Protein AF-0000000084388272 (afdb_homodimer)

InterPro domains:
  IPR003137 PA domain [PF02225] (158-235)
  IPR007365 Transferrin receptor-like, dimerisation domain [PF04253] (601-715)
  IPR007484 Peptidase M28 [PF04389] (346-535)
  IPR036757 Transferrin receptor-like, dimerisation domain superfamily [G3DSA:1.20.930.40] (572-717)
  IPR036757 Transferrin receptor-like, dimerisation domain superfamily [SSF47672] (570-716)
  IPR039373 Transferrin receptor protein 1/Glutamate carboxypeptidase 2-like [PTHR10404] (47-716)
  IPR046450 PA domain superfamily [SSF52025] (104-348)

pLDDT: mean 93.88, std 13.54, range [19.78, 98.94]

Foldseek 3Di:
DPDDPPPPPPPFQWLFAVAPQPSPPPDDFLDDFDDDDPPLDPDFDDDPLLCLLLVLFDLVLLLVLLAVLLQAAFAFQRGVVVLVVLQVLLVVLPWNKDKDKFWFKKKAFDDKWKKKAAQVGDIDTQDQAFDDDPLFHQSPDPPKGGFWAILFAFDWAKAFEWEQEQQFPLSVVLCVVQPNDQAQHEYEYEHGFFDQLLSLVSSVVSHYAEYEYEYFCQSQFQQAVVNPFDDPPVGQHHDQWWKAYFYSWLQQFDFAGLQDGLAARHPPDGGDDNPVTGHPHGYTITGNNSCLVVQQSFAPAAAFCVSSPDPNRDGDHPHRSHTDDDPRIMMTIGTDMDMDTHMGIKMKIKAAAPDAQAEEEEEEESGANTSACSQFASLLVSLVSSLSNSVSSSVVVPDGWNHMYMYMYAGPVRNGLHRLLNVCNVCVPSCLRHYAEYEYCGRAFQAQAKAKEWQQQCLVVLLSLQSNFFRCPVPDRGHGSNVRNCVSPVRDHAYFADSGSCQLVVLQQHTYMYIHGHDTSPFRGGSHRTSCNGSSCCCPGGPPSSVSSSRSSSSVSVSCRCCGHPLAHSTQQLSNLVVLVSLVVVLVVVLVVLPLLNPPQDLVLVVVLSVLLNVLSVVLVVLCVVCVVVVPSVSSVLSRSLSRNLSSLQQPLAAAVSRRSRRRQAWYHASRRSTHIDGSRQQSVCSVVVRSPRVSNNVSSNSNSRSSNSSSVSSHD/DPDDPDDPPPPFQWLQACHPQPSPPPDDFLDDFDDDDPVLDPDFDDDPLLCLLLVLFDLVLLLVLLAVLLQAAFAFQRGVVVLVVLQVLLVVLPWNKDKDKFWFKWKAFDDWWKKKAAQVGDIDTQDQAFDDDPLFHQSPDPPKGGFWAILFAFDWAKAFEWEQEQQFPLSVVLCVVQPNDQAAHEYEYEHGFFDQLLSLVSSVVSHYAEYEYEYFCQSQFQQAVVNPFDDPPVGQHHDQWWKAYFYSWLQQFDFAGLQDGLAARHPPDGGDDNPVTGHPHGYTITGNNSCQVVQQSFAPAAAFCVVSVDPNRDGDHPHRNHTDDDPRIMMTIGTDMDMDTHMGIKMKIKAAAPDAQAEEEEEEESGANTSACSQFASLLVSLVSSLSNSVSSSVVVPDGWNHMYMYMHAGPVRNGLHRLLNVCNVCVPSCLRHYAEYEYCGRAFQAQAKAKEWQQQCLVVLLSLQSNFFRCPVPDRGHGSNVRNCVSPVSDHAYFADSGSCQLVVLQQHTYMYIHGHDTSPFRGGSHRTSCNGSSCCCPGGPPSSVSSSRSSSSVSVSCRCCGHPLAHSTQQLSNLVVLVSLVVVLVVVLVVLPLLNPPQDLVLVVVLSVLLNVLSVVLVVLCVVCVVVVPSVSSVLSRSLSRNLSSLQQPLAAAVSRRSRRRQAWYHASRRSTHIDGSRQQSVCSVVVRSPRVSNNVSSNSNSRSSNSSSVSSHD

Sequence (1434 aa):
MRGQIPLALTFAALASACQRDFILEKRHTHRKPITKRADDQWPPVLSEEETILVNAFDNVTIDEWSDYYGHQVKLAGLGKEAAQWTADRWTENGFDAHLSEYHVYLSYPVHASLEIMYANGTTSEVRLDEDVLEEDDVTGREDNQPTFHGYSASGNVTAEYVYVGRGSQLDFDRLVELGVELEGKIALARYGGLFRGLKVKNAQDHGMIGAVIFTDPADDGNQTVANGYEAYPNGPARHPSAVQKGSVLFLSTHPGDPTTPGYPSHEGVDRADISPVTPKIPSIPISYASAEPLLQALDGFGVAAEEVNRTVWAGALNANYSTGPEPGVTLHLDNLMEGKITPIWNVIGHLNGTNADETIVIGNHRDTWMIGGNGDPNSGSAILVEFTKAVNALVSKGWKPRRNIVIASWDAEEYGLVGSTEWVEDHVDWLTETAVAYLNIDVAVSGPRPNLATTPELHAIGTDIFKKVIYPNFGAFNISLYDAWEEASGGVVEALGSGSDYTGFLHRGINSLDVGSSGGATDPIWHYHSNYDSYHWMATFGDPGFLQHAAIGQYLALLAFHLADDEVLPIDVPNYAAELRAYLEDLAEYAEAEGAAAAGLDLSELSDAVDVFAARADEVKALERLAVTTNDTALIAVVNHKYRDFQRGFISQGGLPDREFYKHVVTAPGLDTGYAPVLFPGITEGIQYGDGNLTVAQEWVSKTARGILRAADIIKTMRGQIPLALTFAALASACQRDFILEKRHTHRKPITKRADDQWPPVLSEEETILVNAFDNVTIDEWSDYYGHQVKLAGLGKEAAQWTADRWTENGFDAHLSEYHVYLSYPVHASLEIMYANGTTSEVRLDEDVLEEDDVTGREDNQPTFHGYSASGNVTAEYVYVGRGSQLDFDRLVELGVELEGKIALARYGGLFRGLKVKNAQDHGMIGAVIFTDPADDGNQTVANGYEAYPNGPARHPSAVQKGSVLFLSTHPGDPTTPGYPSHEGVDRADISPVTPKIPSIPISYASAEPLLQALDGFGVAAEEVNRTVWAGALNANYSTGPEPGVTLHLDNLMEGKITPIWNVIGHLNGTNADETIVIGNHRDTWMIGGNGDPNSGSAILVEFTKAVNALVSKGWKPRRNIVIASWDAEEYGLVGSTEWVEDHVDWLTETAVAYLNIDVAVSGPRPNLATTPELHAIGTDIFKKVIYPNFGAFNISLYDAWEEASGGVVEALGSGSDYTGFLHRGINSLDVGSSGGATDPIWHYHSNYDSYHWMATFGDPGFLQHAAIGQYLALLAFHLADDEVLPIDVPNYAAELRAYLEDLAEYAEAEGAAAAGLDLSELSDAVDVFAARADEVKALERLAVTTNDTALIAVVNHKYRDFQRGFISQGGLPDREFYKHVVTAPGLDTGYAPVLFPGITEGIQYGDGNLTVAQEWVSKTARGILRAADIIKT

Nearest PDB structures (foldseek):
  3fee-assembly1_A  TM=9.280E-01  e=7.587E-67  Homo sapiens
  3fed-assembly1_A-2  TM=9.201E-01  e=4.104E-67  Homo sapiens
  2or4-assembly1_A  TM=9.226E-01  e=8.386E-66  Homo sapiens
  6s1x-assembly1_A  TM=9.312E-01  e=4.009E-65  Homo sapiens
  2oot-assembly1_A-2  TM=9.201E-01  e=1.159E-64  Homo sapiens

Structure (mmCIF, N/CA/C/O backbone):
data_AF-0000000084388272-model_v1
#
loop_
_entity.id
_entity.type
_entity.pdbx_description
1 polymer 'PA domain-containing protein'
#
loop_
_atom_site.group_PDB
_atom_site.id
_atom_site.type_symbol
_atom_site.label_atom_id
_atom_site.label_alt_id
_atom_site.label_comp_id
_atom_site.label_asym_id
_atom_site.label_entity_id
_atom_site.label_seq_id
_atom_site.pdbx_PDB_ins_code
_atom_site.Cartn_x
_atom_site.Cartn_y
_atom_site.Cartn_z
_atom_site.occupancy
_atom_site.B_iso_or_equiv
_atom_site.auth_seq_id
_atom_site.auth_comp_id
_atom_site.auth_asym_id
_atom_site.auth_atom_id
_atom_site.pdbx_PDB_model_num
ATOM 1 N N . MET A 1 1 ? 28.062 -7.629 43.188 1 20.17 1 MET A N 1
ATOM 2 C CA . MET A 1 1 ? 28.531 -6.25 43.062 1 20.17 1 MET A CA 1
ATOM 3 C C . MET A 1 1 ? 27.969 -5.594 41.812 1 20.17 1 MET A C 1
ATOM 5 O O . MET A 1 1 ? 28.531 -5.734 40.719 1 20.17 1 MET A O 1
ATOM 9 N N . ARG A 1 2 ? 26.719 -5.703 41.656 1 23.06 2 ARG A N 1
ATOM 10 C CA . ARG A 1 2 ? 25.578 -5.68 40.75 1 23.06 2 ARG A CA 1
ATOM 11 C C . ARG A 1 2 ? 25.266 -4.258 40.312 1 23.06 2 ARG A C 1
ATOM 13 O O . ARG A 1 2 ? 24.734 -3.457 41.062 1 23.06 2 ARG A O 1
ATOM 20 N N . GLY A 1 3 ? 26.328 -3.73 39.469 1 22.42 3 GLY A N 1
ATOM 21 C CA . GLY A 1 3 ? 26.531 -2.324 39.156 1 22.42 3 GLY A CA 1
ATOM 22 C C . GLY A 1 3 ? 25.297 -1.666 38.594 1 22.42 3 GLY A C 1
ATOM 23 O O . GLY A 1 3 ? 24.484 -2.32 37.906 1 22.42 3 GLY A O 1
ATOM 24 N N . GLN A 1 4 ? 24.828 -0.579 39.188 1 22.91 4 GLN A N 1
ATOM 25 C CA . GLN A 1 4 ? 23.672 0.304 39.156 1 22.91 4 GLN A CA 1
ATOM 26 C C . GLN A 1 4 ? 23.547 0.997 37.812 1 22.91 4 GLN A C 1
ATOM 28 O O . GLN A 1 4 ? 24.422 1.777 37.438 1 22.91 4 GLN A O 1
ATOM 33 N N . ILE A 1 5 ? 23.188 0.215 36.719 1 26.12 5 ILE A N 1
ATOM 34 C CA . ILE A 1 5 ? 23.125 0.834 35.406 1 26.12 5 ILE A CA 1
ATOM 35 C C . ILE A 1 5 ? 22.203 2.051 35.438 1 26.12 5 ILE A C 1
ATOM 37 O O . ILE A 1 5 ? 21.047 1.947 35.844 1 26.12 5 ILE A O 1
ATOM 41 N N . PRO A 1 6 ? 22.844 3.26 35.438 1 25.62 6 PRO A N 1
ATOM 42 C CA . PRO A 1 6 ? 22.094 4.512 35.5 1 25.62 6 PRO A CA 1
ATOM 43 C C . PRO A 1 6 ? 21.016 4.621 34.438 1 25.62 6 PRO A C 1
ATOM 45 O O . PRO A 1 6 ? 21.172 4.055 33.344 1 25.62 6 PRO A O 1
ATOM 48 N N . LEU A 1 7 ? 19.75 4.848 34.812 1 23.06 7 LEU A N 1
ATOM 49 C CA . LEU A 1 7 ? 18.484 5.039 34.094 1 23.06 7 LEU A CA 1
ATOM 50 C C . LEU A 1 7 ? 18.562 6.203 33.125 1 23.06 7 LEU A C 1
ATOM 52 O O . LEU A 1 7 ? 18.719 7.355 33.531 1 23.06 7 LEU A O 1
ATOM 56 N N . ALA A 1 8 ? 19.266 5.918 31.891 1 26.22 8 ALA A N 1
ATOM 57 C CA . ALA A 1 8 ? 19.312 6.918 30.828 1 26.22 8 ALA A CA 1
ATOM 58 C C . ALA A 1 8 ? 17.906 7.426 30.5 1 26.22 8 ALA A C 1
ATOM 60 O O . ALA A 1 8 ? 17.062 6.66 30.031 1 26.22 8 ALA A O 1
ATOM 61 N N . LEU A 1 9 ? 17.438 8.492 31.234 1 22.23 9 LEU A N 1
ATOM 62 C CA . LEU A 1 9 ? 16.188 9.203 30.922 1 22.23 9 LEU A CA 1
ATOM 63 C C . LEU A 1 9 ? 16.219 9.773 29.516 1 22.23 9 LEU A C 1
ATOM 65 O O . LEU A 1 9 ? 17.031 10.648 29.203 1 22.23 9 LEU A O 1
ATOM 69 N N . THR A 1 10 ? 16.047 8.953 28.484 1 23.73 10 THR A N 1
ATOM 70 C CA . THR A 1 10 ? 15.898 9.391 27.094 1 23.73 10 THR A CA 1
ATOM 71 C C . THR A 1 10 ? 14.781 10.414 26.969 1 23.73 10 THR A C 1
ATOM 73 O O . THR A 1 10 ? 13.617 10.117 27.266 1 23.73 10 THR A O 1
ATOM 76 N N . PHE A 1 11 ? 15.094 11.625 27.203 1 23.41 11 PHE A N 1
ATOM 77 C CA . PHE A 1 11 ? 14.195 12.734 26.891 1 23.41 11 PHE A CA 1
ATOM 78 C C . PHE A 1 11 ? 13.836 12.727 25.406 1 23.41 11 PHE A C 1
ATOM 80 O O . PHE A 1 11 ? 14.711 12.852 24.547 1 23.41 11 PHE A O 1
ATOM 87 N N . ALA A 1 12 ? 12.906 11.961 25.031 1 25.69 12 ALA A N 1
ATOM 88 C CA . ALA A 1 12 ? 12.344 11.984 23.672 1 25.69 12 ALA A CA 1
ATOM 89 C C . ALA A 1 12 ? 11.914 13.398 23.281 1 25.69 12 ALA A C 1
ATOM 91 O O . ALA A 1 12 ? 10.984 13.961 23.875 1 25.69 12 ALA A O 1
ATOM 92 N N . ALA A 1 13 ? 12.82 14.164 22.766 1 25.02 13 ALA A N 1
ATOM 93 C CA . ALA A 1 13 ? 12.562 15.477 22.172 1 25.02 13 ALA A CA 1
ATOM 94 C C . ALA A 1 13 ? 11.641 15.359 20.969 1 25.02 13 ALA A C 1
ATOM 96 O O . ALA A 1 13 ? 11.953 14.648 20.016 1 25.02 13 ALA A O 1
ATOM 97 N N . LEU A 1 14 ? 10.344 15.32 21.125 1 26.66 14 LEU A N 1
ATOM 98 C CA . LEU A 1 14 ? 9.336 15.375 20.062 1 26.66 14 LEU A CA 1
ATOM 99 C C . LEU A 1 14 ? 9.57 16.562 19.156 1 26.66 14 LEU A C 1
ATOM 101 O O . LEU A 1 14 ? 9.656 17.703 19.609 1 26.66 14 LEU A O 1
ATOM 105 N N . ALA A 1 15 ? 10.266 16.406 18.062 1 26.19 15 ALA A N 1
ATOM 106 C CA . ALA A 1 15 ? 10.57 17.375 17 1 26.19 15 ALA A CA 1
ATOM 107 C C . ALA A 1 15 ? 9.297 17.797 16.266 1 26.19 15 ALA A C 1
ATOM 109 O O . ALA A 1 15 ? 8.711 17 15.523 1 26.19 15 ALA A O 1
ATOM 110 N N . SER A 1 16 ? 8.32 18.484 16.703 1 28.75 16 SER A N 1
ATOM 111 C CA . SER A 1 16 ? 7.137 18.938 15.992 1 28.75 16 SER A CA 1
ATOM 112 C C . SER A 1 16 ? 7.492 19.984 14.945 1 28.75 16 SER A C 1
ATOM 114 O O . SER A 1 16 ? 7.867 21.109 15.289 1 28.75 16 SER A O 1
ATOM 116 N N . ALA A 1 17 ? 7.863 19.938 13.883 1 26.91 17 ALA A N 1
ATOM 117 C CA . ALA A 1 17 ? 8.383 20.938 12.945 1 26.91 17 ALA A CA 1
ATOM 118 C C . ALA A 1 17 ? 7.301 21.953 12.578 1 26.91 17 ALA A C 1
ATOM 120 O O . ALA A 1 17 ? 7.555 23.156 12.555 1 26.91 17 ALA A O 1
ATOM 121 N N . CYS A 1 18 ? 6.609 21.766 11.516 1 33.38 18 CYS A N 1
ATOM 122 C CA . CYS A 1 18 ? 5.668 22.844 11.25 1 33.38 18 CYS A CA 1
ATOM 123 C C . CYS A 1 18 ? 4.93 23.25 12.523 1 33.38 18 CYS A C 1
ATOM 125 O O . CYS A 1 18 ? 4.156 22.469 13.07 1 33.38 18 CYS A O 1
ATOM 127 N N . GLN A 1 19 ? 5.484 24.312 13.234 1 33.16 19 GLN A N 1
ATOM 128 C CA . GLN A 1 19 ? 6.074 24.688 14.508 1 33.16 19 GLN A CA 1
ATOM 129 C C . GLN A 1 19 ? 5 25.047 15.531 1 33.16 19 GLN A C 1
ATOM 131 O O . GLN A 1 19 ? 4.543 26.188 15.578 1 33.16 19 GLN A O 1
ATOM 136 N N . ARG A 1 20 ? 4.113 24.297 15.594 1 36.09 20 ARG A N 1
ATOM 137 C CA . ARG A 1 20 ? 3.555 24.453 16.938 1 36.09 20 ARG A CA 1
ATOM 138 C C . ARG A 1 20 ? 4.656 24.453 17.984 1 36.09 20 ARG A C 1
ATOM 140 O O . ARG A 1 20 ? 5.375 23.469 18.141 1 36.09 20 ARG A O 1
ATOM 147 N N . ASP A 1 21 ? 5.34 25.453 18.047 1 35.22 21 ASP A N 1
ATOM 148 C CA . ASP A 1 21 ? 6.414 26.062 18.828 1 35.22 21 ASP A CA 1
ATOM 149 C C . ASP A 1 21 ? 6.531 25.422 20.203 1 35.22 21 ASP A C 1
ATOM 151 O O . ASP A 1 21 ? 7.305 25.875 21.047 1 35.22 21 ASP A O 1
ATOM 155 N N . PHE A 1 22 ? 5.539 24.688 20.703 1 32.91 22 PHE A N 1
ATOM 156 C CA . PHE A 1 22 ? 5.641 24.594 22.156 1 32.91 22 PHE A CA 1
ATOM 157 C C . PHE A 1 22 ? 6.535 23.438 22.562 1 32.91 22 PHE A C 1
ATOM 159 O O . PHE A 1 22 ? 6.176 22.266 22.359 1 32.91 22 PHE A O 1
ATOM 166 N N . ILE A 1 23 ? 7.75 23.375 22.234 1 37.97 23 ILE A N 1
ATOM 167 C CA . ILE A 1 23 ? 8.492 22.406 23.031 1 37.97 23 ILE A CA 1
ATOM 168 C C . ILE A 1 23 ? 8.078 22.5 24.5 1 37.97 23 ILE A C 1
ATOM 170 O O . ILE A 1 23 ? 8.734 23.156 25.297 1 37.97 23 ILE A O 1
ATOM 174 N N . LEU A 1 24 ? 6.941 23 24.797 1 39.59 24 LEU A N 1
ATOM 175 C CA . LEU A 1 24 ? 6.691 23.094 26.234 1 39.59 24 LEU A CA 1
ATOM 176 C C . LEU A 1 24 ? 6.574 21.703 26.859 1 39.59 24 LEU A C 1
ATOM 178 O O . LEU A 1 24 ? 6.039 20.781 26.234 1 39.59 24 LEU A O 1
ATOM 182 N N . GLU A 1 25 ? 7.551 21.281 27.672 1 44.34 25 GLU A N 1
ATOM 183 C CA . GLU A 1 25 ? 7.301 20.156 28.562 1 44.34 25 GLU A CA 1
ATOM 184 C C . GLU A 1 25 ? 5.805 19.891 28.703 1 44.34 25 GLU A C 1
ATOM 186 O O . GLU A 1 25 ? 5.012 20.812 28.891 1 44.34 25 GLU A O 1
ATOM 191 N N . LYS A 1 26 ? 5.578 18.844 28.391 1 56.88 26 LYS A N 1
ATOM 192 C CA . LYS A 1 26 ? 4.191 18.406 28.531 1 56.88 26 LYS A CA 1
ATOM 193 C C . LYS A 1 26 ? 3.619 18.828 29.875 1 56.88 26 LYS A C 1
ATOM 195 O O . LYS A 1 26 ? 4.078 18.375 30.922 1 56.88 26 LYS A O 1
ATOM 200 N N . ARG A 1 27 ? 2.912 20.016 29.859 1 59 27 ARG A N 1
ATOM 201 C CA . ARG A 1 27 ? 2.258 20.484 31.078 1 59 27 ARG A CA 1
ATOM 202 C C . ARG A 1 27 ? 1.164 19.516 31.516 1 59 27 ARG A C 1
ATOM 204 O O . ARG A 1 27 ? 0.493 18.906 30.672 1 59 27 ARG A O 1
ATOM 211 N N . HIS A 1 28 ? 1.198 19.297 32.625 1 68.69 28 HIS A N 1
ATOM 212 C CA . HIS A 1 28 ? 0.118 18.516 33.25 1 68.69 28 HIS A CA 1
ATOM 213 C C . HIS A 1 28 ? -1.245 19.047 32.812 1 68.69 28 HIS A C 1
ATOM 215 O O . HIS A 1 28 ? -1.429 20.266 32.688 1 68.69 28 HIS A O 1
ATOM 221 N N . THR A 1 29 ? -2.025 18.188 32.25 1 80.5 29 THR A N 1
ATOM 222 C CA . THR A 1 29 ? -3.404 18.547 31.953 1 80.5 29 THR A CA 1
ATOM 223 C C . THR A 1 29 ? -4.379 17.562 32.594 1 80.5 29 THR A C 1
ATOM 225 O O . THR A 1 29 ? -4.004 16.422 32.875 1 80.5 29 THR A O 1
ATOM 228 N N . HIS A 1 30 ? -5.543 17.984 32.844 1 83.69 30 HIS A N 1
ATOM 229 C CA . HIS A 1 30 ? -6.59 17.125 33.375 1 83.69 30 HIS A CA 1
ATOM 230 C C . HIS A 1 30 ? -7.41 16.484 32.281 1 83.69 30 HIS A C 1
ATOM 232 O O . HIS A 1 30 ? -8.32 15.703 32.531 1 83.69 30 HIS A O 1
ATOM 238 N N . ARG A 1 31 ? -7.027 16.844 31.125 1 84.31 31 ARG A N 1
ATOM 239 C CA . ARG A 1 31 ? -7.664 16.156 30 1 84.31 31 ARG A CA 1
ATOM 240 C C . ARG A 1 31 ? -7.289 14.68 29.969 1 84.31 31 ARG A C 1
ATOM 242 O O . ARG A 1 31 ? -6.164 14.312 30.328 1 84.31 31 ARG A O 1
ATOM 249 N N . LYS A 1 32 ? -8.211 13.867 29.547 1 79.06 32 LYS A N 1
ATOM 250 C CA . LYS A 1 32 ? -7.961 12.43 29.5 1 79.06 32 LYS A CA 1
ATOM 251 C C . LYS A 1 32 ? -7.625 11.984 28.078 1 79.06 32 LYS A C 1
ATOM 253 O O . LYS A 1 32 ? -8.336 12.32 27.125 1 79.06 32 LYS A O 1
ATOM 258 N N . PRO A 1 33 ? -6.555 11.281 27.984 1 79.5 33 PRO A N 1
ATOM 259 C CA . PRO A 1 33 ? -6.254 10.719 26.656 1 79.5 33 PRO A CA 1
ATOM 260 C C . PRO A 1 33 ? -7.336 9.766 26.156 1 79.5 33 PRO A C 1
ATOM 262 O O . PRO A 1 33 ? -7.965 9.07 26.969 1 79.5 33 PRO A O 1
ATOM 265 N N . ILE A 1 34 ? -7.508 9.789 24.844 1 79.88 34 ILE A N 1
ATOM 266 C CA . ILE A 1 34 ? -8.414 8.828 24.234 1 79.88 34 ILE A CA 1
ATOM 267 C C . ILE A 1 34 ? -7.738 7.461 24.156 1 79.88 34 ILE A C 1
ATOM 269 O O . ILE A 1 34 ? -6.629 7.34 23.625 1 79.88 34 ILE A O 1
ATOM 273 N N . THR A 1 35 ? -8.281 6.484 24.797 1 72.12 35 THR A N 1
ATOM 274 C CA . THR A 1 35 ? -7.688 5.152 24.812 1 72.12 35 THR A CA 1
ATOM 275 C C . THR A 1 35 ? -8.438 4.219 23.859 1 72.12 35 THR A C 1
ATOM 277 O O . THR A 1 35 ? -9.641 4.371 23.656 1 72.12 35 THR A O 1
ATOM 280 N N . LYS A 1 36 ? -7.691 3.424 23.391 1 70.25 36 LYS A N 1
ATOM 281 C CA . LYS A 1 36 ? -8.258 2.434 22.469 1 70.25 36 LYS A CA 1
ATOM 282 C C . LYS A 1 36 ? -9.203 1.483 23.219 1 70.25 36 LYS A C 1
ATOM 284 O O . LYS A 1 36 ? -8.867 0.987 24.297 1 70.25 36 LYS A O 1
ATOM 289 N N . ARG A 1 37 ? -10.359 1.411 22.75 1 62.22 37 ARG A N 1
ATOM 290 C CA . ARG A 1 37 ? -11.289 0.435 23.312 1 62.22 37 ARG A CA 1
ATOM 291 C C . ARG A 1 37 ? -10.945 -0.977 22.844 1 62.22 37 ARG A C 1
ATOM 293 O O . ARG A 1 37 ? -10.336 -1.159 21.797 1 62.22 37 ARG A O 1
ATOM 300 N N . ALA A 1 38 ? -11.273 -1.771 23.609 1 52.81 38 ALA A N 1
ATOM 301 C CA . ALA A 1 38 ? -11.039 -3.189 23.344 1 52.81 38 ALA A CA 1
ATOM 302 C C . ALA A 1 38 ? -11.609 -3.598 22 1 52.81 38 ALA A C 1
ATOM 304 O O . ALA A 1 38 ? -11.031 -4.441 21.297 1 52.81 38 ALA A O 1
ATOM 305 N N . ASP A 1 39 ? -12.625 -2.904 21.625 1 54.38 39 ASP A N 1
ATOM 306 C CA . ASP A 1 39 ? -13.32 -3.309 20.406 1 54.38 39 ASP A CA 1
ATOM 307 C C . ASP A 1 39 ? -12.742 -2.586 19.188 1 54.38 39 ASP A C 1
ATOM 309 O O . ASP A 1 39 ? -13.156 -2.85 18.062 1 54.38 39 ASP A O 1
ATOM 313 N N . ASP A 1 40 ? -11.922 -1.557 19.516 1 61.62 40 ASP A N 1
ATOM 314 C CA . ASP A 1 40 ? -11.297 -0.834 18.406 1 61.62 40 ASP A CA 1
ATOM 315 C C . ASP A 1 40 ? -10.312 -1.728 17.656 1 61.62 40 ASP A C 1
ATOM 317 O O . ASP A 1 40 ? -9.203 -1.969 18.125 1 61.62 40 ASP A O 1
ATOM 321 N N . GLN A 1 41 ? -10.984 -2.775 16.812 1 68.5 41 GLN A N 1
ATOM 322 C CA . GLN A 1 41 ? -10.469 -4.074 16.391 1 68.5 41 GLN A CA 1
ATOM 323 C C . GLN A 1 41 ? -9.875 -4.004 14.992 1 68.5 41 GLN A C 1
ATOM 325 O O . GLN A 1 41 ? -10.477 -3.426 14.086 1 68.5 41 GLN A O 1
ATOM 330 N N . TRP A 1 42 ? -8.547 -3.869 15 1 86.5 42 TRP A N 1
ATOM 331 C CA . TRP A 1 42 ? -7.887 -4.293 13.766 1 86.5 42 TRP A CA 1
ATOM 332 C C . TRP A 1 42 ? -8.422 -5.641 13.297 1 86.5 42 TRP A C 1
ATOM 334 O O . TRP A 1 42 ? -8.656 -6.543 14.109 1 86.5 42 TRP A O 1
ATOM 344 N N . PRO A 1 43 ? -8.664 -5.668 11.906 1 93.19 43 PRO A N 1
ATOM 345 C CA . PRO A 1 43 ? -8.43 -4.707 10.828 1 93.19 43 PRO A CA 1
ATOM 346 C C . PRO A 1 43 ? -9.625 -3.787 10.578 1 93.19 43 PRO A C 1
ATOM 348 O O . PRO A 1 43 ? -10.742 -4.086 11.016 1 93.19 43 PRO A O 1
ATOM 351 N N . PRO A 1 44 ? -9.359 -2.652 9.906 1 93.62 44 PRO A N 1
ATOM 352 C CA . PRO A 1 44 ? -10.445 -1.719 9.594 1 93.62 44 PRO A CA 1
ATOM 353 C C . PRO A 1 44 ? -11.586 -2.375 8.812 1 93.62 44 PRO A C 1
ATOM 355 O O . PRO A 1 44 ? -11.336 -3.186 7.918 1 93.62 44 PRO A O 1
ATOM 358 N N . VAL A 1 45 ? -12.789 -2.098 9.156 1 95.38 45 VAL A N 1
ATOM 359 C CA . VAL A 1 45 ? -13.992 -2.545 8.469 1 95.38 45 VAL A CA 1
ATOM 360 C C . VAL A 1 45 ? -14.672 -1.355 7.793 1 95.38 45 VAL A C 1
ATOM 362 O O . VAL A 1 45 ? -14.945 -0.338 8.438 1 95.38 45 VAL A O 1
ATOM 365 N N . LEU A 1 46 ? -14.953 -1.389 6.531 1 97.5 46 LEU A N 1
ATOM 366 C CA . LEU A 1 46 ? -15.523 -0.299 5.75 1 97.5 46 LEU A CA 1
ATOM 367 C C . LEU A 1 46 ? -16.844 -0.72 5.121 1 97.5 46 LEU A C 1
ATOM 369 O O . LEU A 1 46 ? -17.031 -1.889 4.77 1 97.5 46 LEU A O 1
ATOM 373 N N . SER A 1 47 ? -17.766 0.221 5.008 1 97.44 47 SER A N 1
ATOM 374 C CA . SER A 1 47 ? -18.953 0.023 4.172 1 97.44 47 SER A CA 1
ATOM 375 C C . SER A 1 47 ? -18.594 0.08 2.689 1 97.44 47 SER A C 1
ATOM 377 O O . SER A 1 47 ? -17.469 0.432 2.332 1 97.44 47 SER A O 1
ATOM 379 N N . GLU A 1 48 ? -19.484 -0.27 1.816 1 96.5 48 GLU A N 1
ATOM 380 C CA . GLU A 1 48 ? -19.25 -0.227 0.377 1 96.5 48 GLU A CA 1
ATOM 381 C C . GLU A 1 48 ? -18.891 1.186 -0.083 1 96.5 48 GLU A C 1
ATOM 383 O O . GLU A 1 48 ? -17.969 1.373 -0.875 1 96.5 48 GLU A O 1
ATOM 388 N N . GLU A 1 49 ? -19.641 2.225 0.426 1 97.75 49 GLU A N 1
ATOM 389 C CA . GLU A 1 49 ? -19.375 3.617 0.072 1 97.75 49 GLU A CA 1
ATOM 390 C C . GLU A 1 49 ? -18 4.055 0.541 1 97.75 49 GLU A C 1
ATOM 392 O O . GLU A 1 49 ? -17.281 4.738 -0.19 1 97.75 49 GLU A O 1
ATOM 397 N N . GLU A 1 50 ? -17.703 3.641 1.797 1 98.25 50 GLU A N 1
ATOM 398 C CA . GLU A 1 50 ? -16.375 3.973 2.326 1 98.25 50 GLU A CA 1
ATOM 399 C C . GLU A 1 50 ? -15.273 3.326 1.496 1 98.25 50 GLU A C 1
ATOM 401 O O . GLU A 1 50 ? -14.227 3.934 1.271 1 98.25 50 GLU A O 1
ATOM 406 N N . THR A 1 51 ? -15.492 2.07 1.041 1 97.69 51 THR A N 1
ATOM 407 C CA . THR A 1 51 ? -14.508 1.37 0.218 1 97.69 51 THR A CA 1
ATOM 408 C C . THR A 1 51 ? -14.273 2.117 -1.092 1 97.69 51 THR A C 1
ATOM 410 O O . THR A 1 51 ? -13.133 2.217 -1.558 1 97.69 51 THR A O 1
ATOM 413 N N . ILE A 1 52 ? -15.367 2.598 -1.706 1 97.06 52 ILE A N 1
ATOM 414 C CA . ILE A 1 52 ? -15.25 3.354 -2.949 1 97.06 52 ILE A CA 1
ATOM 415 C C . ILE A 1 52 ? -14.359 4.574 -2.734 1 97.06 52 ILE A C 1
ATOM 417 O O . ILE A 1 52 ? -13.453 4.836 -3.531 1 97.06 52 ILE A O 1
ATOM 421 N N . LEU A 1 53 ? -14.586 5.305 -1.654 1 98.38 53 LEU A N 1
ATOM 422 C CA . LEU A 1 53 ? -13.836 6.52 -1.358 1 98.38 53 LEU A CA 1
ATOM 423 C C . LEU A 1 53 ? -12.367 6.203 -1.11 1 98.38 53 LEU A C 1
ATOM 425 O O . LEU A 1 53 ? -11.484 6.84 -1.692 1 98.38 53 LEU A O 1
ATOM 429 N N . VAL A 1 54 ? -12.086 5.234 -0.263 1 98.19 54 VAL A N 1
ATOM 430 C CA . VAL A 1 54 ? -10.719 4.906 0.131 1 98.19 54 VAL A CA 1
ATOM 431 C C . VAL A 1 54 ? -9.953 4.375 -1.074 1 98.19 54 VAL A C 1
ATOM 433 O O . VAL A 1 54 ? -8.82 4.801 -1.335 1 98.19 54 VAL A O 1
ATOM 436 N N . ASN A 1 55 ? -10.555 3.506 -1.875 1 96.94 55 ASN A N 1
ATOM 437 C CA . ASN A 1 55 ? -9.867 2.838 -2.975 1 96.94 55 ASN A CA 1
ATOM 438 C C . ASN A 1 55 ? -9.703 3.762 -4.18 1 96.94 55 ASN A C 1
ATOM 440 O O . ASN A 1 55 ? -8.922 3.479 -5.082 1 96.94 55 ASN A O 1
ATOM 444 N N . ALA A 1 56 ? -10.406 4.875 -4.188 1 97.12 56 ALA A N 1
ATOM 445 C CA . ALA A 1 56 ? -10.352 5.805 -5.312 1 97.12 56 ALA A CA 1
ATOM 446 C C . ALA A 1 56 ? -9.078 6.645 -5.266 1 97.12 56 ALA A C 1
ATOM 448 O O . ALA A 1 56 ? -8.68 7.238 -6.273 1 97.12 56 ALA A O 1
ATOM 449 N N . PHE A 1 57 ? -8.453 6.797 -4.133 1 97.81 57 PHE A N 1
ATOM 450 C CA . PHE A 1 57 ? -7.246 7.605 -4.027 1 97.81 57 PHE A CA 1
ATOM 451 C C . PHE A 1 57 ? -6.09 6.949 -4.773 1 97.81 57 PHE A C 1
ATOM 453 O O . PHE A 1 57 ? -5.828 5.758 -4.594 1 97.81 57 PHE A O 1
ATOM 460 N N . ASP A 1 58 ? -5.438 7.715 -5.629 1 97.88 58 ASP A N 1
ATOM 461 C CA . ASP A 1 58 ? -4.336 7.297 -6.492 1 97.88 58 ASP A CA 1
ATOM 462 C C . ASP A 1 58 ? -3.049 8.039 -6.133 1 97.88 58 ASP A C 1
ATOM 464 O O . ASP A 1 58 ? -2.924 9.234 -6.395 1 97.88 58 ASP A O 1
ATOM 468 N N . ASN A 1 59 ? -2.066 7.328 -5.504 1 98.06 59 ASN A N 1
ATOM 469 C CA . ASN A 1 59 ? -0.827 7.969 -5.078 1 98.06 59 ASN A CA 1
ATOM 470 C C . ASN A 1 59 ? -0.033 8.5 -6.27 1 98.06 59 ASN A C 1
ATOM 472 O O . ASN A 1 59 ? 0.746 9.445 -6.129 1 98.06 59 ASN A O 1
ATOM 476 N N . VAL A 1 60 ? -0.274 7.973 -7.477 1 97.81 60 VAL A N 1
ATOM 477 C CA . VAL A 1 60 ? 0.448 8.398 -8.672 1 97.81 60 VAL A CA 1
ATOM 478 C C . VAL A 1 60 ? -0.056 9.773 -9.117 1 97.81 60 VAL A C 1
ATOM 480 O O . VAL A 1 60 ? 0.74 10.664 -9.414 1 97.81 60 VAL A O 1
ATOM 483 N N . THR A 1 61 ? -1.359 9.938 -9.148 1 98.38 61 THR A N 1
ATOM 484 C CA . THR A 1 61 ? -1.879 11.234 -9.555 1 98.38 61 THR A CA 1
ATOM 485 C C . THR A 1 61 ? -1.629 12.281 -8.469 1 98.38 61 THR A C 1
ATOM 487 O O . THR A 1 61 ? -1.415 13.453 -8.766 1 98.38 61 THR A O 1
ATOM 490 N N . ILE A 1 62 ? -1.677 11.93 -7.191 1 98.75 62 ILE A N 1
ATOM 491 C CA . ILE A 1 62 ? -1.329 12.859 -6.125 1 98.75 62 ILE A CA 1
ATOM 492 C C . ILE A 1 62 ? 0.088 13.391 -6.344 1 98.75 62 ILE A C 1
ATOM 494 O O . ILE A 1 62 ? 0.349 14.578 -6.164 1 98.75 62 ILE A O 1
ATOM 498 N N . ASP A 1 63 ? 1.007 12.414 -6.676 1 98.56 63 ASP A N 1
ATOM 499 C CA . ASP A 1 63 ? 2.379 12.773 -7.02 1 98.56 63 ASP A CA 1
ATOM 500 C C . ASP A 1 63 ? 2.408 13.797 -8.156 1 98.56 63 ASP A C 1
ATOM 502 O O . ASP A 1 63 ? 3.131 14.789 -8.086 1 98.56 63 ASP A O 1
ATOM 506 N N . GLU A 1 64 ? 1.548 13.57 -9.133 1 98.56 64 GLU A N 1
ATOM 507 C CA . GLU A 1 64 ? 1.49 14.453 -10.297 1 98.56 64 GLU A CA 1
ATOM 508 C C . GLU A 1 64 ? 0.961 15.828 -9.914 1 98.56 64 GLU A C 1
ATOM 510 O O . GLU A 1 64 ? 1.473 16.844 -10.383 1 98.56 64 GLU A O 1
ATOM 515 N N . TRP A 1 65 ? -0.113 15.867 -9.086 1 98.75 65 TRP A N 1
ATOM 516 C CA . TRP A 1 65 ? -0.653 17.141 -8.641 1 98.75 65 TRP A CA 1
ATOM 517 C C . TRP A 1 65 ? 0.379 17.922 -7.828 1 98.75 65 TRP A C 1
ATOM 519 O O . TRP A 1 65 ? 0.519 19.141 -7.98 1 98.75 65 TRP A O 1
ATOM 529 N N . SER A 1 66 ? 1.039 17.188 -6.906 1 98.75 66 SER A N 1
ATOM 530 C CA . SER A 1 66 ? 2.082 17.812 -6.09 1 98.75 66 SER A CA 1
ATOM 531 C C . SER A 1 66 ? 3.184 18.406 -6.957 1 98.75 66 SER A C 1
ATOM 533 O O . SER A 1 66 ? 3.684 19.5 -6.672 1 98.75 66 SER A O 1
ATOM 535 N N . ASP A 1 67 ? 3.584 17.656 -8.008 1 98.75 67 ASP A N 1
ATOM 536 C CA . ASP A 1 67 ? 4.59 18.141 -8.945 1 98.75 67 ASP A CA 1
ATOM 537 C C . ASP A 1 67 ? 4.129 19.422 -9.641 1 98.75 67 ASP A C 1
ATOM 539 O O . ASP A 1 67 ? 4.891 20.375 -9.75 1 98.75 67 ASP A O 1
ATOM 543 N N . TYR A 1 68 ? 2.879 19.422 -10.094 1 98.69 68 TYR A N 1
ATOM 544 C CA . TYR A 1 68 ? 2.346 20.609 -10.758 1 98.69 68 TYR A CA 1
ATOM 545 C C . TYR A 1 68 ? 2.404 21.828 -9.844 1 98.69 68 TYR A C 1
ATOM 547 O O . TYR A 1 68 ? 2.988 22.844 -10.195 1 98.69 68 TYR A O 1
ATOM 555 N N . TYR A 1 69 ? 1.79 21.719 -8.641 1 98.62 69 TYR A N 1
ATOM 556 C CA . TYR A 1 69 ? 1.727 22.859 -7.723 1 98.62 69 TYR A CA 1
ATOM 557 C C . TYR A 1 69 ? 3.123 23.312 -7.316 1 98.62 69 TYR A C 1
ATOM 559 O O . TYR A 1 69 ? 3.377 24.5 -7.168 1 98.62 69 TYR A O 1
ATOM 567 N N . GLY A 1 70 ? 4.055 22.312 -7.145 1 98.38 70 GLY A N 1
ATOM 568 C CA . GLY A 1 70 ? 5.406 22.594 -6.688 1 98.38 70 GLY A CA 1
ATOM 569 C C . GLY A 1 70 ? 6.238 23.344 -7.703 1 98.38 70 GLY A C 1
ATOM 570 O O . GLY A 1 70 ? 7.324 23.828 -7.387 1 98.38 70 GLY A O 1
ATOM 571 N N . HIS A 1 71 ? 5.664 23.562 -8.898 1 98.31 71 HIS A N 1
ATOM 572 C CA . HIS A 1 71 ? 6.426 24.234 -9.945 1 98.31 71 HIS A CA 1
ATOM 573 C C . HIS A 1 71 ? 5.742 25.531 -10.383 1 98.31 71 HIS A C 1
ATOM 575 O O . HIS A 1 71 ? 6.105 26.109 -11.406 1 98.31 71 HIS A O 1
ATOM 581 N N . GLN A 1 72 ? 4.762 26 -9.555 1 97.94 72 GLN A N 1
ATOM 582 C CA . GLN A 1 72 ? 4.023 27.203 -9.898 1 97.94 72 GLN A CA 1
ATOM 583 C C . GLN A 1 72 ? 4.492 28.391 -9.062 1 97.94 72 GLN A C 1
ATOM 585 O O . GLN A 1 72 ? 4.891 28.234 -7.906 1 97.94 72 GLN A O 1
ATOM 590 N N . VAL A 1 73 ? 4.445 29.562 -9.656 1 97.12 73 VAL A N 1
ATOM 591 C CA . VAL A 1 73 ? 4.613 30.797 -8.914 1 97.12 73 VAL A CA 1
ATOM 592 C C . VAL A 1 73 ? 3.287 31.203 -8.266 1 97.12 73 VAL A C 1
ATOM 594 O O . VAL A 1 73 ? 2.338 31.578 -8.961 1 97.12 73 VAL A O 1
ATOM 597 N N . LYS A 1 74 ? 3.293 31.172 -6.93 1 97.25 74 LYS A N 1
ATOM 598 C CA . LYS A 1 74 ? 2.006 31.406 -6.281 1 97.25 74 LYS A CA 1
ATOM 599 C C . LYS A 1 74 ? 2.162 32.25 -5.031 1 97.25 74 LYS A C 1
ATOM 601 O O . LYS A 1 74 ? 1.462 32.062 -4.039 1 97.25 74 LYS A O 1
ATOM 606 N N . LEU A 1 75 ? 3.176 33.062 -5.051 1 97.94 75 LEU A N 1
ATOM 607 C CA . LEU A 1 75 ? 3.113 34.094 -4.027 1 97.94 75 LEU A CA 1
ATOM 608 C C . LEU A 1 75 ? 1.775 34.844 -4.074 1 97.94 75 LEU A C 1
ATOM 610 O O . LEU A 1 75 ? 1.241 35.094 -5.156 1 97.94 75 LEU A O 1
ATOM 614 N N . ALA A 1 76 ? 1.282 35.219 -2.908 1 98.06 76 ALA A N 1
ATOM 615 C CA . ALA A 1 76 ? -0.04 35.812 -2.838 1 98.06 76 ALA A CA 1
ATOM 616 C C . ALA A 1 76 ? -0.178 36.938 -3.861 1 98.06 76 ALA A C 1
ATOM 618 O O . ALA A 1 76 ? 0.688 37.812 -3.953 1 98.06 76 ALA A O 1
ATOM 619 N N . GLY A 1 77 ? -1.214 36.875 -4.613 1 97.12 77 GLY A N 1
ATOM 620 C CA . GLY A 1 77 ? -1.502 37.875 -5.621 1 97.12 77 GLY A CA 1
ATOM 621 C C . GLY A 1 77 ? -0.871 37.594 -6.965 1 97.12 77 GLY A C 1
ATOM 622 O O . GLY A 1 77 ? -1.165 38.25 -7.961 1 97.12 77 GLY A O 1
ATOM 623 N N . LEU A 1 78 ? -0.117 36.562 -7.078 1 97.31 78 LEU A N 1
ATOM 624 C CA . LEU A 1 78 ? 0.555 36.219 -8.328 1 97.31 78 LEU A CA 1
ATOM 625 C C . LEU A 1 78 ? 0.118 34.844 -8.836 1 97.31 78 LEU A C 1
ATOM 627 O O . LEU A 1 78 ? 0.536 34.406 -9.914 1 97.31 78 LEU A O 1
ATOM 631 N N . GLY A 1 79 ? -0.726 34.188 -8.148 1 97.12 79 GLY A N 1
ATOM 632 C CA . GLY A 1 79 ? -0.995 32.781 -8.43 1 97.12 79 GLY A CA 1
ATOM 633 C C . GLY A 1 79 ? -2.301 32.562 -9.172 1 97.12 79 GLY A C 1
ATOM 634 O O . GLY A 1 79 ? -2.967 31.531 -8.977 1 97.12 79 GLY A O 1
ATOM 635 N N . LYS A 1 80 ? -2.717 33.469 -10.008 1 98.31 80 LYS A N 1
ATOM 636 C CA . LYS A 1 80 ? -4.004 33.344 -10.688 1 98.31 80 LYS A CA 1
ATOM 637 C C . LYS A 1 80 ? -4.039 32.094 -11.578 1 98.31 80 LYS A C 1
ATOM 639 O O . LYS A 1 80 ? -5.074 31.438 -11.695 1 98.31 80 LYS A O 1
ATOM 644 N N . GLU A 1 81 ? -2.963 31.828 -12.219 1 98 81 GLU A N 1
ATOM 645 C CA . GLU A 1 81 ? -2.908 30.672 -13.109 1 98 81 GLU A CA 1
ATOM 646 C C . GLU A 1 81 ? -3.143 29.375 -12.344 1 98 81 GLU A C 1
ATOM 648 O O . GLU A 1 81 ? -3.914 28.516 -12.781 1 98 81 GLU A O 1
ATOM 653 N N . ALA A 1 82 ? -2.471 29.203 -11.242 1 98.5 82 ALA A N 1
ATOM 654 C CA . ALA A 1 82 ? -2.662 28.016 -10.414 1 98.5 82 ALA A CA 1
ATOM 655 C C . ALA A 1 82 ? -4.078 27.969 -9.852 1 98.5 82 ALA A C 1
ATOM 657 O O . ALA A 1 82 ? -4.648 26.875 -9.695 1 98.5 82 ALA A O 1
ATOM 658 N N . ALA A 1 83 ? -4.648 29.109 -9.539 1 98.81 83 ALA A N 1
ATOM 659 C CA . ALA A 1 83 ? -6.027 29.172 -9.07 1 98.81 83 ALA A CA 1
ATOM 660 C C . ALA A 1 83 ? -6.992 28.656 -10.141 1 98.81 83 ALA A C 1
ATOM 662 O O . ALA A 1 83 ? -7.879 27.859 -9.852 1 98.81 83 ALA A O 1
ATOM 663 N N . GLN A 1 84 ? -6.801 29.156 -11.32 1 98.75 84 GLN A N 1
ATOM 664 C CA . GLN A 1 84 ? -7.664 28.734 -12.414 1 98.75 84 GLN A CA 1
ATOM 665 C C . GLN A 1 84 ? -7.504 27.25 -12.695 1 98.75 84 GLN A C 1
ATOM 667 O O . GLN A 1 84 ? -8.484 26.547 -12.953 1 98.75 84 GLN A O 1
ATOM 672 N N . TRP A 1 85 ? -6.27 26.797 -12.703 1 98.81 85 TRP A N 1
ATOM 673 C CA . TRP A 1 85 ? -6.008 25.375 -12.891 1 98.81 85 TRP A CA 1
ATOM 674 C C . TRP A 1 85 ? -6.746 24.547 -11.852 1 98.81 85 TRP A C 1
ATOM 676 O O . TRP A 1 85 ? -7.34 23.516 -12.18 1 98.81 85 TRP A O 1
ATOM 686 N N . THR A 1 86 ? -6.715 24.969 -10.625 1 98.88 86 THR A N 1
ATOM 687 C CA . THR A 1 86 ? -7.402 24.281 -9.531 1 98.88 86 THR A CA 1
ATOM 688 C C . THR A 1 86 ? -8.906 24.234 -9.789 1 98.88 86 THR A C 1
ATOM 690 O O . THR A 1 86 ? -9.531 23.172 -9.664 1 98.88 86 THR A O 1
ATOM 693 N N . ALA A 1 87 ? -9.469 25.359 -10.141 1 98.88 87 ALA A N 1
ATOM 694 C CA . ALA A 1 87 ? -10.891 25.422 -10.438 1 98.88 87 ALA A CA 1
ATOM 695 C C . ALA A 1 87 ? -11.258 24.469 -11.57 1 98.88 87 ALA A C 1
ATOM 697 O O . ALA A 1 87 ? -12.297 23.797 -11.516 1 98.88 87 ALA A O 1
ATOM 698 N N . ASP A 1 88 ? -10.445 24.391 -12.586 1 98.81 88 ASP A N 1
ATOM 699 C CA . ASP A 1 88 ? -10.703 23.516 -13.727 1 98.81 88 ASP A CA 1
ATOM 700 C C . ASP A 1 88 ? -10.68 22.047 -13.32 1 98.81 88 ASP A C 1
ATOM 702 O O . ASP A 1 88 ? -11.523 21.266 -13.758 1 98.81 88 ASP A O 1
ATOM 706 N N . ARG A 1 89 ? -9.68 21.656 -12.484 1 98.62 89 ARG A N 1
ATOM 707 C CA . ARG A 1 89 ? -9.602 20.266 -12.023 1 98.62 89 ARG A CA 1
ATOM 708 C C . ARG A 1 89 ? -10.828 19.906 -11.195 1 98.62 89 ARG A C 1
ATOM 710 O O . ARG A 1 89 ? -11.391 18.812 -11.367 1 98.62 89 ARG A O 1
ATOM 717 N N . TRP A 1 90 ? -11.234 20.812 -10.25 1 98.75 90 TRP A N 1
ATOM 718 C CA . TRP A 1 90 ? -12.398 20.547 -9.414 1 98.75 90 TRP A CA 1
ATOM 719 C C . TRP A 1 90 ? -13.664 20.422 -10.258 1 98.75 90 TRP A C 1
ATOM 721 O O . TRP A 1 90 ? -14.5 19.547 -10.016 1 98.75 90 TRP A O 1
ATOM 731 N N . THR A 1 91 ? -13.773 21.25 -11.289 1 98.75 91 THR A N 1
ATOM 732 C CA . THR A 1 91 ? -14.922 21.219 -12.195 1 98.75 91 THR A CA 1
ATOM 733 C C . THR A 1 91 ? -14.953 19.922 -12.984 1 98.75 91 THR A C 1
ATOM 735 O O . THR A 1 91 ? -16.016 19.312 -13.141 1 98.75 91 THR A O 1
ATOM 738 N N . GLU A 1 92 ? -13.812 19.531 -13.445 1 98.38 92 GLU A N 1
ATOM 739 C CA . GLU A 1 92 ? -13.703 18.266 -14.172 1 98.38 92 GLU A CA 1
ATOM 740 C C . GLU A 1 92 ? -14.164 17.094 -13.312 1 98.38 92 GLU A C 1
ATOM 742 O O . GLU A 1 92 ? -14.68 16.094 -13.828 1 98.38 92 GLU A O 1
ATOM 747 N N . ASN A 1 93 ? -14.023 17.25 -12.055 1 98.19 93 ASN A N 1
ATOM 748 C CA . ASN A 1 93 ? -14.359 16.172 -11.133 1 98.19 93 ASN A CA 1
ATOM 749 C C . ASN A 1 93 ? -15.742 16.359 -10.523 1 98.19 93 ASN A C 1
ATOM 751 O O . ASN A 1 93 ? -16.094 15.688 -9.555 1 98.19 93 ASN A O 1
ATOM 755 N N . GLY A 1 94 ? -16.531 17.281 -10.977 1 97.88 94 GLY A N 1
ATOM 756 C CA . GLY A 1 94 ? -17.938 17.297 -10.648 1 97.88 94 GLY A CA 1
ATOM 757 C C . GLY A 1 94 ? -18.328 18.422 -9.703 1 97.88 94 GLY A C 1
ATOM 758 O O . GLY A 1 94 ? -19.5 18.594 -9.383 1 97.88 94 GLY A O 1
ATOM 759 N N . PHE A 1 95 ? -17.406 19.25 -9.242 1 98.56 95 PHE A N 1
ATOM 760 C CA . PHE A 1 95 ? -17.734 20.406 -8.414 1 98.56 95 PHE A CA 1
ATOM 761 C C . PHE A 1 95 ? -17.984 21.641 -9.281 1 98.56 95 PHE A C 1
ATOM 763 O O . PHE A 1 95 ? -17.344 21.828 -10.312 1 98.56 95 PHE A O 1
ATOM 770 N N . ASP A 1 96 ? -18.906 22.438 -8.852 1 98.5 96 ASP A N 1
ATOM 771 C CA . ASP A 1 96 ? -19.078 23.75 -9.453 1 98.5 96 ASP A CA 1
ATOM 772 C C . ASP A 1 96 ? -18.094 24.766 -8.875 1 98.5 96 ASP A C 1
ATOM 774 O O . ASP A 1 96 ? -18.359 25.375 -7.844 1 98.5 96 ASP A O 1
ATOM 778 N N . ALA A 1 97 ? -16.969 24.953 -9.594 1 98.75 97 ALA A N 1
ATOM 779 C CA . ALA A 1 97 ? -15.875 25.719 -9.016 1 98.75 97 ALA A CA 1
ATOM 780 C C . ALA A 1 97 ? -15.664 27.031 -9.766 1 98.75 97 ALA A C 1
ATOM 782 O O . ALA A 1 97 ? -15.875 27.094 -10.977 1 98.75 97 ALA A O 1
ATOM 783 N N . HIS A 1 98 ? -15.258 28.062 -9.062 1 98.62 98 HIS A N 1
ATOM 784 C CA . HIS A 1 98 ? -14.984 29.375 -9.625 1 98.62 98 HIS A CA 1
ATOM 785 C C . HIS A 1 98 ? -13.977 30.141 -8.766 1 98.62 98 HIS A C 1
ATOM 787 O O . HIS A 1 98 ? -13.688 29.75 -7.637 1 98.62 98 HIS A O 1
ATOM 793 N N . LEU A 1 99 ? -13.477 31.188 -9.312 1 98.69 99 LEU A N 1
ATOM 794 C CA . LEU A 1 99 ? -12.594 32.062 -8.57 1 98.69 99 LEU A CA 1
ATOM 795 C C . LEU A 1 99 ? -13.398 33.156 -7.84 1 98.69 99 LEU A C 1
ATOM 797 O O . LEU A 1 99 ? -14.359 33.688 -8.383 1 98.69 99 LEU A O 1
ATOM 801 N N . SER A 1 100 ? -13.102 33.375 -6.621 1 98.25 100 SER A N 1
ATOM 802 C CA . SER A 1 100 ? -13.586 34.469 -5.816 1 98.25 100 SER A CA 1
ATOM 803 C C . SER A 1 100 ? -12.477 35.5 -5.543 1 98.25 100 SER A C 1
ATOM 805 O O . SER A 1 100 ? -11.477 35.156 -4.906 1 98.25 100 SER A O 1
ATOM 807 N N . GLU A 1 101 ? -12.703 36.719 -5.953 1 98.06 101 GLU A N 1
ATOM 808 C CA . GLU A 1 101 ? -11.641 37.719 -5.977 1 98.06 101 GLU A CA 1
ATOM 809 C C . GLU A 1 101 ? -11.828 38.75 -4.852 1 98.06 101 GLU A C 1
ATOM 811 O O . GLU A 1 101 ? -12.945 39.156 -4.566 1 98.06 101 GLU A O 1
ATOM 816 N N . TYR A 1 102 ? -10.773 39.156 -4.188 1 98.75 102 TYR A N 1
ATOM 817 C CA . TYR A 1 102 ? -10.703 40.219 -3.205 1 98.75 102 TYR A CA 1
ATOM 818 C C . TYR A 1 102 ? -9.5 41.125 -3.471 1 98.75 102 TYR A C 1
ATOM 820 O O . TYR A 1 102 ? -8.477 40.656 -3.967 1 98.75 102 TYR A O 1
ATOM 828 N N . HIS A 1 103 ? -9.633 42.406 -3.193 1 98.62 103 HIS A N 1
ATOM 829 C CA . HIS A 1 103 ? -8.555 43.375 -3.383 1 98.62 103 HIS A CA 1
ATOM 830 C C . HIS A 1 103 ? -7.922 43.75 -2.049 1 98.62 103 HIS A C 1
ATOM 832 O O . HIS A 1 103 ? -8.43 44.625 -1.35 1 98.62 103 HIS A O 1
ATOM 838 N N . VAL A 1 104 ? -6.766 43.188 -1.729 1 98.69 104 VAL A N 1
ATOM 839 C CA . VAL A 1 104 ? -6.215 43.25 -0.38 1 98.69 104 VAL A CA 1
ATOM 840 C C . VAL A 1 104 ? -4.867 43.969 -0.403 1 98.69 104 VAL A C 1
ATOM 842 O O . VAL A 1 104 ? -4.258 44.125 -1.462 1 98.69 104 VAL A O 1
ATOM 845 N N . TYR A 1 105 ? -4.445 44.406 0.774 1 98.44 105 TYR A N 1
ATOM 846 C CA . TYR A 1 105 ? -3.119 45 0.934 1 98.44 105 TYR A CA 1
ATOM 847 C C . TYR A 1 105 ? -2.066 43.938 1.16 1 98.44 105 TYR A C 1
ATOM 849 O O . TYR A 1 105 ? -2.172 43.125 2.1 1 98.44 105 TYR A O 1
ATOM 857 N N . LEU A 1 106 ? -1.061 43.875 0.309 1 98.44 106 LEU A N 1
ATOM 858 C CA . LEU A 1 106 ? 0.101 43 0.452 1 98.44 106 LEU A CA 1
ATOM 859 C C . LEU A 1 106 ? 1.396 43.812 0.298 1 98.44 106 LEU A C 1
ATOM 861 O O . LEU A 1 106 ? 1.396 44.906 -0.279 1 98.44 106 LEU A O 1
ATOM 865 N N . SER A 1 107 ? 2.428 43.344 0.896 1 97.75 107 SER A N 1
ATOM 866 C CA . SER A 1 107 ? 3.74 43.938 0.71 1 97.75 107 SER A CA 1
ATOM 867 C C . SER A 1 107 ? 4.699 43 0.01 1 97.75 107 SER A C 1
ATOM 869 O O . SER A 1 107 ? 4.664 41.781 0.249 1 97.75 107 SER A O 1
ATOM 871 N N . TYR A 1 108 ? 5.531 43.531 -0.913 1 97.81 108 TYR A N 1
ATOM 872 C CA . TYR A 1 108 ? 6.488 42.75 -1.697 1 97.81 108 TYR A CA 1
ATOM 873 C C . TYR A 1 108 ? 7.906 43.281 -1.501 1 97.81 108 TYR A C 1
ATOM 875 O O . TYR A 1 108 ? 8.102 44.469 -1.253 1 97.81 108 TYR A O 1
ATOM 883 N N . PRO A 1 109 ? 8.852 42.375 -1.577 1 97.31 109 PRO A N 1
ATOM 884 C CA . PRO A 1 109 ? 10.242 42.844 -1.448 1 97.31 109 PRO A CA 1
ATOM 885 C C . PRO A 1 109 ? 10.734 43.594 -2.682 1 97.31 109 PRO A C 1
ATOM 887 O O . PRO A 1 109 ? 10.461 43.188 -3.811 1 97.31 109 PRO A O 1
ATOM 890 N N . VAL A 1 110 ? 11.414 44.688 -2.434 1 97.25 110 VAL A N 1
ATOM 891 C CA . VAL A 1 110 ? 12.062 45.438 -3.504 1 97.25 110 VAL A CA 1
ATOM 892 C C . VAL A 1 110 ? 13.57 45.219 -3.449 1 97.25 110 VAL A C 1
ATOM 894 O O . VAL A 1 110 ? 14.195 44.875 -4.465 1 97.25 110 VAL A O 1
ATOM 897 N N . HIS A 1 111 ? 14.109 45.438 -2.262 1 96.12 111 HIS A N 1
ATOM 898 C CA . HIS A 1 111 ? 15.531 45.219 -2.031 1 96.12 111 HIS A CA 1
ATOM 899 C C . HIS A 1 111 ? 15.82 44.906 -0.565 1 96.12 111 HIS A C 1
ATOM 901 O O . HIS A 1 111 ? 15.125 45.406 0.326 1 96.12 111 HIS A O 1
ATOM 907 N N . ALA A 1 112 ? 16.812 44.062 -0.392 1 97.81 112 ALA A N 1
ATOM 908 C CA . ALA A 1 112 ? 17.266 43.812 0.975 1 97.81 112 ALA A CA 1
ATOM 909 C C . ALA A 1 112 ? 18.766 43.531 1.011 1 97.81 112 ALA A C 1
ATOM 911 O O . ALA A 1 112 ? 19.312 42.906 0.098 1 97.81 112 ALA A O 1
ATOM 912 N N . SER A 1 113 ? 19.438 44 2.014 1 98.38 113 SER A N 1
ATOM 913 C CA . SER A 1 113 ? 20.828 43.688 2.264 1 98.38 113 SER A CA 1
ATOM 914 C C . SER A 1 113 ? 21.156 43.75 3.752 1 98.38 113 SER A C 1
ATOM 916 O O . SER A 1 113 ? 20.469 44.406 4.516 1 98.38 113 SER A O 1
ATOM 918 N N . LEU A 1 114 ? 22.109 43 4.168 1 98.75 114 LEU A N 1
ATOM 919 C CA . LEU A 1 114 ? 22.641 42.969 5.531 1 98.75 114 LEU A CA 1
ATOM 920 C C . LEU A 1 114 ? 24.156 42.906 5.531 1 98.75 114 LEU A C 1
ATOM 922 O O . LEU A 1 114 ? 24.75 42.094 4.789 1 98.75 114 LEU A O 1
ATOM 926 N N . GLU A 1 115 ? 24.75 43.781 6.324 1 98.62 115 GLU A N 1
ATOM 927 C CA . GLU A 1 115 ? 26.203 43.812 6.453 1 98.62 115 GLU A CA 1
ATOM 928 C C . GLU A 1 115 ? 26.625 43.938 7.914 1 98.62 115 GLU A C 1
ATOM 930 O O . GLU A 1 115 ? 25.969 44.625 8.703 1 98.62 115 GLU A O 1
ATOM 935 N N . ILE A 1 116 ? 27.688 43.281 8.258 1 98.69 116 ILE A N 1
ATOM 936 C CA . ILE A 1 116 ? 28.266 43.406 9.594 1 98.69 116 ILE A CA 1
ATOM 937 C C . ILE A 1 116 ? 29.562 44.219 9.523 1 98.69 116 ILE A C 1
ATOM 939 O O . ILE A 1 116 ? 30.344 44.062 8.586 1 98.69 116 ILE A O 1
ATOM 943 N N . MET A 1 117 ? 29.719 45.125 10.43 1 98.12 117 MET A N 1
ATOM 944 C CA . MET A 1 117 ? 30.984 45.781 10.68 1 98.12 117 MET A CA 1
ATOM 945 C C . MET A 1 117 ? 31.578 45.375 12.008 1 98.12 117 MET A C 1
ATOM 947 O O . MET A 1 117 ? 30.953 45.5 13.055 1 98.12 117 MET A O 1
ATOM 951 N N . TYR A 1 118 ? 32.812 44.938 11.914 1 96.38 118 TYR A N 1
ATOM 952 C CA . TYR A 1 118 ? 33.5 44.438 13.109 1 96.38 118 TYR A CA 1
ATOM 953 C C . TYR A 1 118 ? 34.188 45.594 13.828 1 96.38 118 TYR A C 1
ATOM 955 O O . TYR A 1 118 ? 34.312 46.688 13.289 1 96.38 118 TYR A O 1
ATOM 963 N N . ALA A 1 119 ? 34.688 45.25 15.008 1 92.88 119 ALA A N 1
ATOM 964 C CA . ALA A 1 119 ? 35.312 46.25 15.859 1 92.88 119 ALA A CA 1
ATOM 965 C C . ALA A 1 119 ? 36.562 46.844 15.188 1 92.88 119 ALA A C 1
ATOM 967 O O . ALA A 1 119 ? 36.875 48 15.383 1 92.88 119 ALA A O 1
ATOM 968 N N . ASN A 1 120 ? 37.188 46.094 14.422 1 93.56 120 ASN A N 1
ATOM 969 C CA . ASN A 1 120 ? 38.438 46.531 13.766 1 93.56 120 ASN A CA 1
ATOM 970 C C . ASN A 1 120 ? 38.125 47.344 12.5 1 93.56 120 ASN A C 1
ATOM 972 O O . ASN A 1 120 ? 39.031 47.719 11.773 1 93.56 120 ASN A O 1
ATOM 976 N N . GLY A 1 121 ? 36.875 47.438 12.164 1 92.81 121 GLY A N 1
ATOM 977 C CA . GLY A 1 121 ? 36.5 48.281 11.031 1 92.81 121 GLY A CA 1
ATOM 978 C C . GLY A 1 121 ? 36.219 47.469 9.773 1 92.81 121 GLY A C 1
ATOM 979 O O . GLY A 1 121 ? 35.656 48 8.805 1 92.81 121 GLY A O 1
ATOM 980 N N . THR A 1 122 ? 36.531 46.281 9.812 1 96.56 122 THR A N 1
ATOM 981 C CA . THR A 1 122 ? 36.25 45.406 8.656 1 96.56 122 THR A CA 1
ATOM 982 C C . THR A 1 122 ? 34.781 45.125 8.523 1 96.56 122 THR A C 1
ATOM 984 O O . THR A 1 122 ? 34.062 44.969 9.523 1 96.56 122 THR A O 1
ATOM 987 N N . THR A 1 123 ? 34.312 45.094 7.215 1 96.88 123 THR A N 1
ATOM 988 C CA . THR A 1 123 ? 32.906 44.844 6.93 1 96.88 123 THR A CA 1
ATOM 989 C C . THR A 1 123 ? 32.781 43.562 6.121 1 96.88 123 THR A C 1
ATOM 991 O O . THR A 1 123 ? 33.688 43.188 5.371 1 96.88 123 THR A O 1
ATOM 994 N N . SER A 1 124 ? 31.703 42.844 6.375 1 97.69 124 SER A N 1
ATOM 995 C CA . SER A 1 124 ? 31.375 41.656 5.617 1 97.69 124 SER A CA 1
ATOM 996 C C . SER A 1 124 ? 29.891 41.594 5.285 1 97.69 124 SER A C 1
ATOM 998 O O . SER A 1 124 ? 29.047 41.906 6.133 1 97.69 124 SER A O 1
ATOM 1000 N N . GLU A 1 125 ? 29.641 41.25 4.039 1 97.75 125 GLU A N 1
ATOM 1001 C CA . GLU A 1 125 ? 28.25 41.062 3.641 1 97.75 125 GLU A CA 1
ATOM 1002 C C . GLU A 1 125 ? 27.672 39.781 4.242 1 97.75 125 GLU A C 1
ATOM 1004 O O . GLU A 1 125 ? 28.359 38.75 4.277 1 97.75 125 GLU A O 1
ATOM 1009 N N . VAL A 1 126 ? 26.469 39.844 4.762 1 98.44 126 VAL A N 1
ATOM 1010 C CA . VAL A 1 126 ? 25.734 38.688 5.242 1 98.44 126 VAL A CA 1
ATOM 1011 C C . VAL A 1 126 ? 24.828 38.156 4.145 1 98.44 126 VAL A C 1
ATOM 1013 O O . VAL A 1 126 ? 23.953 38.844 3.65 1 98.44 126 VAL A O 1
ATOM 1016 N N . ARG A 1 127 ? 25.031 36.938 3.812 1 97.5 127 ARG A N 1
ATOM 1017 C CA . ARG A 1 127 ? 24.281 36.344 2.707 1 97.5 127 ARG A CA 1
ATOM 1018 C C . ARG A 1 127 ? 22.812 36.156 3.076 1 97.5 127 ARG A C 1
ATOM 1020 O O . ARG A 1 127 ? 22.5 35.656 4.16 1 97.5 127 ARG A O 1
ATOM 1027 N N . LEU A 1 128 ? 21.953 36.531 2.139 1 97.88 128 LEU A N 1
ATOM 1028 C CA . LEU A 1 128 ? 20.516 36.406 2.396 1 97.88 128 LEU A CA 1
ATOM 1029 C C . LEU A 1 128 ? 19.906 35.281 1.596 1 97.88 128 LEU A C 1
ATOM 1031 O O . LEU A 1 128 ? 18.859 34.719 1.979 1 97.88 128 LEU A O 1
ATOM 1035 N N . ASP A 1 129 ? 20.453 34.875 0.479 1 96.12 129 ASP A N 1
ATOM 1036 C CA . ASP A 1 129 ? 19.844 33.938 -0.449 1 96.12 129 ASP A CA 1
ATOM 1037 C C . ASP A 1 129 ? 20.156 32.469 -0.056 1 96.12 129 ASP A C 1
ATOM 1039 O O . ASP A 1 129 ? 21.094 32.219 0.699 1 96.12 129 ASP A O 1
ATOM 1043 N N . GLU A 1 130 ? 19.344 31.562 -0.551 1 97.94 130 GLU A N 1
ATOM 1044 C CA . GLU A 1 130 ? 19.547 30.125 -0.395 1 97.94 130 GLU A CA 1
ATOM 1045 C C . GLU A 1 130 ? 20.312 29.547 -1.585 1 97.94 130 GLU A C 1
ATOM 1047 O O . GLU A 1 130 ? 20.219 30.062 -2.701 1 97.94 130 GLU A O 1
ATOM 1052 N N . ASP A 1 131 ? 21.031 28.406 -1.392 1 98.06 131 ASP A N 1
ATOM 1053 C CA . ASP A 1 131 ? 21.797 27.766 -2.457 1 98.06 131 ASP A CA 1
ATOM 1054 C C . ASP A 1 131 ? 20.891 27.234 -3.553 1 98.06 131 ASP A C 1
ATOM 1056 O O . ASP A 1 131 ? 19.797 26.734 -3.266 1 98.06 131 ASP A O 1
ATOM 1060 N N . VAL A 1 132 ? 21.375 27.391 -4.781 1 97.88 132 VAL A N 1
ATOM 1061 C CA . VAL A 1 132 ? 20.766 26.688 -5.906 1 97.88 132 VAL A CA 1
ATOM 1062 C C . VAL A 1 132 ? 21.266 25.234 -5.926 1 97.88 132 VAL A C 1
ATOM 1064 O O . VAL A 1 132 ? 22.469 24.984 -5.895 1 97.88 132 VAL A O 1
ATOM 1067 N N . LEU A 1 133 ? 20.391 24.359 -5.902 1 98.19 133 LEU A N 1
ATOM 1068 C CA . LEU A 1 133 ? 20.734 22.953 -5.906 1 98.19 133 LEU A CA 1
ATOM 1069 C C . LEU A 1 133 ? 20.484 22.328 -7.277 1 98.19 133 LEU A C 1
ATOM 1071 O O . LEU A 1 133 ? 19.391 22.438 -7.816 1 98.19 133 LEU A O 1
ATOM 1075 N N . GLU A 1 134 ? 21.438 21.609 -7.797 1 97.38 134 GLU A N 1
ATOM 1076 C CA . GLU A 1 134 ? 21.328 20.969 -9.102 1 97.38 134 GLU A CA 1
ATOM 1077 C C . GLU A 1 134 ? 20.234 19.891 -9.086 1 97.38 134 GLU A C 1
ATOM 1079 O O . GLU A 1 134 ? 19.531 19.703 -10.078 1 97.38 134 GLU A O 1
ATOM 1084 N N . GLU A 1 135 ? 20.062 19.172 -8 1 96.94 135 GLU A N 1
ATOM 1085 C CA . GLU A 1 135 ? 19.125 18.062 -7.855 1 96.94 135 GLU A CA 1
ATOM 1086 C C . GLU A 1 135 ? 17.688 18.578 -7.75 1 96.94 135 GLU A C 1
ATOM 1088 O O . GLU A 1 135 ? 16.75 17.812 -7.988 1 96.94 135 GLU A O 1
ATOM 1093 N N . ASP A 1 136 ? 17.531 19.812 -7.391 1 97.69 136 ASP A N 1
ATOM 1094 C CA . ASP A 1 136 ? 16.234 20.422 -7.129 1 97.69 136 ASP A CA 1
ATOM 1095 C C . ASP A 1 136 ? 16.016 21.641 -8.016 1 97.69 136 ASP A C 1
ATOM 1097 O O . ASP A 1 136 ? 16.406 22.75 -7.656 1 97.69 136 ASP A O 1
ATOM 1101 N N . ASP A 1 137 ? 15.344 21.484 -9.023 1 96.19 137 ASP A N 1
ATOM 1102 C CA . ASP A 1 137 ? 15.32 22.391 -10.164 1 96.19 137 ASP A CA 1
ATOM 1103 C C . ASP A 1 137 ? 14.68 23.734 -9.789 1 96.19 137 ASP A C 1
ATOM 1105 O O . ASP A 1 137 ? 15.062 24.781 -10.32 1 96.19 137 ASP A O 1
ATOM 1109 N N . VAL A 1 138 ? 13.766 23.75 -8.836 1 97.06 138 VAL A N 1
ATOM 1110 C CA . VAL A 1 138 ? 13.016 24.984 -8.578 1 97.06 138 VAL A CA 1
ATOM 1111 C C . VAL A 1 138 ? 13.891 25.969 -7.805 1 97.06 138 VAL A C 1
ATOM 1113 O O . VAL A 1 138 ? 13.633 27.172 -7.809 1 97.06 138 VAL A O 1
ATOM 1116 N N . THR A 1 139 ? 14.93 25.5 -7.176 1 97.19 139 THR A N 1
ATOM 1117 C CA . THR A 1 139 ? 15.758 26.344 -6.328 1 97.19 139 THR A CA 1
ATOM 1118 C C . THR A 1 139 ? 16.531 27.359 -7.168 1 97.19 139 THR A C 1
ATOM 1120 O O . THR A 1 139 ? 16.953 28.406 -6.66 1 97.19 139 THR A O 1
ATOM 1123 N N . GLY A 1 140 ? 16.719 27.094 -8.453 1 95.69 140 GLY A N 1
ATOM 1124 C CA . GLY A 1 140 ? 17.5 27.969 -9.312 1 95.69 140 GLY A CA 1
ATOM 1125 C C . GLY A 1 140 ? 16.641 28.734 -10.305 1 95.69 140 GLY A C 1
ATOM 1126 O O . GLY A 1 140 ? 17.172 29.406 -11.195 1 95.69 140 GLY A O 1
ATOM 1127 N N . ARG A 1 141 ? 15.406 28.672 -10.125 1 96.75 141 ARG A N 1
ATOM 1128 C CA . ARG A 1 141 ? 14.531 29.344 -11.086 1 96.75 141 ARG A CA 1
ATOM 1129 C C . ARG A 1 141 ? 14.625 30.859 -10.938 1 96.75 141 ARG A C 1
ATOM 1131 O O . ARG A 1 141 ? 14.641 31.391 -9.82 1 96.75 141 ARG A O 1
ATOM 1138 N N . GLU A 1 142 ? 14.539 31.578 -12.078 1 94.44 142 GLU A N 1
ATOM 1139 C CA . GLU A 1 142 ? 14.711 33.031 -12.102 1 94.44 142 GLU A CA 1
ATOM 1140 C C . GLU A 1 142 ? 13.484 33.75 -11.531 1 94.44 142 GLU A C 1
ATOM 1142 O O . GLU A 1 142 ? 13.602 34.844 -10.977 1 94.44 142 GLU A O 1
ATOM 1147 N N . ASP A 1 143 ? 12.359 33.125 -11.656 1 94 143 ASP A N 1
ATOM 1148 C CA . ASP A 1 143 ? 11.117 33.75 -11.219 1 94 143 ASP A CA 1
ATOM 1149 C C . ASP A 1 143 ? 10.797 33.375 -9.766 1 94 143 ASP A C 1
ATOM 1151 O O . ASP A 1 143 ? 9.672 33.594 -9.305 1 94 143 ASP A O 1
ATOM 1155 N N . ASN A 1 144 ? 11.789 32.812 -9.07 1 91.19 144 ASN A N 1
ATOM 1156 C CA . ASN A 1 144 ? 11.617 32.594 -7.641 1 91.19 144 ASN A CA 1
ATOM 1157 C C . ASN A 1 144 ? 11.664 33.906 -6.855 1 91.19 144 ASN A C 1
ATOM 1159 O O . ASN A 1 144 ? 12.086 34.906 -7.383 1 91.19 144 ASN A O 1
ATOM 1163 N N . GLN A 1 145 ? 11.141 33.875 -5.617 1 91.75 145 GLN A N 1
ATOM 1164 C CA . GLN A 1 145 ? 11.07 35.062 -4.77 1 91.75 145 GLN A CA 1
ATOM 1165 C C . GLN A 1 145 ? 12.32 35.188 -3.902 1 91.75 145 GLN A C 1
ATOM 1167 O O . GLN A 1 145 ? 12.914 34.188 -3.5 1 91.75 145 GLN A O 1
ATOM 1172 N N . PRO A 1 146 ? 12.766 36.375 -3.664 1 94.62 146 PRO A N 1
ATOM 1173 C CA . PRO A 1 146 ? 13.859 36.562 -2.701 1 94.62 146 PRO A CA 1
ATOM 1174 C C . PRO A 1 146 ? 13.422 36.25 -1.265 1 94.62 146 PRO A C 1
ATOM 1176 O O . PRO A 1 146 ? 12.234 36.062 -1 1 94.62 146 PRO A O 1
ATOM 1179 N N . THR A 1 147 ? 14.43 36.219 -0.387 1 95.69 147 THR A N 1
ATOM 1180 C CA . THR A 1 147 ? 14.141 36.031 1.032 1 95.69 147 THR A CA 1
ATOM 1181 C C . THR A 1 147 ? 13.602 37.312 1.639 1 95.69 147 THR A C 1
ATOM 1183 O O . THR A 1 147 ? 14.188 38.406 1.443 1 95.69 147 THR A O 1
ATOM 1186 N N . PHE A 1 148 ? 12.477 37.219 2.311 1 97.81 148 PHE A N 1
ATOM 1187 C CA . PHE A 1 148 ? 11.914 38.406 2.928 1 97.81 148 PHE A CA 1
ATOM 1188 C C . PHE A 1 148 ? 10.852 38.031 3.955 1 97.81 148 PHE A C 1
ATOM 1190 O O . PHE A 1 148 ? 10.453 36.875 4.047 1 97.81 148 PHE A O 1
ATOM 1197 N N . HIS A 1 149 ? 10.5 39.031 4.805 1 98.5 149 HIS A N 1
ATOM 1198 C CA . HIS A 1 149 ? 9.32 38.969 5.664 1 98.5 149 HIS A CA 1
ATOM 1199 C C . HIS A 1 149 ? 8.164 39.75 5.078 1 98.5 149 HIS A C 1
ATOM 1201 O O . HIS A 1 149 ? 8.297 40.969 4.852 1 98.5 149 HIS A O 1
ATOM 1207 N N . GLY A 1 150 ? 7.008 39.062 4.871 1 98.19 150 GLY A N 1
ATOM 1208 C CA . GLY A 1 150 ? 5.816 39.781 4.492 1 98.19 150 GLY A CA 1
ATOM 1209 C C . GLY A 1 150 ? 5.359 40.781 5.551 1 98.19 150 GLY A C 1
ATOM 1210 O O . GLY A 1 150 ? 5.359 40.469 6.742 1 98.19 150 GLY A O 1
ATOM 1211 N N . TYR A 1 151 ? 5.082 42.031 5.168 1 98.38 151 TYR A N 1
ATOM 1212 C CA . TYR A 1 151 ? 4.586 43.125 5.98 1 98.38 151 TYR A CA 1
ATOM 1213 C C . TYR A 1 151 ? 5.711 43.75 6.805 1 98.38 151 TYR A C 1
ATOM 1215 O O . TYR A 1 151 ? 5.469 44.625 7.648 1 98.38 151 TYR A O 1
ATOM 1223 N N . SER A 1 152 ? 6.945 43.281 6.609 1 98.5 152 SER A N 1
ATOM 1224 C CA . SER A 1 152 ? 8.062 44 7.234 1 98.5 152 SER A CA 1
ATOM 1225 C C . SER A 1 152 ? 8.086 45.469 6.82 1 98.5 152 SER A C 1
ATOM 1227 O O . SER A 1 152 ? 7.719 45.812 5.695 1 98.5 152 SER A O 1
ATOM 1229 N N . ALA A 1 153 ? 8.562 46.312 7.707 1 98.44 153 ALA A N 1
ATOM 1230 C CA . ALA A 1 153 ? 8.703 47.719 7.367 1 98.44 153 ALA A CA 1
ATOM 1231 C C . ALA A 1 153 ? 9.945 47.969 6.516 1 98.44 153 ALA A C 1
ATOM 1233 O O . ALA A 1 153 ? 10.922 47.219 6.613 1 98.44 153 ALA A O 1
ATOM 1234 N N . SER A 1 154 ? 9.805 48.969 5.648 1 98.31 154 SER A N 1
ATOM 1235 C CA . SER A 1 154 ? 11.023 49.5 5.023 1 98.31 154 SER A CA 1
ATOM 1236 C C . SER A 1 154 ? 11.883 50.25 6.031 1 98.31 154 SER A C 1
ATOM 1238 O O . SER A 1 154 ? 11.367 50.844 6.973 1 98.31 154 SER A O 1
ATOM 1240 N N . GLY A 1 155 ? 13.148 50.094 5.852 1 98.44 155 GLY A N 1
ATOM 1241 C CA . GLY A 1 155 ? 14.062 50.812 6.727 1 98.44 155 GLY A CA 1
ATOM 1242 C C . GLY A 1 155 ? 15.523 50.625 6.355 1 98.44 155 GLY A C 1
ATOM 1243 O O . GLY A 1 155 ? 15.875 49.625 5.742 1 98.44 155 GLY A O 1
ATOM 1244 N N . ASN A 1 156 ? 16.297 51.594 6.555 1 98.5 156 ASN A N 1
ATOM 1245 C CA . ASN A 1 156 ? 17.75 51.594 6.441 1 98.5 156 ASN A CA 1
ATOM 1246 C C . ASN A 1 156 ? 18.406 52 7.758 1 98.5 156 ASN A C 1
ATOM 1248 O O . ASN A 1 156 ? 18.469 53.188 8.094 1 98.5 156 ASN A O 1
ATOM 1252 N N . VAL A 1 157 ? 18.906 51.031 8.508 1 98.75 157 VAL A N 1
ATOM 1253 C CA . VAL A 1 157 ? 19.359 51.281 9.867 1 98.75 157 VAL A CA 1
ATOM 1254 C C . VAL A 1 157 ? 20.734 50.688 10.078 1 98.75 157 VAL A C 1
ATOM 1256 O O . VAL A 1 157 ? 21.062 49.656 9.484 1 98.75 157 VAL A O 1
ATOM 1259 N N . THR A 1 158 ? 21.594 51.312 10.812 1 98.62 158 THR A N 1
ATOM 1260 C CA . THR A 1 158 ? 22.891 50.844 11.273 1 98.62 158 THR A CA 1
ATOM 1261 C C . THR A 1 158 ? 23.016 51 12.789 1 98.62 158 THR A C 1
ATOM 1263 O O . THR A 1 158 ? 22.797 52.062 13.336 1 98.62 158 THR A O 1
ATOM 1266 N N . ALA A 1 159 ? 23.25 49.875 13.453 1 98.81 159 ALA A N 1
ATOM 1267 C CA . ALA A 1 159 ? 23.391 49.906 14.906 1 98.81 159 ALA A CA 1
ATOM 1268 C C . ALA A 1 159 ? 24.094 48.656 15.43 1 98.81 159 ALA A C 1
ATOM 1270 O O . ALA A 1 159 ? 24.203 47.656 14.711 1 98.81 159 ALA A O 1
ATOM 1271 N N . GLU A 1 160 ? 24.609 48.812 16.719 1 98.62 160 GLU A N 1
ATOM 1272 C CA . GLU A 1 160 ? 24.969 47.594 17.438 1 98.62 160 GLU A CA 1
ATOM 1273 C C . GLU A 1 160 ? 23.766 46.688 17.578 1 98.62 160 GLU A C 1
ATOM 1275 O O . GLU A 1 160 ? 22.625 47.094 17.422 1 98.62 160 GLU A O 1
ATOM 1280 N N . TYR A 1 161 ? 24.094 45.375 17.719 1 98.81 161 TYR A N 1
ATOM 1281 C CA . TYR A 1 161 ? 22.984 44.438 17.797 1 98.81 161 TYR A CA 1
ATOM 1282 C C . TYR A 1 161 ? 23.094 43.562 19.047 1 98.81 161 TYR A C 1
ATOM 1284 O O . TYR A 1 161 ? 24.172 43.469 19.641 1 98.81 161 TYR A O 1
ATOM 1292 N N . VAL A 1 162 ? 21.938 42.969 19.438 1 98.81 162 VAL A N 1
ATOM 1293 C CA . VAL A 1 162 ? 21.781 42.156 20.625 1 98.81 162 VAL A CA 1
ATOM 1294 C C . VAL A 1 162 ? 21.094 40.844 20.25 1 98.81 162 VAL A C 1
ATOM 1296 O O . VAL A 1 162 ? 20.094 40.844 19.531 1 98.81 162 VAL A O 1
ATOM 1299 N N . TYR A 1 163 ? 21.703 39.688 20.688 1 98.5 163 TYR A N 1
ATOM 1300 C CA . TYR A 1 163 ? 20.969 38.438 20.609 1 98.5 163 TYR A CA 1
ATOM 1301 C C . TYR A 1 163 ? 19.859 38.406 21.641 1 98.5 163 TYR A C 1
ATOM 1303 O O . TYR A 1 163 ? 20.094 38.594 22.844 1 98.5 163 TYR A O 1
ATOM 1311 N N . VAL A 1 164 ? 18.656 38.125 21.156 1 98.19 164 VAL A N 1
ATOM 1312 C CA . VAL A 1 164 ? 17.516 38.312 22.047 1 98.19 164 VAL A CA 1
ATOM 1313 C C . VAL A 1 164 ? 16.797 36.969 22.234 1 98.19 164 VAL A C 1
ATOM 1315 O O . VAL A 1 164 ? 15.609 36.938 22.516 1 98.19 164 VAL A O 1
ATOM 1318 N N . GLY A 1 165 ? 17.5 35.844 22.062 1 96.75 165 GLY A N 1
ATOM 1319 C CA . GLY A 1 165 ? 16.859 34.531 22.188 1 96.75 165 GLY A CA 1
ATOM 1320 C C . GLY A 1 165 ? 15.766 34.281 21.172 1 96.75 165 GLY A C 1
ATOM 1321 O O . GLY A 1 165 ? 15.984 34.469 19.969 1 96.75 165 GLY A O 1
ATOM 1322 N N . ARG A 1 166 ? 14.633 33.875 21.641 1 95.62 166 ARG A N 1
ATOM 1323 C CA . ARG A 1 166 ? 13.523 33.656 20.734 1 95.62 166 ARG A CA 1
ATOM 1324 C C . ARG A 1 166 ? 12.688 34.906 20.547 1 95.62 166 ARG A C 1
ATOM 1326 O O . ARG A 1 166 ? 11.727 34.938 19.781 1 95.62 166 ARG A O 1
ATOM 1333 N N . GLY A 1 167 ? 13.047 35.938 21.188 1 96.38 167 GLY A N 1
ATOM 1334 C CA . GLY A 1 167 ? 12.359 37.219 21.062 1 96.38 167 GLY A CA 1
ATOM 1335 C C . GLY A 1 167 ? 11.008 37.25 21.766 1 96.38 167 GLY A C 1
ATOM 1336 O O . GLY A 1 167 ? 10.086 37.938 21.328 1 96.38 167 GLY A O 1
ATOM 1337 N N . SER A 1 168 ? 10.82 36.438 22.828 1 94.31 168 SER A N 1
ATOM 1338 C CA . SER A 1 168 ? 9.586 36.438 23.609 1 94.31 168 SER A CA 1
ATOM 1339 C C . SER A 1 168 ? 9.562 37.594 24.609 1 94.31 168 SER A C 1
ATOM 1341 O O . SER A 1 168 ? 10.594 38.219 24.875 1 94.31 168 SER A O 1
ATOM 1343 N N . GLN A 1 169 ? 8.398 37.844 25.078 1 92.5 169 GLN A N 1
ATOM 1344 C CA . GLN A 1 169 ? 8.312 38.875 26.125 1 92.5 169 GLN A CA 1
ATOM 1345 C C . GLN A 1 169 ? 9.188 38.5 27.312 1 92.5 169 GLN A C 1
ATOM 1347 O O . GLN A 1 169 ? 9.805 39.375 27.938 1 92.5 169 GLN A O 1
ATOM 1352 N N . LEU A 1 170 ? 9.227 37.25 27.609 1 91.38 170 LEU A N 1
ATOM 1353 C CA . LEU A 1 170 ? 10.047 36.781 28.719 1 91.38 170 LEU A CA 1
ATOM 1354 C C . LEU A 1 170 ? 11.531 37 28.438 1 91.38 170 LEU A C 1
ATOM 1356 O O . LEU A 1 170 ? 12.297 37.312 29.344 1 91.38 170 LEU A O 1
ATOM 1360 N N . ASP A 1 171 ? 11.945 36.812 27.219 1 95.12 171 ASP A N 1
ATOM 1361 C CA . ASP A 1 171 ? 13.328 37.094 26.844 1 95.12 171 ASP A CA 1
ATOM 1362 C C . ASP A 1 171 ? 13.672 38.562 27.031 1 95.12 171 ASP A C 1
ATOM 1364 O O . ASP A 1 171 ? 14.703 38.875 27.625 1 95.12 171 ASP A O 1
ATOM 1368 N N . PHE A 1 172 ? 12.859 39.406 26.562 1 96.56 172 PHE A N 1
ATOM 1369 C CA . PHE A 1 172 ? 13.125 40.844 26.641 1 96.56 172 PHE A CA 1
ATOM 1370 C C . PHE A 1 172 ? 13.07 41.312 28.094 1 96.56 172 PHE A C 1
ATOM 1372 O O . PHE A 1 172 ? 13.883 42.156 28.5 1 96.56 172 PHE A O 1
ATOM 1379 N N . ASP A 1 173 ? 12.062 40.781 28.859 1 93.88 173 ASP A N 1
ATOM 1380 C CA . ASP A 1 173 ? 12 41.094 30.281 1 93.88 173 ASP A CA 1
ATOM 1381 C C . ASP A 1 173 ? 13.305 40.75 30.984 1 93.88 173 ASP A C 1
ATOM 1383 O O . ASP A 1 173 ? 13.812 41.5 31.797 1 93.88 173 ASP A O 1
ATOM 1387 N N . ARG A 1 174 ? 13.773 39.562 30.688 1 95.62 174 ARG A N 1
ATOM 1388 C CA . ARG A 1 174 ? 15.008 39.094 31.297 1 95.62 174 ARG A CA 1
ATOM 1389 C C . ARG A 1 174 ? 16.188 40 30.906 1 95.62 174 ARG A C 1
ATOM 1391 O O . ARG A 1 174 ? 17.047 40.312 31.734 1 95.62 174 ARG A O 1
ATOM 1398 N N . LEU A 1 175 ? 16.312 40.375 29.672 1 97.69 175 LEU A N 1
ATOM 1399 C CA . LEU A 1 175 ? 17.375 41.25 29.188 1 97.69 175 LEU A CA 1
ATOM 1400 C C . LEU A 1 175 ? 17.344 42.594 29.906 1 97.69 175 LEU A C 1
ATOM 1402 O O . LEU A 1 175 ? 18.375 43.125 30.281 1 97.69 175 LEU A O 1
ATOM 1406 N N . VAL A 1 176 ? 16.172 43.156 30.094 1 97.31 176 VAL A N 1
ATOM 1407 C CA . VAL A 1 176 ? 16.016 44.406 30.797 1 97.31 176 VAL A CA 1
ATOM 1408 C C . VAL A 1 176 ? 16.453 44.25 32.25 1 97.31 176 VAL A C 1
ATOM 1410 O O . VAL A 1 176 ? 17.156 45.094 32.781 1 97.31 176 VAL A O 1
ATOM 1413 N N . GLU A 1 177 ? 16.031 43.156 32.875 1 96.38 177 GLU A N 1
ATOM 1414 C CA . GLU A 1 177 ? 16.422 42.875 34.25 1 96.38 177 GLU A CA 1
ATOM 1415 C C . GLU A 1 177 ? 17.938 42.812 34.406 1 96.38 177 GLU A C 1
ATOM 1417 O O . GLU A 1 177 ? 18.469 43.219 35.438 1 96.38 177 GLU A O 1
ATOM 1422 N N . LEU A 1 178 ? 18.562 42.344 33.375 1 97.12 178 LEU A N 1
ATOM 1423 C CA . LEU A 1 178 ? 20.016 42.125 33.438 1 97.12 178 LEU A CA 1
ATOM 1424 C C . LEU A 1 178 ? 20.75 43.406 32.969 1 97.12 178 LEU A C 1
ATOM 1426 O O . LEU A 1 178 ? 21.984 43.406 32.969 1 97.12 178 LEU A O 1
ATOM 1430 N N . GLY A 1 179 ? 20.031 44.375 32.562 1 96.94 179 GLY A N 1
ATOM 1431 C CA . GLY A 1 179 ? 20.609 45.656 32.219 1 96.94 179 GLY A CA 1
ATOM 1432 C C . GLY A 1 179 ? 21.172 45.719 30.828 1 96.94 179 GLY A C 1
ATOM 1433 O O . GLY A 1 179 ? 22.016 46.594 30.531 1 96.94 179 GLY A O 1
ATOM 1434 N N . V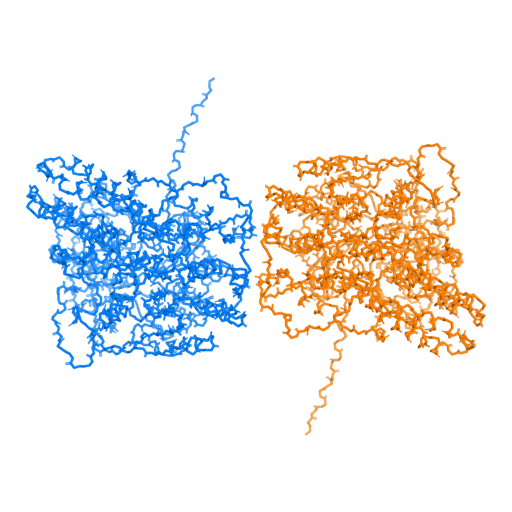AL A 1 180 ? 20.75 44.875 29.969 1 98 180 VAL A N 1
ATOM 1435 C CA . VAL A 1 180 ? 21.219 44.906 28.578 1 98 180 VAL A CA 1
ATOM 1436 C C . VAL A 1 180 ? 20.578 46.094 27.844 1 98 180 VAL A C 1
ATOM 1438 O O . VAL A 1 180 ? 19.359 46.281 27.906 1 98 180 VAL A O 1
ATOM 1441 N N . GLU A 1 181 ? 21.328 46.906 27.156 1 96.94 181 GLU A N 1
ATOM 1442 C CA . GLU A 1 181 ? 20.828 48.031 26.406 1 96.94 181 GLU A CA 1
ATOM 1443 C C . GLU A 1 181 ? 20.156 47.594 25.109 1 96.94 181 GLU A C 1
ATOM 1445 O O . GLU A 1 181 ? 20.797 47 24.234 1 96.94 181 GLU A O 1
ATOM 1450 N N . LEU A 1 182 ? 18.922 47.938 24.953 1 98.62 182 LEU A N 1
ATOM 1451 C CA . LEU A 1 182 ? 18.156 47.469 23.797 1 98.62 182 LEU A CA 1
ATOM 1452 C C . LEU A 1 182 ? 17.812 48.656 22.875 1 98.62 182 LEU A C 1
ATOM 1454 O O . LEU A 1 182 ? 17.844 48.5 21.641 1 98.62 182 LEU A O 1
ATOM 1458 N N . GLU A 1 183 ? 17.5 49.781 23.406 1 98.5 183 GLU A N 1
ATOM 1459 C CA . GLU A 1 183 ? 17.031 50.906 22.625 1 98.5 183 GLU A CA 1
ATOM 1460 C C . GLU A 1 183 ? 18.062 51.312 21.562 1 98.5 183 GLU A C 1
ATOM 1462 O O . GLU A 1 183 ? 19.25 51.469 21.859 1 98.5 183 GLU A O 1
ATOM 1467 N N . GLY A 1 184 ? 17.547 51.438 20.375 1 98.5 184 GLY A N 1
ATOM 1468 C CA . GLY A 1 184 ? 18.406 51.906 19.281 1 98.5 184 GLY A CA 1
ATOM 1469 C C . GLY A 1 184 ? 19.25 50.781 18.688 1 98.5 184 GLY A C 1
ATOM 1470 O O . GLY A 1 184 ? 20.062 51.031 17.797 1 98.5 184 GLY A O 1
ATOM 1471 N N . LYS A 1 185 ? 19.109 49.594 19.172 1 98.81 185 LYS A N 1
ATOM 1472 C CA . LYS A 1 185 ? 19.891 48.469 18.688 1 98.81 185 LYS A CA 1
ATOM 1473 C C . LYS A 1 185 ? 19.078 47.625 17.703 1 98.81 185 LYS A C 1
ATOM 1475 O O . LYS A 1 185 ? 17.891 47.812 17.531 1 98.81 185 LYS A O 1
ATOM 1480 N N . ILE A 1 186 ? 19.734 46.656 17.016 1 98.88 186 ILE A N 1
ATOM 1481 C CA . ILE A 1 186 ? 19.094 45.688 16.141 1 98.88 186 ILE A CA 1
ATOM 1482 C C . ILE A 1 186 ? 18.984 44.344 16.859 1 98.88 186 ILE A C 1
ATOM 1484 O O . ILE A 1 186 ? 19.938 43.906 17.516 1 98.88 186 ILE A O 1
ATOM 1488 N N . ALA A 1 187 ? 17.828 43.719 16.797 1 98.94 187 ALA A N 1
ATOM 1489 C CA . ALA A 1 187 ? 17.594 42.438 17.453 1 98.94 187 ALA A CA 1
ATOM 1490 C C . ALA A 1 187 ? 18.031 41.281 16.547 1 98.94 187 ALA A C 1
ATOM 1492 O O . ALA A 1 187 ? 17.719 41.25 15.352 1 98.94 187 ALA A O 1
ATOM 1493 N N . LEU A 1 188 ? 18.812 40.344 17.016 1 98.88 188 LEU A N 1
ATOM 1494 C CA . LEU A 1 188 ? 19.078 39.062 16.422 1 98.88 188 LEU A CA 1
ATOM 1495 C C . LEU A 1 188 ? 18.328 37.938 17.172 1 98.88 188 LEU A C 1
ATOM 1497 O O . LEU A 1 188 ? 18.641 37.688 18.344 1 98.88 188 LEU A O 1
ATOM 1501 N N . ALA A 1 189 ? 17.344 37.344 16.531 1 98.25 189 ALA A N 1
ATOM 1502 C CA . ALA A 1 189 ? 16.469 36.406 17.234 1 98.25 189 ALA A CA 1
ATOM 1503 C C . ALA A 1 189 ? 16.438 35.062 16.5 1 98.25 189 ALA A C 1
ATOM 1505 O O . ALA A 1 189 ? 16.516 35.031 15.281 1 98.25 189 ALA A O 1
ATOM 1506 N N . ARG A 1 190 ? 16.328 34.031 17.25 1 96 190 ARG A N 1
ATOM 1507 C CA . ARG A 1 190 ? 16.156 32.719 16.609 1 96 190 ARG A CA 1
ATOM 1508 C C . ARG A 1 190 ? 14.672 32.375 16.453 1 96 190 ARG A C 1
ATOM 1510 O O . ARG A 1 190 ? 13.844 32.812 17.266 1 96 190 ARG A O 1
ATOM 1517 N N . TYR A 1 191 ? 14.32 31.625 15.438 1 95.75 191 TYR A N 1
ATOM 1518 C CA . TYR A 1 191 ? 12.969 31.109 15.242 1 95.75 191 TYR A CA 1
ATOM 1519 C C . TYR A 1 191 ? 12.594 30.125 16.344 1 95.75 191 TYR A C 1
ATOM 1521 O O . TYR A 1 191 ? 13.453 29.656 17.094 1 95.75 191 TYR A O 1
ATOM 1529 N N . GLY A 1 192 ? 11.234 29.891 16.46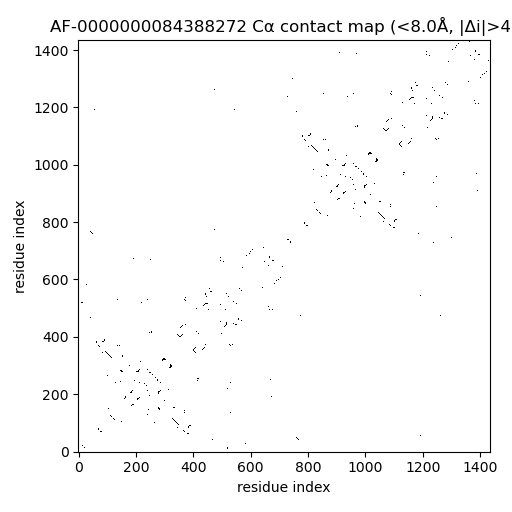9 1 91.19 192 GLY A N 1
ATOM 1530 C CA . GLY A 1 192 ? 10.711 28.922 17.422 1 91.19 192 GLY A CA 1
ATOM 1531 C C . GLY A 1 192 ? 9.953 29.578 18.562 1 91.19 192 GLY A C 1
ATOM 1532 O O . GLY A 1 192 ? 10.203 30.734 18.891 1 91.19 192 GLY A O 1
ATOM 1533 N N . GLY A 1 193 ? 9.047 28.797 19.141 1 89.19 193 GLY A N 1
ATOM 1534 C CA . GLY A 1 193 ? 8.289 29.25 20.297 1 89.19 193 GLY A CA 1
ATOM 1535 C C . GLY A 1 193 ? 7.078 30.078 19.922 1 89.19 193 GLY A C 1
ATOM 1536 O O . GLY A 1 193 ? 5.965 29.562 19.844 1 89.19 193 GLY A O 1
ATOM 1537 N N . LEU A 1 194 ? 7.336 31.344 19.734 1 92.25 194 LEU A N 1
ATOM 1538 C CA . LEU A 1 194 ? 6.238 32.25 19.375 1 92.25 194 LEU A CA 1
ATOM 1539 C C . LEU A 1 194 ? 6.262 32.562 17.891 1 92.25 194 LEU A C 1
ATOM 1541 O O . LEU A 1 194 ? 7.25 32.312 17.203 1 92.25 194 LEU A O 1
ATOM 1545 N N . PHE A 1 195 ? 5.137 33.156 17.453 1 94.81 195 PHE A N 1
ATOM 1546 C CA . PHE A 1 195 ? 4.988 33.594 16.062 1 94.81 195 PHE A CA 1
ATOM 1547 C C . PHE A 1 195 ? 6.008 34.688 15.742 1 94.81 195 PHE A C 1
ATOM 1549 O O . PHE A 1 195 ? 6.281 35.562 16.562 1 94.81 195 PHE A O 1
ATOM 1556 N N . ARG A 1 196 ? 6.582 34.688 14.625 1 96.44 196 ARG A N 1
ATOM 1557 C CA . ARG A 1 196 ? 7.707 35.531 14.234 1 96.44 196 ARG A CA 1
ATOM 1558 C C . ARG A 1 196 ? 7.328 37.031 14.273 1 96.44 196 ARG A C 1
ATOM 1560 O O . ARG A 1 196 ? 8.148 37.875 14.625 1 96.44 196 ARG A O 1
ATOM 1567 N N . GLY A 1 197 ? 6.051 37.312 13.922 1 97.38 197 GLY A N 1
ATOM 1568 C CA . GLY A 1 197 ? 5.648 38.719 13.969 1 97.38 197 GLY A CA 1
ATOM 1569 C C . GLY A 1 197 ? 5.742 39.312 15.359 1 97.38 197 GLY A C 1
ATOM 1570 O O . GLY A 1 197 ? 6.023 40.5 15.508 1 97.38 197 GLY A O 1
ATOM 1571 N N . LEU A 1 198 ? 5.59 38.531 16.297 1 96.81 198 LEU A N 1
ATOM 1572 C CA . LEU A 1 198 ? 5.613 39 17.688 1 96.81 198 LEU A CA 1
ATOM 1573 C C . LEU A 1 198 ? 7.047 39.219 18.156 1 96.81 198 LEU A C 1
ATOM 1575 O O . LEU A 1 198 ? 7.285 40 19.078 1 96.81 198 LEU A O 1
ATOM 1579 N N . LYS A 1 199 ? 7.984 38.531 17.578 1 97.62 199 LYS A N 1
ATOM 1580 C CA . LYS A 1 199 ? 9.391 38.844 17.859 1 97.62 199 LYS A CA 1
ATOM 1581 C C . LYS A 1 199 ? 9.742 40.25 17.438 1 97.62 199 LYS A C 1
ATOM 1583 O O . LYS A 1 199 ? 10.422 40.969 18.172 1 97.62 199 LYS A O 1
ATOM 1588 N N . VAL A 1 200 ? 9.281 40.625 16.281 1 98.75 200 VAL A N 1
ATOM 1589 C CA . VAL A 1 200 ? 9.531 41.938 15.742 1 98.75 200 VAL A CA 1
ATOM 1590 C C . VAL A 1 200 ? 8.781 43 16.578 1 98.75 200 VAL A C 1
ATOM 1592 O O . VAL A 1 200 ? 9.32 44.062 16.875 1 98.75 200 VAL A O 1
ATOM 1595 N N . LYS A 1 201 ? 7.57 42.656 16.891 1 98.06 201 LYS A N 1
ATOM 1596 C CA . LYS A 1 201 ? 6.77 43.562 17.734 1 98.06 201 LYS A CA 1
ATOM 1597 C C . LYS A 1 201 ? 7.457 43.812 19.062 1 98.06 201 LYS A C 1
ATOM 1599 O O . LYS A 1 201 ? 7.531 44.969 19.516 1 98.06 201 LYS A O 1
ATOM 1604 N N . ASN A 1 202 ? 7.891 42.75 19.719 1 97.88 202 ASN A N 1
ATOM 1605 C CA . ASN A 1 202 ? 8.547 42.875 21 1 97.88 202 ASN A CA 1
ATOM 1606 C C . ASN A 1 202 ? 9.828 43.719 20.906 1 97.88 202 ASN A C 1
ATOM 1608 O O . ASN A 1 202 ? 10.133 44.5 21.797 1 97.88 202 ASN A O 1
ATOM 1612 N N . ALA A 1 203 ? 10.586 43.5 19.844 1 98.75 203 ALA A N 1
ATOM 1613 C CA . ALA A 1 203 ? 11.781 44.312 19.609 1 98.75 203 ALA A CA 1
ATOM 1614 C C . ALA A 1 203 ? 11.43 45.812 19.484 1 98.75 203 ALA A C 1
ATOM 1616 O O . ALA A 1 203 ? 12.039 46.656 20.141 1 98.75 203 ALA A O 1
ATOM 1617 N N . GLN A 1 204 ? 10.461 46.094 18.625 1 98.31 204 GLN A N 1
ATOM 1618 C CA . GLN A 1 204 ? 10.047 47.469 18.406 1 98.31 204 GLN A CA 1
ATOM 1619 C C . GLN A 1 204 ? 9.539 48.094 19.703 1 98.31 204 GLN A C 1
ATOM 1621 O O . GLN A 1 204 ? 9.766 49.281 19.953 1 98.31 204 GLN A O 1
ATOM 1626 N N . ASP A 1 205 ? 8.828 47.344 20.516 1 97.5 205 ASP A N 1
ATOM 1627 C CA . ASP A 1 205 ? 8.25 47.844 21.766 1 97.5 205 ASP A CA 1
ATOM 1628 C C . ASP A 1 205 ? 9.344 48.156 22.781 1 97.5 205 ASP A C 1
ATOM 1630 O O . ASP A 1 205 ? 9.109 48.875 23.766 1 97.5 205 ASP A O 1
ATOM 1634 N N . HIS A 1 206 ? 10.484 47.625 22.594 1 98.44 206 HIS A N 1
ATOM 1635 C CA . HIS A 1 206 ? 11.609 47.906 23.484 1 98.44 206 HIS A CA 1
ATOM 1636 C C . HIS A 1 206 ? 12.578 48.906 22.859 1 98.44 206 HIS A C 1
ATOM 1638 O O . HIS A 1 206 ? 13.734 48.969 23.266 1 98.44 206 HIS A O 1
ATOM 1644 N N . GLY A 1 207 ? 12.156 49.5 21.812 1 98.44 207 GLY A N 1
ATOM 1645 C CA . GLY A 1 207 ? 12.883 50.594 21.219 1 98.44 207 GLY A CA 1
ATOM 1646 C C . GLY A 1 207 ? 13.953 50.156 20.234 1 98.44 207 GLY A C 1
ATOM 1647 O O . GLY A 1 207 ? 14.781 50.969 19.812 1 98.44 207 GLY A O 1
ATOM 1648 N N . MET A 1 208 ? 13.984 48.969 19.922 1 98.81 208 MET A N 1
ATOM 1649 C CA . MET A 1 208 ? 14.953 48.531 18.922 1 98.81 208 MET A CA 1
ATOM 1650 C C . MET A 1 208 ? 14.539 48.969 17.531 1 98.81 208 MET A C 1
ATOM 1652 O O . MET A 1 208 ? 13.383 49.312 17.297 1 98.81 208 MET A O 1
ATOM 1656 N N . ILE A 1 209 ? 15.5 48.969 16.547 1 98.88 209 ILE A N 1
ATOM 1657 C CA . ILE A 1 209 ? 15.219 49.719 15.32 1 98.88 209 ILE A CA 1
ATOM 1658 C C . ILE A 1 209 ? 15.258 48.781 14.133 1 98.88 209 ILE A C 1
ATOM 1660 O O . ILE A 1 209 ? 15.07 49.188 12.984 1 98.88 209 ILE A O 1
ATOM 1664 N N . GLY A 1 210 ? 15.461 47.5 14.359 1 98.81 210 GLY A N 1
ATOM 1665 C CA . GLY A 1 210 ? 15.453 46.438 13.367 1 98.81 210 GLY A CA 1
ATOM 1666 C C . GLY A 1 210 ? 15.5 45.031 13.969 1 98.81 210 GLY A C 1
ATOM 1667 O O . GLY A 1 210 ? 15.812 44.875 15.148 1 98.81 210 GLY A O 1
ATOM 1668 N N . ALA A 1 211 ? 15.172 44.062 13.172 1 98.94 211 ALA A N 1
ATOM 1669 C CA . ALA A 1 211 ? 15.195 42.688 13.641 1 98.94 211 ALA A CA 1
ATOM 1670 C C . ALA A 1 211 ? 15.688 41.75 12.555 1 98.94 211 ALA A C 1
ATOM 1672 O O . ALA A 1 211 ? 15.305 41.875 11.391 1 98.94 211 ALA A O 1
ATOM 1673 N N . VAL A 1 212 ? 16.594 40.844 12.875 1 98.88 212 VAL A N 1
ATOM 1674 C CA . VAL A 1 212 ? 17.062 39.75 12.047 1 98.88 212 VAL A CA 1
ATOM 1675 C C . VAL A 1 212 ? 16.719 38.406 12.711 1 98.88 212 VAL A C 1
ATOM 1677 O O . VAL A 1 212 ? 17.047 38.188 13.883 1 98.88 212 VAL A O 1
ATOM 1680 N N . ILE A 1 213 ? 16.016 37.594 11.992 1 98.81 213 ILE A N 1
ATOM 1681 C CA . ILE A 1 213 ? 15.547 36.312 12.57 1 98.81 213 ILE A CA 1
ATOM 1682 C C . ILE A 1 213 ? 16.156 35.156 11.812 1 98.81 213 ILE A C 1
ATOM 1684 O O . ILE A 1 213 ? 16.234 35.156 10.586 1 98.81 213 ILE A O 1
ATOM 1688 N N . PHE A 1 214 ? 16.609 34.094 12.547 1 98.31 214 PHE A N 1
ATOM 1689 C CA . PHE A 1 214 ? 17.266 32.969 11.891 1 98.31 214 PHE A CA 1
ATOM 1690 C C . PHE A 1 214 ? 16.766 31.641 12.453 1 98.31 214 PHE A C 1
ATOM 1692 O O . PHE A 1 214 ? 16.25 31.594 13.57 1 98.31 214 PHE A O 1
ATOM 1699 N N . THR A 1 215 ? 16.875 30.625 11.648 1 95.75 215 THR A N 1
ATOM 1700 C CA . THR A 1 215 ? 16.547 29.281 12.07 1 95.75 215 THR A CA 1
ATOM 1701 C C . THR A 1 215 ? 17.75 28.609 12.727 1 95.75 215 THR A C 1
ATOM 1703 O O . THR A 1 215 ? 18.859 28.672 12.203 1 95.75 215 THR A O 1
ATOM 1706 N N . ASP A 1 216 ? 17.516 28 13.883 1 96.19 216 ASP A N 1
ATOM 1707 C CA . ASP A 1 216 ? 18.578 27.312 14.609 1 96.19 216 ASP A CA 1
ATOM 1708 C C . ASP A 1 216 ? 18.359 25.797 14.609 1 96.19 216 ASP A C 1
ATOM 1710 O O . ASP A 1 216 ? 17.25 25.328 14.883 1 96.19 216 ASP A O 1
ATOM 1714 N N . PRO A 1 217 ? 19.359 24.984 14.352 1 95.5 217 PRO A N 1
ATOM 1715 C CA . PRO A 1 217 ? 19.203 23.531 14.266 1 95.5 217 PRO A CA 1
ATOM 1716 C C . PRO A 1 217 ? 18.875 22.891 15.617 1 95.5 217 PRO A C 1
ATOM 1718 O O . PRO A 1 217 ? 18.547 21.703 15.672 1 95.5 217 PRO A O 1
ATOM 1721 N N . ALA A 1 218 ? 18.938 23.672 16.656 1 94.19 218 ALA A N 1
ATOM 1722 C CA . ALA A 1 218 ? 18.578 23.141 17.984 1 94.19 218 ALA A CA 1
ATOM 1723 C C . ALA A 1 218 ? 17.156 22.594 17.984 1 94.19 218 ALA A C 1
ATOM 1725 O O . ALA A 1 218 ? 16.828 21.719 18.797 1 94.19 218 ALA A O 1
ATOM 1726 N N . ASP A 1 219 ? 16.375 23 17.062 1 91.94 219 ASP A N 1
ATOM 1727 C CA . ASP A 1 219 ? 14.977 22.578 17.016 1 91.94 219 ASP A CA 1
ATOM 1728 C C . ASP A 1 219 ? 14.758 21.484 15.984 1 91.94 219 ASP A C 1
ATOM 1730 O O . ASP A 1 219 ? 13.617 21.125 15.688 1 91.94 219 ASP A O 1
ATOM 1734 N N . ASP A 1 220 ? 15.82 20.891 15.352 1 94.25 220 ASP A N 1
ATOM 1735 C CA . ASP A 1 220 ? 15.711 19.984 14.227 1 94.25 220 ASP A CA 1
ATOM 1736 C C . ASP A 1 220 ? 15.695 18.531 14.695 1 94.25 220 ASP A C 1
ATOM 1738 O O . ASP A 1 220 ? 15.789 17.609 13.891 1 94.25 220 ASP A O 1
ATOM 1742 N N . GLY A 1 221 ? 15.508 18.219 15.883 1 92.44 221 GLY A N 1
ATOM 1743 C CA . GLY A 1 221 ? 15.516 16.844 16.344 1 92.44 221 GLY A CA 1
ATOM 1744 C C . GLY A 1 221 ? 16.875 16.172 16.203 1 92.44 221 GLY A C 1
ATOM 1745 O O . GLY A 1 221 ? 17.906 16.797 16.469 1 92.44 221 GLY A O 1
ATOM 1746 N N . ASN A 1 222 ? 16.828 14.828 15.727 1 95 222 ASN A N 1
ATOM 1747 C CA . ASN A 1 222 ? 18.047 14.031 15.75 1 95 222 ASN A CA 1
ATOM 1748 C C . ASN A 1 222 ? 18.75 14.031 14.391 1 95 222 ASN A C 1
ATOM 1750 O O . ASN A 1 222 ? 19.922 13.688 14.297 1 95 222 ASN A O 1
ATOM 1754 N N . GLN A 1 223 ? 18.094 14.469 13.391 1 95.44 223 GLN A N 1
ATOM 1755 C CA . GLN A 1 223 ? 18.672 14.391 12.047 1 95.44 223 GLN A CA 1
ATOM 1756 C C . GLN A 1 223 ? 19.359 15.695 11.672 1 95.44 223 GLN A C 1
ATOM 1758 O O . GLN A 1 223 ? 18.906 16.391 10.758 1 95.44 223 GLN A O 1
ATOM 1763 N N . THR A 1 224 ? 20.469 15.906 12.32 1 96.81 224 THR A N 1
ATOM 1764 C CA . THR A 1 224 ? 21.25 17.125 12.094 1 96.81 224 THR A CA 1
ATOM 1765 C C . THR A 1 224 ? 22.641 16.781 11.57 1 96.81 224 THR A C 1
ATOM 1767 O O . THR A 1 224 ? 23.094 15.648 11.719 1 96.81 224 THR A O 1
ATOM 1770 N N . VAL A 1 225 ? 23.281 17.75 10.969 1 96.5 225 VAL A N 1
ATOM 1771 C CA . VAL A 1 225 ? 24.656 17.578 10.508 1 96.5 225 VAL A CA 1
ATOM 1772 C C . VAL A 1 225 ? 25.562 17.25 11.695 1 96.5 225 VAL A C 1
ATOM 1774 O O . VAL A 1 225 ? 26.453 16.406 11.594 1 96.5 225 VAL A O 1
ATOM 1777 N N . ALA A 1 226 ? 25.328 17.953 12.82 1 95.12 226 ALA A N 1
ATOM 1778 C CA . ALA A 1 226 ? 26.109 17.719 14.031 1 95.12 226 ALA A CA 1
ATOM 1779 C C . ALA A 1 226 ? 26.016 16.266 14.484 1 95.12 226 ALA A C 1
ATOM 1781 O O . ALA A 1 226 ? 26.984 15.719 15.031 1 95.12 226 ALA A O 1
ATOM 1782 N N . ASN A 1 227 ? 24.906 15.609 14.227 1 96.5 227 ASN A N 1
ATOM 1783 C CA . ASN A 1 227 ? 24.703 14.227 14.625 1 96.5 227 ASN A CA 1
ATOM 1784 C C . ASN A 1 227 ? 25.141 13.258 13.531 1 96.5 227 ASN A C 1
ATOM 1786 O O . ASN A 1 227 ? 24.859 12.055 13.602 1 96.5 227 ASN A O 1
ATOM 1790 N N . GLY A 1 228 ? 25.734 13.758 12.477 1 97 228 GLY A N 1
ATOM 1791 C CA . GLY A 1 228 ? 26.391 12.898 11.508 1 97 228 GLY A CA 1
ATOM 1792 C C . GLY A 1 228 ? 25.578 12.719 10.234 1 97 228 GLY A C 1
ATOM 1793 O O . GLY A 1 228 ? 26.016 12.023 9.312 1 97 228 GLY A O 1
ATOM 1794 N N . TYR A 1 229 ? 24.484 13.281 10.062 1 97.75 229 TYR A N 1
ATOM 1795 C CA . TYR A 1 229 ? 23.672 13.164 8.859 1 97.75 229 TYR A CA 1
ATOM 1796 C C . TYR A 1 229 ? 24.094 14.203 7.82 1 97.75 229 TYR A C 1
ATOM 1798 O O . TYR A 1 229 ? 24.438 15.336 8.164 1 97.75 229 TYR A O 1
ATOM 1806 N N . GLU A 1 230 ? 24.031 13.812 6.562 1 98.25 230 GLU A N 1
ATOM 1807 C CA . GLU A 1 230 ? 24.266 14.781 5.492 1 98.25 230 GLU A CA 1
ATOM 1808 C C . GLU A 1 230 ? 23.078 15.734 5.352 1 98.25 230 GLU A C 1
ATOM 1810 O O . GLU A 1 230 ? 21.922 15.344 5.586 1 98.25 230 GLU A O 1
ATOM 1815 N N . ALA A 1 231 ? 23.359 16.953 4.984 1 98.38 231 ALA A N 1
ATOM 1816 C CA . ALA A 1 231 ? 22.312 17.953 4.758 1 98.38 231 ALA A CA 1
ATOM 1817 C C . ALA A 1 231 ? 21.594 17.703 3.432 1 98.38 231 ALA A C 1
ATOM 1819 O O . ALA A 1 231 ? 22.141 17.031 2.545 1 98.38 231 ALA A O 1
ATOM 1820 N N . TYR A 1 232 ? 20.422 18.141 3.281 1 98.31 232 TYR A N 1
ATOM 1821 C CA . TYR A 1 232 ? 19.734 18.188 1.999 1 98.31 232 TYR A CA 1
ATOM 1822 C C . TYR A 1 232 ? 20.562 18.938 0.958 1 98.31 232 TYR A C 1
ATOM 1824 O O . TYR A 1 232 ? 21.172 19.953 1.258 1 98.31 232 TYR A O 1
ATOM 1832 N N . PRO A 1 233 ? 20.672 18.406 -0.266 1 98.12 233 PRO A N 1
ATOM 1833 C CA . PRO A 1 233 ? 19.844 17.344 -0.846 1 98.12 233 PRO A CA 1
ATOM 1834 C C . PRO A 1 233 ? 20.453 15.953 -0.689 1 98.12 233 PRO A C 1
ATOM 1836 O O . PRO A 1 233 ? 19.844 14.961 -1.085 1 98.12 233 PRO A O 1
ATOM 1839 N N . ASN A 1 234 ? 21.625 15.805 -0.081 1 98.06 234 ASN A N 1
ATOM 1840 C CA . ASN A 1 234 ? 22.344 14.531 -0.045 1 98.06 234 ASN A CA 1
ATOM 1841 C C . ASN A 1 234 ? 21.922 13.688 1.153 1 98.06 234 ASN A C 1
ATOM 1843 O O . ASN A 1 234 ? 22.25 12.5 1.233 1 98.06 234 ASN A O 1
ATOM 1847 N N . GLY A 1 235 ? 21.219 14.289 2.07 1 98.12 235 GLY A N 1
ATOM 1848 C CA . GLY A 1 235 ? 20.734 13.594 3.256 1 98.12 235 GLY A CA 1
ATOM 1849 C C . GLY A 1 235 ? 19.562 14.289 3.93 1 98.12 235 GLY A C 1
ATOM 1850 O O . GLY A 1 235 ? 19.062 15.297 3.428 1 98.12 235 GLY A O 1
ATOM 1851 N N . PRO A 1 236 ? 19.125 13.828 5.125 1 98.19 236 PRO A N 1
ATOM 1852 C CA . PRO A 1 236 ? 17.875 14.242 5.742 1 98.19 236 PRO A CA 1
ATOM 1853 C C . PRO A 1 236 ? 18.031 15.484 6.621 1 98.19 236 PRO A C 1
ATOM 1855 O O . PRO A 1 236 ? 17.031 16.062 7.055 1 98.19 236 PRO A O 1
ATOM 1858 N N . ALA A 1 237 ? 19.234 15.961 6.91 1 98.5 237 ALA A N 1
ATOM 1859 C CA . ALA A 1 237 ? 19.438 17.109 7.777 1 98.5 237 ALA A CA 1
ATOM 1860 C C . ALA A 1 237 ? 19.141 18.422 7.043 1 98.5 237 ALA A C 1
ATOM 1862 O O . ALA A 1 237 ? 19.125 18.453 5.809 1 98.5 237 ALA A O 1
ATOM 1863 N N . ARG A 1 238 ? 18.891 19.5 7.754 1 98.38 238 ARG A N 1
ATOM 1864 C CA . ARG A 1 238 ? 18.594 20.797 7.18 1 98.38 238 ARG A CA 1
ATOM 1865 C C . ARG A 1 238 ? 19.766 21.328 6.367 1 98.38 238 ARG A C 1
ATOM 1867 O O . ARG A 1 238 ? 20.922 21.219 6.785 1 98.38 238 ARG A O 1
ATOM 1874 N N . HIS A 1 239 ? 19.453 21.859 5.207 1 98.56 239 HIS A N 1
ATOM 1875 C CA . HIS A 1 239 ? 20.469 22.547 4.426 1 98.56 239 HIS A CA 1
ATOM 1876 C C . HIS A 1 239 ? 20.969 23.797 5.148 1 98.56 239 HIS A C 1
ATOM 1878 O O . HIS A 1 239 ? 20.156 24.578 5.684 1 98.56 239 HIS A O 1
ATOM 1884 N N . PRO A 1 240 ? 22.203 24.094 5.16 1 98.06 240 PRO A N 1
ATOM 1885 C CA . PRO A 1 240 ? 22.766 25.203 5.938 1 98.06 240 PRO A CA 1
ATOM 1886 C C . PRO A 1 240 ? 22.266 26.562 5.457 1 98.06 240 PRO A C 1
ATOM 1888 O O . PRO A 1 240 ? 22.219 27.516 6.238 1 98.06 240 PRO A O 1
ATOM 1891 N N . SER A 1 241 ? 21.891 26.703 4.254 1 98.31 241 SER A N 1
ATOM 1892 C CA . SER A 1 241 ? 21.484 28 3.723 1 98.31 241 SER A CA 1
ATOM 1893 C C . SER A 1 241 ? 19.969 28.156 3.746 1 98.31 241 SER A C 1
ATOM 1895 O O . SER A 1 241 ? 19.438 29.125 3.197 1 98.31 241 SER A O 1
ATOM 1897 N N . ALA A 1 242 ? 19.266 27.234 4.383 1 98.31 242 ALA A N 1
ATOM 1898 C CA . ALA A 1 242 ? 17.797 27.312 4.43 1 98.31 242 ALA A CA 1
ATOM 1899 C C . ALA A 1 242 ? 17.344 28.531 5.211 1 98.31 242 ALA A C 1
ATOM 1901 O O . ALA A 1 242 ? 17.828 28.797 6.309 1 98.31 242 ALA A O 1
ATOM 1902 N N . VAL A 1 243 ? 16.453 29.266 4.645 1 98.31 243 VAL A N 1
ATOM 1903 C CA . VAL A 1 243 ? 15.883 30.453 5.273 1 98.31 243 VAL A CA 1
ATOM 1904 C C . VAL A 1 243 ? 14.375 30.281 5.457 1 98.31 243 VAL A C 1
ATOM 1906 O O . VAL A 1 243 ? 13.688 29.812 4.547 1 98.31 243 VAL A O 1
ATOM 1909 N N . GLN A 1 244 ? 13.891 30.562 6.629 1 98 244 GLN A N 1
ATOM 1910 C CA . GLN A 1 244 ? 12.453 30.516 6.902 1 98 244 GLN A CA 1
ATOM 1911 C C . GLN A 1 244 ? 11.805 31.875 6.676 1 98 244 GLN A C 1
ATOM 1913 O O . GLN A 1 244 ? 11.883 32.75 7.527 1 98 244 GLN A O 1
ATOM 1918 N N . LYS A 1 245 ? 11.117 31.984 5.551 1 98.19 245 LYS A N 1
ATOM 1919 C CA . LYS A 1 245 ? 10.359 33.188 5.23 1 98.19 245 LYS A CA 1
ATOM 1920 C C . LYS A 1 245 ? 9.016 33.219 5.961 1 98.19 245 LYS A C 1
ATOM 1922 O O . LYS A 1 245 ? 8.68 32.25 6.668 1 98.19 245 LYS A O 1
ATOM 1927 N N . GLY A 1 246 ? 8.305 34.375 5.855 1 97.56 246 GLY A N 1
ATOM 1928 C CA . GLY A 1 246 ? 6.992 34.406 6.48 1 97.56 246 GLY A CA 1
ATOM 1929 C C . GLY A 1 246 ? 6.492 35.812 6.762 1 97.56 246 GLY A C 1
ATOM 1930 O O . GLY A 1 246 ? 7.215 36.781 6.543 1 97.56 246 GLY A O 1
ATOM 1931 N N . SER A 1 247 ? 5.336 35.844 7.25 1 98 247 SER A N 1
ATOM 1932 C CA . SER A 1 247 ? 4.688 37.125 7.602 1 98 247 SER A CA 1
ATOM 1933 C C . SER A 1 247 ? 5.102 37.594 8.992 1 98 247 SER A C 1
ATOM 1935 O O . SER A 1 247 ? 5.301 36.75 9.891 1 98 247 SER A O 1
ATOM 1937 N N . VAL A 1 248 ? 5.219 38.906 9.148 1 98.25 248 VAL A N 1
ATOM 1938 C CA . VAL A 1 248 ? 5.484 39.406 10.484 1 98.25 248 VAL A CA 1
ATOM 1939 C C . VAL A 1 248 ? 4.281 40.219 10.969 1 98.25 248 VAL A C 1
ATOM 1941 O O . VAL A 1 248 ? 4.422 41.125 11.797 1 98.25 248 VAL A O 1
ATOM 1944 N N . LEU A 1 249 ? 3.129 39.906 10.375 1 97.5 249 LEU A N 1
ATOM 1945 C CA . LEU A 1 249 ? 1.87 40.438 10.875 1 97.5 249 LEU A CA 1
ATOM 1946 C C . LEU A 1 249 ? 1.673 40.094 12.344 1 97.5 249 LEU A C 1
ATOM 1948 O O . LEU A 1 249 ? 2.045 39 12.781 1 97.5 249 LEU A O 1
ATOM 1952 N N . PHE A 1 250 ? 1.1 41.062 13.102 1 96.19 250 PHE A N 1
ATOM 1953 C CA . PHE A 1 250 ? 0.745 40.75 14.477 1 96.19 250 PHE A CA 1
ATOM 1954 C C . PHE A 1 250 ? -0.534 39.906 14.523 1 96.19 250 PHE A C 1
ATOM 1956 O O . PHE A 1 250 ? -1.568 40.375 15 1 96.19 250 PHE A O 1
ATOM 1963 N N . LEU A 1 251 ? -0.451 38.656 14.188 1 93.75 251 LEU A N 1
ATOM 1964 C CA . LEU A 1 251 ? -1.554 37.75 13.898 1 93.75 251 LEU A CA 1
ATOM 1965 C C . LEU A 1 251 ? -2.465 37.594 15.109 1 93.75 251 LEU A C 1
ATOM 1967 O O . LEU A 1 251 ? -3.676 37.406 14.961 1 93.75 251 LEU A O 1
ATOM 1971 N N . SER A 1 252 ? -1.942 37.625 16.344 1 91.88 252 SER A N 1
ATOM 1972 C CA . SER A 1 252 ? -2.736 37.406 17.547 1 91.88 252 SER A CA 1
ATOM 1973 C C . SER A 1 252 ? -3.639 38.594 17.844 1 91.88 252 SER A C 1
ATOM 1975 O O . SER A 1 252 ? -4.551 38.5 18.672 1 91.88 252 SER A O 1
ATOM 1977 N N . THR A 1 253 ? -3.416 39.688 17.094 1 92.12 253 THR A N 1
ATOM 1978 C CA . THR A 1 253 ? -4.285 40.844 17.219 1 92.12 253 THR A CA 1
ATOM 1979 C C . THR A 1 253 ? -5.426 40.781 16.219 1 92.12 253 THR A C 1
ATOM 1981 O O . THR A 1 253 ? -6.594 40.938 16.578 1 92.12 253 THR A O 1
ATOM 1984 N N . HIS A 1 254 ? -5.023 40.625 15.047 1 93.25 254 HIS A N 1
ATOM 1985 C CA . HIS A 1 254 ? -6.031 40.531 14 1 93.25 254 HIS A CA 1
ATOM 1986 C C . HIS A 1 254 ? -5.465 39.875 12.758 1 93.25 254 HIS A C 1
ATOM 1988 O O . HIS A 1 254 ? -4.457 40.312 12.203 1 93.25 254 HIS A O 1
ATOM 1994 N N . PRO A 1 255 ? -6.145 38.812 12.297 1 95.81 255 PRO A N 1
ATOM 1995 C CA . PRO A 1 255 ? -5.781 38.219 10.992 1 95.81 255 PRO A CA 1
ATOM 1996 C C . PRO A 1 255 ? -6.48 38.938 9.828 1 95.81 255 PRO A C 1
ATOM 1998 O O . PRO A 1 255 ? -7.289 39.844 10.047 1 95.81 255 PRO A O 1
ATOM 2001 N N . GLY A 1 256 ? -6.152 38.531 8.539 1 97.06 256 GLY A N 1
ATOM 2002 C CA . GLY A 1 256 ? -6.816 39.094 7.379 1 97.06 256 GLY A CA 1
ATOM 2003 C C . GLY A 1 256 ? -6.152 40.375 6.871 1 97.06 256 GLY A C 1
ATOM 2004 O O . GLY A 1 256 ? -5.043 40.688 7.293 1 97.06 256 GLY A O 1
ATOM 2005 N N . ASP A 1 257 ? -6.793 41 5.965 1 98.31 257 ASP A N 1
ATOM 2006 C CA . ASP A 1 257 ? -6.301 42.25 5.398 1 98.31 257 ASP A CA 1
ATOM 2007 C C . ASP A 1 257 ? -6.199 43.344 6.469 1 98.31 257 ASP A C 1
ATOM 2009 O O . ASP A 1 257 ? -7.207 43.75 7.055 1 98.31 257 ASP A O 1
ATOM 2013 N N . PRO A 1 258 ? -4.984 43.844 6.699 1 97.56 258 PRO A N 1
ATOM 2014 C CA . PRO A 1 258 ? -4.816 44.844 7.766 1 97.56 258 PRO A CA 1
ATOM 2015 C C . PRO A 1 258 ? -5.57 46.156 7.488 1 97.56 258 PRO A C 1
ATOM 2017 O O . PRO A 1 258 ? -5.789 46.938 8.406 1 97.56 258 PRO A O 1
ATOM 2020 N N . THR A 1 259 ? -6.02 46.344 6.301 1 98.12 259 THR A N 1
ATOM 2021 C CA . THR A 1 259 ? -6.648 47.625 5.953 1 98.12 259 THR A CA 1
ATOM 2022 C C . THR A 1 259 ? -8.164 47.5 6.055 1 98.12 259 THR A C 1
ATOM 2024 O O . THR A 1 259 ? -8.867 48.531 6.004 1 98.12 259 THR A O 1
ATOM 2027 N N . THR A 1 260 ? -8.672 46.344 6.152 1 97.38 260 THR A N 1
ATOM 2028 C CA . THR A 1 260 ? -10.117 46.188 6.25 1 97.38 260 THR A CA 1
ATOM 2029 C C . THR A 1 260 ? -10.484 45.25 7.406 1 97.38 260 THR A C 1
ATOM 2031 O O . THR A 1 260 ? -11.156 44.25 7.207 1 97.38 260 THR A O 1
ATOM 2034 N N . PRO A 1 261 ? -10.148 45.594 8.594 1 94.75 261 PRO A N 1
ATOM 2035 C CA . PRO A 1 261 ? -10.484 44.75 9.734 1 94.75 261 PRO A CA 1
ATOM 2036 C C . PRO A 1 261 ? -11.984 44.594 9.945 1 94.75 261 PRO A C 1
ATOM 2038 O O . PRO A 1 261 ? -12.68 45.594 10.195 1 94.75 261 PRO A O 1
ATOM 2041 N N . GLY A 1 262 ? -12.492 43.375 9.773 1 93.5 262 GLY A N 1
ATOM 2042 C CA . GLY A 1 262 ? -13.859 43.094 10.156 1 93.5 262 GLY A CA 1
ATOM 2043 C C . GLY A 1 262 ? -14.828 43.094 8.984 1 93.5 262 GLY A C 1
ATOM 2044 O O . GLY A 1 262 ? -16.016 42.781 9.148 1 93.5 262 GLY A O 1
ATOM 2045 N N . TYR A 1 263 ? -14.375 43.469 7.801 1 95.69 263 TYR A N 1
ATOM 2046 C CA . TYR A 1 263 ? -15.219 43.438 6.617 1 95.69 263 TYR A CA 1
ATOM 2047 C C . TYR A 1 263 ? -14.406 43.094 5.375 1 95.69 263 TYR A C 1
ATOM 2049 O O . TYR A 1 263 ? -13.18 43.25 5.363 1 95.69 263 TYR A O 1
ATOM 2057 N N . PRO A 1 264 ? -15 42.594 4.316 1 97.62 264 PRO A N 1
ATOM 2058 C CA . PRO A 1 264 ? -14.258 42.062 3.158 1 97.62 264 PRO A CA 1
ATOM 2059 C C . PRO A 1 264 ? -13.648 43.188 2.314 1 97.62 264 PRO A C 1
ATOM 2061 O O . PRO A 1 264 ? -14.266 44.25 2.143 1 97.62 264 PRO A O 1
ATOM 2064 N N . SER A 1 265 ? -12.555 42.875 1.703 1 98.19 265 SER A N 1
ATOM 2065 C CA . SER A 1 265 ? -11.789 43.812 0.901 1 98.19 265 SER A CA 1
ATOM 2066 C C . SER A 1 265 ? -12.297 43.844 -0.539 1 98.19 265 SER A C 1
ATOM 2068 O O . SER A 1 265 ? -11.586 43.438 -1.46 1 98.19 265 SER A O 1
ATOM 2070 N N . HIS A 1 266 ? -13.383 44.531 -0.774 1 97.31 266 HIS A N 1
ATOM 2071 C CA . HIS A 1 266 ? -13.875 44.781 -2.119 1 97.31 266 HIS A CA 1
ATOM 2072 C C . HIS A 1 266 ? -13.312 46.094 -2.668 1 97.31 266 HIS A C 1
ATOM 2074 O O . HIS A 1 266 ? -12.75 46.906 -1.919 1 97.31 266 HIS A O 1
ATOM 2080 N N . GLU A 1 267 ? -13.414 46.281 -3.957 1 94.44 267 GLU A N 1
ATOM 2081 C CA . GLU A 1 267 ? -12.961 47.531 -4.559 1 94.44 267 GLU A CA 1
ATOM 2082 C C . GLU A 1 267 ? -13.734 48.719 -4.012 1 94.44 267 GLU A C 1
ATOM 2084 O O . GLU A 1 267 ? -14.961 48.656 -3.873 1 94.44 267 GLU A O 1
ATOM 2089 N N . GLY A 1 268 ? -13.062 49.75 -3.654 1 93.5 268 GLY A N 1
ATOM 2090 C CA . GLY A 1 268 ? -13.695 51.031 -3.301 1 93.5 268 GLY A CA 1
ATOM 2091 C C . GLY A 1 268 ? -14.031 51.125 -1.824 1 93.5 268 GLY A C 1
ATOM 2092 O O . GLY A 1 268 ? -14.523 52.156 -1.366 1 93.5 268 GLY A O 1
ATOM 2093 N N . VAL A 1 269 ? -13.672 50.188 -1.028 1 96.31 269 VAL A N 1
ATOM 2094 C CA . VAL A 1 269 ? -14.023 50.219 0.387 1 96.31 269 VAL A CA 1
ATOM 2095 C C . VAL A 1 269 ? -13.062 51.156 1.131 1 96.31 269 VAL A C 1
ATOM 2097 O O . VAL A 1 269 ? -11.961 51.438 0.648 1 96.31 269 VAL A O 1
ATOM 2100 N N . ASP A 1 270 ? -13.484 51.625 2.328 1 96.62 270 ASP A N 1
ATOM 2101 C CA . ASP A 1 270 ? -12.609 52.406 3.197 1 96.62 270 ASP A CA 1
ATOM 2102 C C . ASP A 1 270 ? -11.477 51.562 3.762 1 96.62 270 ASP A C 1
ATOM 2104 O O . ASP A 1 270 ? -11.688 50.375 4.082 1 96.62 270 ASP A O 1
ATOM 2108 N N . ARG A 1 271 ? -10.344 52.156 3.93 1 96.94 271 ARG A N 1
ATOM 2109 C CA . ARG A 1 271 ? -9.18 51.406 4.402 1 96.94 271 ARG A CA 1
ATOM 2110 C C . ARG A 1 271 ? -8.602 52.031 5.668 1 96.94 271 ARG A C 1
ATOM 2112 O O . ARG A 1 271 ? -8.57 53.281 5.797 1 96.94 271 ARG A O 1
ATOM 2119 N N . ALA A 1 272 ? -8.242 51.219 6.547 1 96.12 272 ALA A N 1
ATOM 2120 C CA . ALA A 1 272 ? -7.723 51.625 7.852 1 96.12 272 ALA A CA 1
ATOM 2121 C C . ALA A 1 272 ? -6.195 51.719 7.836 1 96.12 272 ALA A C 1
ATOM 2123 O O . ALA A 1 272 ? -5.555 51.188 6.914 1 96.12 272 ALA A O 1
ATOM 2124 N N . ASP A 1 273 ? -5.719 52.406 8.914 1 95.81 273 ASP A N 1
ATOM 2125 C CA . ASP A 1 273 ? -4.285 52.375 9.188 1 95.81 273 ASP A CA 1
ATOM 2126 C C . ASP A 1 273 ? -3.812 51 9.586 1 95.81 273 ASP A C 1
ATOM 2128 O O . ASP A 1 273 ? -4.496 50.281 10.336 1 95.81 273 ASP A O 1
ATOM 2132 N N . ILE A 1 274 ? -2.68 50.594 9.055 1 96.44 274 ILE A N 1
ATOM 2133 C CA . ILE A 1 274 ? -2.232 49.219 9.242 1 96.44 274 ILE A CA 1
ATOM 2134 C C . ILE A 1 274 ? -1.31 49.125 10.453 1 96.44 274 ILE A C 1
ATOM 2136 O O . ILE A 1 274 ? -0.99 48.031 10.93 1 96.44 274 ILE A O 1
ATOM 2140 N N . SER A 1 275 ? -0.864 50.188 11.086 1 94.44 275 SER A N 1
ATOM 2141 C CA . SER A 1 275 ? 0.206 50.25 12.07 1 94.44 275 SER A CA 1
ATOM 2142 C C . SER A 1 275 ? -0.139 49.469 13.328 1 94.44 275 SER A C 1
ATOM 2144 O O . SER A 1 275 ? 0.754 49.031 14.055 1 94.44 275 SER A O 1
ATOM 2146 N N . PRO A 1 276 ? -1.432 49.25 13.586 1 93.44 276 PRO A N 1
ATOM 2147 C CA . PRO A 1 276 ? -1.727 48.5 14.789 1 93.44 276 PRO A CA 1
ATOM 2148 C C . PRO A 1 276 ? -1.378 47 14.648 1 93.44 276 PRO A C 1
ATOM 2150 O O . PRO A 1 276 ? -1.247 46.312 15.648 1 93.44 276 PRO A O 1
ATOM 2153 N N . VAL A 1 277 ? -1.213 46.625 13.406 1 96.25 277 VAL A N 1
ATOM 2154 C CA . VAL A 1 277 ? -1.085 45.156 13.258 1 96.25 277 VAL A CA 1
ATOM 2155 C C . VAL A 1 277 ? 0.148 44.844 12.422 1 96.25 277 VAL A C 1
ATOM 2157 O O . VAL A 1 277 ? 0.377 43.688 12.07 1 96.25 277 VAL A O 1
ATOM 2160 N N . THR A 1 278 ? 0.961 45.781 12.07 1 97.56 278 THR A N 1
ATOM 2161 C CA . THR A 1 278 ? 2.195 45.562 11.32 1 97.56 278 THR A CA 1
ATOM 2162 C C . THR A 1 278 ? 3.369 46.25 12 1 97.56 278 THR A C 1
ATOM 2164 O O . THR A 1 278 ? 3.18 47.25 12.711 1 97.56 278 THR A O 1
ATOM 2167 N N . PRO A 1 279 ? 4.559 45.75 11.789 1 97.81 279 PRO A N 1
ATOM 2168 C CA . PRO A 1 279 ? 5.738 46.375 12.406 1 97.81 279 PRO A CA 1
ATOM 2169 C C . PRO A 1 279 ? 6.082 47.719 11.812 1 97.81 279 PRO A C 1
ATOM 2171 O O . PRO A 1 279 ? 5.809 47.969 10.633 1 97.81 279 PRO A O 1
ATOM 2174 N N . LYS A 1 280 ? 6.785 48.469 12.633 1 97.75 280 LYS A N 1
ATOM 2175 C CA . LYS A 1 280 ? 7.273 49.781 12.211 1 97.75 280 LYS A CA 1
ATOM 2176 C C . LYS A 1 280 ? 8.781 49.75 11.992 1 97.75 280 LYS A C 1
ATOM 2178 O O . LYS A 1 280 ? 9.367 50.75 11.539 1 97.75 280 LYS A O 1
ATOM 2183 N N . ILE A 1 281 ? 9.43 48.656 12.266 1 98.75 281 ILE A N 1
ATOM 2184 C CA . ILE A 1 281 ? 10.859 48.5 12.055 1 98.75 281 ILE A CA 1
ATOM 2185 C C . ILE A 1 281 ? 11.117 47.438 11 1 98.75 281 ILE A C 1
ATOM 2187 O O . ILE A 1 281 ? 10.305 46.531 10.82 1 98.75 281 ILE A O 1
ATOM 2191 N N . PRO A 1 282 ? 12.242 47.562 10.227 1 98.69 282 PRO A N 1
ATOM 2192 C CA . PRO A 1 282 ? 12.555 46.531 9.234 1 98.69 282 PRO A CA 1
ATOM 2193 C C . PRO A 1 282 ? 12.969 45.219 9.859 1 98.69 282 PRO A C 1
ATOM 2195 O O . PRO A 1 282 ? 13.555 45.188 10.945 1 98.69 282 PRO A O 1
ATOM 2198 N N . SER A 1 283 ? 12.656 44.188 9.242 1 98.81 283 SER A N 1
ATOM 2199 C CA . SER A 1 283 ? 13.062 42.844 9.641 1 98.81 283 SER A CA 1
ATOM 2200 C C . SER A 1 283 ? 13.367 41.969 8.43 1 98.81 283 SER A C 1
ATOM 2202 O O . SER A 1 283 ? 12.766 42.125 7.367 1 98.81 283 SER A O 1
ATOM 2204 N N . ILE A 1 284 ? 14.273 41 8.547 1 98.62 284 ILE A N 1
ATOM 2205 C CA . ILE A 1 284 ? 14.602 40.031 7.492 1 98.62 284 ILE A CA 1
ATOM 2206 C C . ILE A 1 284 ? 14.93 38.688 8.109 1 98.62 284 ILE A C 1
ATOM 2208 O O . ILE A 1 284 ? 15.336 38.594 9.266 1 98.62 284 ILE A O 1
ATOM 2212 N N . PRO A 1 285 ? 14.672 37.625 7.379 1 98.62 285 PRO A N 1
ATOM 2213 C CA . PRO A 1 285 ? 15.117 36.281 7.785 1 98.62 285 PRO A CA 1
ATOM 2214 C C . PRO A 1 285 ? 16.469 35.906 7.176 1 98.62 285 PRO A C 1
ATOM 2216 O O . PRO A 1 285 ? 16.766 36.281 6.043 1 98.62 285 PRO A O 1
ATOM 2219 N N . ILE A 1 286 ? 17.266 35.125 7.871 1 98.75 286 ILE A N 1
ATOM 2220 C CA . ILE A 1 286 ? 18.531 34.625 7.336 1 98.75 286 ILE A CA 1
ATOM 2221 C C . ILE A 1 286 ? 18.703 33.156 7.715 1 98.75 286 ILE A C 1
ATOM 2223 O O . ILE A 1 286 ? 17.953 32.625 8.523 1 98.75 286 ILE A O 1
ATOM 2227 N N . SER A 1 287 ? 19.703 32.5 7.121 1 98.38 287 SER A N 1
ATOM 2228 C CA . SER A 1 287 ? 19.984 31.094 7.383 1 98.38 287 SER A CA 1
ATOM 2229 C C . SER A 1 287 ? 20.844 30.938 8.633 1 98.38 287 SER A C 1
ATOM 2231 O O . SER A 1 287 ? 21.375 31.922 9.164 1 98.38 287 SER A O 1
ATOM 2233 N N . TYR A 1 288 ? 20.891 29.672 9.109 1 97.62 288 TYR A N 1
ATOM 2234 C CA . TYR A 1 288 ? 21.75 29.469 10.273 1 97.62 288 TYR A CA 1
ATOM 2235 C C . TYR A 1 288 ? 23.219 29.578 9.898 1 97.62 288 TYR A C 1
ATOM 2237 O O . TYR A 1 288 ? 24.047 29.969 10.719 1 97.62 288 TYR A O 1
ATOM 2245 N N . ALA A 1 289 ? 23.531 29.312 8.609 1 98.19 289 ALA A N 1
ATOM 2246 C CA . ALA A 1 289 ? 24.906 29.516 8.141 1 98.19 289 ALA A CA 1
ATOM 2247 C C . ALA A 1 289 ? 25.297 30.984 8.195 1 98.19 289 ALA A C 1
ATOM 2249 O O . ALA A 1 289 ? 26.453 31.312 8.492 1 98.19 289 ALA A O 1
ATOM 2250 N N . SER A 1 290 ? 24.391 31.859 7.918 1 98.56 290 SER A N 1
ATOM 2251 C CA . SER A 1 290 ? 24.641 33.312 7.934 1 98.56 290 SER A CA 1
ATOM 2252 C C . SER A 1 290 ? 24.594 33.844 9.352 1 98.56 290 SER A C 1
ATOM 2254 O O . SER A 1 290 ? 25.234 34.875 9.648 1 98.56 290 SER A O 1
ATOM 2256 N N . ALA A 1 291 ? 23.891 33.25 10.25 1 98.69 291 ALA A N 1
ATOM 2257 C CA . ALA A 1 291 ? 23.688 33.719 11.609 1 98.69 291 ALA A CA 1
ATOM 2258 C C . ALA A 1 291 ? 24.875 33.375 12.5 1 98.69 291 ALA A C 1
ATOM 2260 O O . ALA A 1 291 ? 25.203 34.094 13.438 1 98.69 291 ALA A O 1
ATOM 2261 N N . GLU A 1 292 ? 25.531 32.25 12.18 1 98.19 292 GLU A N 1
ATOM 2262 C CA . GLU A 1 292 ? 26.578 31.719 13.047 1 98.19 292 GLU A CA 1
ATOM 2263 C C . GLU A 1 292 ? 27.703 32.75 13.242 1 98.19 292 GLU A C 1
ATOM 2265 O O . GLU A 1 292 ? 28.094 33.031 14.375 1 98.19 292 GLU A O 1
ATOM 2270 N N . PRO A 1 293 ? 28.234 33.406 12.172 1 98.12 293 PRO A N 1
ATOM 2271 C CA . PRO A 1 293 ? 29.281 34.406 12.367 1 98.12 293 PRO A CA 1
ATOM 2272 C C . PRO A 1 293 ? 28.781 35.625 13.164 1 98.12 293 PRO A C 1
ATOM 2274 O O . PRO A 1 293 ? 29.562 36.25 13.891 1 98.12 293 PRO A O 1
ATOM 2277 N N . LEU A 1 294 ? 27.5 35.969 13.023 1 98.69 294 LEU A N 1
ATOM 2278 C CA . LEU A 1 294 ? 26.953 37.094 13.789 1 98.69 294 LEU A CA 1
ATOM 2279 C C . LEU A 1 294 ? 26.938 36.781 15.281 1 98.69 294 LEU A C 1
ATOM 2281 O O . LEU A 1 294 ? 27.234 37.625 16.109 1 98.69 294 LEU A O 1
ATOM 2285 N N . LEU A 1 295 ? 26.594 35.531 15.578 1 98.56 295 LEU A N 1
ATOM 2286 C CA . LEU A 1 295 ? 26.594 35.094 16.969 1 98.56 295 LEU A CA 1
ATOM 2287 C C . LEU A 1 295 ? 28.016 35.062 17.531 1 98.56 295 LEU A C 1
ATOM 2289 O O . LEU A 1 295 ? 28.25 35.469 18.672 1 98.56 295 LEU A O 1
ATOM 2293 N N . GLN A 1 296 ? 28.922 34.562 16.766 1 98.06 296 GLN A N 1
ATOM 2294 C CA . GLN A 1 296 ? 30.328 34.469 17.188 1 98.06 296 GLN A CA 1
ATOM 2295 C C . GLN A 1 296 ? 30.906 35.844 17.5 1 98.06 296 GLN A C 1
ATOM 2297 O O . GLN A 1 296 ? 31.734 35.969 18.406 1 98.06 296 GLN A O 1
ATOM 2302 N N . ALA A 1 297 ? 30.484 36.781 16.734 1 98.19 297 ALA A N 1
ATOM 2303 C CA . ALA A 1 297 ? 30.984 38.156 16.922 1 98.19 297 ALA A CA 1
ATOM 2304 C C . ALA A 1 297 ? 30.562 38.719 18.281 1 98.19 297 ALA A C 1
ATOM 2306 O O . ALA A 1 297 ? 31.188 39.656 18.781 1 98.19 297 ALA A O 1
ATOM 2307 N N . LEU A 1 298 ? 29.562 38.156 18.938 1 98.06 298 LEU A N 1
ATOM 2308 C CA . LEU A 1 298 ? 29.078 38.625 20.219 1 98.06 298 LEU A CA 1
ATOM 2309 C C . LEU A 1 298 ? 29.688 37.812 21.359 1 98.06 298 LEU A C 1
ATOM 2311 O O . LEU A 1 298 ? 29.453 38.125 22.531 1 98.06 298 LEU A O 1
ATOM 2315 N N . ASP A 1 299 ? 30.469 36.781 21.031 1 97.44 299 ASP A N 1
ATOM 2316 C CA . ASP A 1 299 ? 31.016 35.906 22.062 1 97.44 299 ASP A CA 1
ATOM 2317 C C . ASP A 1 299 ? 31.812 36.719 23.094 1 97.44 299 ASP A C 1
ATOM 2319 O O . ASP A 1 299 ? 32.75 37.438 22.734 1 97.44 299 ASP A O 1
ATOM 2323 N N . GLY A 1 300 ? 31.422 36.5 24.328 1 96.19 300 GLY A N 1
ATOM 2324 C CA . GLY A 1 300 ? 32.156 37.125 25.422 1 96.19 300 GLY A CA 1
ATOM 2325 C C . GLY A 1 300 ? 31.703 38.531 25.734 1 96.19 300 GLY A C 1
ATOM 2326 O O . GLY A 1 300 ? 32.219 39.156 26.656 1 96.19 300 GLY A O 1
ATOM 2327 N N . PHE A 1 301 ? 30.766 39.062 25.047 1 97.5 301 PHE A N 1
ATOM 2328 C CA . PHE A 1 301 ? 30.281 40.406 25.281 1 97.5 301 PHE A CA 1
ATOM 2329 C C . PHE A 1 301 ? 28.828 40.375 25.75 1 97.5 301 PHE A C 1
ATOM 2331 O O . PHE A 1 301 ? 28.031 39.562 25.266 1 97.5 301 PHE A O 1
ATOM 2338 N N . GLY A 1 302 ? 28.5 41.25 26.672 1 97.19 302 GLY A N 1
ATOM 2339 C CA . GLY A 1 302 ? 27.188 41.25 27.281 1 97.19 302 GLY A CA 1
ATOM 2340 C C . GLY A 1 302 ? 27.016 40.156 28.344 1 97.19 302 GLY A C 1
ATOM 2341 O O . GLY A 1 302 ? 27.953 39.875 29.109 1 97.19 302 GLY A O 1
ATOM 2342 N N . VAL A 1 303 ? 25.797 39.625 28.359 1 97.69 303 VAL A N 1
ATOM 2343 C CA . VAL A 1 303 ? 25.484 38.625 29.375 1 97.69 303 VAL A CA 1
ATOM 2344 C C . VAL A 1 303 ? 25.609 37.219 28.766 1 97.69 303 VAL A C 1
ATOM 2346 O O . VAL A 1 303 ? 25.188 36.969 27.641 1 97.69 303 VAL A O 1
ATOM 2349 N N . ALA A 1 304 ? 26.203 36.344 29.547 1 96.44 304 ALA A N 1
ATOM 2350 C CA . ALA A 1 304 ? 26.406 34.969 29.094 1 96.44 304 ALA A CA 1
ATOM 2351 C C . ALA A 1 304 ? 25.078 34.219 29.031 1 96.44 304 ALA A C 1
ATOM 2353 O O . ALA A 1 304 ? 24.172 34.469 29.812 1 96.44 304 ALA A O 1
ATOM 2354 N N . ALA A 1 305 ? 25.062 33.219 28.078 1 96.06 305 ALA A N 1
ATOM 2355 C CA . ALA A 1 305 ? 23.859 32.438 27.859 1 96.06 305 ALA A CA 1
ATOM 2356 C C . ALA A 1 305 ? 23.375 31.781 29.141 1 96.06 305 ALA A C 1
ATOM 2358 O O . ALA A 1 305 ? 22.172 31.734 29.406 1 96.06 305 ALA A O 1
ATOM 2359 N N . GLU A 1 306 ? 24.25 31.266 29.938 1 93.5 306 GLU A N 1
ATOM 2360 C CA . GLU A 1 306 ? 23.922 30.562 31.172 1 93.5 306 GLU A CA 1
ATOM 2361 C C . GLU A 1 306 ? 23.234 31.5 32.156 1 93.5 306 GLU A C 1
ATOM 2363 O O . GLU A 1 306 ? 22.359 31.062 32.938 1 93.5 306 GLU A O 1
ATOM 2368 N N . GLU A 1 307 ? 23.609 32.688 32.094 1 94.12 307 GLU A N 1
ATOM 2369 C CA . GLU A 1 307 ? 23.031 33.656 33 1 94.12 307 GLU A CA 1
ATOM 2370 C C . GLU A 1 307 ? 21.641 34.094 32.562 1 94.12 307 GLU A C 1
ATOM 2372 O O . GLU A 1 307 ? 20.75 34.344 33.375 1 94.12 307 GLU A O 1
ATOM 2377 N N . VAL A 1 308 ? 21.484 34.281 31.359 1 92.69 308 VAL A N 1
ATOM 2378 C CA . VAL A 1 308 ? 20.188 34.688 30.859 1 92.69 308 VAL A CA 1
ATOM 2379 C C . VAL A 1 308 ? 19.156 33.562 31 1 92.69 308 VAL A C 1
ATOM 2381 O O . VAL A 1 308 ? 18.047 33.812 31.469 1 92.69 308 VAL A O 1
ATOM 2384 N N . ASN A 1 309 ? 19.594 32.281 30.781 1 79 309 ASN A N 1
ATOM 2385 C CA . ASN A 1 309 ? 18.875 31.031 30.484 1 79 309 ASN A CA 1
ATOM 2386 C C . ASN A 1 309 ? 17.578 30.938 31.266 1 79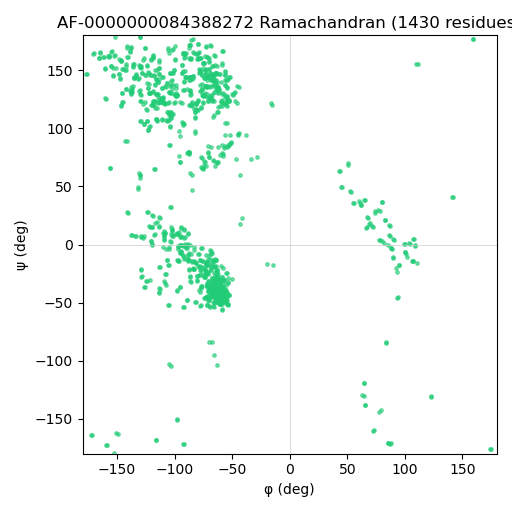 309 ASN A C 1
ATOM 2388 O O . ASN A 1 309 ? 17.531 30.312 32.344 1 79 309 ASN A O 1
ATOM 2392 N N . ARG A 1 310 ? 16.438 31.391 30.594 1 69.38 310 ARG A N 1
ATOM 2393 C CA . ARG A 1 310 ? 15.078 31.25 31.109 1 69.38 310 ARG A CA 1
ATOM 2394 C C . ARG A 1 310 ? 14.203 30.453 30.141 1 69.38 310 ARG A C 1
ATOM 2396 O O . ARG A 1 310 ? 13.289 29.75 30.562 1 69.38 310 ARG A O 1
ATOM 2403 N N . THR A 1 311 ? 14.453 30.531 28.891 1 69.88 311 THR A N 1
ATOM 2404 C CA . THR A 1 311 ? 13.602 29.906 27.875 1 69.88 311 THR A CA 1
ATOM 2405 C C . THR A 1 311 ? 14.438 29.109 26.875 1 69.88 311 THR A C 1
ATOM 2407 O O . THR A 1 311 ? 14.289 29.281 25.672 1 69.88 311 THR A O 1
ATOM 2410 N N . VAL A 1 312 ? 15.289 28.297 27.266 1 82.44 312 VAL A N 1
ATOM 2411 C CA . VAL A 1 312 ? 16.203 27.594 26.359 1 82.44 312 VAL A CA 1
ATOM 2412 C C . VAL A 1 312 ? 16.875 28.609 25.438 1 82.44 312 VAL A C 1
ATOM 2414 O O . VAL A 1 312 ? 16.641 28.609 24.234 1 82.44 312 VAL A O 1
ATOM 2417 N N . TRP A 1 313 ? 17.656 29.375 25.906 1 92.56 313 TRP A N 1
ATOM 2418 C CA . TRP A 1 313 ? 18.281 30.562 25.344 1 92.56 313 TRP A CA 1
ATOM 2419 C C . TRP A 1 313 ? 19.266 30.203 24.234 1 92.56 313 TRP A C 1
ATOM 2421 O O . TRP A 1 313 ? 19.219 30.75 23.141 1 92.56 313 TRP A O 1
ATOM 2431 N N . ALA A 1 314 ? 20.094 29.172 24.531 1 94 314 ALA A N 1
ATOM 2432 C CA . ALA A 1 314 ? 21.141 28.797 23.594 1 94 314 ALA A CA 1
ATOM 2433 C C . ALA A 1 314 ? 20.625 27.812 22.547 1 94 314 ALA A C 1
ATOM 2435 O O . ALA A 1 314 ? 19.766 26.969 22.828 1 94 314 ALA A O 1
ATOM 2436 N N . GLY A 1 315 ? 21.141 27.969 21.328 1 94.81 315 GLY A N 1
ATOM 2437 C CA . GLY A 1 315 ? 20.875 27.016 20.266 1 94.81 315 GLY A CA 1
ATOM 2438 C C . GLY A 1 315 ? 21.984 26 20.078 1 94.81 315 GLY A C 1
ATOM 2439 O O . GLY A 1 315 ? 22.625 25.594 21.047 1 94.81 315 GLY A O 1
ATOM 2440 N N . ALA A 1 316 ? 22.125 25.531 18.828 1 95.62 316 ALA A N 1
ATOM 2441 C CA . ALA A 1 316 ? 23.047 24.422 18.609 1 95.62 316 ALA A CA 1
ATOM 2442 C C . ALA A 1 316 ? 24.188 24.844 17.672 1 95.62 316 ALA A C 1
ATOM 2444 O O . ALA A 1 316 ? 24.969 24 17.234 1 95.62 316 ALA A O 1
ATOM 2445 N N . LEU A 1 317 ? 24.266 26.141 17.344 1 97.25 317 LEU A N 1
ATOM 2446 C CA . LEU A 1 317 ? 25.359 26.609 16.484 1 97.25 317 LEU A CA 1
ATOM 2447 C C . LEU A 1 317 ? 26.656 26.766 17.266 1 97.25 317 LEU A C 1
ATOM 2449 O O . LEU A 1 317 ? 26.625 26.797 18.5 1 97.25 317 LEU A O 1
ATOM 2453 N N . ASN A 1 318 ? 27.797 26.781 16.531 1 96.69 318 ASN A N 1
ATOM 2454 C CA . ASN A 1 318 ? 29.094 26.938 17.172 1 96.69 318 ASN A CA 1
ATOM 2455 C C . ASN A 1 318 ? 29.328 28.375 17.625 1 96.69 318 ASN A C 1
ATOM 2457 O O . ASN A 1 318 ? 30.156 29.094 17.078 1 96.69 318 ASN A O 1
ATOM 2461 N N . ALA A 1 319 ? 28.625 28.844 18.688 1 97.75 319 ALA A N 1
ATOM 2462 C CA . ALA A 1 319 ? 28.688 30.156 19.344 1 97.75 319 ALA A CA 1
ATOM 2463 C C . ALA A 1 319 ? 28.297 30.062 20.812 1 97.75 319 ALA A C 1
ATOM 2465 O O . ALA A 1 319 ? 27.672 29.078 21.234 1 97.75 319 ALA A O 1
ATOM 2466 N N . ASN A 1 320 ? 28.625 31.078 21.625 1 96.31 320 ASN A N 1
ATOM 2467 C CA . ASN A 1 320 ? 28.328 31.062 23.047 1 96.31 320 ASN A CA 1
ATOM 2468 C C . ASN A 1 320 ? 26.938 31.625 23.328 1 96.31 320 ASN A C 1
ATOM 2470 O O . ASN A 1 320 ? 26.422 31.469 24.438 1 96.31 320 ASN A O 1
ATOM 2474 N N . TYR A 1 321 ? 26.359 32.281 22.344 1 97.75 321 TYR A N 1
ATOM 2475 C CA . TYR A 1 321 ? 25.031 32.875 22.469 1 97.75 321 TYR A CA 1
ATOM 2476 C C . TYR A 1 321 ? 25 33.906 23.562 1 97.75 321 TYR A C 1
ATOM 2478 O O . TYR A 1 321 ? 24.047 34 24.344 1 97.75 321 TYR A O 1
ATOM 2486 N N . SER A 1 322 ? 26.125 34.656 23.656 1 97.81 322 SER A N 1
ATOM 2487 C CA . SER A 1 322 ? 26.141 35.844 24.484 1 97.81 322 SER A CA 1
ATOM 2488 C C . SER A 1 322 ? 25.188 36.906 23.938 1 97.81 322 SER A C 1
ATOM 2490 O O . SER A 1 322 ? 24.969 37 22.719 1 97.81 322 SER A O 1
ATOM 2492 N N . THR A 1 323 ? 24.719 37.75 24.781 1 98.19 323 THR A N 1
ATOM 2493 C CA . THR A 1 323 ? 23.703 38.719 24.359 1 98.19 323 THR A CA 1
ATOM 2494 C C . THR A 1 323 ? 24.312 39.781 23.469 1 98.19 323 THR A C 1
ATOM 2496 O O . THR A 1 323 ? 23.688 40.25 22.531 1 98.19 323 THR A O 1
ATOM 2499 N N . GLY A 1 324 ? 25.516 40.156 23.719 1 96.69 324 GLY A N 1
ATOM 2500 C CA . GLY A 1 324 ? 26.031 41.406 23.234 1 96.69 324 GLY A CA 1
ATOM 2501 C C . GLY A 1 324 ? 25.469 42.625 23.969 1 96.69 324 GLY A C 1
ATOM 2502 O O . GLY A 1 324 ? 24.922 42.469 25.062 1 96.69 324 GLY A O 1
ATOM 2503 N N . PRO A 1 325 ? 25.516 43.875 23.406 1 96.94 325 PRO A N 1
ATOM 2504 C CA . PRO A 1 325 ? 26.266 44.125 22.188 1 96.94 325 PRO A CA 1
ATOM 2505 C C . PRO A 1 325 ? 27.766 44.156 22.406 1 96.94 325 PRO A C 1
ATOM 2507 O O . PRO A 1 325 ? 28.234 44.312 23.547 1 96.94 325 PRO A O 1
ATOM 2510 N N . GLU A 1 326 ? 28.438 43.906 21.422 1 96.75 326 GLU A N 1
ATOM 2511 C CA . GLU A 1 326 ? 29.844 44.25 21.375 1 96.75 326 GLU A CA 1
ATOM 2512 C C . GLU A 1 326 ? 30.047 45.688 20.875 1 96.75 326 GLU A C 1
ATOM 2514 O O . GLU A 1 326 ? 29.641 46.031 19.766 1 96.75 326 GLU A O 1
ATOM 2519 N N . PRO A 1 327 ? 30.672 46.469 21.781 1 95.44 327 PRO A N 1
ATOM 2520 C CA . PRO A 1 327 ? 30.859 47.844 21.359 1 95.44 327 PRO A CA 1
ATOM 2521 C C . PRO A 1 327 ? 31.578 47.969 20.016 1 95.44 327 PRO A C 1
ATOM 2523 O O . PRO A 1 327 ? 32.625 47.344 19.812 1 95.44 327 PRO A O 1
ATOM 2526 N N . GLY A 1 328 ? 30.969 48.625 19.109 1 95.25 328 GLY A N 1
ATOM 2527 C CA . GLY A 1 328 ? 31.578 48.906 17.812 1 95.25 328 GLY A CA 1
ATOM 2528 C C . GLY A 1 328 ? 31.219 47.906 16.734 1 95.25 328 GLY A C 1
ATOM 2529 O O . GLY A 1 328 ? 31.422 48.156 15.555 1 95.25 328 GLY A O 1
ATOM 2530 N N . VAL A 1 329 ? 30.75 46.812 17.141 1 98.19 329 VAL A N 1
ATOM 2531 C CA . VAL A 1 329 ? 30.281 45.844 16.156 1 98.19 329 VAL A CA 1
ATOM 2532 C C . VAL A 1 329 ? 28.828 46.156 15.773 1 98.19 329 VAL A C 1
ATOM 2534 O O . VAL A 1 329 ? 27.938 46.156 16.625 1 98.19 329 VAL A O 1
ATOM 2537 N N . THR A 1 330 ? 28.609 46.438 14.445 1 98.56 330 THR A N 1
ATOM 2538 C CA . THR A 1 330 ? 27.297 46.938 14.023 1 98.56 330 THR A CA 1
ATOM 2539 C C . THR A 1 330 ? 26.766 46.125 12.844 1 98.56 330 THR A C 1
ATOM 2541 O O . THR A 1 330 ? 27.547 45.469 12.133 1 98.56 330 THR A O 1
ATOM 2544 N N . LEU A 1 331 ? 25.453 46.062 12.758 1 98.81 331 LEU A N 1
ATOM 2545 C CA . LEU A 1 331 ? 24.766 45.594 11.562 1 98.81 331 LEU A CA 1
ATOM 2546 C C . LEU A 1 331 ? 24.188 46.75 10.766 1 98.81 331 LEU A C 1
ATOM 2548 O O . LEU A 1 331 ? 23.688 47.719 11.344 1 98.81 331 LEU A O 1
ATOM 2552 N N . HIS A 1 332 ? 24.344 46.688 9.523 1 98.75 332 HIS A N 1
ATOM 2553 C CA . HIS A 1 332 ? 23.625 47.562 8.594 1 98.75 332 HIS A CA 1
ATOM 2554 C C . HIS A 1 332 ? 22.531 46.812 7.871 1 98.75 332 HIS A C 1
ATOM 2556 O O . HIS A 1 332 ? 22.797 45.969 7.02 1 98.75 332 HIS A O 1
ATOM 2562 N N . LEU A 1 333 ? 21.281 47.094 8.258 1 98.81 333 LEU A N 1
ATOM 2563 C CA . LEU A 1 333 ? 20.094 46.438 7.684 1 98.81 333 LEU A CA 1
ATOM 2564 C C . LEU A 1 333 ? 19.359 47.406 6.758 1 98.81 333 LEU A C 1
ATOM 2566 O O . LEU A 1 333 ? 18.859 48.438 7.199 1 98.81 333 LEU A O 1
ATOM 2570 N N . ASP A 1 334 ? 19.359 47.062 5.469 1 98.56 334 ASP A N 1
ATOM 2571 C CA . ASP A 1 334 ? 18.609 47.812 4.461 1 98.56 334 ASP A CA 1
ATOM 2572 C C . ASP A 1 334 ? 17.5 46.969 3.861 1 98.56 334 ASP A C 1
ATOM 2574 O O . ASP A 1 334 ? 17.766 45.969 3.176 1 98.56 334 ASP A O 1
ATOM 2578 N N . ASN A 1 335 ? 16.312 47.281 4.227 1 98.56 335 ASN A N 1
ATOM 2579 C CA . ASN A 1 335 ? 15.117 46.562 3.775 1 98.56 335 ASN A CA 1
ATOM 2580 C C . ASN A 1 335 ? 14.109 47.5 3.129 1 98.56 335 ASN A C 1
ATOM 2582 O O . ASN A 1 335 ? 13.602 48.406 3.783 1 98.56 335 ASN A O 1
ATOM 2586 N N . LEU A 1 336 ? 13.836 47.312 1.847 1 98.38 336 LEU A N 1
ATOM 2587 C CA . LEU A 1 336 ? 12.844 48.125 1.123 1 98.38 336 LEU A CA 1
ATOM 2588 C C . LEU A 1 336 ? 11.695 47.25 0.64 1 98.38 336 LEU A C 1
ATOM 2590 O O . LEU A 1 336 ? 11.906 46.312 -0.123 1 98.38 336 LEU A O 1
ATOM 2594 N N . MET A 1 337 ? 10.555 47.594 1.171 1 98.06 337 MET A N 1
ATOM 2595 C CA . MET A 1 337 ? 9.328 46.906 0.802 1 98.06 337 MET A CA 1
ATOM 2596 C C . MET A 1 337 ? 8.383 47.844 0.044 1 98.06 337 MET A C 1
ATOM 2598 O O . MET A 1 337 ? 8.43 49.062 0.228 1 98.06 337 MET A O 1
ATOM 2602 N N . GLU A 1 338 ? 7.582 47.25 -0.784 1 97.56 338 GLU A N 1
ATOM 2603 C CA . GLU A 1 338 ? 6.52 48 -1.458 1 97.56 338 GLU A CA 1
ATOM 2604 C C . GLU A 1 338 ? 5.145 47.438 -1.092 1 97.56 338 GLU A C 1
ATOM 2606 O O . GLU A 1 338 ? 4.887 46.25 -1.277 1 97.56 338 GLU A O 1
ATOM 2611 N N . GLY A 1 339 ? 4.293 48.281 -0.488 1 96.62 339 GLY A N 1
ATOM 2612 C CA . GLY A 1 339 ? 2.908 47.906 -0.219 1 96.62 339 GLY A CA 1
ATOM 2613 C C . GLY A 1 339 ? 1.959 48.312 -1.332 1 96.62 339 GLY A C 1
ATOM 2614 O O . GLY A 1 339 ? 2.113 49.375 -1.933 1 96.62 339 GLY A O 1
ATOM 2615 N N . LYS A 1 340 ? 0.99 47.469 -1.664 1 95.88 340 LYS A N 1
ATOM 2616 C CA . LYS A 1 340 ? -0.013 47.812 -2.662 1 95.88 340 LYS A CA 1
ATOM 2617 C C . LYS A 1 340 ? -1.302 47.031 -2.457 1 95.88 340 LYS A C 1
ATOM 2619 O O . LYS A 1 340 ? -1.292 45.969 -1.83 1 95.88 340 LYS A O 1
ATOM 2624 N N . ILE A 1 341 ? -2.352 47.625 -2.904 1 97.94 341 ILE A N 1
ATOM 2625 C CA . ILE A 1 341 ? -3.617 46.906 -3.012 1 97.94 341 ILE A CA 1
ATOM 2626 C C . ILE A 1 341 ? -3.629 46.062 -4.289 1 97.94 341 ILE A C 1
ATOM 2628 O O . ILE A 1 341 ? -3.434 46.594 -5.387 1 97.94 341 ILE A O 1
ATOM 2632 N N . THR A 1 342 ? -3.811 44.812 -4.184 1 97.5 342 THR A N 1
ATOM 2633 C CA . THR A 1 342 ? -3.781 43.906 -5.332 1 97.5 342 THR A CA 1
ATOM 2634 C C . THR A 1 342 ? -4.832 42.812 -5.191 1 97.5 342 THR A C 1
ATOM 2636 O O . THR A 1 342 ? -5.273 42.531 -4.078 1 97.5 342 THR A O 1
ATOM 2639 N N . PRO A 1 343 ? -5.305 42.25 -6.301 1 98.19 343 PRO A N 1
ATOM 2640 C CA . PRO A 1 343 ? -6.27 41.156 -6.211 1 98.19 343 PRO A CA 1
ATOM 2641 C C . PRO A 1 343 ? -5.633 39.844 -5.754 1 98.19 343 PRO A C 1
ATOM 2643 O O . PRO A 1 343 ? -4.469 39.562 -6.059 1 98.19 343 PRO A O 1
ATOM 2646 N N . ILE A 1 344 ? -6.336 39.125 -4.996 1 98.69 344 ILE A N 1
ATOM 2647 C CA . ILE A 1 344 ? -6.059 37.719 -4.707 1 98.69 344 ILE A CA 1
ATOM 2648 C C . ILE A 1 344 ? -7.246 36.844 -5.141 1 98.69 344 ILE A C 1
ATOM 2650 O O . ILE A 1 344 ? -8.352 37.375 -5.34 1 98.69 344 ILE A O 1
ATOM 2654 N N . TRP A 1 345 ? -7.055 35.531 -5.359 1 98.75 345 TRP A N 1
ATOM 2655 C CA . TRP A 1 345 ? -8.078 34.656 -5.934 1 98.75 345 TRP A CA 1
ATOM 2656 C C . TRP A 1 345 ? -8.273 33.406 -5.078 1 98.75 345 TRP A C 1
ATOM 2658 O O . TRP A 1 345 ? -7.434 32.5 -5.07 1 98.75 345 TRP A O 1
ATOM 2668 N N . ASN A 1 346 ? -9.391 33.375 -4.359 1 98.81 346 ASN A N 1
ATOM 2669 C CA . ASN A 1 346 ? -9.844 32.125 -3.793 1 98.81 346 ASN A CA 1
ATOM 2670 C C . ASN A 1 346 ? -10.492 31.219 -4.852 1 98.81 346 ASN A C 1
ATOM 2672 O O . ASN A 1 346 ? -11.055 31.719 -5.824 1 98.81 346 ASN A O 1
ATOM 2676 N N . VAL A 1 347 ? -10.344 29.922 -4.746 1 98.94 347 VAL A N 1
ATOM 2677 C CA . VAL A 1 347 ? -11.125 28.984 -5.535 1 98.94 347 VAL A CA 1
ATOM 2678 C C . VAL A 1 347 ? -12.188 28.328 -4.648 1 98.94 347 VAL A C 1
ATOM 2680 O O . VAL A 1 347 ? -11.875 27.766 -3.604 1 98.94 347 VAL A O 1
ATOM 2683 N N . ILE A 1 348 ? -13.445 28.484 -5.051 1 98.94 348 ILE A N 1
ATOM 2684 C CA . ILE A 1 348 ? -14.562 27.938 -4.293 1 98.94 348 ILE A CA 1
ATOM 2685 C C . ILE A 1 348 ? -15.312 26.922 -5.156 1 98.94 348 ILE A C 1
ATOM 2687 O O . ILE A 1 348 ? -15.688 27.219 -6.293 1 98.94 348 ILE A O 1
ATOM 2691 N N . GLY A 1 349 ? -15.43 25.656 -4.641 1 98.88 349 GLY A N 1
ATOM 2692 C CA . GLY A 1 349 ? -16.203 24.625 -5.293 1 98.88 349 GLY A CA 1
ATOM 2693 C C . GLY A 1 349 ? -17.406 24.156 -4.469 1 98.88 349 GLY A C 1
ATOM 2694 O O . GLY A 1 349 ? -17.312 24.062 -3.246 1 98.88 349 GLY A O 1
ATOM 2695 N N . HIS A 1 350 ? -18.531 23.875 -5.188 1 98.44 350 HIS A N 1
ATOM 2696 C CA . HIS A 1 350 ? -19.766 23.469 -4.516 1 98.44 350 HIS A CA 1
ATOM 2697 C C . HIS A 1 350 ? -20.25 22.125 -5.027 1 98.44 350 HIS A C 1
ATOM 2699 O O . HIS A 1 350 ? -20.188 21.844 -6.227 1 98.44 350 HIS A O 1
ATOM 2705 N N . LEU A 1 351 ? -20.625 21.297 -4.137 1 98.56 351 LEU A N 1
ATOM 2706 C CA . LEU A 1 351 ? -21.453 20.125 -4.379 1 98.56 351 LEU A CA 1
ATOM 2707 C C . LEU A 1 351 ? -22.703 20.141 -3.502 1 98.56 351 LEU A C 1
ATOM 2709 O O . LEU A 1 351 ? -22.625 19.891 -2.297 1 98.56 351 LEU A O 1
ATOM 2713 N N . ASN A 1 352 ? -23.859 20.422 -4.066 1 97.69 352 ASN A N 1
ATOM 2714 C CA . ASN A 1 352 ? -25.094 20.625 -3.311 1 97.69 352 ASN A CA 1
ATOM 2715 C C . ASN A 1 352 ? -25.672 19.297 -2.824 1 97.69 352 ASN A C 1
ATOM 2717 O O . ASN A 1 352 ? -25.656 18.297 -3.561 1 97.69 352 ASN A O 1
ATOM 2721 N N . GLY A 1 353 ? -26.031 19.312 -1.603 1 97.56 353 GLY A N 1
ATOM 2722 C CA . GLY A 1 353 ? -26.734 18.172 -1.037 1 97.56 353 GLY A CA 1
ATOM 2723 C C . GLY A 1 353 ? -28.25 18.297 -1.134 1 97.56 353 GLY A C 1
ATOM 2724 O O . GLY A 1 353 ? -28.766 19.172 -1.852 1 97.56 353 GLY A O 1
ATOM 2725 N N . THR A 1 354 ? -28.953 17.359 -0.477 1 96.94 354 THR A N 1
ATOM 2726 C CA . THR A 1 354 ? -30.406 17.344 -0.501 1 96.94 354 THR A CA 1
ATOM 2727 C C . THR A 1 354 ? -30.969 18.281 0.566 1 96.94 354 THR A C 1
ATOM 2729 O O . THR A 1 354 ? -32.125 18.703 0.49 1 96.94 354 THR A O 1
ATOM 2732 N N . ASN A 1 355 ? -30.188 18.594 1.536 1 95.94 355 ASN A N 1
ATOM 2733 C CA . ASN A 1 355 ? -30.531 19.547 2.592 1 95.94 355 ASN A CA 1
ATOM 2734 C C . ASN A 1 355 ? -29.703 20.828 2.49 1 95.94 355 ASN A C 1
ATOM 2736 O O . ASN A 1 355 ? -28.531 20.844 2.896 1 95.94 355 ASN A O 1
ATOM 2740 N N . ALA A 1 356 ? -30.266 21.875 2.1 1 93.12 356 ALA A N 1
ATOM 2741 C CA . ALA A 1 356 ? -29.531 23.109 1.834 1 93.12 356 ALA A CA 1
ATOM 2742 C C . ALA A 1 356 ? -29.219 23.859 3.131 1 93.12 356 ALA A C 1
ATOM 2744 O O . ALA A 1 356 ? -28.406 24.766 3.146 1 93.12 356 ALA A O 1
ATOM 2745 N N . ASP A 1 357 ? -29.75 23.438 4.254 1 94.31 357 ASP A N 1
ATOM 2746 C CA . ASP A 1 357 ? -29.625 24.156 5.523 1 94.31 357 ASP A CA 1
ATOM 2747 C C . ASP A 1 357 ? -28.328 23.766 6.242 1 94.31 357 ASP A C 1
ATOM 2749 O O . ASP A 1 357 ? -28 24.328 7.281 1 94.31 357 ASP A O 1
ATOM 2753 N N . GLU A 1 358 ? -27.672 22.828 5.75 1 97.94 358 GLU A N 1
ATOM 2754 C CA . GLU A 1 358 ? -26.453 22.344 6.383 1 97.94 358 GLU A CA 1
ATOM 2755 C C . GLU A 1 358 ? -25.312 22.234 5.375 1 97.94 358 GLU A C 1
ATOM 2757 O O . GLU A 1 358 ? -25.516 21.734 4.262 1 97.94 358 GLU A O 1
ATOM 2762 N N . THR A 1 359 ? -24.141 22.766 5.754 1 98.56 359 THR A N 1
ATOM 2763 C CA . THR A 1 359 ? -23 22.844 4.848 1 98.56 359 THR A CA 1
ATOM 2764 C C . THR A 1 359 ? -21.719 22.484 5.574 1 98.56 359 THR A C 1
ATOM 2766 O O . THR A 1 359 ? -21.469 22.938 6.695 1 98.56 359 THR A O 1
ATOM 2769 N N . ILE A 1 360 ? -20.938 21.656 5.023 1 98.62 360 ILE A N 1
ATOM 2770 C CA . ILE A 1 360 ? -19.562 21.469 5.496 1 98.62 360 ILE A CA 1
ATOM 2771 C C . ILE A 1 360 ? -18.609 22.188 4.551 1 98.62 360 ILE A C 1
ATOM 2773 O O . ILE A 1 360 ? -18.797 22.172 3.332 1 98.62 360 ILE A O 1
ATOM 2777 N N . VAL A 1 361 ? -17.578 22.812 5.07 1 98.88 361 VAL A N 1
ATOM 2778 C CA . VAL A 1 361 ? -16.547 23.484 4.297 1 98.88 361 VAL A CA 1
ATOM 2779 C C . VAL A 1 361 ? -15.203 22.797 4.516 1 98.88 361 VAL A C 1
ATOM 2781 O O . VAL A 1 361 ? -14.82 22.516 5.656 1 98.88 361 VAL A O 1
ATOM 2784 N N . ILE A 1 362 ? -14.539 22.484 3.441 1 98.88 362 ILE A N 1
ATOM 2785 C CA . ILE A 1 362 ? -13.219 21.859 3.473 1 98.88 362 ILE A CA 1
ATOM 2786 C C . ILE A 1 362 ? -12.219 22.75 2.732 1 98.88 362 ILE A C 1
ATOM 2788 O O . ILE A 1 362 ? -12.477 23.188 1.611 1 98.88 362 ILE A O 1
ATOM 2792 N N . GLY A 1 363 ? -11.07 23.016 3.389 1 98.31 363 GLY A N 1
ATOM 2793 C CA . GLY A 1 363 ? -10.219 23.938 2.645 1 98.31 363 GLY A CA 1
ATOM 2794 C C . GLY A 1 363 ? -8.758 23.844 3.029 1 98.31 363 GLY A C 1
ATOM 2795 O O . GLY A 1 363 ? -8.414 23.234 4.047 1 98.31 363 GLY A O 1
ATOM 2796 N N . ASN A 1 364 ? -7.898 24.312 2.217 1 97.12 364 ASN A N 1
ATOM 2797 C CA . ASN A 1 364 ? -6.488 24.625 2.418 1 97.12 364 ASN A CA 1
ATOM 2798 C C . ASN A 1 364 ? -6.051 25.828 1.572 1 97.12 364 ASN A C 1
ATOM 2800 O O . ASN A 1 364 ? -6.711 26.172 0.588 1 97.12 364 ASN A O 1
ATOM 2804 N N . HIS A 1 365 ? -5.016 26.438 1.951 1 98.5 365 HIS A N 1
ATOM 2805 C CA . HIS A 1 365 ? -4.551 27.547 1.122 1 98.5 365 HIS A CA 1
ATOM 2806 C C . HIS A 1 365 ? -3.643 27.047 0.001 1 98.5 365 HIS A C 1
ATOM 2808 O O . HIS A 1 365 ? -3.332 25.859 -0.071 1 98.5 365 HIS A O 1
ATOM 2814 N N . ARG A 1 366 ? -3.297 27.969 -0.921 1 98.44 366 ARG A N 1
ATOM 2815 C CA . ARG A 1 366 ? -2.541 27.609 -2.117 1 98.44 366 ARG A CA 1
ATOM 2816 C C . ARG A 1 366 ? -1.27 28.453 -2.229 1 98.44 366 ARG A C 1
ATOM 2818 O O . ARG A 1 366 ? -0.264 27.984 -2.775 1 98.44 366 ARG A O 1
ATOM 2825 N N . ASP A 1 367 ? -1.27 29.656 -1.765 1 98.5 367 ASP A N 1
ATOM 2826 C CA . ASP A 1 367 ? -0.153 30.578 -1.929 1 98.5 367 ASP A CA 1
ATOM 2827 C C . ASP A 1 367 ? 1.071 30.094 -1.146 1 98.5 367 ASP A C 1
ATOM 2829 O O . ASP A 1 367 ? 0.942 29.359 -0.169 1 98.5 367 ASP A O 1
ATOM 2833 N N . THR A 1 368 ? 2.221 30.5 -1.62 1 97.94 368 THR A N 1
ATOM 2834 C CA . THR A 1 368 ? 3.494 30.156 -0.998 1 97.94 368 THR A CA 1
ATOM 2835 C C . THR A 1 368 ? 4.457 31.328 -1.041 1 97.94 368 THR A C 1
ATOM 2837 O O . THR A 1 368 ? 4.277 32.25 -1.834 1 97.94 368 THR A O 1
ATOM 2840 N N . TRP A 1 369 ? 5.449 31.281 -0.227 1 97.69 369 TRP A N 1
ATOM 2841 C CA . TRP A 1 369 ? 6.484 32.312 -0.195 1 97.69 369 TRP A CA 1
ATOM 2842 C C . TRP A 1 369 ? 7.492 32.094 -1.321 1 97.69 369 TRP A C 1
ATOM 2844 O O . TRP A 1 369 ? 8.273 33 -1.63 1 97.69 369 TRP A O 1
ATOM 2854 N N . MET A 1 370 ? 7.578 30.906 -1.923 1 96.62 370 MET A N 1
ATOM 2855 C CA . MET A 1 370 ? 8.555 30.469 -2.914 1 96.62 370 MET A CA 1
ATOM 2856 C C . MET A 1 370 ? 7.902 29.609 -3.982 1 96.62 370 MET A C 1
ATOM 2858 O O . MET A 1 370 ? 6.691 29.375 -3.947 1 96.62 370 MET A O 1
ATOM 2862 N N . ILE A 1 371 ? 8.68 29.328 -5.027 1 97.44 371 ILE A N 1
ATOM 2863 C CA . ILE A 1 371 ? 8.258 28.203 -5.867 1 97.44 371 ILE A CA 1
ATOM 2864 C C . ILE A 1 371 ? 8.445 26.891 -5.109 1 97.44 371 ILE A C 1
ATOM 2866 O O . ILE A 1 371 ? 9.531 26.625 -4.586 1 97.44 371 ILE A O 1
ATOM 2870 N N . GLY A 1 372 ? 7.52 26.141 -5.012 1 97.5 372 GLY A N 1
ATOM 2871 C CA . GLY A 1 372 ? 7.484 24.969 -4.152 1 97.5 372 GLY A CA 1
ATOM 2872 C C . GLY A 1 372 ? 6.34 24.984 -3.158 1 97.5 372 GLY A C 1
ATOM 2873 O O . GLY A 1 372 ? 5.191 25.25 -3.529 1 97.5 372 GLY A O 1
ATOM 2874 N N . GLY A 1 373 ? 6.668 24.719 -1.871 1 98.12 373 GLY A N 1
ATOM 2875 C CA . GLY A 1 373 ? 5.66 24.625 -0.827 1 98.12 373 GLY A CA 1
ATOM 2876 C C . GLY A 1 373 ? 4.941 23.281 -0.812 1 98.12 373 GLY A C 1
ATOM 2877 O O . GLY A 1 373 ? 3.73 23.219 -0.598 1 98.12 373 GLY A O 1
ATOM 2878 N N . ASN A 1 374 ? 5.723 22.25 -1.103 1 98.69 374 ASN A N 1
ATOM 2879 C CA . ASN A 1 374 ? 5.082 20.953 -1.272 1 98.69 374 ASN A CA 1
ATOM 2880 C C . ASN A 1 374 ? 4.613 20.375 0.063 1 98.69 374 ASN A C 1
ATOM 2882 O O . ASN A 1 374 ? 3.736 19.516 0.099 1 98.69 374 ASN A O 1
ATOM 2886 N N . GLY A 1 375 ? 5.215 20.828 1.18 1 98.44 375 GLY A N 1
ATOM 2887 C CA . GLY A 1 375 ? 4.621 20.594 2.484 1 98.44 375 GLY A CA 1
ATOM 2888 C C . GLY A 1 375 ? 3.525 21.594 2.83 1 98.44 375 GLY A C 1
ATOM 2889 O O . GLY A 1 375 ? 2.391 21.188 3.105 1 98.44 375 GLY A O 1
ATOM 2890 N N . ASP A 1 376 ? 3.842 22.766 2.664 1 97.88 376 ASP A N 1
ATOM 2891 C CA . ASP A 1 376 ? 2.961 23.891 2.961 1 97.88 376 ASP A CA 1
ATOM 2892 C C . ASP A 1 376 ? 2.836 24.812 1.757 1 97.88 376 ASP A C 1
ATOM 2894 O O . ASP A 1 376 ? 3.729 25.625 1.499 1 97.88 376 ASP A O 1
ATOM 2898 N N . PRO A 1 377 ? 1.729 24.719 1.08 1 98 377 PRO A N 1
ATOM 2899 C CA . PRO A 1 377 ? 0.537 23.953 1.454 1 98 377 PRO A CA 1
ATOM 2900 C C . PRO A 1 377 ? 0.149 22.906 0.405 1 98 377 PRO A C 1
ATOM 2902 O O . PRO A 1 377 ? -0.968 22.391 0.431 1 98 377 PRO A O 1
ATOM 2905 N N . ASN A 1 378 ? 1.079 22.641 -0.479 1 98.5 378 ASN A N 1
ATOM 2906 C CA . ASN A 1 378 ? 0.667 21.891 -1.655 1 98.5 378 ASN A CA 1
ATOM 2907 C C . ASN A 1 378 ? 0.366 20.422 -1.306 1 98.5 378 ASN A C 1
ATOM 2909 O O . ASN A 1 378 ? -0.256 19.719 -2.092 1 98.5 378 ASN A O 1
ATOM 2913 N N . SER A 1 379 ? 0.828 20 -0.1 1 98.75 379 SER A N 1
ATOM 2914 C CA . SER A 1 379 ? 0.384 18.688 0.368 1 98.75 379 SER A CA 1
ATOM 2915 C C . SER A 1 379 ? -1.137 18.641 0.48 1 98.75 379 SER A C 1
ATOM 2917 O O . SER A 1 379 ? -1.761 17.688 0.012 1 98.75 379 SER A O 1
ATOM 2919 N N . GLY A 1 380 ? -1.753 19.688 1.056 1 98.69 380 GLY A N 1
ATOM 2920 C CA . GLY A 1 380 ? -3.203 19.781 1.132 1 98.69 380 GLY A CA 1
ATOM 2921 C C . GLY A 1 380 ? -3.855 20.016 -0.216 1 98.69 380 GLY A C 1
ATOM 2922 O O . GLY A 1 380 ? -4.91 19.453 -0.513 1 98.69 380 GLY A O 1
ATOM 2923 N N . SER A 1 381 ? -3.23 20.812 -1.04 1 98.75 381 SER A N 1
ATOM 2924 C CA . SER A 1 381 ? -3.779 21.125 -2.355 1 98.75 381 SER A CA 1
ATOM 2925 C C . SER A 1 381 ? -3.879 19.875 -3.223 1 98.75 381 SER A C 1
ATOM 2927 O O . SER A 1 381 ? -4.898 19.641 -3.879 1 98.75 381 SER A O 1
ATOM 2929 N N . ALA A 1 382 ? -2.791 19.156 -3.207 1 98.81 382 ALA A N 1
ATOM 2930 C CA . ALA A 1 382 ? -2.785 17.906 -3.979 1 98.81 382 ALA A CA 1
ATOM 2931 C C . ALA A 1 382 ? -3.873 16.953 -3.494 1 98.81 382 ALA A C 1
ATOM 2933 O O . ALA A 1 382 ? -4.566 16.328 -4.301 1 98.81 382 ALA A O 1
ATOM 2934 N N . ILE A 1 383 ? -4.031 16.812 -2.188 1 98.81 383 ILE A N 1
ATOM 2935 C CA . ILE A 1 383 ? -5.027 15.922 -1.593 1 98.81 383 ILE A CA 1
ATOM 2936 C C . ILE A 1 383 ? -6.43 16.406 -1.96 1 98.81 383 ILE A C 1
ATOM 2938 O O . ILE A 1 383 ? -7.316 15.586 -2.236 1 98.81 383 ILE A O 1
ATOM 2942 N N . LEU A 1 384 ? -6.676 17.688 -1.986 1 98.75 384 LEU A N 1
ATOM 2943 C CA . LEU A 1 384 ? -8.016 18.203 -2.262 1 98.75 384 LEU A CA 1
ATOM 2944 C C . LEU A 1 384 ? -8.422 17.906 -3.703 1 98.75 384 LEU A C 1
ATOM 2946 O O . LEU A 1 384 ? -9.594 17.656 -3.982 1 98.75 384 LEU A O 1
ATOM 2950 N N . VAL A 1 385 ? -7.465 18.016 -4.637 1 98.75 385 VAL A N 1
ATOM 2951 C CA . VAL A 1 385 ? -7.777 17.625 -6.008 1 98.75 385 VAL A CA 1
ATOM 2952 C C . VAL A 1 385 ? -8.148 16.141 -6.043 1 98.75 385 VAL A C 1
ATOM 2954 O O . VAL A 1 385 ? -9.156 15.766 -6.648 1 98.75 385 VAL A O 1
ATOM 2957 N N . GLU A 1 386 ? -7.324 15.352 -5.402 1 98.5 386 GLU A N 1
ATOM 2958 C CA . GLU A 1 386 ? -7.594 13.922 -5.363 1 98.5 386 GLU A CA 1
ATOM 2959 C C . GLU A 1 386 ? -8.914 13.625 -4.664 1 98.5 386 GLU A C 1
ATOM 2961 O O . GLU A 1 386 ? -9.633 12.695 -5.047 1 98.5 386 GLU A O 1
ATOM 2966 N N . PHE A 1 387 ? -9.234 14.336 -3.592 1 98.69 387 PHE A N 1
ATOM 2967 C CA . PHE A 1 387 ? -10.5 14.234 -2.873 1 98.69 387 PHE A CA 1
ATOM 2968 C C . PHE A 1 387 ? -11.68 14.391 -3.828 1 98.69 387 PHE A C 1
ATOM 2970 O O . PHE A 1 387 ? -12.641 13.625 -3.764 1 98.69 387 PHE A O 1
ATOM 2977 N N . THR A 1 388 ? -11.648 15.328 -4.734 1 98.75 388 THR A N 1
ATOM 2978 C CA . THR A 1 388 ? -12.758 15.555 -5.656 1 98.75 388 THR A CA 1
ATOM 2979 C C . THR A 1 388 ? -12.914 14.375 -6.609 1 98.75 388 THR A C 1
ATOM 2981 O O . THR A 1 388 ? -14.031 14.031 -7 1 98.75 388 THR A O 1
ATOM 2984 N N . LYS A 1 389 ? -11.789 13.742 -6.996 1 98.06 389 LYS A N 1
ATOM 2985 C CA . LYS A 1 389 ? -11.867 12.516 -7.793 1 98.06 389 LYS A CA 1
ATOM 2986 C C . LYS A 1 389 ? -12.594 11.414 -7.035 1 98.06 389 LYS A C 1
ATOM 2988 O O . LYS A 1 389 ? -13.422 10.703 -7.609 1 98.06 389 LYS A O 1
ATOM 2993 N N . ALA A 1 390 ? -12.219 11.25 -5.801 1 98.31 390 ALA A N 1
ATOM 2994 C CA . ALA A 1 390 ? -12.828 10.211 -4.969 1 98.31 390 ALA A CA 1
ATOM 2995 C C . ALA A 1 390 ? -14.328 10.461 -4.797 1 98.31 390 ALA A C 1
ATOM 2997 O O . ALA A 1 390 ? -15.125 9.523 -4.871 1 98.31 390 ALA A O 1
ATOM 2998 N N . VAL A 1 391 ? -14.711 11.711 -4.57 1 98.62 391 VAL A N 1
ATOM 2999 C CA . VAL A 1 391 ? -16.125 12.07 -4.43 1 98.62 391 VAL A CA 1
ATOM 3000 C C . VAL A 1 391 ? -16.859 11.797 -5.734 1 98.62 391 VAL A C 1
ATOM 3002 O O . VAL A 1 391 ? -17.984 11.289 -5.723 1 98.62 391 VAL A O 1
ATOM 3005 N N . ASN A 1 392 ? -16.234 12.148 -6.82 1 98.06 392 ASN A N 1
ATOM 3006 C CA . ASN A 1 392 ? -16.828 11.891 -8.125 1 98.06 392 ASN A CA 1
ATOM 3007 C C . ASN A 1 392 ? -17.078 10.398 -8.344 1 98.06 392 ASN A C 1
ATOM 3009 O O . ASN A 1 392 ? -18.094 10.016 -8.938 1 98.06 392 ASN A O 1
ATOM 3013 N N . ALA A 1 393 ? -16.109 9.578 -7.93 1 96.69 393 ALA A N 1
ATOM 3014 C CA . ALA A 1 393 ? -16.281 8.133 -8.031 1 96.69 393 ALA A CA 1
ATOM 3015 C C . ALA A 1 393 ? -17.531 7.668 -7.273 1 96.69 393 ALA A C 1
ATOM 3017 O O . ALA A 1 393 ? -18.266 6.816 -7.758 1 96.69 393 ALA A O 1
ATOM 3018 N N . LEU A 1 394 ? -17.734 8.172 -6.09 1 97.44 394 LEU A N 1
ATOM 3019 C CA . LEU A 1 394 ? -18.891 7.809 -5.277 1 97.44 394 LEU A CA 1
ATOM 3020 C C . LEU A 1 394 ? -20.172 8.344 -5.895 1 97.44 394 LEU A C 1
ATOM 3022 O O . LEU A 1 394 ? -21.188 7.637 -5.938 1 97.44 394 LEU A O 1
ATOM 3026 N N . VAL A 1 395 ? -20.188 9.586 -6.367 1 97.44 395 VAL A N 1
ATOM 3027 C CA . VAL A 1 395 ? -21.344 10.211 -6.996 1 97.44 395 VAL A CA 1
ATOM 3028 C C . VAL A 1 395 ? -21.734 9.422 -8.242 1 97.44 395 VAL A C 1
ATOM 3030 O O . VAL A 1 395 ? -22.922 9.234 -8.516 1 97.44 395 VAL A O 1
ATOM 3033 N N . SER A 1 396 ? -20.781 8.969 -8.953 1 94.5 396 SER A N 1
ATOM 3034 C CA . SER A 1 396 ? -21.031 8.219 -10.18 1 94.5 396 SER A CA 1
ATOM 3035 C C . SER A 1 396 ? -21.719 6.895 -9.883 1 94.5 396 SER A C 1
ATOM 3037 O O . SER A 1 396 ? -22.344 6.297 -10.766 1 94.5 396 SER A O 1
ATOM 3039 N N . LYS A 1 397 ? -21.625 6.5 -8.664 1 92.94 397 LYS A N 1
ATOM 3040 C CA . LYS A 1 397 ? -22.297 5.27 -8.25 1 92.94 397 LYS A CA 1
ATOM 3041 C C . LYS A 1 397 ? -23.672 5.559 -7.645 1 92.94 397 LYS A C 1
ATOM 3043 O O . LYS A 1 397 ? -24.281 4.684 -7.039 1 92.94 397 LYS A O 1
ATOM 3048 N N . GLY A 1 398 ? -24.094 6.824 -7.707 1 94.88 398 GLY A N 1
ATOM 3049 C CA . GLY A 1 398 ? -25.469 7.172 -7.363 1 94.88 398 GLY A CA 1
ATOM 3050 C C . GLY A 1 398 ? -25.578 7.906 -6.039 1 94.88 398 GLY A C 1
ATOM 3051 O O . GLY A 1 398 ? -26.688 8.242 -5.602 1 94.88 398 GLY A O 1
ATOM 3052 N N . TRP A 1 399 ? -24.5 8.219 -5.426 1 96.62 399 TRP A N 1
ATOM 3053 C CA . TRP A 1 399 ? -24.516 8.906 -4.137 1 96.62 399 TRP A CA 1
ATOM 3054 C C . TRP A 1 399 ? -24.812 10.391 -4.312 1 96.62 399 TRP A C 1
ATOM 3056 O O . TRP A 1 399 ? -24.312 11.023 -5.246 1 96.62 399 TRP A O 1
ATOM 3066 N N . LYS A 1 400 ? -25.625 10.914 -3.48 1 97.31 400 LYS A N 1
ATOM 3067 C CA . LYS A 1 400 ? -25.859 12.344 -3.279 1 97.31 400 LYS A CA 1
ATOM 3068 C C . LYS A 1 400 ? -25.75 12.719 -1.805 1 97.31 400 LYS A C 1
ATOM 3070 O O . LYS A 1 400 ? -26.453 12.164 -0.962 1 97.31 400 LYS A O 1
ATOM 3075 N N . PRO A 1 401 ? -24.891 13.641 -1.491 1 98.12 401 PRO A N 1
ATOM 3076 C CA . PRO A 1 401 ? -24.766 13.977 -0.071 1 98.12 401 PRO A CA 1
ATOM 3077 C C . PRO A 1 401 ? -26.031 14.578 0.512 1 98.12 401 PRO A C 1
ATOM 3079 O O . PRO A 1 401 ? -26.812 15.219 -0.208 1 98.12 401 PRO A O 1
ATOM 3082 N N . ARG A 1 402 ? -26.266 14.328 1.733 1 98.06 402 ARG A N 1
ATOM 3083 C CA . ARG A 1 402 ? -27.375 14.953 2.447 1 98.06 402 ARG A CA 1
ATOM 3084 C C . ARG A 1 402 ? -27.125 16.438 2.65 1 98.06 402 ARG A C 1
ATOM 3086 O O . ARG A 1 402 ? -28.062 17.234 2.631 1 98.06 402 ARG A O 1
ATOM 3093 N N . ARG A 1 403 ? -25.906 16.812 2.904 1 98.69 403 ARG A N 1
ATOM 3094 C CA . ARG A 1 403 ? -25.531 18.188 3.184 1 98.69 403 ARG A CA 1
ATOM 3095 C C . ARG A 1 403 ? -24.641 18.734 2.076 1 98.69 403 ARG A C 1
ATOM 3097 O O . ARG A 1 403 ? -23.984 17.969 1.361 1 98.69 403 ARG A O 1
ATOM 3104 N N . ASN A 1 404 ? -24.625 20.109 2.01 1 98.44 404 ASN A N 1
ATOM 3105 C CA . ASN A 1 404 ? -23.75 20.75 1.031 1 98.44 404 ASN A CA 1
ATOM 3106 C C . ASN A 1 404 ? -22.281 20.547 1.392 1 98.44 404 ASN A C 1
ATOM 3108 O O . ASN A 1 404 ? -21.922 20.578 2.568 1 98.44 404 ASN A O 1
ATOM 3112 N N . ILE A 1 405 ? -21.516 20.344 0.352 1 98.81 405 ILE A N 1
ATOM 3113 C CA . ILE A 1 405 ? -20.062 20.344 0.513 1 98.81 405 ILE A CA 1
ATOM 3114 C C . ILE A 1 405 ? -19.453 21.516 -0.25 1 98.81 405 ILE A C 1
ATOM 3116 O O . ILE A 1 405 ? -19.656 21.656 -1.459 1 98.81 405 ILE A O 1
ATOM 3120 N N . VAL A 1 406 ? -18.766 22.344 0.447 1 98.88 406 VAL A N 1
ATOM 3121 C CA . VAL A 1 406 ? -18 23.438 -0.151 1 98.88 406 VAL A CA 1
ATOM 3122 C C . VAL A 1 406 ? -16.5 23.188 0.04 1 98.88 406 VAL A C 1
ATOM 3124 O O . VAL A 1 406 ? -16.047 22.906 1.154 1 98.88 406 VAL A O 1
ATOM 3127 N N . ILE A 1 407 ? -15.773 23.219 -1.049 1 98.88 407 ILE A N 1
ATOM 3128 C CA . ILE A 1 407 ? -14.32 23.125 -0.961 1 98.88 407 ILE A CA 1
ATOM 3129 C C . ILE A 1 407 ? -13.695 24.469 -1.339 1 98.88 407 ILE A C 1
ATOM 3131 O O . ILE A 1 407 ? -14.219 25.188 -2.197 1 98.88 407 ILE A O 1
ATOM 3135 N N . ALA A 1 408 ? -12.617 24.75 -0.64 1 98.94 408 ALA A N 1
ATOM 3136 C CA . ALA A 1 408 ? -12.023 26.078 -0.816 1 98.94 408 ALA A CA 1
ATOM 3137 C C . ALA A 1 408 ? -10.508 26 -0.886 1 98.94 408 ALA A C 1
ATOM 3139 O O . ALA A 1 408 ? -9.875 25.266 -0.108 1 98.94 408 ALA A O 1
ATOM 3140 N N . SER A 1 409 ? -9.906 26.625 -1.86 1 98.88 409 SER A N 1
ATOM 3141 C CA . SER A 1 409 ? -8.484 26.906 -1.99 1 98.88 409 SER A CA 1
ATOM 3142 C C . SER A 1 409 ? -8.195 28.391 -1.759 1 98.88 409 SER A C 1
ATOM 3144 O O . SER A 1 409 ? -8.492 29.234 -2.613 1 98.88 409 SER A O 1
ATOM 3146 N N . TRP A 1 410 ? -7.621 28.656 -0.63 1 98.88 410 TRP A N 1
ATOM 3147 C CA . TRP A 1 410 ? -7.477 30.047 -0.198 1 98.88 410 TRP A CA 1
ATOM 3148 C C . TRP A 1 410 ? -6.191 30.656 -0.75 1 98.88 410 TRP A C 1
ATOM 3150 O O . TRP A 1 410 ? -5.16 29.984 -0.831 1 98.88 410 TRP A O 1
ATOM 3160 N N . ASP A 1 411 ? -6.258 31.922 -1.14 1 98.75 411 ASP A N 1
ATOM 3161 C CA . ASP A 1 411 ? -5.074 32.688 -1.475 1 98.75 411 ASP A CA 1
ATOM 3162 C C . ASP A 1 411 ? -4.668 33.594 -0.311 1 98.75 411 ASP A C 1
ATOM 3164 O O . ASP A 1 411 ? -5.48 33.906 0.57 1 98.75 411 ASP A O 1
ATOM 3168 N N . ALA A 1 412 ? -3.361 33.875 -0.177 1 98.69 412 ALA A N 1
ATOM 3169 C CA . ALA A 1 412 ? -2.756 34.844 0.741 1 98.69 412 ALA A CA 1
ATOM 3170 C C . ALA A 1 412 ? -2.914 34.375 2.189 1 98.69 412 ALA A C 1
ATOM 3172 O O . ALA A 1 412 ? -3.055 35.219 3.092 1 98.69 412 ALA A O 1
ATOM 3173 N N . GLU A 1 413 ? -3.088 33.125 2.422 1 98.56 413 GLU A N 1
ATOM 3174 C CA . GLU A 1 413 ? -3.029 32.594 3.789 1 98.56 413 GLU A CA 1
ATOM 3175 C C . GLU A 1 413 ? -1.706 32.969 4.457 1 98.56 413 GLU A C 1
ATOM 3177 O O . GLU A 1 413 ? -1.682 33.344 5.629 1 98.56 413 GLU A O 1
ATOM 3182 N N . GLU A 1 414 ? -0.647 32.938 3.738 1 97.88 414 GLU A N 1
ATOM 3183 C CA . GLU A 1 414 ? 0.714 33.094 4.238 1 97.88 414 GLU A CA 1
ATOM 3184 C C . GLU A 1 414 ? 0.921 34.469 4.828 1 97.88 414 GLU A C 1
ATOM 3186 O O . GLU A 1 414 ? 1.738 34.656 5.734 1 97.88 414 GLU A O 1
ATOM 3191 N N . TYR A 1 415 ? 0.202 35.406 4.359 1 98.12 415 TYR A N 1
ATOM 3192 C CA . TYR A 1 415 ? 0.356 36.781 4.844 1 98.12 415 TYR A CA 1
ATOM 3193 C C . TYR A 1 415 ? -0.401 36.969 6.148 1 98.12 415 TYR A C 1
ATOM 3195 O O . TYR A 1 415 ? -0.142 37.938 6.879 1 98.12 415 TYR A O 1
ATOM 3203 N N . GLY A 1 416 ? -1.277 36.125 6.496 1 97.56 416 GLY A N 1
ATOM 3204 C CA . GLY A 1 416 ? -2.055 36.25 7.719 1 97.56 416 GLY A CA 1
ATOM 3205 C C . GLY A 1 416 ? -3.502 35.844 7.555 1 97.56 416 GLY A C 1
ATOM 3206 O O . GLY A 1 416 ? -4.414 36.562 7.953 1 97.56 416 GLY A O 1
ATOM 3207 N N . LEU A 1 417 ? -3.709 34.75 6.812 1 98.25 417 LEU A N 1
ATOM 3208 C CA . LEU A 1 417 ? -5.027 34.156 6.641 1 98.25 417 LEU A CA 1
ATOM 3209 C C . LEU A 1 417 ? -5.957 35.094 5.887 1 98.25 417 LEU A C 1
ATOM 3211 O O . LEU A 1 417 ? -7.145 35.188 6.207 1 98.25 417 LEU A O 1
ATOM 3215 N N . VAL A 1 418 ? -5.508 35.781 4.938 1 98.62 418 VAL A N 1
ATOM 3216 C CA . VAL A 1 418 ? -6.234 36.875 4.305 1 98.62 418 VAL A CA 1
ATOM 3217 C C . VAL A 1 418 ? -7.418 36.312 3.512 1 98.62 418 VAL A C 1
ATOM 3219 O O . VAL A 1 418 ? -8.562 36.719 3.754 1 98.62 418 VAL A O 1
ATOM 3222 N N . GLY A 1 419 ? -7.16 35.375 2.625 1 98.69 419 GLY A N 1
ATOM 3223 C CA . GLY A 1 419 ? -8.195 34.875 1.731 1 98.69 419 GLY A CA 1
ATOM 3224 C C . GLY A 1 419 ? -9.375 34.25 2.463 1 98.69 419 GLY A C 1
ATOM 3225 O O . GLY A 1 419 ? -10.531 34.562 2.143 1 98.69 419 GLY A O 1
ATOM 3226 N N . SER A 1 420 ? -9.102 33.375 3.391 1 98.69 420 SER A N 1
ATOM 3227 C CA . SER A 1 420 ? -10.18 32.75 4.137 1 98.69 420 SER A CA 1
ATOM 3228 C C . SER A 1 420 ? -10.938 33.75 4.992 1 98.69 420 SER A C 1
ATOM 3230 O O . SER A 1 420 ? -12.172 33.688 5.094 1 98.69 420 SER A O 1
ATOM 3232 N N . THR A 1 421 ? -10.203 34.688 5.637 1 98.5 421 THR A N 1
ATOM 3233 C CA . THR A 1 421 ? -10.852 35.719 6.449 1 98.5 421 THR A CA 1
ATOM 3234 C C . THR A 1 421 ? -11.789 36.562 5.602 1 98.5 421 THR A C 1
ATOM 3236 O O . THR A 1 421 ? -12.93 36.844 6.004 1 98.5 421 THR A O 1
ATOM 3239 N N . GLU A 1 422 ? -11.305 37 4.395 1 98.62 422 GLU A N 1
ATOM 3240 C CA . GLU A 1 422 ? -12.148 37.75 3.486 1 98.62 422 GLU A CA 1
ATOM 3241 C C . GLU A 1 422 ? -13.43 37 3.146 1 98.62 422 GLU A C 1
ATOM 3243 O O . GLU A 1 422 ? -14.516 37.594 3.152 1 98.62 422 GLU A O 1
ATOM 3248 N N . TRP A 1 423 ? -13.297 35.75 2.844 1 98.81 423 TRP A N 1
ATOM 3249 C CA . TRP A 1 423 ? -14.438 34.938 2.408 1 98.81 423 TRP A CA 1
ATOM 3250 C C . TRP A 1 423 ? -15.414 34.719 3.555 1 98.81 423 TRP A C 1
ATOM 3252 O O . TRP A 1 423 ? -16.641 34.781 3.359 1 98.81 423 TRP A O 1
ATOM 3262 N N . VAL A 1 424 ? -14.922 34.438 4.75 1 98.69 424 VAL A N 1
ATOM 3263 C CA . VAL A 1 424 ? -15.773 34.25 5.918 1 98.69 424 VAL A CA 1
ATOM 3264 C C . VAL A 1 424 ? -16.531 35.562 6.207 1 98.69 424 VAL A C 1
ATOM 3266 O O . VAL A 1 424 ? -17.734 35.531 6.473 1 98.69 424 VAL A O 1
ATOM 3269 N N . GLU A 1 425 ? -15.844 36.719 6.188 1 98.19 425 GLU A N 1
ATOM 3270 C CA . GLU A 1 425 ? -16.484 38 6.41 1 98.19 425 GLU A CA 1
ATOM 3271 C C . GLU A 1 425 ? -17.562 38.281 5.352 1 98.19 425 GLU A C 1
ATOM 3273 O O . GLU A 1 425 ? -18.625 38.812 5.664 1 98.19 425 GLU A O 1
ATOM 3278 N N . ASP A 1 426 ? -17.25 37.844 4.164 1 98.31 426 ASP A N 1
ATOM 3279 C CA . ASP A 1 426 ? -18.156 38.094 3.041 1 98.31 426 ASP A CA 1
ATOM 3280 C C . ASP A 1 426 ? -19.391 37.219 3.131 1 98.31 426 ASP A C 1
ATOM 3282 O O . ASP A 1 426 ? -20.453 37.562 2.602 1 98.31 426 ASP A O 1
ATOM 3286 N N . HIS A 1 427 ? -19.281 36.062 3.799 1 98.25 427 HIS A N 1
ATOM 3287 C CA . HIS A 1 427 ? -20.375 35.094 3.805 1 98.25 427 HIS A CA 1
ATOM 3288 C C . HIS A 1 427 ? -20.812 34.781 5.227 1 98.25 427 HIS A C 1
ATOM 3290 O O . HIS A 1 427 ? -21.297 33.688 5.5 1 98.25 427 HIS A O 1
ATOM 3296 N N . VAL A 1 428 ? -20.656 35.656 6.141 1 97.19 428 VAL A N 1
ATOM 3297 C CA . VAL A 1 428 ? -20.828 35.375 7.566 1 97.19 428 VAL A CA 1
ATOM 3298 C C . VAL A 1 428 ? -22.281 35 7.859 1 97.19 428 VAL A C 1
ATOM 3300 O O . VAL A 1 428 ? -22.531 34.125 8.672 1 97.19 428 VAL A O 1
ATOM 3303 N N . ASP A 1 429 ? -23.281 35.594 7.219 1 97.06 429 ASP A N 1
ATOM 3304 C CA . ASP A 1 429 ? -24.688 35.281 7.473 1 97.06 429 ASP A CA 1
ATOM 3305 C C . ASP A 1 429 ? -25.016 33.875 7.039 1 97.06 429 ASP A C 1
ATOM 3307 O O . ASP A 1 429 ? -25.641 33.125 7.793 1 97.06 429 ASP A O 1
ATOM 3311 N N . TRP A 1 430 ? -24.625 33.562 5.855 1 97.88 430 TRP A N 1
ATOM 3312 C CA . TRP A 1 430 ? -24.875 32.219 5.32 1 97.88 430 TRP A CA 1
ATOM 3313 C C . TRP A 1 430 ? -24.172 31.172 6.156 1 97.88 430 TRP A C 1
ATOM 3315 O O . TRP A 1 430 ? -24.75 30.109 6.445 1 97.88 430 TRP A O 1
ATOM 3325 N N . LEU A 1 431 ? -22.953 31.438 6.492 1 98.19 431 LEU A N 1
ATOM 3326 C CA . LEU A 1 431 ? -22.172 30.5 7.309 1 98.19 431 LEU A CA 1
ATOM 3327 C C . LEU A 1 431 ? -22.828 30.312 8.672 1 98.19 431 LEU A C 1
ATOM 3329 O O . LEU A 1 431 ? -22.922 29.188 9.164 1 98.19 431 LEU A O 1
ATOM 3333 N N . THR A 1 432 ? -23.25 31.359 9.289 1 96.75 432 THR A N 1
ATOM 3334 C CA . THR A 1 432 ? -23.891 31.281 10.594 1 96.75 432 THR A CA 1
ATOM 3335 C C . THR A 1 432 ? -25.141 30.422 10.539 1 96.75 432 THR A C 1
ATOM 3337 O O . THR A 1 432 ? -25.438 29.672 11.484 1 96.75 432 THR A O 1
ATOM 3340 N N . GLU A 1 433 ? -25.75 30.453 9.422 1 97.12 433 GLU A N 1
ATOM 3341 C CA . GLU A 1 433 ? -27.031 29.766 9.281 1 97.12 433 GLU A CA 1
ATOM 3342 C C . GLU A 1 433 ? -26.828 28.297 8.906 1 97.12 433 GLU A C 1
ATOM 3344 O O . GLU A 1 433 ? -27.656 27.453 9.234 1 97.12 433 GLU A O 1
ATOM 3349 N N . THR A 1 434 ? -25.734 28 8.234 1 98.19 434 THR A N 1
ATOM 3350 C CA . THR A 1 434 ? -25.766 26.703 7.586 1 98.19 434 THR A CA 1
ATOM 3351 C C . THR A 1 434 ? -24.5 25.891 7.93 1 98.19 434 THR A C 1
ATOM 3353 O O . THR A 1 434 ? -24.469 24.672 7.758 1 98.19 434 THR A O 1
ATOM 3356 N N . ALA A 1 435 ? -23.438 26.5 8.336 1 98.62 435 ALA A N 1
ATOM 3357 C CA . ALA A 1 435 ? -22.156 25.812 8.445 1 98.62 435 ALA A CA 1
ATOM 3358 C C . ALA A 1 435 ? -22.156 24.828 9.609 1 98.62 435 ALA A C 1
ATOM 3360 O O . ALA A 1 435 ? -22.469 25.203 10.742 1 98.62 435 ALA A O 1
ATOM 3361 N N . VAL A 1 436 ? -21.859 23.578 9.273 1 98.62 436 VAL A N 1
ATOM 3362 C CA . VAL A 1 436 ? -21.766 22.5 10.266 1 98.62 436 VAL A CA 1
ATOM 3363 C C . VAL A 1 436 ? -20.328 22.422 10.797 1 98.62 436 VAL A C 1
ATOM 3365 O O . VAL A 1 436 ? -20.125 22.281 12 1 98.62 436 VAL A O 1
ATOM 3368 N N . ALA A 1 437 ? -19.391 22.438 9.898 1 98.75 437 ALA A N 1
ATOM 3369 C CA . ALA A 1 437 ? -17.984 22.297 10.289 1 98.75 437 ALA A CA 1
ATOM 3370 C C . ALA A 1 437 ? -17.062 22.812 9.195 1 98.75 437 ALA A C 1
ATOM 3372 O O . ALA A 1 437 ? -17.438 22.844 8.016 1 98.75 437 ALA A O 1
ATOM 3373 N N . TYR A 1 438 ? -15.914 23.266 9.609 1 98.88 438 TYR A N 1
ATOM 3374 C CA . TYR A 1 438 ? -14.789 23.531 8.711 1 98.88 438 TYR A CA 1
ATOM 3375 C C . TYR A 1 438 ? -13.672 22.531 8.922 1 98.88 438 TYR A C 1
ATOM 3377 O O . TYR A 1 438 ? -13.18 22.359 10.047 1 98.88 438 TYR A O 1
ATOM 3385 N N . LEU A 1 439 ? -13.328 21.828 7.863 1 98.88 439 LEU A N 1
ATOM 3386 C CA . LEU A 1 439 ? -12.227 20.859 7.879 1 98.88 439 LEU A CA 1
ATOM 3387 C C . LEU A 1 439 ? -10.992 21.438 7.188 1 98.88 439 LEU A C 1
ATOM 3389 O O . LEU A 1 439 ? -10.992 21.625 5.969 1 98.88 439 LEU A O 1
ATOM 3393 N N . ASN A 1 440 ? -9.961 21.641 7.996 1 98.75 440 ASN A N 1
ATOM 3394 C CA . ASN A 1 440 ? -8.727 22.25 7.52 1 98.75 440 ASN A CA 1
ATOM 3395 C C . ASN A 1 440 ? -7.66 21.203 7.215 1 98.75 440 ASN A C 1
ATOM 3397 O O . ASN A 1 440 ? -7.367 20.344 8.055 1 98.75 440 ASN A O 1
ATOM 3401 N N . ILE A 1 441 ? -7.09 21.281 5.984 1 98.12 441 ILE A N 1
ATOM 3402 C CA . ILE A 1 441 ? -6.039 20.344 5.578 1 98.12 441 ILE A CA 1
ATOM 3403 C C . ILE A 1 441 ? -4.855 21.125 5.008 1 98.12 441 ILE A C 1
ATOM 3405 O O . ILE A 1 441 ? -4.402 20.844 3.893 1 98.12 441 ILE A O 1
ATOM 3409 N N . ASP A 1 442 ? -4.332 21.953 5.699 1 96.56 442 ASP A N 1
ATOM 3410 C CA . ASP A 1 442 ? -3.268 22.891 5.367 1 96.56 442 ASP A CA 1
ATOM 3411 C C . ASP A 1 442 ? -1.952 22.156 5.109 1 96.56 442 ASP A C 1
ATOM 3413 O O . ASP A 1 442 ? -1.712 21.688 4 1 96.56 442 ASP A O 1
ATOM 3417 N N . VAL A 1 443 ? -1.181 21.828 6.148 1 97.31 443 VAL A N 1
ATOM 3418 C CA . VAL A 1 443 ? -0.012 20.953 6.055 1 97.31 443 VAL A CA 1
ATOM 3419 C C . VAL A 1 443 ? -0.437 19.5 6.227 1 97.31 443 VAL A C 1
ATOM 3421 O O . VAL A 1 443 ? -0.205 18.906 7.277 1 97.31 443 VAL A O 1
ATOM 3424 N N . ALA A 1 444 ? -0.937 19 5.125 1 98.5 444 ALA A N 1
ATOM 3425 C CA . ALA A 1 444 ? -1.463 17.641 5.168 1 98.5 444 ALA A CA 1
ATOM 3426 C C . ALA A 1 444 ? -0.346 16.625 5.402 1 98.5 444 ALA A C 1
ATOM 3428 O O . ALA A 1 444 ? -0.549 15.617 6.082 1 98.5 444 ALA A O 1
ATOM 3429 N N . VAL A 1 445 ? 0.819 16.891 4.75 1 98.75 445 VAL A N 1
ATOM 3430 C CA . VAL A 1 445 ? 1.948 15.984 4.91 1 98.75 445 VAL A CA 1
ATOM 3431 C C . VAL A 1 445 ? 3.256 16.766 4.859 1 98.75 445 VAL A C 1
ATOM 3433 O O . VAL A 1 445 ? 3.555 17.422 3.855 1 98.75 445 VAL A O 1
ATOM 3436 N N . SER A 1 446 ? 3.996 16.719 5.895 1 98.12 446 SER A N 1
ATOM 3437 C CA . SER A 1 446 ? 5.379 17.188 5.941 1 98.12 446 SER A CA 1
ATOM 3438 C C . SER A 1 446 ? 6.281 16.172 6.629 1 98.12 446 SER A C 1
ATOM 3440 O O . SER A 1 446 ? 7.438 16.469 6.938 1 98.12 446 SER A O 1
ATOM 3442 N N . GLY A 1 447 ? 5.777 15.062 6.918 1 97.56 447 GLY A N 1
ATOM 3443 C CA . GLY A 1 447 ? 6.375 13.906 7.562 1 97.56 447 GLY A CA 1
ATOM 3444 C C . GLY A 1 447 ? 5.375 12.797 7.852 1 97.56 447 GLY A C 1
ATOM 3445 O O . GLY A 1 447 ? 4.195 12.914 7.512 1 97.56 447 GLY A O 1
ATOM 3446 N N . PRO A 1 448 ? 5.762 11.766 8.484 1 97.56 448 PRO A N 1
ATOM 3447 C CA . PRO A 1 448 ? 4.922 10.562 8.539 1 97.56 448 PRO A CA 1
ATOM 3448 C C . PRO A 1 448 ? 4.023 10.531 9.773 1 97.56 448 PRO A C 1
ATOM 3450 O O . PRO A 1 448 ? 3.215 9.609 9.93 1 97.56 448 PRO A O 1
ATOM 3453 N N . ARG A 1 449 ? 4.004 11.445 10.688 1 97.25 449 ARG A N 1
ATOM 3454 C CA . ARG A 1 449 ? 3.32 11.344 11.969 1 97.25 449 ARG A CA 1
ATOM 3455 C C . ARG A 1 449 ? 2.006 12.117 11.961 1 97.25 449 ARG A C 1
ATOM 3457 O O . ARG A 1 449 ? 2.004 13.344 12.016 1 97.25 449 ARG A O 1
ATOM 3464 N N . PRO A 1 450 ? 0.877 11.383 12.031 1 97.81 450 PRO A N 1
ATOM 3465 C CA . PRO A 1 450 ? -0.417 12.062 11.961 1 97.81 450 PRO A CA 1
ATOM 3466 C C . PRO A 1 450 ? -0.681 12.961 13.172 1 97.81 450 PRO A C 1
ATOM 3468 O O . PRO A 1 450 ? -0.292 12.617 14.289 1 97.81 450 PRO A O 1
ATOM 3471 N N . ASN A 1 451 ? -1.354 14.062 12.977 1 97.38 451 ASN A N 1
ATOM 3472 C CA . ASN A 1 451 ? -1.775 14.977 14.039 1 97.38 451 ASN A CA 1
ATOM 3473 C C . ASN A 1 451 ? -3.219 15.438 13.844 1 97.38 451 ASN A C 1
ATOM 3475 O O . ASN A 1 451 ? -3.725 15.438 12.719 1 97.38 451 ASN A O 1
ATOM 3479 N N . LEU A 1 452 ? -3.848 15.773 14.938 1 97.88 452 LEU A N 1
ATOM 3480 C CA . LEU A 1 452 ? -5.242 16.203 14.922 1 97.88 452 LEU A CA 1
ATOM 3481 C C . LEU A 1 452 ? -5.496 17.281 15.969 1 97.88 452 LEU A C 1
ATOM 3483 O O . LEU A 1 452 ? -5.188 17.094 17.141 1 97.88 452 LEU A O 1
ATOM 3487 N N . ALA A 1 453 ? -5.965 18.391 15.531 1 97.88 453 ALA A N 1
ATOM 3488 C CA . ALA A 1 453 ? -6.508 19.438 16.391 1 97.88 453 ALA A CA 1
ATOM 3489 C C . ALA A 1 453 ? -7.953 19.75 16.016 1 97.88 453 ALA A C 1
ATOM 3491 O O . ALA A 1 453 ? -8.289 19.844 14.828 1 97.88 453 ALA A O 1
ATOM 3492 N N . THR A 1 454 ? -8.781 19.766 16.984 1 97.94 454 THR A N 1
ATOM 3493 C CA . THR A 1 454 ? -10.18 20.047 16.672 1 97.94 454 THR A CA 1
ATOM 3494 C C . THR A 1 454 ? -10.914 20.578 17.891 1 97.94 454 THR A C 1
ATOM 3496 O O . THR A 1 454 ? -10.422 20.484 19.016 1 97.94 454 THR A O 1
ATOM 3499 N N . THR A 1 455 ? -12.031 21.188 17.672 1 98.31 455 THR A N 1
ATOM 3500 C CA . THR A 1 455 ? -12.945 21.453 18.766 1 98.31 455 THR A CA 1
ATOM 3501 C C . THR A 1 455 ? -13.469 20.156 19.359 1 98.31 455 THR A C 1
ATOM 3503 O O . THR A 1 455 ? -13.633 19.156 18.641 1 98.31 455 THR A O 1
ATOM 3506 N N . PRO A 1 456 ? -13.758 20.078 20.625 1 98.06 456 PRO A N 1
ATOM 3507 C CA . PRO A 1 456 ? -13.922 18.828 21.359 1 98.06 456 PRO A CA 1
ATOM 3508 C C . PRO A 1 456 ? -15.07 17.969 20.844 1 98.06 456 PRO A C 1
ATOM 3510 O O . PRO A 1 456 ? -15.031 16.75 20.938 1 98.06 456 PRO A O 1
ATOM 3513 N N . GLU A 1 457 ? -16.172 18.594 20.266 1 98.12 457 GLU A N 1
ATOM 3514 C CA . GLU A 1 457 ? -17.328 17.828 19.828 1 98.12 457 GLU A CA 1
ATOM 3515 C C . GLU A 1 457 ? -16.969 16.922 18.656 1 98.12 457 GLU A C 1
ATOM 3517 O O . GLU A 1 457 ? -17.719 15.984 18.344 1 98.12 457 GLU A O 1
ATOM 3522 N N . LEU A 1 458 ? -15.805 17.125 18.016 1 98.5 458 LEU A N 1
ATOM 3523 C CA . LEU A 1 458 ? -15.391 16.328 16.875 1 98.5 458 LEU A CA 1
ATOM 3524 C C . LEU A 1 458 ? -14.32 15.312 17.266 1 98.5 458 LEU A C 1
ATOM 3526 O O . LEU A 1 458 ? -13.797 14.586 16.422 1 98.5 458 LEU A O 1
ATOM 3530 N N . HIS A 1 459 ? -13.969 15.25 18.578 1 97.69 459 HIS A N 1
ATOM 3531 C CA . HIS A 1 459 ? -12.953 14.312 19.031 1 97.69 459 HIS A CA 1
ATOM 3532 C C . HIS A 1 459 ? -13.289 12.883 18.625 1 97.69 459 HIS A C 1
ATOM 3534 O O . HIS A 1 459 ? -12.453 12.18 18.047 1 97.69 459 HIS A O 1
ATOM 3540 N N . ALA A 1 460 ? -14.508 12.5 18.875 1 96.44 460 ALA A N 1
ATOM 3541 C CA . ALA A 1 460 ? -14.914 11.109 18.688 1 96.44 460 ALA A CA 1
ATOM 3542 C C . ALA A 1 460 ? -14.867 10.727 17.219 1 96.44 460 ALA A C 1
ATOM 3544 O O . ALA A 1 460 ? -14.219 9.742 16.844 1 96.44 460 ALA A O 1
ATOM 3545 N N . ILE A 1 461 ? -15.531 11.484 16.359 1 97.88 461 ILE A N 1
ATOM 3546 C CA . ILE A 1 461 ? -15.57 11.125 14.945 1 97.88 461 ILE A CA 1
ATOM 3547 C C . ILE A 1 461 ? -14.18 11.281 14.336 1 97.88 461 ILE A C 1
ATOM 3549 O O . ILE A 1 461 ? -13.773 10.5 13.477 1 97.88 461 ILE A O 1
ATOM 3553 N N . GLY A 1 462 ? -13.445 12.352 14.75 1 98 462 GLY A N 1
ATOM 3554 C CA . GLY A 1 462 ? -12.094 12.539 14.242 1 98 462 GLY A CA 1
ATOM 3555 C C . GLY A 1 462 ? -11.188 11.359 14.516 1 98 462 GLY A C 1
ATOM 3556 O O . GLY A 1 462 ? -10.43 10.938 13.633 1 98 462 GLY A O 1
ATOM 3557 N N . THR A 1 463 ? -11.258 10.781 15.664 1 96.88 463 THR A N 1
ATOM 3558 C CA . THR A 1 463 ? -10.367 9.688 16.031 1 96.88 463 THR A CA 1
ATOM 3559 C C . THR A 1 463 ? -10.922 8.352 15.539 1 96.88 463 THR A C 1
ATOM 3561 O O . THR A 1 463 ? -10.156 7.449 15.188 1 96.88 463 THR A O 1
ATOM 3564 N N . ASP A 1 464 ? -12.266 8.211 15.492 1 96.19 464 ASP A N 1
ATOM 3565 C CA . ASP A 1 464 ? -12.883 6.984 14.977 1 96.19 464 ASP A CA 1
ATOM 3566 C C . ASP A 1 464 ? -12.508 6.75 13.516 1 96.19 464 ASP A C 1
ATOM 3568 O O . ASP A 1 464 ? -12.266 5.613 13.109 1 96.19 464 ASP A O 1
ATOM 3572 N N . ILE A 1 465 ? -12.469 7.832 12.789 1 97.75 465 ILE A N 1
ATOM 3573 C CA . ILE A 1 465 ? -12.156 7.703 11.367 1 97.75 465 ILE A CA 1
ATOM 3574 C C . ILE A 1 465 ? -10.695 7.273 11.195 1 97.75 465 ILE A C 1
ATOM 3576 O O . ILE A 1 465 ? -10.367 6.523 10.273 1 97.75 465 ILE A O 1
ATOM 3580 N N . PHE A 1 466 ? -9.742 7.699 12.102 1 97.44 466 PHE A N 1
ATOM 3581 C CA . PHE A 1 466 ? -8.359 7.242 12.055 1 97.44 466 PHE A CA 1
ATOM 3582 C C . PHE A 1 466 ? -8.289 5.719 12.055 1 97.44 466 PHE A C 1
ATOM 3584 O O . PHE A 1 466 ? -7.418 5.133 11.414 1 97.44 466 PHE A O 1
ATOM 3591 N N . LYS A 1 467 ? -9.242 5.086 12.727 1 96.38 467 LYS A N 1
ATOM 3592 C CA . LYS A 1 467 ? -9.234 3.633 12.875 1 96.38 467 LYS A CA 1
ATOM 3593 C C . LYS A 1 467 ? -9.586 2.945 11.555 1 96.38 467 LYS A C 1
ATOM 3595 O O . LYS A 1 467 ? -9.305 1.757 11.375 1 96.38 467 LYS A O 1
ATOM 3600 N N . LYS A 1 468 ? -10.156 3.66 10.664 1 97.19 468 LYS A N 1
ATOM 3601 C CA . LYS A 1 468 ? -10.688 3.072 9.438 1 97.19 468 LYS A CA 1
ATOM 3602 C C . LYS A 1 468 ? -9.672 3.152 8.305 1 97.19 468 LYS A C 1
ATOM 3604 O O . LYS A 1 468 ? -9.875 2.57 7.234 1 97.19 468 LYS A O 1
ATOM 3609 N N . VAL A 1 469 ? -8.547 3.822 8.508 1 97.94 469 VAL A N 1
ATOM 3610 C CA . VAL A 1 469 ? -7.574 4.031 7.449 1 97.94 469 VAL A CA 1
ATOM 3611 C C . VAL A 1 469 ? -6.273 3.301 7.789 1 97.94 469 VAL A C 1
ATOM 3613 O O . VAL A 1 469 ? -5.77 3.412 8.906 1 97.94 469 VAL A O 1
ATOM 3616 N N . ILE A 1 470 ? -5.742 2.514 6.863 1 97.38 470 ILE A N 1
ATOM 3617 C CA . ILE A 1 470 ? -4.48 1.807 7.047 1 97.38 470 ILE A CA 1
ATOM 3618 C C . ILE A 1 470 ? -3.316 2.791 6.941 1 97.38 470 ILE A C 1
ATOM 3620 O O . ILE A 1 470 ? -3.26 3.596 6.008 1 97.38 470 ILE A O 1
ATOM 3624 N N . TYR A 1 471 ? -2.43 2.799 7.906 1 97.56 471 TYR A N 1
ATOM 3625 C CA . TYR A 1 471 ? -1.24 3.643 7.957 1 97.56 471 TYR A CA 1
ATOM 3626 C C . TYR A 1 471 ? -0.109 3.045 7.129 1 97.56 471 TYR A C 1
ATOM 3628 O O . TYR A 1 471 ? 0.235 1.871 7.293 1 97.56 471 TYR A O 1
ATOM 3636 N N . PRO A 1 472 ? 0.392 3.842 6.09 1 97.19 472 PRO A N 1
ATOM 3637 C CA . PRO A 1 472 ? 1.567 3.334 5.379 1 97.19 472 PRO A CA 1
ATOM 3638 C C . PRO A 1 472 ? 2.838 3.393 6.227 1 97.19 472 PRO A C 1
ATOM 3640 O O . PRO A 1 472 ? 3.678 4.273 6.023 1 97.19 472 PRO A O 1
ATOM 3643 N N . ASN A 1 473 ? 3.098 2.564 7.074 1 94.69 473 ASN A N 1
ATOM 3644 C CA . ASN A 1 473 ? 4.109 2.469 8.125 1 94.69 473 ASN A CA 1
ATOM 3645 C C . ASN A 1 473 ? 5.477 2.102 7.551 1 94.69 473 ASN A C 1
ATOM 3647 O O . ASN A 1 473 ? 6.035 1.058 7.891 1 94.69 473 ASN A O 1
ATOM 3651 N N . PHE A 1 474 ? 6.055 3.109 6.695 1 93.06 474 PHE A N 1
ATOM 3652 C CA . PHE A 1 474 ? 7.379 2.924 6.117 1 93.06 474 PHE A CA 1
ATOM 3653 C C . PHE A 1 474 ? 7.449 1.617 5.336 1 93.06 474 PHE A C 1
ATOM 3655 O O . PHE A 1 474 ? 8.438 0.883 5.434 1 93.06 474 PHE A O 1
ATOM 3662 N N . GLY A 1 475 ? 6.301 1.287 4.672 1 92.62 475 GLY A N 1
ATOM 3663 C CA . GLY A 1 475 ? 6.246 0.113 3.814 1 92.62 475 GLY A CA 1
ATOM 3664 C C . GLY A 1 475 ? 5.453 -1.03 4.418 1 92.62 475 GLY A C 1
ATOM 3665 O O . GLY A 1 475 ? 5.098 -1.98 3.719 1 92.62 475 GLY A O 1
ATOM 3666 N N . ALA A 1 476 ? 5.16 -0.985 5.68 1 95.12 476 ALA A N 1
ATOM 3667 C CA . ALA A 1 476 ? 4.293 -1.953 6.348 1 95.12 476 ALA A CA 1
ATOM 3668 C C . ALA A 1 476 ? 2.844 -1.481 6.348 1 95.12 476 ALA A C 1
ATOM 3670 O O . ALA A 1 476 ? 2.57 -0.293 6.531 1 95.12 476 ALA A O 1
ATOM 3671 N N . PHE A 1 477 ? 1.925 -2.252 6.027 1 95.38 477 PHE A N 1
ATOM 3672 C CA . PHE A 1 477 ? 0.503 -1.931 5.996 1 95.38 477 PHE A CA 1
ATOM 3673 C C . PHE A 1 477 ? -0.27 -2.799 6.98 1 95.38 477 PHE A C 1
ATOM 3675 O O . PHE A 1 477 ? -1.159 -3.555 6.586 1 95.38 477 PHE A O 1
ATOM 3682 N N . ASN A 1 478 ? 0.023 -2.607 8.312 1 95.06 478 ASN A N 1
ATOM 3683 C CA . ASN A 1 478 ? -0.469 -3.557 9.305 1 95.06 478 ASN A CA 1
ATOM 3684 C C . ASN A 1 478 ? -0.99 -2.846 10.555 1 95.06 478 ASN A C 1
ATOM 3686 O O . ASN A 1 478 ? -1.28 -3.488 11.562 1 95.06 478 ASN A O 1
ATOM 3690 N N . ILE A 1 479 ? -1.081 -1.536 10.492 1 95.88 479 ILE A N 1
ATOM 3691 C CA . ILE A 1 479 ? -1.685 -0.773 11.586 1 95.88 479 ILE A CA 1
ATOM 3692 C C . ILE A 1 479 ? -2.564 0.335 11.008 1 95.88 479 ILE A C 1
ATOM 3694 O O . ILE A 1 479 ? -2.473 0.657 9.82 1 95.88 479 ILE A O 1
ATOM 3698 N N . SER A 1 480 ? -3.406 0.927 11.844 1 96.31 480 SER A N 1
ATOM 3699 C CA . SER A 1 480 ? -4.285 2.01 11.414 1 96.31 480 SER A CA 1
ATOM 3700 C C . SER A 1 480 ? -3.637 3.371 11.641 1 96.31 480 SER A C 1
ATOM 3702 O O . SER A 1 480 ? -2.637 3.479 12.352 1 96.31 480 SER A O 1
ATOM 3704 N N . LEU A 1 481 ? -4.164 4.418 11.031 1 97.38 481 LEU A N 1
ATOM 3705 C CA . LEU A 1 481 ? -3.76 5.789 11.32 1 97.38 481 LEU A CA 1
ATOM 3706 C C . LEU A 1 481 ? -3.953 6.109 12.805 1 97.38 481 LEU A C 1
ATOM 3708 O O . LEU A 1 481 ? -3.223 6.926 13.367 1 97.38 481 LEU A O 1
ATOM 3712 N N . TYR A 1 482 ? -4.957 5.469 13.438 1 96.81 482 TYR A N 1
ATOM 3713 C CA . TYR A 1 482 ? -5.184 5.684 14.859 1 96.81 482 TYR A CA 1
ATOM 3714 C C . TYR A 1 482 ? -3.965 5.258 15.672 1 96.81 482 TYR A C 1
ATOM 3716 O O . TYR A 1 482 ? -3.533 5.98 16.578 1 96.81 482 TYR A O 1
ATOM 3724 N N . ASP A 1 483 ? -3.441 4.07 15.32 1 95.88 483 ASP A N 1
ATOM 3725 C CA . ASP A 1 483 ? -2.27 3.561 16.031 1 95.88 483 ASP A CA 1
ATOM 3726 C C . ASP A 1 483 ? -1.091 4.523 15.906 1 95.88 483 ASP A C 1
ATOM 3728 O O . ASP A 1 483 ? -0.39 4.789 16.875 1 95.88 483 ASP A O 1
ATOM 3732 N N . ALA A 1 484 ? -0.866 5.016 14.727 1 96.38 484 ALA A N 1
ATOM 3733 C CA . ALA A 1 484 ? 0.226 5.953 14.469 1 96.38 484 ALA A CA 1
ATOM 3734 C C . ALA A 1 484 ? -0.002 7.273 15.203 1 96.38 484 ALA A C 1
ATOM 3736 O O . ALA A 1 484 ? 0.931 7.84 15.781 1 96.38 484 ALA A O 1
ATOM 3737 N N . TRP A 1 485 ? -1.244 7.762 15.164 1 97.06 485 TRP A N 1
ATOM 3738 C CA . TRP A 1 485 ? -1.592 9.008 15.844 1 97.06 485 TRP A CA 1
ATOM 3739 C C . TRP A 1 485 ? -1.417 8.875 17.359 1 97.06 485 TRP A C 1
ATOM 3741 O O . TRP A 1 485 ? -0.883 9.773 18 1 97.06 485 TRP A O 1
ATOM 3751 N N . GLU A 1 486 ? -1.903 7.777 17.891 1 95.25 486 GLU A N 1
ATOM 3752 C CA . GLU A 1 486 ? -1.795 7.539 19.328 1 95.25 486 GLU A CA 1
ATOM 3753 C C . GLU A 1 486 ? -0.336 7.496 19.781 1 95.25 486 GLU A C 1
ATOM 3755 O O . GLU A 1 486 ? 0.013 8.039 20.828 1 95.25 486 GLU A O 1
ATOM 3760 N N . GLU A 1 487 ? 0.477 6.887 18.969 1 93.25 487 GLU A N 1
ATOM 3761 C CA . GLU A 1 487 ? 1.904 6.84 19.266 1 93.25 487 GLU A CA 1
ATOM 3762 C C . GLU A 1 487 ? 2.521 8.234 19.219 1 93.25 487 GLU A C 1
ATOM 3764 O O . GLU A 1 487 ? 3.32 8.594 20.094 1 93.25 487 GLU A O 1
ATOM 3769 N N . ALA A 1 488 ? 2.125 9.008 18.266 1 93.5 488 ALA A N 1
ATOM 3770 C CA . ALA A 1 488 ? 2.717 10.328 18.062 1 93.5 488 ALA A CA 1
ATOM 3771 C C . ALA A 1 488 ? 2.201 11.336 19.094 1 93.5 488 ALA A C 1
ATOM 3773 O O . ALA A 1 488 ? 2.947 12.203 19.531 1 93.5 488 ALA A O 1
ATOM 3774 N N . SER A 1 489 ? 0.942 11.281 19.516 1 94 489 SER A N 1
ATOM 3775 C CA . SER A 1 489 ? 0.293 12.328 20.297 1 94 489 SER A CA 1
ATOM 3776 C C . SER A 1 489 ? 0.118 11.898 21.75 1 94 489 SER A C 1
ATOM 3778 O O . SER A 1 489 ? -0.168 12.734 22.609 1 94 489 SER A O 1
ATOM 3780 N N . GLY A 1 490 ? 0.289 10.609 22.062 1 91.56 490 GLY A N 1
ATOM 3781 C CA . GLY A 1 490 ? -0.053 10.078 23.359 1 91.56 490 GLY A CA 1
ATOM 3782 C C . GLY A 1 490 ? -1.548 9.992 23.609 1 91.56 490 GLY A C 1
ATOM 3783 O O . GLY A 1 490 ? -2 9.953 24.75 1 91.56 490 GLY A O 1
ATOM 3784 N N . GLY A 1 491 ? -2.354 10.094 22.516 1 92.81 491 GLY A N 1
ATOM 3785 C CA . GLY A 1 491 ? -3.795 9.93 22.625 1 92.81 491 GLY A CA 1
ATOM 3786 C C . GLY A 1 491 ? -4.516 11.219 22.969 1 92.81 491 GLY A C 1
ATOM 3787 O O . GLY A 1 491 ? -5.695 11.195 23.328 1 92.81 491 GLY A O 1
ATOM 3788 N N . VAL A 1 492 ? -3.891 12.352 22.828 1 93.88 492 VAL A N 1
ATOM 3789 C CA . VAL A 1 492 ? -4.504 13.633 23.172 1 93.88 492 VAL A CA 1
ATOM 3790 C C . VAL A 1 492 ? -4.773 14.438 21.906 1 93.88 492 VAL A C 1
ATOM 3792 O O . VAL A 1 492 ? -3.859 14.688 21.125 1 93.88 492 VAL A O 1
ATOM 3795 N N . VAL A 1 493 ? -5.996 14.805 21.719 1 96.12 493 VAL A N 1
ATOM 3796 C CA . VAL A 1 493 ? -6.367 15.695 20.609 1 96.12 493 VAL A CA 1
ATOM 3797 C C . VAL A 1 493 ? -5.992 17.125 20.969 1 96.12 493 VAL A C 1
ATOM 3799 O O . VAL A 1 493 ? -6.316 17.625 22.047 1 96.12 493 VAL A O 1
ATOM 3802 N N . GLU A 1 494 ? -5.367 17.797 20.094 1 95.56 494 GLU A N 1
ATOM 3803 C CA . GLU A 1 494 ? -4.914 19.156 20.344 1 95.56 494 GLU A CA 1
ATOM 3804 C C . GLU A 1 494 ? -6.066 20.156 20.219 1 95.56 494 GLU A C 1
ATOM 3806 O O . GLU A 1 494 ? -7.004 19.922 19.438 1 95.56 494 GLU A O 1
ATOM 3811 N N . ALA A 1 495 ? -5.973 21.25 21.031 1 96.25 495 ALA A N 1
ATOM 3812 C CA . ALA A 1 495 ? -6.906 22.359 20.875 1 96.25 495 ALA A CA 1
ATOM 3813 C C . ALA A 1 495 ? -6.52 23.25 19.703 1 96.25 495 ALA A C 1
ATOM 3815 O O . ALA A 1 495 ? -5.402 23.172 19.203 1 96.25 495 ALA A O 1
ATOM 3816 N N . LEU A 1 496 ? -7.438 24.078 19.328 1 97 496 LEU A N 1
ATOM 3817 C CA . LEU A 1 496 ? -7.199 24.953 18.203 1 97 496 LEU A CA 1
ATOM 3818 C C . LEU A 1 496 ? -6.793 26.344 18.672 1 97 496 LEU A C 1
ATOM 3820 O O . LEU A 1 496 ? -7.418 26.906 19.578 1 97 496 LEU A O 1
ATOM 3824 N N . GLY A 1 497 ? -5.73 26.859 18.125 1 95.25 497 GLY A N 1
ATOM 3825 C CA . GLY A 1 497 ? -5.32 28.25 18.281 1 95.25 497 GLY A CA 1
ATOM 3826 C C . GLY A 1 497 ? -5.59 29.094 17.047 1 95.25 497 GLY A C 1
ATOM 3827 O O . GLY A 1 497 ? -6.742 29.406 16.75 1 95.25 497 GLY A O 1
ATOM 3828 N N . SER A 1 498 ? -4.598 29.328 16.359 1 95 498 SER A N 1
ATOM 3829 C CA . SER A 1 498 ? -4.656 29.984 15.047 1 95 498 SER A CA 1
ATOM 3830 C C . SER A 1 498 ? -3.512 29.531 14.148 1 95 498 SER A C 1
ATOM 3832 O O . SER A 1 498 ? -2.984 28.438 14.32 1 95 498 SER A O 1
ATOM 3834 N N . GLY A 1 499 ? -3.271 30.266 13.172 1 91.31 499 GLY A N 1
ATOM 3835 C CA . GLY A 1 499 ? -2.158 29.938 12.289 1 91.31 499 GLY A CA 1
ATOM 3836 C C . GLY A 1 499 ? -2.586 29.219 11.031 1 91.31 499 GLY A C 1
ATOM 3837 O O . GLY A 1 499 ? -1.747 28.859 10.203 1 91.31 499 GLY A O 1
ATOM 3838 N N . SER A 1 500 ? -3.865 28.984 10.883 1 95.5 500 SER A N 1
ATOM 3839 C CA . SER A 1 500 ? -4.387 28.406 9.648 1 95.5 500 SER A CA 1
ATOM 3840 C C . SER A 1 500 ? -5.828 28.844 9.406 1 95.5 500 SER A C 1
ATOM 3842 O O . SER A 1 500 ? -6.441 29.484 10.258 1 95.5 500 SER A O 1
ATOM 3844 N N . ASP A 1 501 ? -6.332 28.406 8.352 1 98.12 501 ASP A N 1
ATOM 3845 C CA . ASP A 1 501 ? -7.543 29.016 7.805 1 98.12 501 ASP A CA 1
ATOM 3846 C C . ASP A 1 501 ? -8.773 28.578 8.602 1 98.12 501 ASP A C 1
ATOM 3848 O O . ASP A 1 501 ? -9.859 29.156 8.43 1 98.12 501 ASP A O 1
ATOM 3852 N N . TYR A 1 502 ? -8.672 27.734 9.578 1 98.38 502 TYR A N 1
ATOM 3853 C CA . TYR A 1 502 ? -9.812 27.406 10.422 1 98.38 502 TYR A CA 1
ATOM 3854 C C . TYR A 1 502 ? -10.172 28.562 11.344 1 98.38 502 TYR A C 1
ATOM 3856 O O . TYR A 1 502 ? -11.273 28.609 11.891 1 98.38 502 TYR A O 1
ATOM 3864 N N . THR A 1 503 ? -9.305 29.531 11.5 1 98.25 503 THR A N 1
ATOM 3865 C CA . THR A 1 503 ? -9.406 30.594 12.492 1 98.25 503 THR A CA 1
ATOM 3866 C C . THR A 1 503 ? -10.672 31.422 12.281 1 98.25 503 THR A C 1
ATOM 3868 O O . THR A 1 503 ? -11.422 31.672 13.227 1 98.25 503 THR A O 1
ATOM 3871 N N . GLY A 1 504 ? -10.891 31.859 11.039 1 97.81 504 GLY A N 1
ATOM 3872 C CA . GLY A 1 504 ? -12.078 32.656 10.766 1 97.81 504 GLY A CA 1
ATOM 3873 C C . GLY A 1 504 ? -13.375 31.906 11.055 1 97.81 504 GLY A C 1
ATOM 3874 O O . GLY A 1 504 ? -14.344 32.5 11.531 1 97.81 504 GLY A O 1
ATOM 3875 N N . PHE A 1 505 ? -13.383 30.641 10.797 1 98.69 505 PHE A N 1
ATOM 3876 C CA . PHE A 1 505 ? -14.555 29.812 11.039 1 98.69 505 PHE A CA 1
ATOM 3877 C C . PHE A 1 505 ? -14.75 29.578 12.531 1 98.69 505 PHE A C 1
ATOM 3879 O O . PHE A 1 505 ? -15.867 29.719 13.047 1 98.69 505 PHE A O 1
ATOM 3886 N N . LEU A 1 506 ? -13.664 29.266 13.211 1 98.5 506 LEU A N 1
ATOM 3887 C CA . LEU A 1 506 ? -13.695 29 14.641 1 98.5 506 LEU A CA 1
ATOM 3888 C C . LEU A 1 506 ? -14.242 30.203 15.406 1 98.5 506 LEU A C 1
ATOM 3890 O O . LEU A 1 506 ? -15.094 30.047 16.281 1 98.5 506 LEU A O 1
ATOM 3894 N N . HIS A 1 507 ? -13.859 31.375 15.078 1 98.12 507 HIS A N 1
ATOM 3895 C CA . HIS A 1 507 ? -14.227 32.594 15.805 1 98.12 507 HIS A CA 1
ATOM 3896 C C . HIS A 1 507 ? -15.539 33.156 15.273 1 98.12 507 HIS A C 1
ATOM 3898 O O . HIS A 1 507 ? -15.906 34.281 15.625 1 98.12 507 HIS A O 1
ATOM 3904 N N . ARG A 1 508 ? -16.172 32.375 14.43 1 98 508 ARG A N 1
ATOM 3905 C CA . ARG A 1 508 ? -17.578 32.625 14.094 1 98 508 ARG A CA 1
ATOM 3906 C C . ARG A 1 508 ? -18.453 31.484 14.625 1 98 508 ARG A C 1
ATOM 3908 O O . ARG A 1 508 ? -19.609 31.359 14.219 1 98 508 ARG A O 1
ATOM 3915 N N . GLY A 1 509 ? -17.938 30.734 15.484 1 98.25 509 GLY A N 1
ATOM 3916 C CA . GLY A 1 509 ? -18.688 29.719 16.203 1 98.25 509 GLY A CA 1
ATOM 3917 C C . GLY A 1 509 ? -18.969 28.469 15.359 1 98.25 509 GLY A C 1
ATOM 3918 O O . GLY A 1 509 ? -20.016 27.844 15.508 1 98.25 509 GLY A O 1
ATOM 3919 N N . ILE A 1 510 ? -18.141 28.125 14.445 1 98.56 510 ILE A N 1
ATOM 3920 C CA . ILE A 1 510 ? -18.297 26.953 13.586 1 98.56 510 ILE A CA 1
ATOM 3921 C C . ILE A 1 510 ? -17.359 25.844 14.047 1 98.56 510 ILE A C 1
ATOM 3923 O O . ILE A 1 510 ? -16.172 26.078 14.266 1 98.56 510 ILE A O 1
ATOM 3927 N N . ASN A 1 511 ? -17.906 24.547 14.234 1 97.94 511 ASN A N 1
ATOM 3928 C CA . ASN A 1 511 ? -17.031 23.406 14.508 1 97.94 511 ASN A CA 1
ATOM 3929 C C . ASN A 1 511 ? -15.859 23.359 13.539 1 97.94 511 ASN A C 1
ATOM 3931 O O . ASN A 1 511 ? -16.031 23.531 12.336 1 97.94 511 ASN A O 1
ATOM 3935 N N . SER A 1 512 ? -14.641 23.203 14.086 1 98.62 512 SER A N 1
ATOM 3936 C CA . SER A 1 512 ? -13.469 23.266 13.219 1 98.62 512 SER A CA 1
ATOM 3937 C C . SER A 1 512 ? -12.484 22.141 13.531 1 98.62 512 SER A C 1
ATOM 3939 O O . SER A 1 512 ? -12.359 21.719 14.68 1 98.62 512 SER A O 1
ATOM 3941 N N . LEU A 1 513 ? -11.891 21.672 12.523 1 98.62 513 LEU A N 1
ATOM 3942 C CA . LEU A 1 513 ? -10.93 20.578 12.609 1 98.62 513 LEU A CA 1
ATOM 3943 C C . LEU A 1 513 ? -9.719 20.844 11.727 1 98.62 513 LEU A C 1
ATOM 3945 O O . LEU A 1 513 ? -9.867 21.328 10.602 1 98.62 513 LEU A O 1
ATOM 3949 N N . ASP A 1 514 ? -8.5 20.641 12.258 1 98.56 514 ASP A N 1
ATOM 3950 C CA . ASP A 1 514 ? -7.23 20.719 11.539 1 98.56 514 ASP A CA 1
ATOM 3951 C C . ASP A 1 514 ? -6.496 19.375 11.594 1 98.56 514 ASP A C 1
ATOM 3953 O O . ASP A 1 514 ? -6.172 18.875 12.672 1 98.56 514 ASP A O 1
ATOM 3957 N N . VAL A 1 515 ? -6.258 18.812 10.414 1 98.44 515 VAL A N 1
ATOM 3958 C CA . VAL A 1 515 ? -5.625 17.5 10.383 1 98.44 515 VAL A CA 1
ATOM 3959 C C . VAL A 1 515 ? -4.41 17.531 9.461 1 98.44 515 VAL A C 1
ATOM 3961 O O . VAL A 1 515 ? -4.387 18.281 8.477 1 98.44 515 VAL A O 1
ATOM 3964 N N . GLY A 1 516 ? -3.387 16.75 9.766 1 97.94 516 GLY A N 1
ATOM 3965 C CA . GLY A 1 516 ? -2.213 16.578 8.93 1 97.94 516 GLY A CA 1
ATOM 3966 C C . GLY A 1 516 ? -1.277 15.484 9.422 1 97.94 516 GLY A C 1
ATOM 3967 O O . GLY A 1 516 ? -1.708 14.555 10.109 1 97.94 516 GLY A O 1
ATOM 3968 N N . SER A 1 517 ? -0.087 15.508 8.93 1 98.12 517 SER A N 1
ATOM 3969 C CA . SER A 1 517 ? 0.999 14.609 9.297 1 98.12 517 SER A CA 1
ATOM 3970 C C . SER A 1 517 ? 2.348 15.312 9.242 1 98.12 517 SER A C 1
ATOM 3972 O O . SER A 1 517 ? 2.664 15.992 8.258 1 98.12 517 SER A O 1
ATOM 3974 N N . SER A 1 518 ? 3.092 15.172 10.289 1 97.44 518 SER A N 1
ATOM 3975 C CA . SER A 1 518 ? 4.34 15.922 10.398 1 97.44 518 SER A CA 1
ATOM 3976 C C . SER A 1 518 ? 5.504 15.008 10.758 1 97.44 518 SER A C 1
ATOM 3978 O O . SER A 1 518 ? 5.332 13.789 10.867 1 97.44 518 SER A O 1
ATOM 3980 N N . GLY A 1 519 ? 6.711 15.602 10.852 1 96 519 GLY A N 1
ATOM 3981 C CA . GLY A 1 519 ? 7.887 14.844 11.242 1 96 519 GLY A CA 1
ATOM 3982 C C . GLY A 1 519 ? 8.062 14.75 12.742 1 96 519 GLY A C 1
ATOM 3983 O O . GLY A 1 519 ? 7.461 15.516 13.492 1 96 519 GLY A O 1
ATOM 3984 N N . GLY A 1 520 ? 8.836 13.781 13.18 1 93.69 520 GLY A N 1
ATOM 3985 C CA . GLY A 1 520 ? 9.32 13.641 14.547 1 93.69 520 GLY A CA 1
ATOM 3986 C C . GLY A 1 520 ? 10.828 13.742 14.656 1 93.69 520 GLY A C 1
ATOM 3987 O O . GLY A 1 520 ? 11.5 14.125 13.695 1 93.69 520 GLY A O 1
ATOM 3988 N N . ALA A 1 521 ? 11.336 13.406 15.773 1 93.94 521 ALA A N 1
ATOM 3989 C CA . ALA A 1 521 ? 12.742 13.602 16.109 1 93.94 521 ALA A CA 1
ATOM 3990 C C . ALA A 1 521 ? 13.648 12.797 15.172 1 93.94 521 ALA A C 1
ATOM 3992 O O . ALA A 1 521 ? 14.789 13.188 14.914 1 93.94 521 ALA A O 1
ATOM 3993 N N . THR A 1 522 ? 13.133 11.766 14.641 1 95.5 522 THR A N 1
ATOM 3994 C CA . THR A 1 522 ? 13.977 10.859 13.875 1 95.5 522 THR A CA 1
ATOM 3995 C C . THR A 1 522 ? 13.656 10.953 12.383 1 95.5 522 THR A C 1
ATOM 3997 O O . THR A 1 522 ? 14.117 10.133 11.586 1 95.5 522 THR A O 1
ATOM 4000 N N . ASP A 1 523 ? 12.844 11.859 11.961 1 97 523 ASP A N 1
ATOM 4001 C CA . ASP A 1 523 ? 12.422 12 10.57 1 97 523 ASP A CA 1
ATOM 4002 C C . ASP A 1 523 ? 13.203 13.102 9.867 1 97 523 ASP A C 1
ATOM 4004 O O . ASP A 1 523 ? 13.766 13.984 10.523 1 97 523 ASP A O 1
ATOM 4008 N N . PRO A 1 524 ? 13.258 13.078 8.5 1 97.88 524 PRO A N 1
ATOM 4009 C CA . PRO A 1 524 ? 13.938 14.141 7.754 1 97.88 524 PRO A CA 1
ATOM 4010 C C . PRO A 1 524 ? 13.398 15.531 8.078 1 97.88 524 PRO A C 1
ATOM 4012 O O . PRO A 1 524 ? 12.195 15.695 8.305 1 97.88 524 PRO A O 1
ATOM 4015 N N . ILE A 1 525 ? 14.273 16.516 8.062 1 98.06 525 ILE A N 1
ATOM 4016 C CA . ILE A 1 525 ? 13.898 17.875 8.469 1 98.06 525 ILE A CA 1
ATOM 4017 C C . ILE A 1 525 ? 13.195 18.578 7.312 1 98.06 525 ILE A C 1
ATOM 4019 O O . ILE A 1 525 ? 13.781 18.766 6.238 1 98.06 525 ILE A O 1
ATOM 4023 N N . TRP A 1 526 ? 12 18.891 7.527 1 97.75 526 TRP A N 1
ATOM 4024 C CA . TRP A 1 526 ? 11.219 19.688 6.59 1 97.75 526 TRP A CA 1
ATOM 4025 C C . TRP A 1 526 ? 11.633 21.156 6.648 1 97.75 526 TRP A C 1
ATOM 4027 O O . TRP A 1 526 ? 11.703 21.734 7.734 1 97.75 526 TRP A O 1
ATOM 4037 N N . HIS A 1 527 ? 11.922 21.734 5.5 1 97.81 527 HIS A N 1
ATOM 4038 C CA . HIS A 1 527 ? 12.336 23.125 5.438 1 97.81 527 HIS A CA 1
ATOM 4039 C C . HIS A 1 527 ? 11.125 24.047 5.285 1 97.81 527 HIS A C 1
ATOM 4041 O O . HIS A 1 527 ? 10.898 24.609 4.207 1 97.81 527 HIS A O 1
ATOM 4047 N N . TYR A 1 528 ? 10.469 24.266 6.367 1 96.88 528 TYR A N 1
ATOM 4048 C CA . TYR A 1 528 ? 9.273 25.094 6.398 1 96.88 528 TYR A CA 1
ATOM 4049 C C . TYR A 1 528 ? 9.547 26.484 5.824 1 96.88 528 TYR A C 1
ATOM 4051 O O . TYR A 1 528 ? 10.492 27.156 6.246 1 96.88 528 TYR A O 1
ATOM 4059 N N . HIS A 1 529 ? 8.805 26.938 4.742 1 97.12 529 HIS A N 1
ATOM 4060 C CA . HIS A 1 529 ? 8.781 28.266 4.152 1 97.12 529 HIS A CA 1
ATOM 4061 C C . HIS A 1 529 ? 10.094 28.578 3.447 1 97.12 529 HIS A C 1
ATOM 4063 O O . HIS A 1 529 ? 10.43 29.75 3.232 1 97.12 529 HIS A O 1
ATOM 4069 N N . SER A 1 530 ? 10.914 27.578 3.123 1 97.88 530 SER A N 1
ATOM 4070 C CA . SER A 1 530 ? 12.172 27.734 2.402 1 97.88 530 SER A CA 1
ATOM 4071 C C . SER A 1 530 ? 12.047 27.25 0.962 1 97.88 530 SER A C 1
ATOM 4073 O O . SER A 1 530 ? 11.078 26.578 0.61 1 97.88 530 SER A O 1
ATOM 4075 N N . ASN A 1 531 ? 13.047 27.562 0.187 1 97.94 531 ASN A N 1
ATOM 4076 C CA . ASN A 1 531 ? 13.07 27.094 -1.188 1 97.94 531 ASN A CA 1
ATOM 4077 C C . ASN A 1 531 ? 13.172 25.562 -1.246 1 97.94 531 ASN A C 1
ATOM 4079 O O . ASN A 1 531 ? 12.938 24.969 -2.295 1 97.94 531 ASN A O 1
ATOM 4083 N N . TYR A 1 532 ? 13.484 24.953 -0.09 1 98.44 532 TYR A N 1
ATOM 4084 C CA . TYR A 1 532 ? 13.703 23.516 -0.066 1 98.44 532 TYR A CA 1
ATOM 4085 C C . TYR A 1 532 ? 12.438 22.766 0.327 1 98.44 532 TYR A C 1
ATOM 4087 O O . TYR A 1 532 ? 12.414 21.531 0.359 1 98.44 532 TYR A O 1
ATOM 4095 N N . ASP A 1 533 ? 11.375 23.562 0.739 1 98.38 533 ASP A N 1
ATOM 4096 C CA . ASP A 1 533 ? 10.031 22.984 0.716 1 98.38 533 ASP A CA 1
ATOM 4097 C C . ASP A 1 533 ? 9.547 22.781 -0.717 1 98.38 533 ASP A C 1
ATOM 4099 O O . ASP A 1 533 ? 8.719 23.547 -1.212 1 98.38 533 ASP A O 1
ATOM 4103 N N . SER A 1 534 ? 10.102 21.734 -1.365 1 98.56 534 SER A N 1
ATOM 4104 C CA . SER A 1 534 ? 9.977 21.516 -2.805 1 98.56 534 SER A CA 1
ATOM 4105 C C . SER A 1 534 ? 9.438 20.125 -3.117 1 98.56 534 SER A C 1
ATOM 4107 O O . SER A 1 534 ? 9.352 19.281 -2.229 1 98.56 534 SER A O 1
ATOM 4109 N N . TYR A 1 535 ? 9.102 19.969 -4.387 1 98.62 535 TYR A N 1
ATOM 4110 C CA . TYR A 1 535 ? 8.68 18.641 -4.848 1 98.62 535 TYR A CA 1
ATOM 4111 C C . TYR A 1 535 ? 9.797 17.625 -4.66 1 98.62 535 TYR A C 1
ATOM 4113 O O . TYR A 1 535 ? 9.547 16.5 -4.227 1 98.62 535 TYR A O 1
ATOM 4121 N N . HIS A 1 536 ? 11.023 18.047 -5.012 1 98.62 536 HIS A N 1
ATOM 4122 C CA . HIS A 1 536 ? 12.141 17.125 -4.914 1 98.62 536 HIS A CA 1
ATOM 4123 C C . HIS A 1 536 ? 12.32 16.625 -3.482 1 98.62 536 HIS A C 1
ATOM 4125 O O . HIS A 1 536 ? 12.523 15.43 -3.254 1 98.62 536 HIS A O 1
ATOM 4131 N N . TRP A 1 537 ? 12.258 17.562 -2.498 1 98.69 537 TRP A N 1
ATOM 4132 C CA . TRP A 1 537 ? 12.391 17.156 -1.102 1 98.69 537 TRP A CA 1
ATOM 4133 C C . TRP A 1 537 ? 11.266 16.203 -0.705 1 98.69 537 TRP A C 1
ATOM 4135 O O . TRP A 1 537 ? 11.508 15.188 -0.043 1 98.69 537 TRP A O 1
ATOM 4145 N N . MET A 1 538 ? 10.039 16.531 -1.059 1 98.69 538 MET A N 1
ATOM 4146 C CA . MET A 1 538 ? 8.867 15.727 -0.7 1 98.69 538 MET A CA 1
ATOM 4147 C C . MET A 1 538 ? 8.969 14.32 -1.275 1 98.69 538 MET A C 1
ATOM 4149 O O . MET A 1 538 ? 8.758 13.336 -0.565 1 98.69 538 MET A O 1
ATOM 4153 N N . ALA A 1 539 ? 9.344 14.219 -2.555 1 98.25 539 ALA A N 1
ATOM 4154 C CA . ALA A 1 539 ? 9.383 12.945 -3.266 1 98.25 539 ALA A CA 1
ATOM 4155 C C . ALA A 1 539 ? 10.555 12.094 -2.791 1 98.25 539 ALA A C 1
ATOM 4157 O O . ALA A 1 539 ? 10.5 10.859 -2.871 1 98.25 539 ALA A O 1
ATOM 4158 N N . THR A 1 540 ? 11.594 12.734 -2.24 1 98 540 THR A N 1
ATOM 4159 C CA . THR A 1 540 ? 12.812 12.016 -1.878 1 98 540 THR A CA 1
ATOM 4160 C C . THR A 1 540 ? 12.82 11.672 -0.39 1 98 540 THR A C 1
ATOM 4162 O O . THR A 1 540 ? 13.25 10.586 0.002 1 98 540 THR A O 1
ATOM 4165 N N . PHE A 1 541 ? 12.328 12.656 0.484 1 97.75 541 PHE A N 1
ATOM 4166 C CA . PHE A 1 541 ? 12.484 12.5 1.926 1 97.75 541 PHE A CA 1
ATOM 4167 C C . PHE A 1 541 ? 11.148 12.617 2.637 1 97.75 541 PHE A C 1
ATOM 4169 O O . PHE A 1 541 ? 10.883 11.906 3.605 1 97.75 541 PHE A O 1
ATOM 4176 N N . GLY A 1 542 ? 10.281 13.461 2.191 1 98.12 542 GLY A N 1
ATOM 4177 C CA . GLY A 1 542 ? 9.055 13.789 2.898 1 98.12 542 GLY A CA 1
ATOM 4178 C C . GLY A 1 542 ? 8.031 12.672 2.863 1 98.12 542 GLY A C 1
ATOM 4179 O O . GLY A 1 542 ? 7.539 12.242 3.908 1 98.12 542 GLY A O 1
ATOM 4180 N N . ASP A 1 543 ? 7.762 12.203 1.639 1 98.38 543 ASP A N 1
ATOM 4181 C CA . ASP A 1 543 ? 6.785 11.141 1.432 1 98.38 543 ASP A CA 1
ATOM 4182 C C . ASP A 1 543 ? 7.055 10.398 0.124 1 98.38 543 ASP A C 1
ATOM 4184 O O . ASP A 1 543 ? 6.23 10.43 -0.792 1 98.38 543 ASP A O 1
ATOM 4188 N N . PRO A 1 544 ? 8.18 9.703 0.072 1 97.25 544 PRO A N 1
ATOM 4189 C CA . PRO A 1 544 ? 8.438 8.922 -1.142 1 97.25 544 PRO A CA 1
ATOM 4190 C C . PRO A 1 544 ? 7.277 8 -1.505 1 97.25 544 PRO A C 1
ATOM 4192 O O . PRO A 1 544 ? 6.801 7.238 -0.659 1 97.25 544 PRO A O 1
ATOM 4195 N N . GLY A 1 545 ? 6.781 8.156 -2.707 1 97 545 GLY A N 1
ATOM 4196 C CA . GLY A 1 545 ? 5.672 7.352 -3.193 1 97 545 GLY A CA 1
ATOM 4197 C C . GLY A 1 545 ? 4.316 7.953 -2.889 1 97 545 GLY A C 1
ATOM 4198 O O . GLY A 1 545 ? 3.291 7.461 -3.369 1 97 545 GLY A O 1
ATOM 4199 N N . PHE A 1 546 ? 4.23 9.016 -2.031 1 98.62 546 PHE A N 1
ATOM 4200 C CA . PHE A 1 546 ? 3.053 9.812 -1.719 1 98.62 546 PHE A CA 1
ATOM 4201 C C . PHE A 1 546 ? 1.969 8.953 -1.08 1 98.62 546 PHE A C 1
ATOM 4203 O O . PHE A 1 546 ? 0.781 9.141 -1.352 1 98.62 546 PHE A O 1
ATOM 4210 N N . LEU A 1 547 ? 2.408 7.953 -0.296 1 98.38 547 LEU A N 1
ATOM 4211 C CA . LEU A 1 547 ? 1.48 7.043 0.366 1 98.38 547 LEU A CA 1
ATOM 4212 C C . LEU A 1 547 ? 0.844 7.707 1.583 1 98.38 547 LEU A C 1
ATOM 4214 O O . LEU A 1 547 ? -0.313 7.434 1.909 1 98.38 547 LEU A O 1
ATOM 4218 N N . GLN A 1 548 ? 1.64 8.516 2.299 1 98.56 548 GLN A N 1
ATOM 4219 C CA . GLN A 1 548 ? 1.082 9.258 3.422 1 98.56 548 GLN A CA 1
ATOM 4220 C C . GLN A 1 548 ? 0.025 10.258 2.949 1 98.56 548 GLN A C 1
ATOM 4222 O O . GLN A 1 548 ? -0.991 10.453 3.619 1 98.56 548 GLN A O 1
ATOM 4227 N N . HIS A 1 549 ? 0.279 10.898 1.779 1 98.81 549 HIS A N 1
ATOM 4228 C CA . HIS A 1 549 ? -0.72 11.781 1.182 1 98.81 549 HIS A CA 1
ATOM 4229 C C . HIS A 1 549 ? -2.033 11.039 0.946 1 98.81 549 HIS A C 1
ATOM 4231 O O . HIS A 1 549 ? -3.105 11.555 1.274 1 98.81 549 HIS A O 1
ATOM 4237 N N . ALA A 1 550 ? -1.902 9.891 0.383 1 98.75 550 ALA A N 1
ATOM 4238 C CA . ALA A 1 550 ? -3.098 9.102 0.101 1 98.75 550 ALA A CA 1
ATOM 4239 C C . ALA A 1 550 ? -3.848 8.766 1.386 1 98.75 550 ALA A C 1
ATOM 4241 O O . ALA A 1 550 ? -5.074 8.867 1.442 1 98.75 550 ALA A O 1
ATOM 4242 N N . ALA A 1 551 ? -3.164 8.336 2.412 1 98.75 551 ALA A N 1
ATOM 4243 C CA . ALA A 1 551 ? -3.777 7.945 3.678 1 98.75 551 ALA A CA 1
ATOM 4244 C C . ALA A 1 551 ? -4.504 9.125 4.32 1 98.75 551 ALA A C 1
ATOM 4246 O O . ALA A 1 551 ? -5.633 8.977 4.797 1 98.75 551 ALA A O 1
ATOM 4247 N N . ILE A 1 552 ? -3.854 10.266 4.352 1 98.88 552 ILE A N 1
ATOM 4248 C CA . ILE A 1 552 ? -4.465 11.453 4.945 1 98.88 552 ILE A CA 1
ATOM 4249 C C . ILE A 1 552 ? -5.66 11.891 4.102 1 98.88 552 ILE A C 1
ATOM 4251 O O . ILE A 1 552 ? -6.672 12.352 4.641 1 98.88 552 ILE A O 1
ATOM 4255 N N . GLY A 1 553 ? -5.543 11.789 2.799 1 98.88 553 GLY A N 1
ATOM 4256 C CA . GLY A 1 553 ? -6.68 12.047 1.931 1 98.88 553 GLY A CA 1
ATOM 4257 C C . GLY A 1 553 ? -7.848 11.117 2.184 1 98.88 553 GLY A C 1
ATOM 4258 O O . GLY A 1 553 ? -9 11.555 2.195 1 98.88 553 GLY A O 1
ATOM 4259 N N . GLN A 1 554 ? -7.543 9.812 2.326 1 98.81 554 GLN A N 1
ATOM 4260 C CA . GLN A 1 554 ? -8.57 8.828 2.656 1 98.81 554 GLN A CA 1
ATOM 4261 C C . GLN A 1 554 ? -9.273 9.188 3.957 1 98.81 554 GLN A C 1
ATOM 4263 O O . GLN A 1 554 ? -10.5 9.102 4.047 1 98.81 554 GLN A O 1
ATOM 4268 N N . TYR A 1 555 ? -8.516 9.547 4.973 1 98.75 555 TYR A N 1
ATOM 4269 C CA . TYR A 1 555 ? -9.078 10.016 6.234 1 98.75 555 TYR A CA 1
ATOM 4270 C C . TYR A 1 555 ? -10.047 11.164 6.008 1 98.75 555 TYR A C 1
ATOM 4272 O O . TYR A 1 555 ? -11.172 11.141 6.5 1 98.75 555 TYR A O 1
ATOM 4280 N N . LEU A 1 556 ? -9.578 12.188 5.273 1 98.88 556 LEU A N 1
ATOM 4281 C CA . LEU A 1 556 ? -10.391 13.367 5.004 1 98.88 556 LEU A CA 1
ATOM 4282 C C . LEU A 1 556 ? -11.695 12.984 4.312 1 98.88 556 LEU A C 1
ATOM 4284 O O . LEU A 1 556 ? -12.758 13.5 4.66 1 98.88 556 LEU A O 1
ATOM 4288 N N . ALA A 1 557 ? -11.602 12.148 3.355 1 98.88 557 ALA A N 1
ATOM 4289 C CA . ALA A 1 557 ? -12.773 11.758 2.576 1 98.88 557 ALA A CA 1
ATOM 4290 C C . ALA A 1 557 ? -13.797 11.039 3.449 1 98.88 557 ALA A C 1
ATOM 4292 O O . ALA A 1 557 ? -15.008 11.273 3.326 1 98.88 557 ALA A O 1
ATOM 4293 N N . LEU A 1 558 ? -13.32 10.125 4.293 1 98.81 558 LEU A N 1
ATOM 4294 C CA . LEU A 1 558 ? -14.227 9.391 5.172 1 98.81 558 LEU A CA 1
ATOM 4295 C C . LEU A 1 558 ? -14.875 10.328 6.184 1 98.81 558 LEU A C 1
ATOM 4297 O O . LEU A 1 558 ? -16.078 10.211 6.469 1 98.81 558 LEU A O 1
ATOM 4301 N N . LEU A 1 559 ? -14.078 11.227 6.746 1 98.88 559 LEU A N 1
ATOM 4302 C CA . LEU A 1 559 ? -14.617 12.211 7.684 1 98.88 559 LEU A CA 1
ATOM 4303 C C . LEU A 1 559 ? -15.68 13.07 7.016 1 98.88 559 LEU A C 1
ATOM 4305 O O . LEU A 1 559 ? -16.766 13.266 7.566 1 98.88 559 LEU A O 1
ATOM 4309 N N . ALA A 1 560 ? -15.352 13.578 5.859 1 98.88 560 ALA A N 1
ATOM 4310 C CA . ALA A 1 560 ? -16.281 14.414 5.105 1 98.88 560 ALA A CA 1
ATOM 4311 C C . ALA A 1 560 ? -17.547 13.641 4.758 1 98.88 560 ALA A C 1
ATOM 4313 O O . ALA A 1 560 ? -18.656 14.188 4.812 1 98.88 560 ALA A O 1
ATOM 4314 N N . PHE A 1 561 ? -17.422 12.398 4.383 1 98.81 561 PHE A N 1
ATOM 4315 C CA . PHE A 1 561 ? -18.547 11.547 4.023 1 98.81 561 PHE A CA 1
ATOM 4316 C C . PHE A 1 561 ? -19.531 11.438 5.18 1 98.81 561 PHE A C 1
ATOM 4318 O O . PHE A 1 561 ? -20.734 11.633 5.004 1 98.81 561 PHE A O 1
ATOM 4325 N N . HIS A 1 562 ? -19.031 11.172 6.316 1 98.75 562 HIS A N 1
ATOM 4326 C CA . HIS A 1 562 ? -19.906 10.992 7.465 1 98.75 562 HIS A CA 1
ATOM 4327 C C . HIS A 1 562 ? -20.547 12.312 7.891 1 98.75 562 HIS A C 1
ATOM 4329 O O . HIS A 1 562 ? -21.734 12.352 8.234 1 98.75 562 HIS A O 1
ATOM 4335 N N . LEU A 1 563 ? -19.797 13.375 7.871 1 98.81 563 LEU A N 1
ATOM 4336 C CA . LEU A 1 563 ? -20.359 14.68 8.211 1 98.81 563 LEU A CA 1
ATOM 4337 C C . LEU A 1 563 ? -21.375 15.125 7.168 1 98.81 563 LEU A C 1
ATOM 4339 O O . LEU A 1 563 ? -22.359 15.789 7.496 1 98.81 563 LEU A O 1
ATOM 4343 N N . ALA A 1 564 ? -21.188 14.719 5.957 1 98.44 564 ALA A N 1
ATOM 4344 C CA . ALA A 1 564 ? -22.031 15.172 4.859 1 98.44 564 ALA A CA 1
ATOM 4345 C C . ALA A 1 564 ? -23.266 14.297 4.719 1 98.44 564 ALA A C 1
ATOM 4347 O O . ALA A 1 564 ? -24.281 14.727 4.16 1 98.44 564 ALA A O 1
ATOM 4348 N N . ASP A 1 565 ? -23.219 13.062 5.246 1 97.81 565 ASP A N 1
ATOM 4349 C CA . ASP A 1 565 ? -24.25 12.156 4.77 1 97.81 565 ASP A CA 1
ATOM 4350 C C . ASP A 1 565 ? -24.969 11.477 5.938 1 97.81 565 ASP A C 1
ATOM 4352 O O . ASP A 1 565 ? -26.078 10.961 5.777 1 97.81 565 ASP A O 1
ATOM 4356 N N . ASP A 1 566 ? -24.312 11.289 7.109 1 98 566 ASP A N 1
ATOM 4357 C CA . ASP A 1 566 ? -24.984 10.617 8.219 1 98 566 ASP A CA 1
ATOM 4358 C C . ASP A 1 566 ? -26.312 11.289 8.547 1 98 566 ASP A C 1
ATOM 4360 O O . ASP A 1 566 ? -26.422 12.516 8.5 1 98 566 ASP A O 1
ATOM 4364 N N . GLU A 1 567 ? -27.297 10.461 8.883 1 97.44 567 GLU A N 1
ATOM 4365 C CA . GLU A 1 567 ? -28.609 11.016 9.211 1 97.44 567 GLU A CA 1
ATOM 4366 C C . GLU A 1 567 ? -28.531 11.961 10.406 1 97.44 567 GLU A C 1
ATOM 4368 O O . GLU A 1 567 ? -29.109 13.047 10.391 1 97.44 567 GLU A O 1
ATOM 4373 N N . VAL A 1 568 ? -27.938 11.5 11.469 1 98.19 568 VAL A N 1
ATOM 4374 C CA . VAL A 1 568 ? -27.641 12.344 12.617 1 98.19 568 VAL A CA 1
ATOM 4375 C C . VAL A 1 568 ? -26.188 12.82 12.547 1 98.19 568 VAL A C 1
ATOM 4377 O O . VAL A 1 568 ? -25.266 12.016 12.352 1 98.19 568 VAL A O 1
ATOM 4380 N N . LEU A 1 569 ? -25.969 14.117 12.68 1 98.44 569 LEU A N 1
ATOM 4381 C CA . LEU A 1 569 ? -24.609 14.641 12.711 1 98.44 569 LEU A CA 1
ATOM 4382 C C . LEU A 1 569 ? -23.797 13.938 13.789 1 98.44 569 LEU A C 1
ATOM 4384 O O . LEU A 1 569 ? -24.234 13.828 14.938 1 98.44 569 LEU A O 1
ATOM 4388 N N . PRO A 1 570 ? -22.641 13.43 13.383 1 98.25 570 PRO A N 1
ATOM 4389 C CA . PRO A 1 570 ? -21.797 12.766 14.383 1 98.25 570 PRO A CA 1
ATOM 4390 C C . PRO A 1 570 ? -21.062 13.758 15.281 1 98.25 570 PRO A C 1
ATOM 4392 O O . PRO A 1 570 ? -19.828 13.789 15.297 1 98.25 570 PRO A O 1
ATOM 4395 N N . ILE A 1 571 ? -21.75 14.492 16.094 1 97.88 571 ILE A N 1
ATOM 4396 C CA . ILE A 1 571 ? -21.266 15.539 16.984 1 97.88 571 ILE A CA 1
ATOM 4397 C C . ILE A 1 571 ? -21.453 15.109 18.438 1 97.88 571 ILE A C 1
ATOM 4399 O O . ILE A 1 571 ? -22.562 14.734 18.844 1 97.88 571 ILE A O 1
ATOM 4403 N N . ASP A 1 572 ? -20.344 15.125 19.188 1 97.75 572 ASP A N 1
ATOM 4404 C CA . ASP A 1 572 ? -20.359 14.648 20.562 1 97.75 572 ASP A CA 1
ATOM 4405 C C . ASP A 1 572 ? -20.328 15.82 21.547 1 97.75 572 ASP A C 1
ATOM 4407 O O . ASP A 1 572 ? -19.281 16.125 22.125 1 97.75 572 ASP A O 1
ATOM 4411 N N . VAL A 1 573 ? -21.469 16.406 21.891 1 98.12 573 VAL A N 1
ATOM 4412 C CA . VAL A 1 573 ? -21.547 17.594 22.734 1 98.12 573 VAL A CA 1
ATOM 4413 C C . VAL A 1 573 ? -21.203 17.234 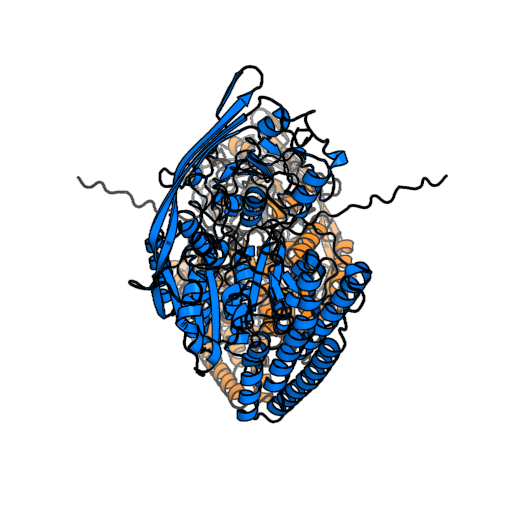24.172 1 98.12 573 VAL A C 1
ATOM 4415 O O . VAL A 1 573 ? -20.562 18.016 24.875 1 98.12 573 VAL A O 1
ATOM 4418 N N . PRO A 1 574 ? -21.578 16.031 24.688 1 97.94 574 PRO A N 1
ATOM 4419 C CA . PRO A 1 574 ? -21.141 15.656 26.031 1 97.94 574 PRO A CA 1
ATOM 4420 C C . PRO A 1 574 ? -19.609 15.641 26.188 1 97.94 574 PRO A C 1
ATOM 4422 O O . PRO A 1 574 ? -19.094 15.977 27.25 1 97.94 574 PRO A O 1
ATOM 4425 N N . ASN A 1 575 ? -18.938 15.234 25.141 1 97.5 575 ASN A N 1
ATOM 4426 C CA . ASN A 1 575 ? -17.484 15.305 25.203 1 97.5 575 ASN A CA 1
ATOM 4427 C C . ASN A 1 575 ? -17 16.75 25.359 1 97.5 575 ASN A C 1
ATOM 4429 O O . ASN A 1 575 ? -15.977 16.984 26.016 1 97.5 575 ASN A O 1
ATOM 4433 N N . TYR A 1 576 ? -17.703 17.688 24.734 1 98.25 576 TYR A N 1
ATOM 4434 C CA . TYR A 1 576 ? -17.344 19.094 24.922 1 98.25 576 TYR A CA 1
ATOM 4435 C C . TYR A 1 576 ? -17.453 19.484 26.391 1 98.25 576 TYR A C 1
ATOM 4437 O O . TYR A 1 576 ? -16.594 20.203 26.906 1 98.25 576 TYR A O 1
ATOM 4445 N N . ALA A 1 577 ? -18.484 19.047 27.031 1 98.12 577 ALA A N 1
ATOM 4446 C CA . ALA A 1 577 ? -18.688 19.328 28.453 1 98.12 577 ALA A CA 1
ATOM 4447 C C . ALA A 1 577 ? -17.547 18.766 29.297 1 98.12 577 ALA A C 1
ATOM 4449 O O . ALA A 1 577 ? -17.047 19.422 30.203 1 98.12 577 ALA A O 1
ATOM 4450 N N . ALA A 1 578 ? -17.172 17.578 28.953 1 97.44 578 ALA A N 1
ATOM 4451 C CA . ALA A 1 578 ? -16.062 16.953 29.672 1 97.44 578 ALA A CA 1
ATOM 4452 C C . ALA A 1 578 ? -14.773 17.734 29.5 1 97.44 578 ALA A C 1
ATOM 4454 O O . ALA A 1 578 ? -14.016 17.922 30.453 1 97.44 578 ALA A O 1
ATOM 4455 N N . GLU A 1 579 ? -14.492 18.188 28.328 1 97.75 579 GLU A N 1
ATOM 4456 C CA . GLU A 1 579 ? -13.289 18.969 28.062 1 97.75 579 GLU A CA 1
ATOM 4457 C C . GLU A 1 579 ? -13.344 20.328 28.75 1 97.75 579 GLU A C 1
ATOM 4459 O O . GLU A 1 579 ? -12.328 20.812 29.266 1 97.75 579 GLU A O 1
ATOM 4464 N N . LEU A 1 580 ? -14.539 20.953 28.766 1 98.38 580 LEU A N 1
ATOM 4465 C CA . LEU A 1 580 ? -14.688 22.219 29.469 1 98.38 580 LEU A CA 1
ATOM 4466 C C . LEU A 1 580 ? -14.328 22.062 30.938 1 98.38 580 LEU A C 1
ATOM 4468 O O . LEU A 1 580 ? -13.688 22.938 31.531 1 98.38 580 LEU A O 1
ATOM 4472 N N . ARG A 1 581 ? -14.773 20.984 31.516 1 97.69 581 ARG A N 1
ATOM 4473 C CA . ARG A 1 581 ? -14.469 20.719 32.938 1 97.69 581 ARG A CA 1
ATOM 4474 C C . ARG A 1 581 ? -12.961 20.562 33.125 1 97.69 581 ARG A C 1
ATOM 4476 O O . ARG A 1 581 ? -12.398 21.094 34.094 1 97.69 581 ARG A O 1
ATOM 4483 N N . ALA A 1 582 ? -12.352 19.812 32.25 1 96.75 582 ALA A N 1
ATOM 4484 C CA . ALA A 1 582 ? -10.898 19.641 32.312 1 96.75 582 ALA A CA 1
ATOM 4485 C C . ALA A 1 582 ? -10.172 20.969 32.156 1 96.75 582 ALA A C 1
ATOM 4487 O O . ALA A 1 582 ? -9.188 21.234 32.844 1 96.75 582 ALA A O 1
ATOM 4488 N N . TYR A 1 583 ? -10.648 21.797 31.234 1 97.62 583 TYR A N 1
ATOM 4489 C CA . TYR A 1 583 ? -10.07 23.109 31.016 1 97.62 583 TYR A CA 1
ATOM 4490 C C . TYR A 1 583 ? -10.195 23.969 32.281 1 97.62 583 TYR A C 1
ATOM 4492 O O . TYR A 1 583 ? -9.281 24.734 32.625 1 97.62 583 TYR A O 1
ATOM 4500 N N . LEU A 1 584 ? -11.336 23.844 32.875 1 97.88 584 LEU A N 1
ATOM 4501 C CA . LEU A 1 584 ? -11.578 24.609 34.094 1 97.88 584 LEU A CA 1
ATOM 4502 C C . LEU A 1 584 ? -10.633 24.172 35.219 1 97.88 584 LEU A C 1
ATOM 4504 O O . LEU A 1 584 ? -10.094 25.016 35.938 1 97.88 584 LEU A O 1
ATOM 4508 N N . GLU A 1 585 ? -10.43 22.891 35.344 1 96.44 585 GLU A N 1
ATOM 4509 C CA . GLU A 1 585 ? -9.5 22.375 36.344 1 96.44 585 GLU A CA 1
ATOM 4510 C C . GLU A 1 585 ? -8.078 22.828 36.031 1 96.44 585 GLU A C 1
ATOM 4512 O O . GLU A 1 585 ? -7.332 23.172 36.969 1 96.44 585 GLU A O 1
ATOM 4517 N N . ASP A 1 586 ? -7.715 22.812 34.812 1 95.38 586 ASP A N 1
ATOM 4518 C CA . ASP A 1 586 ? -6.398 23.312 34.438 1 95.38 586 ASP A CA 1
ATOM 4519 C C . ASP A 1 586 ? -6.254 24.797 34.781 1 95.38 586 ASP A C 1
ATOM 4521 O O . ASP A 1 586 ? -5.195 25.234 35.25 1 95.38 586 ASP A O 1
ATOM 4525 N N . LEU A 1 587 ? -7.305 25.578 34.5 1 96.31 587 LEU A N 1
ATOM 4526 C CA . LEU A 1 587 ? -7.312 27 34.812 1 96.31 587 LEU A CA 1
ATOM 4527 C C . LEU A 1 587 ? -7.176 27.234 36.312 1 96.31 587 LEU A C 1
ATOM 4529 O O . LEU A 1 587 ? -6.445 28.125 36.719 1 96.31 587 LEU A O 1
ATOM 4533 N N . ALA A 1 588 ? -7.879 26.453 37.062 1 95.38 588 ALA A N 1
ATOM 4534 C CA . ALA A 1 588 ? -7.801 26.562 38.531 1 95.38 588 ALA A CA 1
ATOM 4535 C C . ALA A 1 588 ? -6.391 26.281 39.031 1 95.38 588 ALA A C 1
ATOM 4537 O O . ALA A 1 588 ? -5.883 26.969 39.906 1 95.38 588 ALA A O 1
ATOM 4538 N N . GLU A 1 589 ? -5.871 25.25 38.5 1 93.44 589 GLU A N 1
ATOM 4539 C CA . GLU A 1 589 ? -4.496 24.922 38.875 1 93.44 589 GLU A CA 1
ATOM 4540 C C . GLU A 1 589 ? -3.533 26.047 38.5 1 93.44 589 GLU A C 1
ATOM 4542 O O . GLU A 1 589 ? -2.617 26.359 39.25 1 93.44 589 GLU A O 1
ATOM 4547 N N . TYR A 1 590 ? -3.695 26.547 37.344 1 93.56 590 TYR A N 1
ATOM 4548 C CA . TYR A 1 590 ? -2.877 27.656 36.906 1 93.56 590 TYR A CA 1
ATOM 4549 C C . TYR A 1 590 ? -3.01 28.844 37.844 1 93.56 590 TYR A C 1
ATOM 4551 O O . TYR A 1 590 ? -2.01 29.453 38.219 1 93.56 590 TYR A O 1
ATOM 4559 N N . ALA A 1 591 ? -4.234 29.203 38.188 1 93.38 591 ALA A N 1
ATOM 4560 C CA . ALA A 1 591 ? -4.488 30.312 39.094 1 93.38 591 ALA A CA 1
ATOM 4561 C C . ALA A 1 591 ? -3.816 30.078 40.438 1 93.38 591 ALA A C 1
ATOM 4563 O O . ALA A 1 591 ? -3.271 31.016 41.062 1 93.38 591 ALA A O 1
ATOM 4564 N N . GLU A 1 592 ? -3.887 28.891 40.906 1 91.56 592 GLU A N 1
ATOM 4565 C CA . GLU A 1 592 ? -3.246 28.531 42.188 1 91.56 592 GLU A CA 1
ATOM 4566 C C . GLU A 1 592 ? -1.729 28.672 42.094 1 91.56 592 GLU A C 1
ATOM 4568 O O . GLU A 1 592 ? -1.088 29.141 43.031 1 91.56 592 GLU A O 1
ATOM 4573 N N . ALA A 1 593 ? -1.216 28.203 41.031 1 89.62 593 ALA A N 1
ATOM 4574 C CA . ALA A 1 593 ? 0.23 28.281 40.812 1 89.62 593 ALA A CA 1
ATOM 4575 C C . ALA A 1 593 ? 0.712 29.719 40.781 1 89.62 593 ALA A C 1
ATOM 4577 O O . ALA A 1 593 ? 1.829 30.031 41.188 1 89.62 593 ALA A O 1
ATOM 4578 N N . GLU A 1 594 ? -0.173 30.609 40.281 1 88.88 594 GLU A N 1
ATOM 4579 C CA . GLU A 1 594 ? 0.172 32.031 40.219 1 88.88 594 GLU A CA 1
ATOM 4580 C C . GLU A 1 594 ? 0.109 32.688 41.594 1 88.88 594 GLU A C 1
ATOM 4582 O O . GLU A 1 594 ? 0.596 33.812 41.75 1 88.88 594 GLU A O 1
ATOM 4587 N N . GLY A 1 595 ? -0.496 32.062 42.594 1 86.81 595 GLY A N 1
ATOM 4588 C CA . GLY A 1 595 ? -0.468 32.5 44 1 86.81 595 GLY A CA 1
ATOM 4589 C C . GLY A 1 595 ? -1.153 33.844 44.188 1 86.81 595 GLY A C 1
ATOM 4590 O O . GLY A 1 595 ? -2.309 34.031 43.812 1 86.81 595 GLY A O 1
ATOM 4591 N N . ALA A 1 596 ? -0.383 34.688 44.625 1 80.81 596 ALA A N 1
ATOM 4592 C CA . ALA A 1 596 ? -0.901 36 45.031 1 80.81 596 ALA A CA 1
ATOM 4593 C C . ALA A 1 596 ? -1.448 36.75 43.812 1 80.81 596 ALA A C 1
ATOM 4595 O O . ALA A 1 596 ? -2.412 37.5 43.938 1 80.81 596 ALA A O 1
ATOM 4596 N N . ALA A 1 597 ? -0.912 36.5 42.688 1 80.75 597 ALA A N 1
ATOM 4597 C CA . ALA A 1 597 ? -1.306 37.188 41.469 1 80.75 597 ALA A CA 1
ATOM 4598 C C . ALA A 1 597 ? -2.723 36.781 41.062 1 80.75 597 ALA A C 1
ATOM 4600 O O . ALA A 1 597 ? -3.379 37.531 40.312 1 80.75 597 ALA A O 1
ATOM 4601 N N . ALA A 1 598 ? -3.221 35.75 41.594 1 84.56 598 ALA A N 1
ATOM 4602 C CA . ALA A 1 598 ? -4.559 35.312 41.219 1 84.56 598 ALA A CA 1
ATOM 4603 C C . ALA A 1 598 ? -5.445 35.125 42.438 1 84.56 598 ALA A C 1
ATOM 4605 O O . ALA A 1 598 ? -6.559 34.625 42.344 1 84.56 598 ALA A O 1
ATOM 4606 N N . ALA A 1 599 ? -4.891 35.5 43.531 1 85.5 599 ALA A N 1
ATOM 4607 C CA . ALA A 1 599 ? -5.629 35.375 44.781 1 85.5 599 ALA A CA 1
ATOM 4608 C C . ALA A 1 599 ? -6.941 36.156 44.75 1 85.5 599 ALA A C 1
ATOM 4610 O O . ALA A 1 599 ? -6.957 37.344 44.406 1 85.5 599 ALA A O 1
ATOM 4611 N N . GLY A 1 600 ? -8 35.469 44.906 1 88.75 600 GLY A N 1
ATOM 4612 C CA . GLY A 1 600 ? -9.289 36.156 44.969 1 88.75 600 GLY A CA 1
ATOM 4613 C C . GLY A 1 600 ? -10.141 35.875 43.75 1 88.75 600 GLY A C 1
ATOM 4614 O O . GLY A 1 600 ? -11.312 36.25 43.688 1 88.75 600 GLY A O 1
ATOM 4615 N N . LEU A 1 601 ? -9.523 35.375 42.719 1 95 601 LEU A N 1
ATOM 4616 C CA . LEU A 1 601 ? -10.305 35.031 41.531 1 95 601 LEU A CA 1
ATOM 4617 C C . LEU A 1 601 ? -11.391 34 41.906 1 95 601 LEU A C 1
ATOM 4619 O O . LEU A 1 601 ? -11.109 32.969 42.5 1 95 601 LEU A O 1
ATOM 4623 N N . ASP A 1 602 ? -12.594 34.375 41.594 1 96.81 602 ASP A N 1
ATOM 4624 C CA . ASP A 1 602 ? -13.727 33.5 41.844 1 96.81 602 ASP A CA 1
ATOM 4625 C C . ASP A 1 602 ? -14.203 32.844 40.562 1 96.81 602 ASP A C 1
ATOM 4627 O O . ASP A 1 602 ? -14.789 33.5 39.719 1 96.81 602 ASP A O 1
ATOM 4631 N N . LEU A 1 603 ? -13.969 31.562 40.469 1 98 603 LEU A N 1
ATOM 4632 C CA . LEU A 1 603 ? -14.297 30.828 39.281 1 98 603 LEU A CA 1
ATOM 4633 C C . LEU A 1 603 ? -15.664 30.172 39.375 1 98 603 LEU A C 1
ATOM 4635 O O . LEU A 1 603 ? -16.062 29.375 38.531 1 98 603 LEU A O 1
ATOM 4639 N N . SER A 1 604 ? -16.453 30.438 40.406 1 98 604 SER A N 1
ATOM 4640 C CA . SER A 1 604 ? -17.703 29.734 40.688 1 98 604 SER A CA 1
ATOM 4641 C C . SER A 1 604 ? -18.719 29.906 39.562 1 98 604 SER A C 1
ATOM 4643 O O . SER A 1 604 ? -19.422 28.969 39.219 1 98 604 SER A O 1
ATOM 4645 N N . GLU A 1 605 ? -18.828 31.156 39 1 98.31 605 GLU A N 1
ATOM 4646 C CA . GLU A 1 605 ? -19.75 31.391 37.906 1 98.31 605 GLU A CA 1
ATOM 4647 C C . GLU A 1 605 ? -19.438 30.516 36.719 1 98.31 605 GLU A C 1
ATOM 4649 O O . GLU A 1 605 ? -20.359 30.016 36.031 1 98.31 605 GLU A O 1
ATOM 4654 N N . LEU A 1 606 ? -18.156 30.438 36.438 1 98.62 606 LEU A N 1
ATOM 4655 C CA . LEU A 1 606 ? -17.734 29.594 35.312 1 98.62 606 LEU A CA 1
ATOM 4656 C C . LEU A 1 606 ? -18.031 28.125 35.594 1 98.62 606 LEU A C 1
ATOM 4658 O O . LEU A 1 606 ? -18.5 27.406 34.719 1 98.62 606 LEU A O 1
ATOM 4662 N N . SER A 1 607 ? -17.75 27.672 36.812 1 98.56 607 SER A N 1
ATOM 4663 C CA . SER A 1 607 ? -18.031 26.297 37.188 1 98.56 607 SER A CA 1
ATOM 4664 C C . SER A 1 607 ? -19.516 25.969 37.062 1 98.56 607 SER A C 1
ATOM 4666 O O . SER A 1 607 ? -19.875 24.906 36.531 1 98.56 607 SER A O 1
ATOM 4668 N N . ASP A 1 608 ? -20.344 26.875 37.5 1 98.69 608 ASP A N 1
ATOM 4669 C CA . ASP A 1 608 ? -21.781 26.688 37.406 1 98.69 608 ASP A CA 1
ATOM 4670 C C . ASP A 1 608 ? -22.219 26.609 35.938 1 98.69 608 ASP A C 1
ATOM 4672 O O . ASP A 1 608 ? -23.078 25.781 35.594 1 98.69 608 ASP A O 1
ATOM 4676 N N . ALA A 1 609 ? -21.688 27.5 35.125 1 98.81 609 ALA A N 1
ATOM 4677 C CA . ALA A 1 609 ? -22.031 27.5 33.719 1 98.81 609 ALA A CA 1
ATOM 4678 C C . ALA A 1 609 ? -21.656 26.188 33.062 1 98.81 609 ALA A C 1
ATOM 4680 O O . ALA A 1 609 ? -22.406 25.656 32.219 1 98.81 609 ALA A O 1
ATOM 4681 N N . VAL A 1 610 ? -20.469 25.641 33.375 1 98.81 610 VAL A N 1
ATOM 4682 C CA . VAL A 1 610 ? -20 24.375 32.844 1 98.81 610 VAL A CA 1
ATOM 4683 C C . VAL A 1 610 ? -20.938 23.25 33.25 1 98.81 610 VAL A C 1
ATOM 4685 O O . VAL A 1 610 ? -21.25 22.359 32.469 1 98.81 610 VAL A O 1
ATOM 4688 N N . ASP A 1 611 ? -21.422 23.281 34.5 1 98.62 611 ASP A N 1
ATOM 4689 C CA . ASP A 1 611 ? -22.359 22.266 35 1 98.62 611 ASP A CA 1
ATOM 4690 C C . ASP A 1 611 ? -23.672 22.328 34.219 1 98.62 611 ASP A C 1
ATOM 4692 O O . ASP A 1 611 ? -24.25 21.297 33.906 1 98.62 611 ASP A O 1
ATOM 4696 N N . VAL A 1 612 ? -24.141 23.547 34.031 1 98.75 612 VAL A N 1
ATOM 4697 C CA . VAL A 1 612 ? -25.375 23.703 33.281 1 98.75 612 VAL A CA 1
ATOM 4698 C C . VAL A 1 612 ? -25.203 23.172 31.844 1 98.75 612 VAL A C 1
ATOM 4700 O O . VAL A 1 612 ? -26.078 22.469 31.328 1 98.75 612 VAL A O 1
ATOM 4703 N N . PHE A 1 613 ? -24.125 23.531 31.219 1 98.69 613 PHE A N 1
ATOM 4704 C CA . PHE A 1 613 ? -23.844 23.047 29.875 1 98.69 613 PHE A CA 1
ATOM 4705 C C . PHE A 1 613 ? -23.797 21.516 29.828 1 98.69 613 PHE A C 1
ATOM 4707 O O . PHE A 1 613 ? -24.328 20.906 28.906 1 98.69 613 PHE A O 1
ATOM 4714 N N . ALA A 1 614 ? -23.125 20.922 30.812 1 98.69 614 ALA A N 1
ATOM 4715 C CA . ALA A 1 614 ? -23.016 19.469 30.891 1 98.69 614 ALA A CA 1
ATOM 4716 C C . ALA A 1 614 ? -24.406 18.828 30.969 1 98.69 614 ALA A C 1
ATOM 4718 O O . ALA A 1 614 ? -24.656 17.812 30.312 1 98.69 614 ALA A O 1
ATOM 4719 N N . ALA A 1 615 ? -25.234 19.422 31.75 1 98.5 615 ALA A N 1
ATOM 4720 C CA . ALA A 1 615 ? -26.594 18.906 31.891 1 98.5 615 ALA A CA 1
ATOM 4721 C C . ALA A 1 615 ? -27.359 18.984 30.578 1 98.5 615 ALA A C 1
ATOM 4723 O O . ALA A 1 615 ? -28.047 18.047 30.188 1 98.5 615 ALA A O 1
ATOM 4724 N N . ARG A 1 616 ? -27.297 20.109 29.891 1 98.62 616 ARG A N 1
ATOM 4725 C CA . ARG A 1 616 ? -27.984 20.312 28.609 1 98.62 616 ARG A CA 1
ATOM 4726 C C . ARG A 1 616 ? -27.406 19.391 27.547 1 98.62 616 ARG A C 1
ATOM 4728 O O . ARG A 1 616 ? -28.125 18.938 26.656 1 98.62 616 ARG A O 1
ATOM 4735 N N . ALA A 1 617 ? -26.062 19.234 27.609 1 98.56 617 ALA A N 1
ATOM 4736 C CA . ALA A 1 617 ? -25.422 18.312 26.672 1 98.56 617 ALA A CA 1
ATOM 4737 C C . ALA A 1 617 ? -25.984 16.906 26.812 1 98.56 617 ALA A C 1
ATOM 4739 O O . ALA A 1 617 ? -26.203 16.219 25.812 1 98.56 617 ALA A O 1
ATOM 4740 N N . ASP A 1 618 ? -26.219 16.469 28.016 1 98.12 618 ASP A N 1
ATOM 4741 C CA . ASP A 1 618 ? -26.812 15.148 28.25 1 98.12 618 ASP A CA 1
ATOM 4742 C C . ASP A 1 618 ? -28.25 15.094 27.75 1 98.12 618 ASP A C 1
ATOM 4744 O O . ASP A 1 618 ? -28.688 14.078 27.203 1 98.12 618 ASP A O 1
ATOM 4748 N N . GLU A 1 619 ? -28.938 16.141 27.938 1 98 619 GLU A N 1
ATOM 4749 C CA . GLU A 1 619 ? -30.328 16.219 27.5 1 98 619 GLU A CA 1
ATOM 4750 C C . GLU A 1 619 ? -30.438 16.109 25.984 1 98 619 GLU A C 1
ATOM 4752 O O . GLU A 1 619 ? -31.312 15.406 25.469 1 98 619 GLU A O 1
ATOM 4757 N N . VAL A 1 620 ? -29.656 16.828 25.281 1 98.12 620 VAL A N 1
ATOM 4758 C CA . VAL A 1 620 ? -29.734 16.812 23.828 1 98.12 620 VAL A CA 1
ATOM 4759 C C . VAL A 1 620 ? -29.312 15.438 23.312 1 98.12 620 VAL A C 1
ATOM 4761 O O . VAL A 1 620 ? -29.844 14.953 22.312 1 98.12 620 VAL A O 1
ATOM 4764 N N . LYS A 1 621 ? -28.344 14.82 23.984 1 97.88 621 LYS A N 1
ATOM 4765 C CA . LYS A 1 621 ? -27.953 13.461 23.609 1 97.88 621 LYS A CA 1
ATOM 4766 C C . LYS A 1 621 ? -29.109 12.484 23.812 1 97.88 621 LYS A C 1
ATOM 4768 O O . LYS A 1 621 ? -29.297 11.555 23.031 1 97.88 621 LYS A O 1
ATOM 4773 N N . ALA A 1 622 ? -29.828 12.656 24.906 1 97.75 622 ALA A N 1
ATOM 4774 C CA . ALA A 1 622 ? -31.016 11.852 25.125 1 97.75 622 ALA A CA 1
ATOM 4775 C C . ALA A 1 622 ? -32.062 12.086 24.031 1 97.75 622 ALA A C 1
ATOM 4777 O O . ALA A 1 622 ? -32.75 11.148 23.609 1 97.75 622 ALA A O 1
ATOM 4778 N N . LEU A 1 623 ? -32.219 13.305 23.656 1 97.81 623 LEU A N 1
ATOM 4779 C CA . LEU A 1 623 ? -33.125 13.641 22.562 1 97.81 623 LEU A CA 1
ATOM 4780 C C . LEU A 1 623 ? -32.719 12.953 21.281 1 97.81 623 LEU A C 1
ATOM 4782 O O . LEU A 1 623 ? -33.562 12.477 20.516 1 97.81 623 LEU A O 1
ATOM 4786 N N . GLU A 1 624 ? -31.469 12.938 20.969 1 98.12 624 GLU A N 1
ATOM 4787 C CA . GLU A 1 624 ? -30.906 12.227 19.812 1 98.12 624 GLU A CA 1
ATOM 4788 C C . GLU A 1 624 ? -31.312 10.758 19.828 1 98.12 624 GLU A C 1
ATOM 4790 O O . GLU A 1 624 ? -31.781 10.219 18.828 1 98.12 624 GLU A O 1
ATOM 4795 N N . ARG A 1 625 ? -31.078 10.117 20.969 1 97.75 625 ARG A N 1
ATOM 4796 C CA . ARG A 1 625 ? -31.406 8.703 21.109 1 97.75 625 ARG A CA 1
ATOM 4797 C C . ARG A 1 625 ? -32.875 8.461 20.844 1 97.75 625 ARG A C 1
ATOM 4799 O O . ARG A 1 625 ? -33.25 7.484 20.188 1 97.75 625 ARG A O 1
ATOM 4806 N N . LEU A 1 626 ? -33.656 9.336 21.375 1 97.44 626 LEU A N 1
ATOM 4807 C CA . LEU A 1 626 ? -35.094 9.242 21.172 1 97.44 626 LEU A CA 1
ATOM 4808 C C . LEU A 1 626 ? -35.438 9.383 19.688 1 97.44 626 LEU A C 1
ATOM 4810 O O . LEU A 1 626 ? -36.25 8.625 19.156 1 97.44 626 LEU A O 1
ATOM 4814 N N . ALA A 1 627 ? -34.844 10.344 19.062 1 97.56 627 ALA A N 1
ATOM 4815 C CA . ALA A 1 627 ? -35.125 10.602 17.641 1 97.56 627 ALA A CA 1
ATOM 4816 C C . ALA A 1 627 ? -34.75 9.391 16.781 1 97.56 627 ALA A C 1
ATOM 4818 O O . ALA A 1 627 ? -35.5 9.008 15.891 1 97.56 627 ALA A O 1
ATOM 4819 N N . VAL A 1 628 ? -33.625 8.773 17.031 1 97.44 628 VAL A N 1
ATOM 4820 C CA . VAL A 1 628 ? -33.125 7.652 16.25 1 97.44 628 VAL A CA 1
ATOM 4821 C C . VAL A 1 628 ? -33.969 6.41 16.531 1 97.44 628 VAL A C 1
ATOM 4823 O O . VAL A 1 628 ? -34.344 5.691 15.594 1 97.44 628 VAL A O 1
ATOM 4826 N N . THR A 1 629 ? -34.25 6.145 17.781 1 97.75 629 THR A N 1
ATOM 4827 C CA . THR A 1 629 ? -35 4.941 18.141 1 97.75 629 THR A CA 1
ATOM 4828 C C . THR A 1 629 ? -36.406 4.977 17.578 1 97.75 629 THR A C 1
ATOM 4830 O O . THR A 1 629 ? -36.969 3.936 17.219 1 97.75 629 THR A O 1
ATOM 4833 N N . THR A 1 630 ? -36.969 6.141 17.453 1 97.5 630 THR A N 1
ATOM 4834 C CA . THR A 1 630 ? -38.344 6.273 16.969 1 97.5 630 THR A CA 1
ATOM 4835 C C . THR A 1 630 ? -38.344 6.59 15.469 1 97.5 630 THR A C 1
ATOM 4837 O O . THR A 1 630 ? -39.406 6.785 14.883 1 97.5 630 THR A O 1
ATOM 4840 N N . ASN A 1 631 ? -37.25 6.73 14.914 1 96.5 631 ASN A N 1
ATOM 4841 C CA . ASN A 1 631 ? -37.125 7.094 13.508 1 96.5 631 ASN A CA 1
ATOM 4842 C C . ASN A 1 631 ? -37.938 8.352 13.18 1 96.5 631 ASN A C 1
ATOM 4844 O O . ASN A 1 631 ? -38.719 8.367 12.219 1 96.5 631 ASN A O 1
ATOM 4848 N N . ASP A 1 632 ? -37.812 9.352 14.023 1 97.25 632 ASP A N 1
ATOM 4849 C CA . ASP A 1 632 ? -38.5 10.625 13.867 1 97.25 632 ASP A CA 1
ATOM 4850 C C . ASP A 1 632 ? -37.625 11.641 13.125 1 97.25 632 ASP A C 1
ATOM 4852 O O . ASP A 1 632 ? -36.812 12.32 13.734 1 97.25 632 ASP A O 1
ATOM 4856 N N . THR A 1 633 ? -37.938 11.891 11.898 1 96.06 633 THR A N 1
ATOM 4857 C CA . THR A 1 633 ? -37.094 12.727 11.047 1 96.06 633 THR A CA 1
ATOM 4858 C C . THR A 1 633 ? -37.156 14.188 11.484 1 96.06 633 THR A C 1
ATOM 4860 O O . THR A 1 633 ? -36.188 14.93 11.344 1 96.06 633 THR A O 1
ATOM 4863 N N . ALA A 1 634 ? -38.219 14.625 11.992 1 96.56 634 ALA A N 1
ATOM 4864 C CA . ALA A 1 634 ? -38.344 16 12.477 1 96.56 634 ALA A CA 1
ATOM 4865 C C . ALA A 1 634 ? -37.469 16.234 13.711 1 96.56 634 ALA A C 1
ATOM 4867 O O . ALA A 1 634 ? -36.844 17.281 13.836 1 96.56 634 ALA A O 1
ATOM 4868 N N . LEU A 1 635 ? -37.5 15.312 14.602 1 96.94 635 LEU A N 1
ATOM 4869 C CA . LEU A 1 635 ? -36.688 15.422 15.797 1 96.94 635 LEU A CA 1
ATOM 4870 C C . LEU A 1 635 ? -35.188 15.336 15.445 1 96.94 635 LEU A C 1
ATOM 4872 O O . LEU A 1 635 ? -34.375 15.969 16.094 1 96.94 635 LEU A O 1
ATOM 4876 N N . ILE A 1 636 ? -34.906 14.508 14.484 1 97.69 636 ILE A N 1
ATOM 4877 C CA . ILE A 1 636 ? -33.531 14.422 14.016 1 97.69 636 ILE A CA 1
ATOM 4878 C C . ILE A 1 636 ? -33.062 15.781 13.492 1 97.69 636 ILE A C 1
ATOM 4880 O O . ILE A 1 636 ? -31.953 16.219 13.773 1 97.69 636 ILE A O 1
ATOM 4884 N N . ALA A 1 637 ? -33.938 16.438 12.727 1 97.06 637 ALA A N 1
ATOM 4885 C CA . ALA A 1 637 ? -33.594 17.766 12.211 1 97.06 637 ALA A CA 1
ATOM 4886 C C . ALA A 1 637 ? -33.344 18.75 13.344 1 97.06 637 ALA A C 1
ATOM 4888 O O . ALA A 1 637 ? -32.438 19.594 13.258 1 97.06 637 ALA A O 1
ATOM 4889 N N . VAL A 1 638 ? -34.125 18.672 14.414 1 97.44 638 VAL A N 1
ATOM 4890 C CA . VAL A 1 638 ? -33.969 19.547 15.57 1 97.44 638 VAL A CA 1
ATOM 4891 C C . VAL A 1 638 ? -32.594 19.297 16.219 1 97.44 638 VAL A C 1
ATOM 4893 O O . VAL A 1 638 ? -31.891 20.234 16.547 1 97.44 638 VAL A O 1
ATOM 4896 N N . VAL A 1 639 ? -32.281 18.047 16.391 1 98.12 639 VAL A N 1
ATOM 4897 C CA . VAL A 1 639 ? -31.031 17.672 17 1 98.12 639 VAL A CA 1
ATOM 4898 C C . VAL A 1 639 ? -29.859 18.188 16.156 1 98.12 639 VAL A C 1
ATOM 4900 O O . VAL A 1 639 ? -28.922 18.781 16.672 1 98.12 639 VAL A O 1
ATOM 4903 N N . ASN A 1 640 ? -29.969 17.984 14.859 1 98.25 640 ASN A N 1
ATOM 4904 C CA . ASN A 1 640 ? -28.922 18.422 13.953 1 98.25 640 ASN A CA 1
ATOM 4905 C C . ASN A 1 640 ? -28.734 19.922 13.992 1 98.25 640 ASN A C 1
ATOM 4907 O O . ASN A 1 640 ? -27.609 20.422 13.93 1 98.25 640 ASN A O 1
ATOM 4911 N N . HIS A 1 641 ? -29.797 20.672 14.086 1 97.62 641 HIS A N 1
ATOM 4912 C CA . HIS A 1 641 ? -29.703 22.125 14.172 1 97.62 641 HIS A CA 1
ATOM 4913 C C . HIS A 1 641 ? -29.016 22.562 15.461 1 97.62 641 HIS A C 1
ATOM 4915 O O . HIS A 1 641 ? -28.219 23.5 15.461 1 97.62 641 HIS A O 1
ATOM 4921 N N . LYS A 1 642 ? -29.312 21.906 16.516 1 98.19 642 LYS A N 1
ATOM 4922 C CA . LYS A 1 642 ? -28.656 22.203 17.781 1 98.19 642 LYS A CA 1
ATOM 4923 C C . LYS A 1 642 ? -27.172 21.891 17.719 1 98.19 642 LYS A C 1
ATOM 4925 O O . LYS A 1 642 ? -26.344 22.703 18.188 1 98.19 642 LYS A O 1
ATOM 4930 N N . TYR A 1 643 ? -26.828 20.703 17.125 1 98.38 643 TYR A N 1
ATOM 4931 C CA . TYR A 1 643 ? -25.438 20.297 16.969 1 98.38 643 TYR A CA 1
ATOM 4932 C C . TYR A 1 643 ? -24.688 21.281 16.078 1 98.38 643 TYR A C 1
ATOM 4934 O O . TYR A 1 643 ? -23.531 21.609 16.344 1 98.38 643 TYR A O 1
ATOM 4942 N N . ARG A 1 644 ? -25.281 21.766 15.086 1 98.12 644 ARG A N 1
ATOM 4943 C CA . ARG A 1 644 ? -24.688 22.719 14.148 1 98.12 644 ARG A CA 1
ATOM 4944 C C . ARG A 1 644 ? -24.453 24.062 14.82 1 98.12 644 ARG A C 1
ATOM 4946 O O . ARG A 1 644 ? -23.406 24.703 14.617 1 98.12 644 ARG A O 1
ATOM 4953 N N . ASP A 1 645 ? -25.391 24.547 15.773 1 98.12 645 ASP A N 1
ATOM 4954 C CA . ASP A 1 645 ? -25.5 25.953 16.125 1 98.12 645 ASP A CA 1
ATOM 4955 C C . ASP A 1 645 ? -24.875 26.234 17.5 1 98.12 645 ASP A C 1
ATOM 4957 O O . ASP A 1 645 ? -24.609 27.391 17.844 1 98.12 645 ASP A O 1
ATOM 4961 N N . PHE A 1 646 ? -24.656 25.25 18.344 1 98.25 646 PHE A N 1
ATOM 4962 C CA . PHE A 1 646 ? -24.453 25.5 19.766 1 98.25 646 PHE A CA 1
ATOM 4963 C C . PHE A 1 646 ? -23.219 26.344 19.984 1 98.25 646 PHE A C 1
ATOM 4965 O O . PHE A 1 646 ? -23.188 27.188 20.891 1 98.25 646 PHE A O 1
ATOM 4972 N N . GLN A 1 647 ? -22.203 26.25 19.188 1 97.88 647 GLN A N 1
ATOM 4973 C CA . GLN A 1 647 ? -20.953 26.984 19.422 1 97.88 647 GLN A CA 1
ATOM 4974 C C . GLN A 1 647 ? -21.141 28.469 19.125 1 97.88 647 GLN A C 1
ATOM 4976 O O . GLN A 1 647 ? -20.297 29.281 19.5 1 97.88 647 GLN A O 1
ATOM 4981 N N . ARG A 1 648 ? -22.219 28.828 18.391 1 98.38 648 ARG A N 1
ATOM 4982 C CA . ARG A 1 648 ? -22.516 30.25 18.25 1 98.38 648 ARG A CA 1
ATOM 4983 C C . ARG A 1 648 ? -22.641 30.922 19.594 1 98.38 648 ARG A C 1
ATOM 4985 O O . ARG A 1 648 ? -22.391 32.125 19.719 1 98.38 648 ARG A O 1
ATOM 4992 N N . GLY A 1 649 ? -22.953 30.188 20.609 1 98.62 649 GLY A N 1
ATOM 4993 C CA . GLY A 1 649 ? -22.984 30.703 21.969 1 98.62 649 GLY A CA 1
ATOM 4994 C C . GLY A 1 649 ? -21.609 31.125 22.469 1 98.62 649 GLY A C 1
ATOM 4995 O O . GLY A 1 649 ? -21.5 32.125 23.188 1 98.62 649 GLY A O 1
ATOM 4996 N N . PHE A 1 650 ? -20.594 30.453 22.141 1 98.69 650 PHE A N 1
ATOM 4997 C CA . PHE A 1 650 ? -19.234 30.703 22.625 1 98.69 650 PHE A CA 1
ATOM 4998 C C . PHE A 1 650 ? -18.688 32 22.062 1 98.69 650 PHE A C 1
ATOM 5000 O O . PHE A 1 650 ? -17.672 32.5 22.531 1 98.69 650 PHE A O 1
ATOM 5007 N N . ILE A 1 651 ? -19.344 32.594 21.062 1 98.25 651 ILE A N 1
ATOM 5008 C CA . ILE A 1 651 ? -18.828 33.812 20.469 1 98.25 651 ILE A CA 1
ATOM 5009 C C . ILE A 1 651 ? -19.828 34.969 20.703 1 98.25 651 ILE A C 1
ATOM 5011 O O . ILE A 1 651 ? -19.766 36 20.016 1 98.25 651 ILE A O 1
ATOM 5015 N N . SER A 1 652 ? -20.703 34.812 21.625 1 96.88 652 SER A N 1
ATOM 5016 C CA . SER A 1 652 ? -21.828 35.719 21.812 1 96.88 652 SER A CA 1
ATOM 5017 C C . SER A 1 652 ? -21.453 36.906 22.703 1 96.88 652 SER A C 1
ATOM 5019 O O . SER A 1 652 ? -22.281 37.812 22.938 1 96.88 652 SER A O 1
ATOM 5021 N N . GLN A 1 653 ? -20.203 36.969 23.188 1 96.69 653 GLN A N 1
ATOM 5022 C CA . GLN A 1 653 ? -19.859 37.938 24.219 1 96.69 653 GLN A CA 1
ATOM 5023 C C . GLN A 1 653 ? -18.938 39.031 23.641 1 96.69 653 GLN A C 1
ATOM 5025 O O . GLN A 1 653 ? -18.344 39.781 24.391 1 96.69 653 GLN A O 1
ATOM 5030 N N . GLY A 1 654 ? -18.781 39.062 22.375 1 95.31 654 GLY A N 1
ATOM 5031 C CA . GLY A 1 654 ? -17.906 40.062 21.75 1 95.31 654 GLY A CA 1
ATOM 5032 C C . GLY A 1 654 ? -16.453 39.625 21.719 1 95.31 654 GLY A C 1
ATOM 5033 O O . GLY A 1 654 ? -16.141 38.5 22.062 1 95.31 654 GLY A O 1
ATOM 5034 N N . GLY A 1 655 ? -15.594 40.594 21.328 1 96.5 655 GLY A N 1
ATOM 5035 C CA . GLY A 1 655 ? -14.18 40.281 21.172 1 96.5 655 GLY A CA 1
ATOM 5036 C C . GLY A 1 655 ? -13.438 40.219 22.484 1 96.5 655 GLY A C 1
ATOM 5037 O O . GLY A 1 655 ? -13.844 40.844 23.469 1 96.5 655 GLY A O 1
ATOM 5038 N N . LEU A 1 656 ? -12.383 39.375 22.531 1 96.5 656 LEU A N 1
ATOM 5039 C CA . LEU A 1 656 ? -11.492 39.312 23.688 1 96.5 656 LEU A CA 1
ATOM 5040 C C . LEU A 1 656 ? -10.852 40.656 23.984 1 96.5 656 LEU A C 1
ATOM 5042 O O . LEU A 1 656 ? -10.906 41.562 23.156 1 96.5 656 LEU A O 1
ATOM 5046 N N . PRO A 1 657 ? -10.266 40.719 25.172 1 93.19 657 PRO A N 1
ATOM 5047 C CA . PRO A 1 657 ? -9.656 42 25.516 1 93.19 657 PRO A CA 1
ATOM 5048 C C . PRO A 1 657 ? -8.641 42.469 24.469 1 93.19 657 PRO A C 1
ATOM 5050 O O . PRO A 1 657 ? -7.691 41.75 24.156 1 93.19 657 PRO A O 1
ATOM 5053 N N . ASP A 1 658 ? -8.898 43.688 23.859 1 87.19 658 ASP A N 1
ATOM 5054 C CA . ASP A 1 658 ? -8.023 44.375 22.922 1 87.19 658 ASP A CA 1
ATOM 5055 C C . ASP A 1 658 ? -7.875 43.594 21.609 1 87.19 658 ASP A C 1
ATOM 5057 O O . ASP A 1 658 ? -6.895 43.781 20.891 1 87.19 658 ASP A O 1
ATOM 5061 N N . ARG A 1 659 ? -8.734 42.625 21.375 1 92.81 659 ARG A N 1
ATOM 5062 C CA . ARG A 1 659 ? -8.719 41.875 20.141 1 92.81 659 ARG A CA 1
ATOM 5063 C C . ARG A 1 659 ? -10.141 41.562 19.672 1 92.81 659 ARG A C 1
ATOM 5065 O O . ARG A 1 659 ? -10.633 40.438 19.859 1 92.81 659 ARG A O 1
ATOM 5072 N N . GLU A 1 660 ? -10.68 42.375 18.953 1 93.56 660 GLU A N 1
ATOM 5073 C CA . GLU A 1 660 ? -12.086 42.344 18.562 1 93.56 660 GLU A CA 1
ATOM 5074 C C . GLU A 1 660 ? -12.383 41.156 17.672 1 93.56 660 GLU A C 1
ATOM 5076 O O . GLU A 1 660 ? -13.484 40.625 17.703 1 93.56 660 GLU A O 1
ATOM 5081 N N . PHE A 1 661 ? -11.445 40.719 16.875 1 96.25 661 PHE A N 1
ATOM 5082 C CA . PHE A 1 661 ? -11.648 39.656 15.922 1 96.25 661 PHE A CA 1
ATOM 5083 C C . PHE A 1 661 ? -11.875 38.312 16.641 1 96.25 661 PHE A C 1
ATOM 5085 O O . PHE A 1 661 ? -12.695 37.5 16.234 1 96.25 661 PHE A O 1
ATOM 5092 N N . TYR A 1 662 ? -11.086 38.062 17.672 1 97.69 662 TYR A N 1
ATOM 5093 C CA . TYR A 1 662 ? -11.117 36.812 18.406 1 97.69 662 TYR A CA 1
ATOM 5094 C C . TYR A 1 662 ? -12.242 36.812 19.438 1 97.69 662 TYR A C 1
ATOM 5096 O O . TYR A 1 662 ? -12.109 37.406 20.5 1 97.69 662 TYR A O 1
ATOM 5104 N N . LYS A 1 663 ? -13.219 36 19.125 1 97.88 663 LYS A N 1
ATOM 5105 C CA . LYS A 1 663 ? -14.438 36.094 19.922 1 97.88 663 LYS A CA 1
ATOM 5106 C C . LYS A 1 663 ? -14.68 34.844 20.734 1 97.88 663 LYS A C 1
ATOM 5108 O O . LYS A 1 663 ? -15.477 34.844 21.688 1 97.88 663 LYS A O 1
ATOM 5113 N N . HIS A 1 664 ? -14.078 33.75 20.375 1 98.25 664 HIS A N 1
ATOM 5114 C CA . HIS A 1 664 ? -14.359 32.469 21.031 1 98.25 664 HIS A CA 1
ATOM 5115 C C . HIS A 1 664 ? -13.914 32.469 22.484 1 98.25 664 HIS A C 1
ATOM 5117 O O . HIS A 1 664 ? -12.727 32.656 22.781 1 98.25 664 HIS A O 1
ATOM 5123 N N . VAL A 1 665 ? -14.734 32.219 23.375 1 98.44 665 VAL A N 1
ATOM 5124 C CA . VAL A 1 665 ? -14.445 32.438 24.797 1 98.44 665 VAL A CA 1
ATOM 5125 C C . VAL A 1 665 ? -13.711 31.219 25.359 1 98.44 665 VAL A C 1
ATOM 5127 O O . VAL A 1 665 ? -13.109 31.281 26.438 1 98.44 665 VAL A O 1
ATOM 5130 N N . VAL A 1 666 ? -13.719 30.078 24.609 1 98.38 666 VAL A N 1
ATOM 5131 C CA . VAL A 1 666 ? -13.148 28.844 25.141 1 98.38 666 VAL A CA 1
ATOM 5132 C C . VAL A 1 666 ? -11.703 28.703 24.656 1 98.38 666 VAL A C 1
ATOM 5134 O O . VAL A 1 666 ? -10.852 28.188 25.375 1 98.38 666 VAL A O 1
ATOM 5137 N N . THR A 1 667 ? -11.422 29.094 23.469 1 97.44 667 THR A N 1
ATOM 5138 C CA . THR A 1 667 ? -10.078 28.906 22.922 1 97.44 667 THR A CA 1
ATOM 5139 C C . THR A 1 667 ? -9.734 30.047 21.953 1 97.44 667 THR A C 1
ATOM 5141 O O . THR A 1 667 ? -10.602 30.547 21.234 1 97.44 667 THR A O 1
ATOM 5144 N N . ALA A 1 668 ? -8.5 30.406 21.922 1 97.38 668 ALA A N 1
ATOM 5145 C CA . ALA A 1 668 ? -7.93 31.391 21.016 1 97.38 668 ALA A CA 1
ATOM 5146 C C . ALA A 1 668 ? -6.406 31.328 21 1 97.38 668 ALA A C 1
ATOM 5148 O O . ALA A 1 668 ? -5.805 30.719 21.891 1 97.38 668 ALA A O 1
ATOM 5149 N N . PRO A 1 669 ? -5.832 31.875 19.969 1 96.25 669 PRO A N 1
ATOM 5150 C CA . PRO A 1 669 ? -4.371 31.953 20.047 1 96.25 669 PRO A CA 1
ATOM 5151 C C . PRO A 1 669 ? -3.885 32.844 21.172 1 96.25 669 PRO A C 1
ATOM 5153 O O . PRO A 1 669 ? -4.512 33.875 21.469 1 96.25 669 PRO A O 1
ATOM 5156 N N . GLY A 1 670 ? -2.764 32.5 21.734 1 94.31 670 GLY A N 1
ATOM 5157 C CA . GLY A 1 670 ? -2.178 33.344 22.766 1 94.31 670 GLY A CA 1
ATOM 5158 C C . GLY A 1 670 ? -1.743 34.688 22.25 1 94.31 670 GLY A C 1
ATOM 5159 O O . GLY A 1 670 ? -1.221 34.812 21.141 1 94.31 670 GLY A O 1
ATOM 5160 N N . LEU A 1 671 ? -1.973 35.625 23.031 1 91.88 671 LEU A N 1
ATOM 5161 C CA . LEU A 1 671 ? -1.618 36.969 22.656 1 91.88 671 LEU A CA 1
ATOM 5162 C C . LEU A 1 671 ? -0.118 37.094 22.406 1 91.88 671 LEU A C 1
ATOM 5164 O O . LEU A 1 671 ? 0.307 37.812 21.5 1 91.88 671 LEU A O 1
ATOM 5168 N N . ASP A 1 672 ? 0.67 36.406 23.156 1 91.19 672 ASP A N 1
ATOM 5169 C CA . ASP A 1 672 ? 2.121 36.531 23.062 1 91.19 672 ASP A CA 1
ATOM 5170 C C . ASP A 1 672 ? 2.742 35.344 22.344 1 91.19 672 ASP A C 1
ATOM 5172 O O . ASP A 1 672 ? 3.959 35.281 22.141 1 91.19 672 ASP A O 1
ATOM 5176 N N . THR A 1 673 ? 1.945 34.406 22 1 89.94 673 THR A N 1
ATOM 5177 C CA . THR A 1 673 ? 2.492 33.25 21.281 1 89.94 673 THR A CA 1
ATOM 5178 C C . THR A 1 673 ? 2.074 33.281 19.812 1 89.94 673 THR A C 1
ATOM 5180 O O . THR A 1 673 ? 2.783 32.75 18.953 1 89.94 673 THR A O 1
ATOM 5183 N N . GLY A 1 674 ? 0.9 33.75 19.547 1 87.69 674 GLY A N 1
ATOM 5184 C CA . GLY A 1 674 ? 0.471 34 18.188 1 87.69 674 GLY A CA 1
ATOM 5185 C C . GLY A 1 674 ? -0.283 32.844 17.578 1 87.69 674 GLY A C 1
ATOM 5186 O O . GLY A 1 674 ? -1.311 33.031 16.922 1 87.69 674 GLY A O 1
ATOM 5187 N N . TYR A 1 675 ? 0.187 31.594 17.734 1 86.75 675 TYR A N 1
ATOM 5188 C CA . TYR A 1 675 ? -0.425 30.406 17.141 1 86.75 675 TYR A CA 1
ATOM 5189 C C . TYR A 1 675 ? -1.003 29.484 18.203 1 86.75 675 TYR A C 1
ATOM 5191 O O . TYR A 1 675 ? -2.102 28.953 18.047 1 86.75 675 TYR A O 1
ATOM 5199 N N . ALA A 1 676 ? -0.34 29.281 19.281 1 91.5 676 ALA A N 1
ATOM 5200 C CA . ALA A 1 676 ? -0.667 28.266 20.281 1 91.5 676 ALA A CA 1
ATOM 5201 C C . ALA A 1 676 ? -2.004 28.578 20.953 1 91.5 676 ALA A C 1
ATOM 5203 O O . ALA A 1 676 ? -2.309 29.734 21.25 1 91.5 676 ALA A O 1
ATOM 5204 N N . PRO A 1 677 ? -2.771 27.562 21.234 1 95.31 677 PRO A N 1
ATOM 5205 C CA . PRO A 1 677 ? -4.066 27.797 21.875 1 95.31 677 PRO A CA 1
ATOM 5206 C C . PRO A 1 677 ? -3.932 28.172 23.344 1 95.31 677 PRO A C 1
ATOM 5208 O O . PRO A 1 677 ? -3.068 27.641 24.062 1 95.31 677 PRO A O 1
ATOM 5211 N N . VAL A 1 678 ? -4.641 29.094 23.719 1 95.94 678 VAL A N 1
ATOM 5212 C CA . VAL A 1 678 ? -4.906 29.422 25.109 1 95.94 678 VAL A CA 1
ATOM 5213 C C . VAL A 1 678 ? -6.371 29.141 25.438 1 95.94 678 VAL A C 1
ATOM 5215 O O . VAL A 1 678 ? -7.27 29.609 24.75 1 95.94 678 VAL A O 1
ATOM 5218 N N . LEU A 1 679 ? -6.555 28.297 26.422 1 97.06 679 LEU A N 1
ATOM 5219 C CA . LEU A 1 679 ? -7.91 27.953 26.844 1 97.06 679 LEU A CA 1
ATOM 5220 C C . LEU A 1 679 ? -8.445 28.969 27.844 1 97.06 679 LEU A C 1
ATOM 5222 O O . LEU A 1 679 ? -7.703 29.469 28.672 1 97.06 679 LEU A O 1
ATOM 5226 N N . PHE A 1 680 ? -9.734 29.266 27.734 1 98.12 680 PHE A N 1
ATOM 5227 C CA . PHE A 1 680 ? -10.352 30.375 28.453 1 98.12 680 PHE A CA 1
ATOM 5228 C C . PHE A 1 680 ? -9.477 31.625 28.391 1 98.12 680 PHE A C 1
ATOM 5230 O O . PHE A 1 680 ? -9.102 32.188 29.422 1 98.12 680 PHE A O 1
ATOM 5237 N N . PRO A 1 681 ? -9.305 32.094 27.156 1 97.5 681 PRO A N 1
ATOM 5238 C CA . PRO A 1 681 ? -8.25 33.062 26.922 1 97.5 681 PRO A CA 1
ATOM 5239 C C . PRO A 1 681 ? -8.484 34.375 27.672 1 97.5 681 PRO A C 1
ATOM 5241 O O . PRO A 1 681 ? -7.543 34.969 28.203 1 97.5 681 PRO A O 1
ATOM 5244 N N . GLY A 1 682 ? -9.703 34.875 27.75 1 97.38 682 GLY A N 1
ATOM 5245 C CA . GLY A 1 682 ? -9.977 36.094 28.484 1 97.38 682 GLY A CA 1
ATOM 5246 C C . GLY A 1 682 ? -9.578 36.031 29.938 1 97.38 682 GLY A C 1
ATOM 5247 O O . GLY A 1 682 ? -9.094 37 30.5 1 97.38 682 GLY A O 1
ATOM 5248 N N . ILE A 1 683 ? -9.789 34.938 30.578 1 97.88 683 ILE A N 1
ATOM 5249 C CA . ILE A 1 683 ? -9.492 34.719 31.984 1 97.88 683 ILE A CA 1
ATOM 5250 C C . ILE A 1 683 ? -7.992 34.5 32.188 1 97.88 683 ILE A C 1
ATOM 5252 O O . ILE A 1 683 ? -7.352 35.156 33 1 97.88 683 ILE A O 1
ATOM 5256 N N . THR A 1 684 ? -7.508 33.562 31.391 1 96.12 684 THR A N 1
ATOM 5257 C CA . THR A 1 684 ? -6.105 33.188 31.5 1 96.12 684 THR A CA 1
ATOM 5258 C C . THR A 1 684 ? -5.199 34.375 31.266 1 96.12 684 THR A C 1
ATOM 5260 O O . THR A 1 684 ? -4.27 34.625 32.031 1 96.12 684 THR A O 1
ATOM 5263 N N . GLU A 1 685 ? -5.488 35.094 30.234 1 95.31 685 GLU A N 1
ATOM 5264 C CA . GLU A 1 685 ? -4.664 36.25 29.906 1 95.31 685 GLU A CA 1
ATOM 5265 C C . GLU A 1 685 ? -4.941 37.406 30.844 1 95.31 685 GLU A C 1
ATOM 5267 O O . GLU A 1 685 ? -4.074 38.25 31.062 1 95.31 685 GLU A O 1
ATOM 5272 N N . GLY A 1 686 ? -6.148 37.438 31.391 1 95.38 686 GLY A N 1
ATOM 5273 C CA . GLY A 1 686 ? -6.434 38.438 32.438 1 95.38 686 GLY A CA 1
ATOM 5274 C C . GLY A 1 686 ? -5.578 38.25 33.656 1 95.38 686 GLY A C 1
ATOM 5275 O O . GLY A 1 686 ? -5.211 39.219 34.312 1 95.38 686 GLY A O 1
ATOM 5276 N N . ILE A 1 687 ? -5.348 37 34 1 94.5 687 ILE A N 1
ATOM 5277 C CA . ILE A 1 687 ? -4.453 36.688 35.125 1 94.5 687 ILE A CA 1
ATOM 5278 C C . ILE A 1 687 ? -3.012 37 34.719 1 94.5 687 ILE A C 1
ATOM 5280 O O . ILE A 1 687 ? -2.297 37.719 35.438 1 94.5 687 ILE A O 1
ATOM 5284 N N . GLN A 1 688 ? -2.627 36.531 33.562 1 90.81 688 GLN A N 1
ATOM 5285 C CA . GLN A 1 688 ? -1.244 36.594 33.094 1 90.81 688 GLN A CA 1
ATOM 5286 C C . GLN A 1 688 ? -0.75 38.031 33 1 90.81 688 GLN A C 1
ATOM 5288 O O . GLN A 1 688 ? 0.381 38.344 33.375 1 90.81 688 GLN A O 1
ATOM 5293 N N . TYR A 1 689 ? -1.626 38.906 32.531 1 89.69 689 TYR A N 1
ATOM 5294 C CA . TYR A 1 689 ? -1.179 40.281 32.25 1 89.69 689 TYR A CA 1
ATOM 5295 C C . TYR A 1 689 ? -1.744 41.25 33.25 1 89.69 689 TYR A C 1
ATOM 5297 O O . TYR A 1 689 ? -1.489 42.469 33.156 1 89.69 689 TYR A O 1
ATOM 5305 N N . GLY A 1 690 ? -2.424 40.781 34.219 1 89.81 690 GLY A N 1
ATOM 5306 C CA . GLY A 1 690 ? -3.061 41.656 35.188 1 89.81 690 GLY A CA 1
ATOM 5307 C C . GLY A 1 690 ? -2.121 42.125 36.281 1 89.81 690 GLY A C 1
ATOM 5308 O O . GLY A 1 690 ? -2.393 43.094 36.969 1 89.81 690 GLY A O 1
ATOM 5309 N N . ASP A 1 691 ? -1.025 41.531 36.438 1 84.25 691 ASP A N 1
ATOM 5310 C CA . ASP A 1 691 ? -0.061 41.844 37.469 1 84.25 691 ASP A CA 1
ATOM 5311 C C . ASP A 1 691 ? -0.754 42.031 38.812 1 84.25 691 ASP A C 1
ATOM 5313 O O . ASP A 1 691 ? -0.604 43.094 39.469 1 84.25 691 ASP A O 1
ATOM 5317 N N . GLY A 1 692 ? -1.585 41.125 39.188 1 85.88 692 GLY A N 1
ATOM 5318 C CA . GLY A 1 692 ? -2.271 41.125 40.469 1 85.88 692 GLY A CA 1
ATOM 5319 C C . GLY A 1 692 ? -3.635 41.812 40.406 1 85.88 692 GLY A C 1
ATOM 5320 O O . GLY A 1 692 ? -4.457 41.625 41.312 1 85.88 692 GLY A O 1
ATOM 5321 N N . ASN A 1 693 ? -3.834 42.625 39.406 1 90.81 693 ASN A N 1
ATOM 5322 C CA . ASN A 1 693 ? -5.164 43.188 39.188 1 90.81 693 ASN A CA 1
ATOM 5323 C C . ASN A 1 693 ? -6.051 42.188 38.406 1 90.81 693 ASN A C 1
ATOM 5325 O O . ASN A 1 693 ? -5.816 41.906 37.25 1 90.81 693 ASN A O 1
ATOM 5329 N N . LEU A 1 694 ? -7.094 41.781 39.094 1 94.44 694 LEU A N 1
ATOM 5330 C CA . LEU A 1 694 ? -7.895 40.656 38.562 1 94.44 694 LEU A CA 1
ATOM 5331 C C . LEU A 1 694 ? -9.188 41.188 37.938 1 94.44 694 LEU A C 1
ATOM 5333 O O . LEU A 1 694 ? -10.07 40.406 37.594 1 94.44 694 LEU A O 1
ATOM 5337 N N . THR A 1 695 ? -9.273 42.438 37.688 1 95.69 695 THR A N 1
ATOM 5338 C CA . THR A 1 695 ? -10.508 43.031 37.188 1 95.69 695 THR A CA 1
ATOM 5339 C C . THR A 1 695 ? -10.875 42.438 35.844 1 95.69 695 THR A C 1
ATOM 5341 O O . THR A 1 695 ? -12.008 42 35.625 1 95.69 695 THR A O 1
ATOM 5344 N N . VAL A 1 696 ? -9.992 42.406 34.969 1 96.31 696 VAL A N 1
ATOM 5345 C CA . VAL A 1 696 ? -10.234 41.875 33.625 1 96.31 696 VAL A CA 1
ATOM 5346 C C . VAL A 1 696 ? -10.539 40.375 33.719 1 96.31 696 VAL A C 1
ATOM 5348 O O . VAL A 1 696 ? -11.477 39.906 33.094 1 96.31 696 VAL A O 1
ATOM 5351 N N . ALA A 1 697 ? -9.727 39.656 34.5 1 97.38 697 ALA A N 1
ATOM 5352 C CA . ALA A 1 697 ? -9.93 38.219 34.688 1 97.38 697 ALA A CA 1
ATOM 5353 C C . ALA A 1 697 ? -11.336 37.906 35.188 1 97.38 697 ALA A C 1
ATOM 5355 O O . ALA A 1 697 ? -12.023 37.031 34.656 1 97.38 697 ALA A O 1
ATOM 5356 N N . GLN A 1 698 ? -11.719 38.625 36.219 1 97.31 698 GLN A N 1
ATOM 5357 C CA . GLN A 1 698 ? -13.023 38.406 36.812 1 97.31 698 GLN A CA 1
ATOM 5358 C C . GLN A 1 698 ? -14.156 38.781 35.875 1 97.31 698 GLN A C 1
ATOM 5360 O O . GLN A 1 698 ? -15.188 38.094 35.844 1 97.31 698 GLN A O 1
ATOM 5365 N N . GLU A 1 699 ? -13.992 39.875 35.188 1 97.5 699 GLU A N 1
ATOM 5366 C CA . GLU A 1 699 ? -14.969 40.25 34.156 1 97.5 699 GLU A CA 1
ATOM 5367 C C . GLU A 1 699 ? -15.141 39.125 33.125 1 97.5 699 GLU A C 1
ATOM 5369 O O . GLU A 1 699 ? -16.266 38.812 32.75 1 97.5 699 GLU A O 1
ATOM 5374 N N . TRP A 1 700 ? -14.086 38.562 32.781 1 98.12 700 TRP A N 1
ATOM 5375 C CA . TRP A 1 700 ? -14.133 37.562 31.719 1 98.12 700 TRP A CA 1
ATOM 5376 C C . TRP A 1 700 ? -14.555 36.188 32.281 1 98.12 700 TRP A C 1
ATOM 5378 O O . TRP A 1 700 ? -15 35.344 31.516 1 98.12 700 TRP A O 1
ATOM 5388 N N . VAL A 1 701 ? -14.414 35.938 33.562 1 98.44 701 VAL A N 1
ATOM 5389 C CA . VAL A 1 701 ? -15.109 34.781 34.156 1 98.44 701 VAL A CA 1
ATOM 5390 C C . VAL A 1 701 ? -16.594 34.875 33.844 1 98.44 701 VAL A C 1
ATOM 5392 O O . VAL A 1 701 ? -17.219 33.906 33.406 1 98.44 701 VAL A O 1
ATOM 5395 N N . SER A 1 702 ? -17.141 36.031 34 1 98.56 702 SER A N 1
ATOM 5396 C CA . SER A 1 702 ? -18.562 36.25 33.781 1 98.56 702 SER A CA 1
ATOM 5397 C C . SER A 1 702 ? -18.922 36.156 32.312 1 98.56 702 SER A C 1
ATOM 5399 O O . SER A 1 702 ? -19.922 35.531 31.938 1 98.56 702 SER A O 1
ATOM 5401 N N . LYS A 1 703 ? -18.172 36.812 31.469 1 98.5 703 LYS A N 1
ATOM 5402 C CA . LYS A 1 703 ? -18.422 36.781 30.031 1 98.5 703 LYS A CA 1
ATOM 5403 C C . LYS A 1 703 ? -18.328 35.375 29.484 1 98.5 703 LYS A C 1
ATOM 5405 O O . LYS A 1 703 ? -19.172 34.969 28.688 1 98.5 703 LYS A O 1
ATOM 5410 N N . THR A 1 704 ? -17.266 34.688 29.922 1 98.75 704 THR A N 1
ATOM 5411 C CA . THR A 1 704 ? -17.094 33.281 29.484 1 98.75 704 THR A CA 1
ATOM 5412 C C . THR A 1 704 ? -18.266 32.438 29.969 1 98.75 704 THR A C 1
ATOM 5414 O O . THR A 1 704 ? -18.797 31.625 29.203 1 98.75 704 THR A O 1
ATOM 5417 N N . ALA A 1 705 ? -18.641 32.562 31.219 1 98.81 705 ALA A N 1
ATOM 5418 C CA . ALA A 1 705 ? -19.797 31.844 31.766 1 98.81 705 ALA A CA 1
ATOM 5419 C C . ALA A 1 705 ? -21.047 32.125 30.953 1 98.81 705 ALA A C 1
ATOM 5421 O O . ALA A 1 705 ? -21.812 31.219 30.625 1 98.81 705 ALA A O 1
ATOM 5422 N N . ARG A 1 706 ? -21.281 33.375 30.609 1 98.75 706 ARG A N 1
ATOM 5423 C CA . ARG A 1 706 ? -22.453 33.75 29.828 1 98.75 706 ARG A CA 1
ATOM 5424 C C . ARG A 1 706 ? -22.422 33.125 28.438 1 98.75 706 ARG A C 1
ATOM 5426 O O . ARG A 1 706 ? -23.453 32.688 27.922 1 98.75 706 ARG A O 1
ATOM 5433 N N . GLY A 1 707 ? -21.25 33.156 27.828 1 98.75 707 GLY A N 1
ATOM 5434 C CA . GLY A 1 707 ? -21.109 32.469 26.547 1 98.75 707 GLY A CA 1
ATOM 5435 C C . GLY A 1 707 ? -21.438 31 26.609 1 98.75 707 GLY A C 1
ATOM 5436 O O . GLY A 1 707 ? -22.125 30.469 25.734 1 98.75 707 GLY A O 1
ATOM 5437 N N . ILE A 1 708 ? -20.922 30.328 27.609 1 98.81 708 ILE A N 1
ATOM 5438 C CA . ILE A 1 708 ? -21.188 28.906 27.797 1 98.81 708 ILE A CA 1
ATOM 5439 C C . ILE A 1 708 ? -22.672 28.672 28.062 1 98.81 708 ILE A C 1
ATOM 5441 O O . ILE A 1 708 ? -23.25 27.719 27.547 1 98.81 708 ILE A O 1
ATOM 5445 N N . LEU A 1 709 ? -23.281 29.547 28.875 1 98.75 709 LEU A N 1
ATOM 5446 C CA . LEU A 1 709 ? -24.703 29.422 29.172 1 98.75 709 LEU A CA 1
ATOM 5447 C C . LEU A 1 709 ? -25.531 29.641 27.906 1 98.75 709 LEU A C 1
ATOM 5449 O O . LEU A 1 709 ? -26.578 29.016 27.734 1 98.75 709 LEU A O 1
ATOM 5453 N N . ARG A 1 710 ? -25.109 30.547 27.062 1 98.75 710 ARG A N 1
ATOM 5454 C CA . ARG A 1 710 ? -25.812 30.734 25.797 1 98.75 710 ARG A CA 1
ATOM 5455 C C . ARG A 1 710 ? -25.734 29.469 24.938 1 98.75 710 ARG A C 1
ATOM 5457 O O . ARG A 1 710 ? -26.719 29.094 24.297 1 98.75 710 ARG A O 1
ATOM 5464 N N . ALA A 1 711 ? -24.578 28.891 24.812 1 98.75 711 ALA A N 1
ATOM 5465 C CA . ALA A 1 711 ? -24.453 27.625 24.109 1 98.75 711 ALA A CA 1
ATOM 5466 C C . ALA A 1 711 ? -25.375 26.562 24.703 1 98.75 711 ALA A C 1
ATOM 5468 O O . ALA A 1 711 ? -26 25.781 23.969 1 98.75 711 ALA A O 1
ATOM 5469 N N . ALA A 1 712 ? -25.406 26.5 26.047 1 98.75 712 ALA A N 1
ATOM 5470 C CA . ALA A 1 712 ? -26.297 25.578 26.734 1 98.75 712 ALA A CA 1
ATOM 5471 C C . ALA A 1 712 ? -27.75 25.844 26.359 1 98.75 712 ALA A C 1
ATOM 5473 O O . ALA A 1 712 ? -28.531 24.906 26.188 1 98.75 712 ALA A O 1
ATOM 5474 N N . ASP A 1 713 ? -28.109 27.062 26.234 1 98.44 713 ASP A N 1
ATOM 5475 C CA . ASP A 1 713 ? -29.469 27.438 25.891 1 98.44 713 ASP A CA 1
ATOM 5476 C C . ASP A 1 713 ? -29.828 26.969 24.484 1 98.44 713 ASP A C 1
ATOM 5478 O O . ASP A 1 713 ? -30.969 26.594 24.203 1 98.44 713 ASP A O 1
ATOM 5482 N N . ILE A 1 714 ? -28.891 27.047 23.609 1 98.31 714 ILE A N 1
ATOM 5483 C CA . ILE A 1 714 ? -29.109 26.641 22.219 1 98.31 714 ILE A CA 1
ATOM 5484 C C . ILE A 1 714 ? -29.422 25.156 22.156 1 98.31 714 ILE A C 1
ATOM 5486 O O . ILE A 1 714 ? -30.234 24.703 21.344 1 98.31 714 ILE A O 1
ATOM 5490 N N . ILE A 1 715 ? -28.859 24.344 23.047 1 98.12 715 ILE A N 1
ATOM 5491 C CA . ILE A 1 715 ? -29.062 22.891 22.953 1 98.12 715 ILE A CA 1
ATOM 5492 C C . ILE A 1 715 ? -30.109 22.438 23.953 1 98.12 715 ILE A C 1
ATOM 5494 O O . ILE A 1 715 ? -30.328 21.25 24.141 1 98.12 715 ILE A O 1
ATOM 5498 N N . LYS A 1 716 ? -30.734 23.391 24.594 1 95.62 716 LYS A N 1
ATOM 5499 C CA . LYS A 1 716 ? -31.781 23.062 25.547 1 95.62 716 LYS A CA 1
ATOM 5500 C C . LYS A 1 716 ? -32.938 22.359 24.875 1 95.62 716 LYS A C 1
ATOM 5502 O O . LYS A 1 716 ? -33.344 22.719 23.766 1 95.62 716 LYS A O 1
ATOM 5507 N N . THR A 1 717 ? -33.375 21.344 25.516 1 89.44 717 THR A N 1
ATOM 5508 C CA . THR A 1 717 ? -34.469 20.531 24.984 1 89.44 717 THR A CA 1
ATOM 5509 C C . THR A 1 717 ? -35.719 20.719 25.828 1 89.44 717 THR A C 1
ATOM 5511 O O . THR A 1 717 ? -35.656 20.953 27.031 1 89.44 717 THR A O 1
ATOM 5514 N N . MET B 1 1 ? 11.344 11.289 -50.906 1 19.78 1 MET B N 1
ATOM 5515 C CA . MET B 1 1 ? 12.188 10.102 -50.812 1 19.78 1 MET B CA 1
ATOM 5516 C C . MET B 1 1 ? 12.094 9.477 -49.406 1 19.78 1 MET B C 1
ATOM 5518 O O . MET B 1 1 ? 12.805 9.875 -48.5 1 19.78 1 MET B O 1
ATOM 5522 N N . ARG B 1 2 ? 10.922 9.266 -48.938 1 23.31 2 ARG B N 1
ATOM 5523 C CA . ARG B 1 2 ? 10.086 9.062 -47.781 1 23.31 2 ARG B CA 1
ATOM 5524 C C . ARG B 1 2 ? 10.281 7.664 -47.188 1 23.31 2 ARG B C 1
ATOM 5526 O O . ARG B 1 2 ? 9.812 6.676 -47.781 1 23.31 2 ARG B O 1
ATOM 5533 N N . GLY B 1 3 ? 11.586 7.5 -46.594 1 22.39 3 GLY B N 1
ATOM 5534 C CA . GLY B 1 3 ? 12.227 6.227 -46.312 1 22.39 3 GLY B CA 1
ATOM 5535 C C . GLY B 1 3 ? 11.391 5.324 -45.438 1 22.39 3 GLY B C 1
ATOM 5536 O O . GLY B 1 3 ? 10.57 5.805 -44.625 1 22.39 3 GLY B O 1
ATOM 5537 N N . GLN B 1 4 ? 11.18 4.066 -45.844 1 23.17 4 GLN B N 1
ATOM 5538 C CA . GLN B 1 4 ? 10.398 2.889 -45.469 1 23.17 4 GLN B CA 1
ATOM 5539 C C . GLN B 1 4 ? 10.781 2.383 -44.094 1 23.17 4 GLN B C 1
ATOM 5541 O O . GLN B 1 4 ? 11.922 1.966 -43.875 1 23.17 4 GLN B O 1
ATOM 5546 N N . ILE B 1 5 ? 10.422 3.127 -43 1 26.2 5 ILE B N 1
ATOM 5547 C CA . ILE B 1 5 ? 10.844 2.725 -41.656 1 26.2 5 ILE B CA 1
ATOM 5548 C C . ILE B 1 5 ? 10.375 1.299 -41.375 1 26.2 5 ILE B C 1
ATOM 5550 O O . ILE B 1 5 ? 9.18 1.002 -41.438 1 26.2 5 ILE B O 1
ATOM 5554 N N . PRO B 1 6 ? 11.359 0.327 -41.438 1 25.42 6 PRO B N 1
ATOM 5555 C CA . PRO B 1 6 ? 11.031 -1.09 -41.25 1 25.42 6 PRO B CA 1
ATOM 5556 C C . PRO B 1 6 ? 10.359 -1.368 -39.906 1 25.42 6 PRO B C 1
ATOM 5558 O O . PRO B 1 6 ? 10.641 -0.684 -38.938 1 25.42 6 PRO B O 1
ATOM 5561 N N . LEU B 1 7 ? 9.148 -1.938 -39.906 1 23.06 7 LEU B N 1
ATOM 5562 C CA . LEU B 1 7 ? 8.234 -2.361 -38.844 1 23.06 7 LEU B CA 1
ATOM 5563 C C . LEU B 1 7 ? 8.898 -3.389 -37.938 1 23.06 7 LEU B C 1
ATOM 5565 O O . LEU B 1 7 ? 9.211 -4.5 -38.375 1 23.06 7 LEU B O 1
ATOM 5569 N N . ALA B 1 8 ? 9.797 -2.871 -36.969 1 26.17 8 ALA B N 1
ATOM 5570 C CA . ALA B 1 8 ? 10.406 -3.736 -35.938 1 26.17 8 ALA B CA 1
ATOM 5571 C C . ALA B 1 8 ? 9.344 -4.543 -35.219 1 26.17 8 ALA B C 1
ATOM 5573 O O . ALA B 1 8 ? 8.508 -3.979 -34.5 1 26.17 8 ALA B O 1
ATOM 5574 N N . LEU B 1 9 ? 8.969 -5.738 -35.75 1 22.55 9 LEU B N 1
ATOM 5575 C CA . LEU B 1 9 ? 8.094 -6.695 -35.062 1 22.55 9 LEU B CA 1
ATOM 5576 C C . LEU B 1 9 ? 8.719 -7.152 -33.75 1 22.55 9 LEU B C 1
ATOM 5578 O O . LEU B 1 9 ? 9.758 -7.809 -33.75 1 22.55 9 LEU B O 1
ATOM 5582 N N . THR B 1 10 ? 8.695 -6.344 -32.688 1 24.09 10 THR B N 1
ATOM 5583 C CA . THR B 1 10 ? 9.117 -6.715 -31.344 1 24.09 10 THR B CA 1
ATOM 5584 C C . THR B 1 10 ? 8.406 -7.98 -30.891 1 24.09 10 THR B C 1
ATOM 5586 O O . THR B 1 10 ? 7.18 -8 -30.766 1 24.09 10 THR B O 1
ATOM 5589 N N . PHE B 1 11 ? 8.922 -9.109 -31.219 1 24.02 11 PHE B N 1
ATOM 5590 C CA . PHE B 1 11 ? 8.5 -10.391 -30.672 1 24.02 11 PHE B CA 1
ATOM 5591 C C . PHE B 1 11 ? 8.609 -10.383 -29.156 1 24.02 11 PHE B C 1
ATOM 5593 O O . PHE B 1 11 ? 9.703 -10.203 -28.609 1 24.02 11 PHE B O 1
ATOM 5600 N N . ALA B 1 12 ? 7.652 -9.914 -28.453 1 25.42 12 ALA B N 1
ATOM 5601 C CA . ALA B 1 12 ? 7.547 -9.969 -27 1 25.42 12 ALA B CA 1
ATOM 5602 C C . ALA B 1 12 ? 7.668 -11.406 -26.5 1 25.42 12 ALA B C 1
ATOM 5604 O O . ALA B 1 12 ? 6.809 -12.242 -26.781 1 25.42 12 ALA B O 1
ATOM 5605 N N . ALA B 1 13 ? 8.875 -11.852 -26.344 1 25.67 13 ALA B N 1
ATOM 5606 C CA . ALA B 1 13 ? 9.203 -13.133 -25.719 1 25.67 13 ALA B CA 1
ATOM 5607 C C . ALA B 1 13 ? 8.672 -13.195 -24.281 1 25.67 13 ALA B C 1
ATOM 5609 O O . ALA B 1 13 ? 9.055 -12.383 -23.438 1 25.67 13 ALA B O 1
ATOM 5610 N N . LEU B 1 14 ? 7.465 -13.57 -24.047 1 26.72 14 LEU B N 1
ATOM 5611 C CA . LEU B 1 14 ? 6.891 -13.836 -22.734 1 26.72 14 LEU B CA 1
ATOM 5612 C C . LEU B 1 14 ? 7.711 -14.883 -21.984 1 26.72 14 LEU B C 1
ATOM 5614 O O . LEU B 1 14 ? 7.953 -15.977 -22.5 1 26.72 14 LEU B O 1
ATOM 5618 N N . ALA B 1 15 ? 8.648 -14.508 -21.156 1 27.22 15 ALA B N 1
ATOM 5619 C CA . ALA B 1 15 ? 9.516 -15.297 -20.281 1 27.22 15 ALA B CA 1
ATOM 5620 C C . ALA B 1 15 ? 8.703 -16.047 -19.234 1 27.22 15 ALA B C 1
ATOM 5622 O O . ALA B 1 15 ? 8.188 -15.43 -18.297 1 27.22 15 ALA B O 1
ATOM 5623 N N . SER B 1 16 ? 7.938 -17.031 -19.359 1 28.88 16 SER B N 1
ATOM 5624 C CA . SER B 1 16 ? 7.227 -17.781 -18.328 1 28.88 16 SER B CA 1
ATOM 5625 C C . SER B 1 16 ? 8.18 -18.625 -17.5 1 28.88 16 SER B C 1
ATOM 5627 O O . SER B 1 16 ? 8.758 -19.594 -18 1 28.88 16 SER B O 1
ATOM 5629 N N . ALA B 1 17 ? 8.844 -18.438 -16.578 1 27.47 17 ALA B N 1
ATOM 5630 C CA . ALA B 1 17 ? 9.898 -19.156 -15.875 1 27.47 17 ALA B CA 1
ATOM 5631 C C . ALA B 1 17 ? 9.359 -20.469 -15.289 1 27.47 17 ALA B C 1
ATOM 5633 O O . ALA B 1 17 ? 9.969 -21.531 -15.461 1 27.47 17 ALA B O 1
ATOM 5634 N N . CYS B 1 18 ? 9.125 -20.484 -13.992 1 33.75 18 CYS B N 1
ATOM 5635 C CA . CYS B 1 18 ? 8.641 -21.797 -13.547 1 33.75 18 CYS B CA 1
ATOM 5636 C C . CYS B 1 18 ? 7.613 -22.359 -14.516 1 33.75 18 CYS B C 1
ATOM 5638 O O . CYS B 1 18 ? 6.426 -22.047 -14.414 1 33.75 18 CYS B O 1
ATOM 5640 N N . GLN B 1 19 ? 8.008 -22.516 -15.656 1 34.03 19 GLN B N 1
ATOM 5641 C CA . GLN B 1 19 ? 7.879 -22.078 -17.047 1 34.03 19 GLN B CA 1
ATOM 5642 C C . GLN B 1 19 ? 6.934 -23 -17.828 1 34.03 19 GLN B C 1
ATOM 5644 O O . GLN B 1 19 ? 7.238 -24.172 -18.047 1 34.03 19 GLN B O 1
ATOM 5649 N N . ARG B 1 20 ? 5.773 -22.781 -17.562 1 35.97 20 ARG B N 1
ATOM 5650 C CA . ARG B 1 20 ? 4.949 -23.281 -18.656 1 35.97 20 ARG B CA 1
ATOM 5651 C C . ARG B 1 20 ? 5.656 -23.125 -20 1 35.97 20 ARG B C 1
ATOM 5653 O O . ARG B 1 20 ? 5.965 -22 -20.422 1 35.97 20 ARG B O 1
ATOM 5660 N N . ASP B 1 21 ? 6.578 -23.906 -20.203 1 34.78 21 ASP B N 1
ATOM 5661 C CA . ASP B 1 21 ? 7.465 -24.25 -21.312 1 34.78 21 ASP B CA 1
ATOM 5662 C C . ASP B 1 21 ? 6.934 -23.672 -22.625 1 34.78 21 ASP B C 1
ATOM 5664 O O . ASP B 1 21 ? 7.469 -23.969 -23.703 1 34.78 21 ASP B O 1
ATOM 5668 N N . PHE B 1 22 ? 5.68 -23.281 -22.719 1 33.31 22 PHE B N 1
ATOM 5669 C CA . PHE B 1 22 ? 5.246 -23.234 -24.109 1 33.31 22 PHE B CA 1
ATOM 5670 C C . PHE B 1 22 ? 5.625 -21.906 -24.75 1 33.31 22 PHE B C 1
ATOM 5672 O O . PHE B 1 22 ? 5.039 -20.875 -24.438 1 33.31 22 PHE B O 1
ATOM 5679 N N . ILE B 1 23 ? 6.824 -21.531 -24.828 1 37.81 23 ILE B N 1
ATOM 5680 C CA . ILE B 1 23 ? 7.008 -20.453 -25.781 1 37.81 23 ILE B CA 1
ATOM 5681 C C . ILE B 1 23 ? 6.215 -20.734 -27.047 1 37.81 23 ILE B C 1
ATOM 5683 O O . ILE B 1 23 ? 6.773 -21.203 -28.047 1 37.81 23 ILE B O 1
ATOM 5687 N N . LEU B 1 24 ? 5.277 -21.594 -27 1 39.62 24 LEU B N 1
ATOM 5688 C CA . LEU B 1 24 ? 4.66 -21.828 -28.297 1 39.62 24 LEU B CA 1
ATOM 5689 C C . LEU B 1 24 ? 3.938 -20.562 -28.781 1 39.62 24 LEU B C 1
ATOM 5691 O O . LEU B 1 24 ? 3.359 -19.828 -27.984 1 39.62 24 LEU B O 1
ATOM 5695 N N . GLU B 1 25 ? 4.434 -19.906 -29.828 1 44 25 GLU B N 1
ATOM 5696 C CA . GLU B 1 25 ? 3.609 -18.953 -30.547 1 44 25 GLU B CA 1
ATOM 5697 C C . GLU B 1 25 ? 2.133 -19.125 -30.203 1 44 25 GLU B C 1
ATOM 5699 O O . GLU B 1 25 ? 1.619 -20.234 -30.203 1 44 25 GLU B O 1
ATOM 5704 N N . LYS B 1 26 ? 1.763 -18.156 -29.766 1 56.97 26 LYS B N 1
ATOM 5705 C CA . LYS B 1 26 ? 0.335 -18.141 -29.453 1 56.97 26 LYS B CA 1
ATOM 5706 C C . LYS B 1 26 ? -0.476 -18.766 -30.594 1 56.97 26 LYS B C 1
ATOM 5708 O O . LYS B 1 26 ? -0.504 -18.219 -31.703 1 56.97 26 LYS B O 1
ATOM 5713 N N . ARG B 1 27 ? -0.775 -20.094 -30.422 1 58.59 27 ARG B N 1
ATOM 5714 C CA . ARG B 1 27 ? -1.607 -20.781 -31.406 1 58.59 27 ARG B CA 1
ATOM 5715 C C . ARG B 1 27 ? -3.01 -20.172 -31.453 1 58.59 27 ARG B C 1
ATOM 5717 O O . ARG B 1 27 ? -3.537 -19.75 -30.422 1 58.59 27 ARG B O 1
ATOM 5724 N N . HIS B 1 28 ? -3.369 -19.984 -32.5 1 68.62 28 HIS B N 1
ATOM 5725 C CA . HIS B 1 28 ? -4.754 -19.578 -32.719 1 68.62 28 HIS B CA 1
ATOM 5726 C C . HIS B 1 28 ? -5.715 -20.453 -31.906 1 68.62 28 HIS B C 1
ATOM 5728 O O . HIS B 1 28 ? -5.504 -21.672 -31.781 1 68.62 28 HIS B O 1
ATOM 5734 N N . THR B 1 29 ? -6.48 -19.812 -31.062 1 80.06 29 THR B N 1
ATOM 5735 C CA . THR B 1 29 ? -7.543 -20.547 -30.375 1 80.06 29 THR B CA 1
ATOM 5736 C C . THR B 1 29 ? -8.898 -19.891 -30.625 1 80.06 29 THR B C 1
ATOM 5738 O O . THR B 1 29 ? -8.969 -18.703 -30.953 1 80.06 29 THR B O 1
ATOM 5741 N N . HIS B 1 30 ? -9.914 -20.641 -30.547 1 83.44 30 HIS B N 1
ATOM 5742 C CA . HIS B 1 30 ? -11.273 -20.141 -30.719 1 83.44 30 HIS B CA 1
ATOM 5743 C C . HIS B 1 30 ? -11.867 -19.719 -29.375 1 83.44 30 HIS B C 1
ATOM 5745 O O . HIS B 1 30 ? -13 -19.234 -29.312 1 83.44 30 HIS B O 1
ATOM 5751 N N . ARG B 1 31 ? -11.07 -19.875 -28.422 1 83.94 31 ARG B N 1
ATOM 5752 C CA . ARG B 1 31 ? -11.5 -19.359 -27.125 1 83.94 31 ARG B CA 1
ATOM 5753 C C . ARG B 1 31 ? -11.57 -17.828 -27.141 1 83.94 31 ARG B C 1
ATOM 5755 O O . ARG B 1 31 ? -10.758 -17.172 -27.797 1 83.94 31 ARG B O 1
ATOM 5762 N N . LYS B 1 32 ? -12.531 -17.281 -26.422 1 78.56 32 LYS B N 1
ATOM 5763 C CA . LYS B 1 32 ? -12.695 -15.828 -26.391 1 78.56 32 LYS B CA 1
ATOM 5764 C C . LYS B 1 32 ? -12.078 -15.234 -25.125 1 78.56 32 LYS B C 1
ATOM 5766 O O . LYS B 1 32 ? -12.359 -15.703 -24.016 1 78.56 32 LYS B O 1
ATOM 5771 N N . PRO B 1 33 ? -11.266 -14.273 -25.312 1 79.62 33 PRO B N 1
ATOM 5772 C CA . PRO B 1 33 ? -10.742 -13.594 -24.125 1 79.62 33 PRO B CA 1
ATOM 5773 C C . PRO B 1 33 ? -11.844 -12.953 -23.281 1 79.62 33 PRO B C 1
ATOM 5775 O O . PRO B 1 33 ? -12.859 -12.5 -23.828 1 79.62 33 PRO B O 1
ATOM 5778 N N . ILE B 1 34 ? -11.609 -12.961 -21.984 1 79.69 34 ILE B N 1
ATOM 5779 C CA . ILE B 1 34 ? -12.516 -12.266 -21.094 1 79.69 34 ILE B CA 1
ATOM 5780 C C . ILE B 1 34 ? -12.266 -10.758 -21.156 1 79.69 34 ILE B C 1
ATOM 5782 O O . ILE B 1 34 ? -11.125 -10.305 -20.984 1 79.69 34 ILE B O 1
ATOM 5786 N N . THR B 1 35 ? -13.219 -10 -21.578 1 71.62 35 THR B N 1
ATOM 5787 C CA . THR B 1 35 ? -13.062 -8.562 -21.703 1 71.62 35 THR B CA 1
ATOM 5788 C C . THR B 1 35 ? -13.711 -7.832 -20.531 1 71.62 35 THR B C 1
ATOM 5790 O O . THR B 1 35 ? -14.711 -8.305 -19.984 1 71.62 35 THR B O 1
ATOM 5793 N N . LYS B 1 36 ? -13.117 -6.844 -20.281 1 69.56 36 LYS B N 1
ATOM 5794 C CA . LYS B 1 36 ? -13.633 -6.016 -19.188 1 69.56 36 LYS B CA 1
ATOM 5795 C C . LYS B 1 36 ? -14.984 -5.398 -19.562 1 69.56 36 LYS B C 1
ATOM 5797 O O . LYS B 1 36 ? -15.148 -4.867 -20.656 1 69.56 36 LYS B O 1
ATOM 5802 N N . ARG B 1 37 ? -15.914 -5.66 -18.766 1 61.59 37 ARG B N 1
ATOM 5803 C CA . ARG B 1 37 ? -17.203 -5.008 -18.984 1 61.59 37 ARG B CA 1
ATOM 5804 C C . ARG B 1 37 ? -17.141 -3.535 -18.594 1 61.59 37 ARG B C 1
ATOM 5806 O O . ARG B 1 37 ? -16.312 -3.141 -17.766 1 61.59 37 ARG B O 1
ATOM 5813 N N . ALA B 1 38 ? -17.844 -2.879 -19.203 1 51.72 38 ALA B N 1
ATOM 5814 C CA . ALA B 1 38 ? -17.953 -1.442 -18.969 1 51.72 38 ALA B CA 1
ATOM 5815 C C . ALA B 1 38 ? -18.172 -1.144 -17.484 1 51.72 38 ALA B C 1
ATOM 5817 O O . ALA B 1 38 ? -17.672 -0.146 -16.969 1 51.72 38 ALA B O 1
ATOM 5818 N N . ASP B 1 39 ? -18.797 -2.082 -16.859 1 53.06 39 ASP B N 1
ATOM 5819 C CA . ASP B 1 39 ? -19.156 -1.827 -15.469 1 53.06 39 ASP B CA 1
ATOM 5820 C C . ASP B 1 39 ? -18.062 -2.295 -14.523 1 53.06 39 ASP B C 1
ATOM 5822 O O . ASP B 1 39 ? -18.172 -2.115 -13.305 1 53.06 39 ASP B O 1
ATOM 5826 N N . ASP B 1 40 ? -17.125 -3.055 -15.125 1 61.19 40 ASP B N 1
ATOM 5827 C CA . ASP B 1 40 ? -16.016 -3.533 -14.297 1 61.19 40 ASP B CA 1
ATOM 5828 C C . ASP B 1 40 ? -15.148 -2.377 -13.82 1 61.19 40 ASP B C 1
ATOM 5830 O O . ASP B 1 40 ? -14.328 -1.855 -14.578 1 61.19 40 ASP B O 1
ATOM 5834 N N . GLN B 1 41 ? -15.812 -1.497 -12.758 1 68.75 41 GLN B N 1
ATOM 5835 C CA . GLN B 1 41 ? -15.633 -0.089 -12.414 1 68.75 41 GLN B CA 1
ATOM 5836 C C . GLN B 1 41 ? -14.641 0.078 -11.266 1 68.75 41 GLN B C 1
ATOM 5838 O O . GLN B 1 41 ? -14.75 -0.603 -10.242 1 68.75 41 GLN B O 1
ATOM 5843 N N . TRP B 1 42 ? -13.375 0.289 -11.688 1 86.38 42 TRP B N 1
ATOM 5844 C CA . TRP B 1 42 ? -12.523 0.943 -10.695 1 86.38 42 TRP B CA 1
ATOM 5845 C C . TRP B 1 42 ? -13.258 2.105 -10.031 1 86.38 42 TRP B C 1
ATOM 5847 O O . TRP B 1 42 ? -13.961 2.867 -10.703 1 86.38 42 TRP B O 1
ATOM 5857 N N . PRO B 1 43 ? -13.078 2.115 -8.641 1 93.12 43 PRO B N 1
ATOM 5858 C CA . PRO B 1 43 ? -12.266 1.319 -7.715 1 93.12 43 PRO B CA 1
ATOM 5859 C C . PRO B 1 43 ? -13.016 0.113 -7.156 1 93.12 43 PRO B C 1
ATOM 5861 O O . PRO B 1 43 ? -14.25 0.07 -7.211 1 93.12 43 PRO B O 1
ATOM 5864 N N . PRO B 1 44 ? -12.25 -0.871 -6.648 1 93.75 44 PRO B N 1
ATOM 5865 C CA . PRO B 1 44 ? -12.883 -2.057 -6.066 1 93.75 44 PRO B CA 1
ATOM 5866 C C . PRO B 1 44 ? -13.859 -1.712 -4.945 1 93.75 44 PRO B C 1
ATOM 5868 O O . PRO B 1 44 ? -13.586 -0.824 -4.133 1 93.75 44 PRO B O 1
ATOM 5871 N N . VAL B 1 45 ? -14.992 -2.334 -4.922 1 95.5 45 VAL B N 1
ATOM 5872 C CA . VAL B 1 45 ? -16 -2.213 -3.877 1 95.5 45 VAL B CA 1
ATOM 5873 C C . VAL B 1 45 ? -16.078 -3.512 -3.08 1 95.5 45 VAL B C 1
ATOM 5875 O O . VAL B 1 45 ? -16.234 -4.59 -3.654 1 95.5 45 VAL B O 1
ATOM 5878 N N . LEU B 1 46 ? -15.961 -3.506 -1.788 1 97.5 46 LEU B N 1
ATOM 5879 C CA . LEU B 1 46 ? -15.938 -4.676 -0.917 1 97.5 46 LEU B CA 1
ATOM 5880 C C . LEU B 1 46 ? -17.078 -4.613 0.104 1 97.5 46 LEU B C 1
ATOM 5882 O O . LEU B 1 46 ? -17.453 -3.529 0.549 1 97.5 46 LEU B O 1
ATOM 5886 N N . SER B 1 47 ? -17.609 -5.766 0.443 1 97.44 47 SER B N 1
ATOM 5887 C CA . SER B 1 47 ? -18.484 -5.867 1.606 1 97.44 47 SER B CA 1
ATOM 5888 C C . SER B 1 47 ? -17.688 -5.758 2.904 1 97.44 47 SER B C 1
ATOM 5890 O O . SER B 1 47 ? -16.453 -5.766 2.889 1 97.44 47 SER B O 1
ATOM 5892 N N . GLU B 1 48 ? -18.344 -5.641 4.02 1 96.5 48 GLU B N 1
ATOM 5893 C CA . GLU B 1 48 ? -17.672 -5.551 5.316 1 96.5 48 GLU B CA 1
ATOM 5894 C C . GLU B 1 48 ? -16.812 -6.785 5.582 1 96.5 48 GLU B C 1
ATOM 5896 O O . GLU B 1 48 ? -15.68 -6.672 6.047 1 96.5 48 GLU B O 1
ATOM 5901 N N . GLU B 1 49 ? -17.359 -8.016 5.285 1 97.75 49 GLU B N 1
ATOM 5902 C CA . GLU B 1 49 ? -16.625 -9.258 5.48 1 97.75 49 GLU B CA 1
ATOM 5903 C C . GLU B 1 49 ? -15.383 -9.312 4.594 1 97.75 49 GLU B C 1
ATOM 5905 O O . GLU B 1 49 ? -14.32 -9.734 5.043 1 97.75 49 GLU B O 1
ATOM 5910 N N . GLU B 1 50 ? -15.609 -8.883 3.328 1 98.25 50 GLU B N 1
ATOM 5911 C CA . GLU B 1 50 ? -14.477 -8.859 2.408 1 98.25 50 GLU B CA 1
ATOM 5912 C C . GLU B 1 50 ? -13.398 -7.895 2.891 1 98.25 50 GLU B C 1
ATOM 5914 O O . GLU B 1 50 ? -12.203 -8.172 2.758 1 98.25 50 GLU B O 1
ATOM 5919 N N . THR B 1 51 ? -13.805 -6.727 3.451 1 97.69 51 THR B N 1
ATOM 5920 C CA . THR B 1 51 ? -12.859 -5.746 3.965 1 97.69 51 THR B CA 1
ATOM 5921 C C . THR B 1 51 ? -12.039 -6.336 5.109 1 97.69 51 THR B C 1
ATOM 5923 O O . THR B 1 51 ? -10.828 -6.086 5.207 1 97.69 51 THR B O 1
ATOM 5926 N N . ILE B 1 52 ? -12.711 -7.078 5.996 1 97 52 ILE B N 1
ATOM 5927 C CA . ILE B 1 52 ? -12.016 -7.715 7.113 1 97 52 ILE B CA 1
ATOM 5928 C C . ILE B 1 52 ? -10.93 -8.641 6.582 1 97 52 ILE B C 1
ATOM 5930 O O . ILE B 1 52 ? -9.789 -8.602 7.055 1 97 52 ILE B O 1
ATOM 5934 N N . LEU B 1 53 ? -11.266 -9.453 5.59 1 98.38 53 LEU B N 1
ATOM 5935 C CA . LEU B 1 53 ? -10.328 -10.422 5.023 1 98.38 53 LEU B CA 1
ATOM 5936 C C . LEU B 1 53 ? -9.156 -9.711 4.355 1 98.38 53 LEU B C 1
ATOM 5938 O O . LEU B 1 53 ? -7.996 -10.047 4.613 1 98.38 53 LEU B O 1
ATOM 5942 N N . VAL B 1 54 ? -9.422 -8.734 3.51 1 98.19 54 VAL B N 1
ATOM 5943 C CA . VAL B 1 54 ? -8.391 -8.055 2.734 1 98.19 54 VAL B CA 1
ATOM 5944 C C . VAL B 1 54 ? -7.477 -7.273 3.67 1 98.19 54 VAL B C 1
ATOM 5946 O O . VAL B 1 54 ? -6.25 -7.352 3.557 1 98.19 54 VAL B O 1
ATOM 5949 N N . ASN B 1 55 ? -8.031 -6.582 4.656 1 96.94 55 ASN B N 1
ATOM 5950 C CA . ASN B 1 55 ? -7.262 -5.695 5.523 1 96.94 55 ASN B CA 1
ATOM 5951 C C . ASN B 1 55 ? -6.488 -6.48 6.582 1 96.94 55 ASN B C 1
ATOM 5953 O O . ASN B 1 55 ? -5.582 -5.945 7.219 1 96.94 55 ASN B O 1
ATOM 5957 N N . ALA B 1 56 ? -6.809 -7.746 6.754 1 97.12 56 ALA B N 1
ATOM 5958 C CA . ALA B 1 56 ? -6.148 -8.57 7.766 1 97.12 56 ALA B CA 1
ATOM 5959 C C . ALA B 1 56 ? -4.766 -9.008 7.297 1 97.12 56 ALA B C 1
ATOM 5961 O O . ALA B 1 56 ? -3.93 -9.414 8.109 1 97.12 56 ALA B O 1
ATOM 5962 N N . PHE B 1 57 ? -4.5 -9.031 6.02 1 97.81 57 PHE B N 1
ATOM 5963 C CA . PHE B 1 57 ? -3.203 -9.469 5.512 1 97.81 57 PHE B CA 1
ATOM 5964 C C . PHE B 1 57 ? -2.111 -8.477 5.902 1 97.81 57 PHE B C 1
ATOM 5966 O O . PHE B 1 57 ? -2.264 -7.27 5.707 1 97.81 57 PHE B O 1
ATOM 5973 N N . ASP B 1 58 ? -1.04 -8.984 6.48 1 97.88 58 ASP B N 1
ATOM 5974 C CA . ASP B 1 58 ? 0.109 -8.234 6.984 1 97.88 58 ASP B CA 1
ATOM 5975 C C . ASP B 1 58 ? 1.379 -8.602 6.219 1 97.88 58 ASP B C 1
ATOM 5977 O O . ASP B 1 58 ? 1.911 -9.703 6.379 1 97.88 58 ASP B O 1
ATOM 5981 N N . ASN B 1 59 ? 1.878 -7.672 5.352 1 98 59 ASN B N 1
ATOM 5982 C CA . ASN B 1 59 ? 3.059 -7.957 4.543 1 98 59 ASN B CA 1
ATOM 5983 C C . ASN B 1 59 ? 4.289 -8.188 5.41 1 98 59 ASN B C 1
ATOM 5985 O O . ASN B 1 59 ? 5.223 -8.883 5 1 98 59 ASN B O 1
ATOM 5989 N N . VAL B 1 60 ? 4.289 -7.684 6.652 1 97.88 60 VAL B N 1
ATOM 5990 C CA . VAL B 1 60 ? 5.426 -7.84 7.551 1 97.88 60 VAL B CA 1
ATOM 5991 C C . VAL B 1 60 ? 5.488 -9.273 8.07 1 97.88 60 VAL B C 1
ATOM 5993 O O . VAL B 1 60 ? 6.559 -9.891 8.07 1 97.88 60 VAL B O 1
ATOM 5996 N N . THR B 1 61 ? 4.359 -9.797 8.484 1 98.38 61 THR B N 1
ATOM 5997 C CA . THR B 1 61 ? 4.379 -11.172 8.969 1 98.38 61 THR B CA 1
ATOM 5998 C C . THR B 1 61 ? 4.57 -12.148 7.812 1 98.38 61 THR B C 1
ATOM 6000 O O . THR B 1 61 ? 5.188 -13.203 7.98 1 98.38 61 THR B O 1
ATOM 6003 N N . ILE B 1 62 ? 4.043 -11.898 6.633 1 98.75 62 ILE B N 1
ATOM 6004 C CA . ILE B 1 62 ? 4.301 -12.742 5.469 1 98.75 62 ILE B CA 1
ATOM 6005 C C . ILE B 1 62 ? 5.805 -12.836 5.223 1 98.75 62 ILE B C 1
ATOM 6007 O O . ILE B 1 62 ? 6.328 -13.906 4.926 1 98.75 62 ILE B O 1
ATOM 6011 N N . ASP B 1 63 ? 6.469 -11.617 5.301 1 98.5 63 ASP B N 1
ATOM 6012 C CA . ASP B 1 63 ? 7.922 -11.562 5.199 1 98.5 63 ASP B CA 1
ATOM 6013 C C . ASP B 1 63 ? 8.578 -12.477 6.227 1 98.5 63 ASP B C 1
ATOM 6015 O O . ASP B 1 63 ? 9.5 -13.234 5.898 1 98.5 63 ASP B O 1
ATOM 6019 N N . GLU B 1 64 ? 8.031 -12.461 7.43 1 98.56 64 GLU B N 1
ATOM 6020 C CA . GLU B 1 64 ? 8.578 -13.266 8.516 1 98.56 64 GLU B CA 1
ATOM 6021 C C . GLU B 1 64 ? 8.367 -14.758 8.25 1 98.56 64 GLU B C 1
ATOM 6023 O O . GLU B 1 64 ? 9.266 -15.57 8.5 1 98.56 64 GLU B O 1
ATOM 6028 N N . TRP B 1 65 ? 7.148 -15.141 7.793 1 98.75 65 TRP B N 1
ATOM 6029 C CA . TRP B 1 65 ? 6.887 -16.531 7.477 1 98.75 65 TRP B CA 1
ATOM 6030 C C . TRP B 1 65 ? 7.797 -17.016 6.352 1 98.75 65 TRP B C 1
ATOM 6032 O O . TRP B 1 65 ? 8.32 -18.141 6.406 1 98.75 65 TRP B O 1
ATOM 6042 N N . SER B 1 66 ? 7.914 -16.188 5.309 1 98.69 66 SER B N 1
ATOM 6043 C CA . SER B 1 66 ? 8.789 -16.516 4.184 1 98.69 66 SER B CA 1
ATOM 6044 C C . SER B 1 66 ? 10.227 -16.734 4.648 1 98.69 66 SER B C 1
ATOM 6046 O O . SER B 1 66 ? 10.898 -17.656 4.176 1 98.69 66 SER B O 1
ATOM 6048 N N . ASP B 1 67 ? 10.695 -15.859 5.562 1 98.75 67 ASP B N 1
ATOM 6049 C CA . ASP B 1 67 ? 12.031 -15.992 6.129 1 98.75 67 ASP B CA 1
ATOM 6050 C C . ASP B 1 67 ? 12.188 -17.312 6.871 1 98.75 67 ASP B C 1
ATOM 6052 O O . ASP B 1 67 ? 13.18 -18.016 6.699 1 98.75 67 ASP B O 1
ATOM 6056 N N . TYR B 1 68 ? 11.188 -17.656 7.684 1 98.69 68 TYR B N 1
ATOM 6057 C CA . TYR B 1 68 ? 11.234 -18.906 8.422 1 98.69 68 TYR B CA 1
ATOM 6058 C C . TYR B 1 68 ? 11.352 -20.094 7.48 1 98.69 68 TYR B C 1
ATOM 6060 O O . TYR B 1 68 ? 12.281 -20.906 7.594 1 98.69 68 TYR B O 1
ATOM 6068 N N . TYR B 1 69 ? 10.398 -20.234 6.527 1 98.62 69 TYR B N 1
ATOM 6069 C CA . TYR B 1 69 ? 10.383 -21.375 5.629 1 98.62 69 TYR B CA 1
ATOM 6070 C C . TYR B 1 69 ? 11.664 -21.438 4.797 1 98.62 69 TYR B C 1
ATOM 6072 O O . TYR B 1 69 ? 12.188 -22.516 4.523 1 98.62 69 TYR B O 1
ATOM 6080 N N . GLY B 1 70 ? 12.18 -20.219 4.391 1 98.38 70 GLY B N 1
ATOM 6081 C CA . GLY B 1 70 ? 13.352 -20.125 3.533 1 98.38 70 GLY B CA 1
ATOM 6082 C C . GLY B 1 70 ? 14.625 -20.578 4.215 1 98.38 70 GLY B C 1
ATOM 6083 O O . GLY B 1 70 ? 15.656 -20.734 3.562 1 98.38 70 GLY B O 1
ATOM 6084 N N . HIS B 1 71 ? 14.539 -20.891 5.516 1 98.31 71 HIS B N 1
ATOM 6085 C CA . HIS B 1 71 ? 15.734 -21.266 6.25 1 98.31 71 HIS B CA 1
ATOM 6086 C C . HIS B 1 71 ? 15.609 -22.672 6.82 1 98.31 71 HIS B C 1
ATOM 6088 O O . HIS B 1 71 ? 16.406 -23.078 7.664 1 98.31 71 HIS B O 1
ATOM 6094 N N . GLN B 1 72 ? 14.602 -23.438 6.301 1 97.94 72 GLN B N 1
ATOM 6095 C CA . GLN B 1 72 ? 14.383 -24.797 6.797 1 97.94 72 GLN B CA 1
ATOM 6096 C C . GLN B 1 72 ? 14.891 -25.844 5.809 1 97.94 72 GLN B C 1
ATOM 6098 O O . GLN B 1 72 ? 14.852 -25.625 4.594 1 97.94 72 GLN B O 1
ATOM 6103 N N . VAL B 1 73 ? 15.359 -26.938 6.344 1 97.12 73 VAL B N 1
ATOM 6104 C CA . VAL B 1 73 ? 15.633 -28.125 5.527 1 97.12 73 VAL B CA 1
ATOM 6105 C C . VAL B 1 73 ? 14.344 -28.906 5.301 1 97.12 73 VAL B C 1
ATOM 6107 O O . VAL B 1 73 ? 13.797 -29.5 6.234 1 97.12 73 VAL B O 1
ATOM 6110 N N . LYS B 1 74 ? 13.93 -28.938 4.02 1 97.25 74 LYS B N 1
ATOM 6111 C CA . LYS B 1 74 ? 12.625 -29.547 3.783 1 97.25 74 LYS B CA 1
ATOM 6112 C C . LYS B 1 74 ? 12.633 -30.391 2.508 1 97.25 74 LYS B C 1
ATOM 6114 O O . LYS B 1 74 ? 11.633 -30.438 1.786 1 97.25 74 LYS B O 1
ATOM 6119 N N . LEU B 1 75 ? 13.789 -30.875 2.186 1 97.94 75 LEU B N 1
ATOM 6120 C CA . LEU B 1 75 ? 13.719 -31.922 1.186 1 97.94 75 LEU B CA 1
ATOM 6121 C C . LEU B 1 75 ? 12.719 -33 1.604 1 97.94 75 LEU B C 1
ATOM 6123 O O . LEU B 1 75 ? 12.625 -33.344 2.783 1 97.94 75 LEU B O 1
ATOM 6127 N N . ALA B 1 76 ? 12.031 -33.531 0.625 1 98.06 76 ALA B N 1
ATOM 6128 C CA . ALA B 1 76 ? 10.977 -34.5 0.931 1 98.06 76 ALA B CA 1
ATOM 6129 C C . ALA B 1 76 ? 11.477 -35.594 1.896 1 98.06 76 ALA B C 1
ATOM 6131 O O . ALA B 1 76 ? 12.539 -36.188 1.681 1 98.06 76 ALA B O 1
ATOM 6132 N N . GLY B 1 77 ? 10.734 -35.781 2.93 1 97.12 77 GLY B N 1
ATOM 6133 C CA . GLY B 1 77 ? 11.062 -36.781 3.93 1 97.12 77 GLY B CA 1
ATOM 6134 C C . GLY B 1 77 ? 11.961 -36.25 5.035 1 97.12 77 GLY B C 1
ATOM 6135 O O . GLY B 1 77 ? 12.18 -36.938 6.039 1 97.12 77 GLY B O 1
ATOM 6136 N N . LEU B 1 78 ? 12.398 -35.031 4.949 1 97.31 78 LEU B N 1
ATOM 6137 C CA . LEU B 1 78 ? 13.297 -34.469 5.953 1 97.31 78 LEU B CA 1
ATOM 6138 C C . LEU B 1 78 ? 12.656 -33.25 6.625 1 97.31 78 LEU B C 1
ATOM 6140 O O . LEU B 1 78 ? 13.25 -32.688 7.539 1 97.31 78 LEU B O 1
ATOM 6144 N N . GLY B 1 79 ? 11.492 -32.906 6.266 1 97.12 79 GLY B N 1
ATOM 6145 C CA . GLY B 1 79 ? 10.93 -31.609 6.68 1 97.12 79 GLY B CA 1
ATOM 6146 C C . GLY B 1 79 ? 9.906 -31.734 7.785 1 97.12 79 GLY B C 1
ATOM 6147 O O . GLY B 1 79 ? 8.945 -30.969 7.844 1 97.12 79 GLY B O 1
ATOM 6148 N N . LYS B 1 80 ? 10.039 -32.688 8.672 1 98.31 80 LYS B N 1
ATOM 6149 C CA . LYS B 1 80 ? 9.039 -32.906 9.711 1 98.31 80 LYS B CA 1
ATOM 6150 C C . LYS B 1 80 ? 8.93 -31.688 10.625 1 98.31 80 LYS B C 1
ATOM 6152 O O . LYS B 1 80 ? 7.836 -31.344 11.078 1 98.31 80 LYS B O 1
ATOM 6157 N N . GLU B 1 81 ? 10.031 -31.078 10.93 1 98 81 GLU B N 1
ATOM 6158 C CA . GLU B 1 81 ? 10.023 -29.922 11.805 1 98 81 GLU B CA 1
ATOM 6159 C C . GLU B 1 81 ? 9.211 -28.781 11.211 1 98 81 GLU B C 1
ATOM 6161 O O . GLU B 1 81 ? 8.398 -28.156 11.898 1 98 81 GLU B O 1
ATOM 6166 N N . ALA B 1 82 ? 9.438 -28.484 9.969 1 98.5 82 ALA B N 1
ATOM 6167 C CA . ALA B 1 82 ? 8.68 -27.438 9.289 1 98.5 82 ALA B CA 1
ATOM 6168 C C . ALA B 1 82 ? 7.199 -27.812 9.188 1 98.5 82 ALA B C 1
ATOM 6170 O O . ALA B 1 82 ? 6.328 -26.953 9.258 1 98.5 82 ALA B O 1
ATOM 6171 N N . ALA B 1 83 ? 6.91 -29.078 9 1 98.81 83 ALA B N 1
ATOM 6172 C CA . ALA B 1 83 ? 5.527 -29.562 8.977 1 98.81 83 ALA B CA 1
ATOM 6173 C C . ALA B 1 83 ? 4.832 -29.297 10.305 1 98.81 83 ALA B C 1
ATOM 6175 O O . ALA B 1 83 ? 3.711 -28.781 10.336 1 98.81 83 ALA B O 1
ATOM 6176 N N . GLN B 1 84 ? 5.504 -29.672 11.352 1 98.75 84 GLN B N 1
ATOM 6177 C CA . GLN B 1 84 ? 4.934 -29.453 12.68 1 98.75 84 GLN B CA 1
ATOM 6178 C C . GLN B 1 84 ? 4.742 -27.969 12.961 1 98.75 84 GLN B C 1
ATOM 6180 O O . GLN B 1 84 ? 3.727 -27.562 13.531 1 98.75 84 GLN B O 1
ATOM 6185 N N . TRP B 1 85 ? 5.738 -27.188 12.609 1 98.81 85 TRP B N 1
ATOM 6186 C CA . TRP B 1 85 ? 5.629 -25.734 12.773 1 98.81 85 TRP B CA 1
ATOM 6187 C C . TRP B 1 85 ? 4.406 -25.203 12.039 1 98.81 85 TRP B C 1
ATOM 6189 O O . TRP B 1 85 ? 3.67 -24.375 12.578 1 98.81 85 TRP B O 1
ATOM 6199 N N . THR B 1 86 ? 4.184 -25.656 10.844 1 98.88 86 THR B N 1
ATOM 6200 C CA . THR B 1 86 ? 3.033 -25.25 10.047 1 98.88 86 THR B CA 1
ATOM 6201 C C . THR B 1 86 ? 1.73 -25.609 10.75 1 98.88 86 THR B C 1
ATOM 6203 O O . THR B 1 86 ? 0.825 -24.781 10.867 1 98.88 86 THR B O 1
ATOM 6206 N N . ALA B 1 87 ? 1.65 -26.828 11.203 1 98.88 87 ALA B N 1
ATOM 6207 C CA . ALA B 1 87 ? 0.461 -27.281 11.922 1 98.88 87 ALA B CA 1
ATOM 6208 C C . ALA B 1 87 ? 0.197 -26.422 13.148 1 98.88 87 ALA B C 1
ATOM 6210 O O . ALA B 1 87 ? -0.953 -26.078 13.438 1 98.88 87 ALA B O 1
ATOM 6211 N N . ASP B 1 88 ? 1.226 -26.062 13.867 1 98.81 88 ASP B N 1
ATOM 6212 C CA . ASP B 1 88 ? 1.093 -25.266 15.078 1 98.81 88 ASP B CA 1
ATOM 6213 C C . ASP B 1 88 ? 0.572 -23.859 14.75 1 98.81 88 ASP B C 1
ATOM 6215 O O . ASP B 1 88 ? -0.29 -23.328 15.453 1 98.81 88 ASP B O 1
ATOM 6219 N N . ARG B 1 89 ? 1.118 -23.234 13.664 1 98.62 89 ARG B N 1
ATOM 6220 C CA . ARG B 1 89 ? 0.658 -21.906 13.266 1 98.62 89 ARG B CA 1
ATOM 6221 C C . ARG B 1 89 ? -0.814 -21.938 12.867 1 98.62 89 ARG B C 1
ATOM 6223 O O . ARG B 1 89 ? -1.583 -21.047 13.25 1 98.62 89 ARG B O 1
ATOM 6230 N N . TRP B 1 90 ? -1.215 -22.969 12.062 1 98.75 90 TRP B N 1
ATOM 6231 C CA . TRP B 1 90 ? -2.604 -23.078 11.625 1 98.75 90 TRP B CA 1
ATOM 6232 C C . TRP B 1 90 ? -3.531 -23.281 12.82 1 98.75 90 TRP B C 1
ATOM 6234 O O . TRP B 1 90 ? -4.613 -22.703 12.875 1 98.75 90 TRP B O 1
ATOM 6244 N N . THR B 1 91 ? -3.08 -24.062 13.797 1 98.75 91 THR B N 1
ATOM 6245 C CA . THR B 1 91 ? -3.859 -24.312 15 1 98.75 91 THR B CA 1
ATOM 6246 C C . THR B 1 91 ? -4.02 -23.047 15.82 1 98.75 91 THR B C 1
ATOM 6248 O O . THR B 1 91 ? -5.109 -22.75 16.312 1 98.75 91 THR B O 1
ATOM 6251 N N . GLU B 1 92 ? -2.945 -22.312 15.93 1 98.31 92 GLU B N 1
ATOM 6252 C CA . GLU B 1 92 ? -2.982 -21.047 16.641 1 98.31 92 GLU B CA 1
ATOM 6253 C C . GLU B 1 92 ? -3.996 -20.094 16.016 1 98.31 92 GLU B C 1
ATOM 6255 O O . GLU B 1 92 ? -4.59 -19.266 16.703 1 98.31 92 GLU B O 1
ATOM 6260 N N . ASN B 1 93 ? -4.203 -20.266 14.766 1 98.19 93 ASN B N 1
ATOM 6261 C CA . ASN B 1 93 ? -5.094 -19.375 14.039 1 98.19 93 ASN B CA 1
ATOM 6262 C C . ASN B 1 93 ? -6.488 -19.969 13.875 1 98.19 93 ASN B C 1
ATOM 6264 O O . ASN B 1 93 ? -7.293 -19.469 13.086 1 98.19 93 ASN B O 1
ATOM 6268 N N . GLY B 1 94 ? -6.797 -21.047 14.5 1 97.81 94 GLY B N 1
ATOM 6269 C CA . GLY B 1 94 ? -8.18 -21.484 14.617 1 97.81 94 GLY B CA 1
ATOM 6270 C C . GLY B 1 94 ? -8.5 -22.703 13.781 1 97.81 94 GLY B C 1
ATOM 6271 O O . GLY B 1 94 ? -9.617 -23.219 13.82 1 97.81 94 GLY B O 1
ATOM 6272 N N . PHE B 1 95 ? -7.578 -23.266 13.031 1 98.56 95 PHE B N 1
ATOM 6273 C CA . PHE B 1 95 ? -7.797 -24.5 12.289 1 98.56 95 PHE B CA 1
ATOM 6274 C C . PHE B 1 95 ? -7.414 -25.719 13.133 1 98.56 95 PHE B C 1
ATOM 6276 O O . PHE B 1 95 ? -6.453 -25.656 13.906 1 98.56 95 PHE B O 1
ATOM 6283 N N . ASP B 1 96 ? -8.164 -26.766 12.969 1 98.5 96 ASP B N 1
ATOM 6284 C CA . ASP B 1 96 ? -7.758 -28.047 13.547 1 98.5 96 ASP B CA 1
ATOM 6285 C C . ASP B 1 96 ? -6.746 -28.75 12.648 1 98.5 96 ASP B C 1
ATOM 6287 O O . ASP B 1 96 ? -7.121 -29.453 11.711 1 98.5 96 ASP B O 1
ATOM 6291 N N . ALA B 1 97 ? -5.469 -28.594 12.984 1 98.75 97 ALA B N 1
ATOM 6292 C CA . ALA B 1 97 ? -4.422 -29.031 12.07 1 98.75 97 ALA B CA 1
ATOM 6293 C C . ALA B 1 97 ? -3.633 -30.203 12.664 1 98.75 97 ALA B C 1
ATOM 6295 O O . ALA B 1 97 ? -3.439 -30.266 13.875 1 98.75 97 ALA B O 1
ATOM 6296 N N . HIS B 1 98 ? -3.182 -31.094 11.82 1 98.69 98 HIS B N 1
ATOM 6297 C CA . HIS B 1 98 ? -2.387 -32.25 12.219 1 98.69 98 HIS B CA 1
ATOM 6298 C C . HIS B 1 98 ? -1.517 -32.75 11.062 1 98.69 98 HIS B C 1
ATOM 6300 O O . HIS B 1 98 ? -1.706 -32.344 9.914 1 98.69 98 HIS B O 1
ATOM 6306 N N . LEU B 1 99 ? -0.592 -33.562 11.391 1 98.69 99 LEU B N 1
ATOM 6307 C CA . LEU B 1 99 ? 0.234 -34.219 10.367 1 98.69 99 LEU B CA 1
ATOM 6308 C C . LEU B 1 99 ? -0.413 -35.5 9.875 1 98.69 99 LEU B C 1
ATOM 6310 O O . LEU B 1 99 ? -0.97 -36.281 10.664 1 98.69 99 LEU B O 1
ATOM 6314 N N . SER B 1 100 ? -0.456 -35.688 8.609 1 98.25 100 SER B N 1
ATOM 6315 C CA . SER B 1 100 ? -0.827 -36.938 7.941 1 98.25 100 SER B CA 1
ATOM 6316 C C . SER B 1 100 ? 0.385 -37.594 7.301 1 98.25 100 SER B C 1
ATOM 6318 O O . SER B 1 100 ? 1.011 -37.031 6.402 1 98.25 100 SER B O 1
ATOM 6320 N N . GLU B 1 101 ? 0.665 -38.812 7.707 1 98.06 101 GLU B N 1
ATOM 6321 C CA . GLU B 1 101 ? 1.919 -39.469 7.363 1 98.06 101 GLU B CA 1
ATOM 6322 C C . GLU B 1 101 ? 1.7 -40.562 6.309 1 98.06 101 GLU B C 1
ATOM 6324 O O . GLU B 1 101 ? 0.714 -41.281 6.359 1 98.06 101 GLU B O 1
ATOM 6329 N N . TYR B 1 102 ? 2.559 -40.688 5.336 1 98.75 102 TYR B N 1
ATOM 6330 C CA . TYR B 1 102 ? 2.631 -41.75 4.328 1 98.75 102 TYR B CA 1
ATOM 6331 C C . TYR B 1 102 ? 4.059 -42.25 4.176 1 98.75 102 TYR B C 1
ATOM 6333 O O . TYR B 1 102 ? 5.016 -41.5 4.348 1 98.75 102 TYR B O 1
ATOM 6341 N N . HIS B 1 103 ? 4.23 -43.531 3.896 1 98.62 103 HIS B N 1
ATOM 6342 C CA . HIS B 1 103 ? 5.539 -44.125 3.707 1 98.62 103 HIS B CA 1
ATOM 6343 C C . HIS B 1 103 ? 5.82 -44.375 2.229 1 98.62 103 HIS B C 1
ATOM 6345 O O . HIS B 1 103 ? 5.406 -45.406 1.68 1 98.62 103 HIS B O 1
ATOM 6351 N N . VAL B 1 104 ? 6.609 -43.531 1.599 1 98.69 104 VAL B N 1
ATOM 6352 C CA . VAL B 1 104 ? 6.715 -43.5 0.144 1 98.69 104 VAL B CA 1
ATOM 6353 C C . VAL B 1 104 ? 8.148 -43.812 -0.276 1 98.69 104 VAL B C 1
ATOM 6355 O O . VAL B 1 104 ? 9.07 -43.75 0.541 1 98.69 104 VAL B O 1
ATOM 6358 N N . TYR B 1 105 ? 8.305 -44.156 -1.536 1 98.44 105 TYR B N 1
ATOM 6359 C CA . TYR B 1 105 ? 9.625 -44.344 -2.117 1 98.44 105 TYR B CA 1
ATOM 6360 C C . TYR B 1 105 ? 10.211 -43.031 -2.605 1 98.44 105 TYR B C 1
ATOM 6362 O O . TYR B 1 105 ? 9.609 -42.344 -3.432 1 98.44 105 TYR B O 1
ATOM 6370 N N . LEU B 1 106 ? 11.367 -42.688 -2.098 1 98.5 106 LEU B N 1
ATOM 6371 C CA . LEU B 1 106 ? 12.141 -41.531 -2.551 1 98.5 106 LEU B CA 1
ATOM 6372 C C . LEU B 1 106 ? 13.586 -41.906 -2.83 1 98.5 106 LEU B C 1
ATOM 6374 O O . LEU B 1 106 ? 14.07 -42.906 -2.322 1 98.5 106 LEU B O 1
ATOM 6378 N N . SER B 1 107 ? 14.211 -41.188 -3.699 1 97.81 107 SER B N 1
ATOM 6379 C CA . SER B 1 107 ? 15.633 -41.406 -3.947 1 97.81 107 SER B CA 1
ATOM 6380 C C . SER B 1 107 ? 16.453 -40.188 -3.527 1 97.81 107 SER B C 1
ATOM 6382 O O . SER B 1 107 ? 16 -39.031 -3.688 1 97.81 107 SER B O 1
ATOM 6384 N N . TYR B 1 108 ? 17.625 -40.406 -2.922 1 97.81 108 TYR B N 1
ATOM 6385 C CA . TYR B 1 108 ? 18.516 -39.375 -2.432 1 97.81 108 TYR B CA 1
ATOM 6386 C C . TYR B 1 108 ? 19.906 -39.469 -3.07 1 97.81 108 TYR B C 1
ATOM 6388 O O . TYR B 1 108 ? 20.344 -40.594 -3.422 1 97.81 108 TYR B O 1
ATOM 6396 N N . PRO B 1 109 ? 20.547 -38.344 -3.248 1 97.31 109 PRO B N 1
ATOM 6397 C CA . PRO B 1 109 ? 21.891 -38.406 -3.812 1 97.31 109 PRO B CA 1
ATOM 6398 C C . PRO B 1 109 ? 22.922 -38.938 -2.824 1 97.31 109 PRO B C 1
ATOM 6400 O O . PRO B 1 109 ? 22.906 -38.562 -1.646 1 97.31 109 PRO B O 1
ATOM 6403 N N . VAL B 1 110 ? 23.766 -39.812 -3.316 1 97.25 110 VAL B N 1
ATOM 6404 C CA . VAL B 1 110 ? 24.891 -40.281 -2.531 1 97.25 110 VAL B CA 1
ATOM 6405 C C . VAL B 1 110 ? 26.188 -39.625 -3.031 1 97.25 110 VAL B C 1
ATOM 6407 O O . VAL B 1 110 ? 26.969 -39.094 -2.24 1 97.25 110 VAL B O 1
ATOM 6410 N N . HIS B 1 111 ? 26.375 -39.75 -4.336 1 96.06 111 HIS B N 1
ATOM 6411 C CA . HIS B 1 111 ? 27.547 -39.188 -4.98 1 96.06 111 HIS B CA 1
ATOM 6412 C C . HIS B 1 111 ? 27.266 -38.875 -6.449 1 96.06 111 HIS B C 1
ATOM 6414 O O . HIS B 1 111 ? 26.516 -39.594 -7.105 1 96.06 111 HIS B O 1
ATOM 6420 N N . ALA B 1 112 ? 27.891 -37.781 -6.875 1 97.81 112 ALA B N 1
ATOM 6421 C CA . ALA B 1 112 ? 27.812 -37.469 -8.305 1 97.81 112 ALA B CA 1
ATOM 6422 C C . ALA B 1 112 ? 29.094 -36.781 -8.781 1 97.81 112 ALA B C 1
ATOM 6424 O O . ALA B 1 112 ? 29.688 -36 -8.047 1 97.81 112 ALA B O 1
ATOM 6425 N N . SER B 1 113 ? 29.516 -37.062 -9.953 1 98.38 113 SER B N 1
ATOM 6426 C CA . SER B 1 113 ? 30.625 -36.375 -10.602 1 98.38 113 SER B CA 1
ATOM 6427 C C . SER B 1 113 ? 30.5 -36.438 -12.117 1 98.38 113 SER B C 1
ATOM 6429 O O . SER B 1 113 ? 29.812 -37.312 -12.664 1 98.38 113 SER B O 1
ATOM 6431 N N . LEU B 1 114 ? 31.031 -35.469 -12.773 1 98.75 114 LEU B N 1
ATOM 6432 C CA . LEU B 1 114 ? 31.078 -35.344 -14.227 1 98.75 114 LEU B CA 1
ATOM 6433 C C . LEU B 1 114 ? 32.438 -34.844 -14.688 1 98.75 114 LEU B C 1
ATOM 6435 O O . LEU B 1 114 ? 32.969 -33.906 -14.133 1 98.75 114 LEU B O 1
ATOM 6439 N N . GLU B 1 115 ? 33 -35.562 -15.656 1 98.62 115 GLU B N 1
ATOM 6440 C CA . GLU B 1 115 ? 34.281 -35.188 -16.219 1 98.62 115 GLU B CA 1
ATOM 6441 C C . GLU B 1 115 ? 34.25 -35.25 -17.75 1 98.62 115 GLU B C 1
ATOM 6443 O O . GLU B 1 115 ? 33.625 -36.125 -18.328 1 98.62 115 GLU B O 1
ATOM 6448 N N . ILE B 1 116 ? 34.938 -34.344 -18.375 1 98.69 116 ILE B N 1
ATOM 6449 C CA . ILE B 1 116 ? 35.094 -34.375 -19.828 1 98.69 116 ILE B CA 1
ATOM 6450 C C . ILE B 1 116 ? 36.531 -34.781 -20.188 1 98.69 116 ILE B C 1
ATOM 6452 O O . ILE B 1 116 ? 37.469 -34.344 -19.531 1 98.69 116 ILE B O 1
ATOM 6456 N N . MET B 1 117 ? 36.625 -35.625 -21.141 1 98.12 117 MET B N 1
ATOM 6457 C CA . MET B 1 117 ? 37.906 -35.938 -21.781 1 98.12 117 MET B CA 1
ATOM 6458 C C . MET B 1 117 ? 37.938 -35.406 -23.219 1 98.12 117 MET B C 1
ATOM 6460 O O . MET B 1 117 ? 37.062 -35.781 -24.031 1 98.12 117 MET B O 1
ATOM 6464 N N . TYR B 1 118 ? 38.938 -34.656 -23.484 1 96.38 118 TYR B N 1
ATOM 6465 C CA . TYR B 1 118 ? 39.094 -34.062 -24.797 1 96.38 118 TYR B CA 1
ATOM 6466 C C . TYR B 1 118 ? 39.844 -35 -25.75 1 96.38 118 TYR B C 1
ATOM 6468 O O . TYR B 1 118 ? 40.406 -36 -25.328 1 96.38 118 TYR B O 1
ATOM 6476 N N . ALA B 1 119 ? 39.812 -34.594 -27 1 93 119 ALA B N 1
ATOM 6477 C CA . ALA B 1 119 ? 40.406 -35.406 -28.047 1 93 119 ALA B CA 1
ATOM 6478 C C . ALA B 1 119 ? 41.906 -35.594 -27.812 1 93 119 ALA B C 1
ATOM 6480 O O . ALA B 1 119 ? 42.469 -36.625 -28.156 1 93 119 ALA B O 1
ATOM 6481 N N . ASN B 1 120 ? 42.531 -34.656 -27.25 1 93.5 120 ASN B N 1
ATOM 6482 C CA . ASN B 1 120 ? 43.969 -34.719 -27.016 1 93.5 120 ASN B CA 1
ATOM 6483 C C . ASN B 1 120 ? 44.312 -35.5 -25.75 1 93.5 120 ASN B C 1
ATOM 6485 O O . ASN B 1 120 ? 45.469 -35.562 -25.359 1 93.5 120 ASN B O 1
ATOM 6489 N N . GLY B 1 121 ? 43.312 -35.938 -25.062 1 92.81 121 GLY B N 1
ATOM 6490 C CA . GLY B 1 121 ? 43.531 -36.812 -23.906 1 92.81 121 GLY B CA 1
ATOM 6491 C C . GLY B 1 121 ? 43.438 -36.062 -22.594 1 92.81 121 GLY B C 1
ATOM 6492 O O . GLY B 1 121 ? 43.375 -36.656 -21.516 1 92.81 121 GLY B O 1
ATOM 6493 N N . THR B 1 122 ? 43.344 -34.812 -22.672 1 96.62 122 THR B N 1
ATOM 6494 C CA . THR B 1 122 ? 43.219 -34.031 -21.453 1 96.62 122 THR B CA 1
ATOM 6495 C C . THR B 1 122 ? 41.844 -34.156 -20.859 1 96.62 122 THR B C 1
ATOM 6497 O O . THR B 1 122 ? 40.844 -34.219 -21.594 1 96.62 122 THR B O 1
ATOM 6500 N N . THR B 1 123 ? 41.812 -34.188 -19.484 1 96.88 123 THR B N 1
ATOM 6501 C CA . THR B 1 123 ? 40.531 -34.312 -18.766 1 96.88 123 THR B CA 1
ATOM 6502 C C . THR B 1 123 ? 40.281 -33.094 -17.906 1 96.88 123 THR B C 1
ATOM 6504 O O . THR B 1 123 ? 41.219 -32.438 -17.438 1 96.88 123 THR B O 1
ATOM 6507 N N . SER B 1 124 ? 39.031 -32.719 -17.797 1 97.62 124 SER B N 1
ATOM 6508 C CA . SER B 1 124 ? 38.625 -31.625 -16.922 1 97.62 124 SER B CA 1
ATOM 6509 C C . SER B 1 124 ? 37.375 -31.984 -16.141 1 97.62 124 SER B C 1
ATOM 6511 O O . SER B 1 124 ? 36.438 -32.562 -16.719 1 97.62 124 SER B O 1
ATOM 6513 N N . GLU B 1 125 ? 37.406 -31.656 -14.859 1 97.75 125 GLU B N 1
ATOM 6514 C CA . GLU B 1 125 ? 36.219 -31.844 -14.047 1 97.75 125 GLU B CA 1
ATOM 6515 C C . GLU B 1 125 ? 35.156 -30.812 -14.391 1 97.75 125 GLU B C 1
ATOM 6517 O O . GLU B 1 125 ? 35.469 -29.625 -14.578 1 97.75 125 GLU B O 1
ATOM 6522 N N . VAL B 1 126 ? 33.906 -31.234 -14.523 1 98.44 126 VAL B N 1
ATOM 6523 C CA . VAL B 1 126 ? 32.781 -30.344 -14.711 1 98.44 126 VAL B CA 1
ATOM 6524 C C . VAL B 1 126 ? 32.125 -30.047 -13.359 1 98.44 126 VAL B C 1
ATOM 6526 O O . VAL B 1 126 ? 31.688 -30.953 -12.664 1 98.44 126 VAL B O 1
ATOM 6529 N N . ARG B 1 127 ? 32.062 -28.812 -13.062 1 97.5 127 ARG B N 1
ATOM 6530 C CA . ARG B 1 127 ? 31.562 -28.406 -11.758 1 97.5 127 ARG B CA 1
ATOM 6531 C C . ARG B 1 127 ? 30.062 -28.672 -11.656 1 97.5 127 ARG B C 1
ATOM 6533 O O . ARG B 1 127 ? 29.297 -28.328 -12.57 1 97.5 127 ARG B O 1
ATOM 6540 N N . LEU B 1 128 ? 29.672 -29.219 -10.508 1 97.94 128 LEU B N 1
ATOM 6541 C CA . LEU B 1 128 ? 28.25 -29.531 -10.312 1 97.94 128 LEU B CA 1
ATOM 6542 C C . LEU B 1 128 ? 27.609 -28.578 -9.32 1 97.94 128 LEU B C 1
ATOM 6544 O O . LEU B 1 128 ? 26.391 -28.359 -9.344 1 97.94 128 LEU B O 1
ATOM 6548 N N . ASP B 1 129 ? 28.344 -27.969 -8.406 1 96.12 129 ASP B N 1
ATOM 6549 C CA . ASP B 1 129 ? 27.797 -27.203 -7.297 1 96.12 129 ASP B CA 1
ATOM 6550 C C . ASP B 1 129 ? 27.562 -25.75 -7.703 1 96.12 129 ASP B C 1
ATOM 6552 O O . ASP B 1 129 ? 28.109 -25.281 -8.703 1 96.12 129 ASP B O 1
ATOM 6556 N N . GLU B 1 130 ? 26.719 -25.062 -6.941 1 97.94 130 GLU B N 1
ATOM 6557 C CA . GLU B 1 130 ? 26.453 -23.641 -7.086 1 97.94 130 GLU B CA 1
ATOM 6558 C C . GLU B 1 130 ? 27.344 -22.812 -6.16 1 97.94 130 GLU B C 1
ATOM 6560 O O . GLU B 1 130 ? 27.734 -23.281 -5.098 1 97.94 130 GLU B O 1
ATOM 6565 N N . ASP B 1 131 ? 27.609 -21.531 -6.52 1 98.06 131 ASP B N 1
ATOM 6566 C CA . ASP B 1 131 ? 28.453 -20.656 -5.711 1 98.06 131 ASP B CA 1
ATOM 6567 C C . ASP B 1 131 ? 27.797 -20.344 -4.367 1 98.06 131 ASP B C 1
ATOM 6569 O O . ASP B 1 131 ? 26.578 -20.188 -4.285 1 98.06 131 ASP B O 1
ATOM 6573 N N . VAL B 1 132 ? 28.656 -20.297 -3.348 1 97.88 132 VAL B N 1
ATOM 6574 C CA . VAL B 1 132 ? 28.25 -19.75 -2.064 1 97.88 132 VAL B CA 1
ATOM 6575 C C . VAL B 1 132 ? 28.297 -18.219 -2.131 1 97.88 132 VAL B C 1
ATOM 6577 O O . VAL B 1 132 ? 29.312 -17.641 -2.516 1 97.88 132 VAL B O 1
ATOM 6580 N N . LEU B 1 133 ? 27.25 -17.625 -1.852 1 98.19 133 LEU B N 1
ATOM 6581 C CA . LEU B 1 133 ? 27.172 -16.172 -1.895 1 98.19 133 LEU B CA 1
ATOM 6582 C C . LEU B 1 133 ? 27.188 -15.578 -0.488 1 98.19 133 LEU B C 1
ATOM 6584 O O . LEU B 1 133 ? 26.375 -15.969 0.363 1 98.19 133 LEU B O 1
ATOM 6588 N N . GLU B 1 134 ? 28 -14.602 -0.253 1 97.38 134 GLU B N 1
ATOM 6589 C CA . GLU B 1 134 ? 28.109 -13.953 1.052 1 97.38 134 GLU B CA 1
ATOM 6590 C C . GLU B 1 134 ? 26.812 -13.234 1.415 1 97.38 134 GLU B C 1
ATOM 6592 O O . GLU B 1 134 ? 26.422 -13.203 2.584 1 97.38 134 GLU B O 1
ATOM 6597 N N . GLU B 1 135 ? 26.125 -12.648 0.474 1 97 135 GLU B N 1
ATOM 6598 C CA . GLU B 1 135 ? 24.922 -11.859 0.674 1 97 135 GLU B CA 1
ATOM 6599 C C . GLU B 1 135 ? 23.719 -12.75 0.989 1 97 135 GLU B C 1
ATOM 6601 O O . GLU B 1 135 ? 22.719 -12.281 1.538 1 97 135 GLU B O 1
ATOM 6606 N N . ASP B 1 136 ? 23.812 -14 0.64 1 97.75 136 ASP B N 1
ATOM 6607 C CA . ASP B 1 136 ? 22.719 -14.961 0.758 1 97.75 136 ASP B CA 1
ATOM 6608 C C . ASP B 1 136 ? 23.125 -16.156 1.616 1 97.75 136 ASP B C 1
ATOM 6610 O O . ASP B 1 136 ? 23.688 -17.141 1.107 1 97.75 136 ASP B O 1
ATOM 6614 N N . ASP B 1 137 ? 22.781 -16.156 2.783 1 96.25 137 ASP B N 1
ATOM 6615 C CA . ASP B 1 137 ? 23.359 -16.969 3.836 1 96.25 137 ASP B CA 1
ATOM 6616 C C . ASP B 1 137 ? 23.047 -18.453 3.617 1 96.25 137 ASP B C 1
ATOM 6618 O O . ASP B 1 137 ? 23.844 -19.328 3.955 1 96.25 137 ASP B O 1
ATOM 6622 N N . VAL B 1 138 ? 21.938 -18.781 2.973 1 97.06 138 VAL B N 1
ATOM 6623 C CA . VAL B 1 138 ? 21.531 -20.172 2.904 1 97.06 138 VAL B CA 1
ATOM 6624 C C . VAL B 1 138 ? 22.359 -20.906 1.859 1 97.06 138 VAL B C 1
ATOM 6626 O O . VAL B 1 138 ? 22.469 -22.141 1.89 1 97.06 138 VAL B O 1
ATOM 6629 N N . THR B 1 139 ? 22.984 -20.203 0.971 1 97.25 139 THR B N 1
ATOM 6630 C CA . THR B 1 139 ? 23.719 -20.812 -0.125 1 97.25 139 THR B CA 1
ATOM 6631 C C . THR B 1 139 ? 24.969 -21.531 0.397 1 97.25 139 THR B C 1
ATOM 6633 O O . THR B 1 139 ? 25.5 -22.438 -0.262 1 97.25 139 THR B O 1
ATOM 6636 N N . GLY B 1 140 ? 25.453 -21.156 1.573 1 95.75 140 GLY B N 1
ATOM 6637 C CA . GLY B 1 140 ? 26.672 -21.734 2.113 1 95.75 140 GLY B CA 1
ATOM 6638 C C . GLY B 1 140 ? 26.422 -22.672 3.283 1 95.75 140 GLY B C 1
ATOM 6639 O O . GLY B 1 140 ? 27.359 -23.125 3.945 1 95.75 140 GLY B O 1
ATOM 6640 N N . ARG B 1 141 ? 25.203 -22.969 3.49 1 96.81 141 ARG B N 1
ATOM 6641 C CA . ARG B 1 141 ? 24.906 -23.812 4.641 1 96.81 141 ARG B CA 1
ATOM 6642 C C . ARG B 1 141 ? 25.359 -25.25 4.406 1 96.81 141 ARG B C 1
ATOM 6644 O O . ARG B 1 141 ? 25.203 -25.781 3.312 1 96.81 141 ARG B O 1
ATOM 6651 N N . GLU B 1 142 ? 25.844 -25.906 5.484 1 94.44 142 GLU B N 1
ATOM 6652 C CA . GLU B 1 142 ? 26.422 -27.234 5.395 1 94.44 142 GLU B CA 1
ATOM 6653 C C . GLU B 1 142 ? 25.328 -28.297 5.191 1 94.44 142 GLU B C 1
ATOM 6655 O O . GLU B 1 142 ? 25.578 -29.344 4.586 1 94.44 142 GLU B O 1
ATOM 6660 N N . ASP B 1 143 ? 24.172 -28.016 5.672 1 94 143 ASP B N 1
ATOM 6661 C CA . ASP B 1 143 ? 23.094 -28.984 5.602 1 94 143 ASP B CA 1
ATOM 6662 C C . ASP B 1 143 ? 22.266 -28.797 4.332 1 94 143 ASP B C 1
ATOM 6664 O O . ASP B 1 143 ? 21.156 -29.328 4.227 1 94 143 ASP B O 1
ATOM 6668 N N . ASN B 1 144 ? 22.781 -28 3.395 1 91.31 144 ASN B N 1
ATOM 6669 C CA . ASN B 1 144 ? 22.141 -27.906 2.092 1 91.31 144 ASN B CA 1
ATOM 6670 C C . ASN B 1 144 ? 22.297 -29.172 1.276 1 91.31 144 ASN B C 1
ATOM 6672 O O . ASN B 1 144 ? 23.141 -30.016 1.599 1 91.31 144 ASN B O 1
ATOM 6676 N N . GLN B 1 145 ? 21.438 -29.359 0.269 1 91.69 145 GLN B N 1
ATOM 6677 C CA . GLN B 1 145 ? 21.453 -30.547 -0.566 1 91.69 145 GLN B CA 1
ATOM 6678 C C . GLN B 1 145 ? 22.359 -30.359 -1.778 1 91.69 145 GLN B C 1
ATOM 6680 O O . GLN B 1 145 ? 22.5 -29.25 -2.295 1 91.69 145 GLN B O 1
ATOM 6685 N N . PRO B 1 146 ? 23.031 -31.406 -2.191 1 94.62 146 PRO B N 1
ATOM 6686 C CA . PRO B 1 146 ? 23.781 -31.297 -3.447 1 94.62 146 PRO B CA 1
ATOM 6687 C C . PRO B 1 146 ? 22.859 -31.203 -4.668 1 94.62 146 PRO B C 1
ATOM 6689 O O . PRO B 1 146 ? 21.641 -31.375 -4.551 1 94.62 146 PRO B O 1
ATOM 6692 N N . THR B 1 147 ? 23.5 -30.922 -5.809 1 95.75 147 THR B N 1
ATOM 6693 C CA . THR B 1 147 ? 22.75 -30.891 -7.062 1 95.75 147 THR B CA 1
ATOM 6694 C C . THR B 1 147 ? 22.438 -32.312 -7.531 1 95.75 147 THR B C 1
ATOM 6696 O O . THR B 1 147 ? 23.328 -33.156 -7.566 1 95.75 147 THR B O 1
ATOM 6699 N N . PHE B 1 148 ? 21.188 -32.562 -7.824 1 97.88 148 PHE B N 1
ATOM 6700 C CA . PHE B 1 148 ? 20.828 -33.875 -8.297 1 97.88 148 PHE B CA 1
ATOM 6701 C C . PHE B 1 148 ? 19.438 -33.875 -8.93 1 97.88 148 PHE B C 1
ATOM 6703 O O . PHE B 1 148 ? 18.719 -32.906 -8.852 1 97.88 148 PHE B O 1
ATOM 6710 N N . HIS B 1 149 ? 19.141 -34.969 -9.672 1 98.5 149 HIS B N 1
ATOM 6711 C CA . HIS B 1 149 ? 17.797 -35.281 -10.133 1 98.5 149 HIS B CA 1
ATOM 6712 C C . HIS B 1 149 ? 17.141 -36.344 -9.266 1 98.5 149 HIS B C 1
ATOM 6714 O O . HIS B 1 149 ? 17.656 -37.469 -9.148 1 98.5 149 HIS B O 1
ATOM 6720 N N . GLY B 1 150 ? 15.961 -35.969 -8.68 1 98.25 150 GLY B N 1
ATOM 6721 C CA . GLY B 1 150 ? 15.195 -37 -7.992 1 98.25 150 GLY B CA 1
ATOM 6722 C C . GLY B 1 150 ? 14.742 -38.125 -8.906 1 98.25 150 GLY B C 1
ATOM 6723 O O . GLY B 1 150 ? 14.281 -37.875 -10.023 1 98.25 150 GLY B O 1
ATOM 6724 N N . TYR B 1 151 ? 14.953 -39.406 -8.508 1 98.38 151 TYR B N 1
ATOM 6725 C CA . TYR B 1 151 ? 14.57 -40.625 -9.18 1 98.38 151 TYR B CA 1
ATOM 6726 C C . TYR B 1 151 ? 15.516 -40.938 -10.336 1 98.38 151 TYR B C 1
ATOM 6728 O O . TYR B 1 151 ? 15.281 -41.875 -11.102 1 98.38 151 TYR B O 1
ATOM 6736 N N . SER B 1 152 ? 16.562 -40.125 -10.5 1 98.5 152 SER B N 1
ATOM 6737 C CA . SER B 1 152 ? 17.594 -40.531 -11.469 1 98.5 152 SER B CA 1
ATOM 6738 C C . SER B 1 152 ? 18.156 -41.906 -11.148 1 98.5 152 SER B C 1
ATOM 6740 O O . SER B 1 152 ? 18.266 -42.281 -9.984 1 98.5 152 SER B O 1
ATOM 6742 N N . ALA B 1 153 ? 18.547 -42.625 -12.18 1 98.44 153 ALA B N 1
ATOM 6743 C CA . ALA B 1 153 ? 19.172 -43.906 -11.961 1 98.44 153 ALA B CA 1
ATOM 6744 C C . ALA B 1 153 ? 20.641 -43.75 -11.547 1 98.44 153 ALA B C 1
ATOM 6746 O O . ALA B 1 153 ? 21.297 -42.781 -11.898 1 98.44 153 ALA B O 1
ATOM 6747 N N . SER B 1 154 ? 21.062 -44.75 -10.719 1 98.31 154 SER B N 1
ATOM 6748 C CA . SER B 1 154 ? 22.516 -44.875 -10.516 1 98.31 154 SER B CA 1
ATOM 6749 C C . SER B 1 154 ? 23.203 -45.375 -11.766 1 98.31 154 SER B C 1
ATOM 6751 O O . SER B 1 154 ? 22.625 -46.156 -12.531 1 98.31 154 SER B O 1
ATOM 6753 N N . GLY B 1 155 ? 24.375 -44.875 -11.969 1 98.44 155 GLY B N 1
ATOM 6754 C CA . GLY B 1 155 ? 25.141 -45.344 -13.109 1 98.44 155 GLY B CA 1
ATOM 6755 C C . GLY B 1 155 ? 26.531 -44.719 -13.188 1 98.44 155 GLY B C 1
ATOM 6756 O O . GLY B 1 155 ? 26.75 -43.625 -12.664 1 98.44 155 GLY B O 1
ATOM 6757 N N . ASN B 1 156 ? 27.438 -45.438 -13.648 1 98.5 156 ASN B N 1
ATOM 6758 C CA . ASN B 1 156 ? 28.812 -45.031 -13.984 1 98.5 156 ASN B CA 1
ATOM 6759 C C . ASN B 1 156 ? 29.125 -45.312 -15.453 1 98.5 156 ASN B C 1
ATOM 6761 O O . ASN B 1 156 ? 29.422 -46.438 -15.844 1 98.5 156 ASN B O 1
ATOM 6765 N N . VAL B 1 157 ? 29.062 -44.25 -16.281 1 98.75 157 VAL B N 1
ATOM 6766 C CA . VAL B 1 157 ? 29.141 -44.438 -17.734 1 98.75 157 VAL B CA 1
ATOM 6767 C C . VAL B 1 157 ? 30.156 -43.469 -18.328 1 98.75 157 VAL B C 1
ATOM 6769 O O . VAL B 1 157 ? 30.344 -42.375 -17.812 1 98.75 157 VAL B O 1
ATOM 6772 N N . THR B 1 158 ? 30.891 -43.906 -19.312 1 98.62 158 THR B N 1
ATOM 6773 C CA . THR B 1 158 ? 31.797 -43.094 -20.125 1 98.62 158 THR B CA 1
ATOM 6774 C C . THR B 1 158 ? 31.484 -43.25 -21.609 1 98.62 158 THR B C 1
ATOM 6776 O O . THR B 1 158 ? 31.453 -44.375 -22.109 1 98.62 158 THR B O 1
ATOM 6779 N N . ALA B 1 159 ? 31.203 -42.156 -22.25 1 98.81 159 ALA B N 1
ATOM 6780 C CA . ALA B 1 159 ? 30.891 -42.219 -23.688 1 98.81 159 ALA B CA 1
ATOM 6781 C C . ALA B 1 159 ? 31.016 -40.844 -24.344 1 98.81 159 ALA B C 1
ATOM 6783 O O . ALA B 1 159 ? 31.062 -39.844 -23.656 1 98.81 159 ALA B O 1
ATOM 6784 N N . GLU B 1 160 ? 31.141 -40.906 -25.734 1 98.62 160 GLU B N 1
ATOM 6785 C CA . GLU B 1 160 ? 30.906 -39.656 -26.469 1 98.62 160 GLU B CA 1
ATOM 6786 C C . GLU B 1 160 ? 29.516 -39.125 -26.203 1 98.62 160 GLU B C 1
ATOM 6788 O O . GLU B 1 160 ? 28.641 -39.844 -25.703 1 98.62 160 GLU B O 1
ATOM 6793 N N . TYR B 1 161 ? 29.375 -37.812 -26.391 1 98.81 161 TYR B N 1
ATOM 6794 C CA . TYR B 1 161 ? 28.078 -37.219 -26.078 1 98.81 161 TYR B CA 1
ATOM 6795 C C . TYR B 1 161 ? 27.562 -36.406 -27.25 1 98.81 161 TYR B C 1
ATOM 6797 O O . TYR B 1 161 ? 28.328 -36.031 -28.156 1 98.81 161 TYR B O 1
ATOM 6805 N N . VAL B 1 162 ? 26.219 -36.188 -27.25 1 98.81 162 VAL B N 1
ATOM 6806 C CA . VAL B 1 162 ? 25.484 -35.5 -28.297 1 98.81 162 VAL B CA 1
ATOM 6807 C C . VAL B 1 162 ? 24.594 -34.406 -27.672 1 98.81 162 VAL B C 1
ATOM 6809 O O . VAL B 1 162 ? 23.906 -34.688 -26.688 1 98.81 162 VAL B O 1
ATOM 6812 N N . TYR B 1 163 ? 24.703 -33.156 -28.219 1 98.5 163 TYR B N 1
ATOM 6813 C CA . TYR B 1 163 ? 23.703 -32.156 -27.875 1 98.5 163 TYR B CA 1
ATOM 6814 C C . TYR B 1 163 ? 22.359 -32.5 -28.516 1 98.5 163 TYR B C 1
ATOM 6816 O O . TYR B 1 163 ? 22.266 -32.656 -29.734 1 98.5 163 TYR B O 1
ATOM 6824 N N . VAL B 1 164 ? 21.344 -32.562 -27.672 1 98.19 164 VAL B N 1
ATOM 6825 C CA . VAL B 1 164 ? 20.094 -33.094 -28.188 1 98.19 164 VAL B CA 1
ATOM 6826 C C . VAL B 1 164 ? 19 -32.031 -28.094 1 98.19 164 VAL B C 1
ATOM 6828 O O . VAL B 1 164 ? 17.812 -32.344 -28 1 98.19 164 VAL B O 1
ATOM 6831 N N . GLY B 1 165 ? 19.359 -30.719 -28.078 1 96.69 165 GLY B N 1
ATOM 6832 C CA . GLY B 1 165 ? 18.375 -29.672 -27.969 1 96.69 165 GLY B CA 1
ATOM 6833 C C . GLY B 1 165 ? 17.625 -29.703 -26.641 1 96.69 165 GLY B C 1
ATOM 6834 O O . GLY B 1 165 ? 18.234 -29.766 -25.578 1 96.69 165 GLY B O 1
ATOM 6835 N N . ARG B 1 166 ? 16.344 -29.656 -26.734 1 95.5 166 ARG B N 1
ATOM 6836 C CA . ARG B 1 166 ? 15.539 -29.703 -25.516 1 95.5 166 ARG B CA 1
ATOM 6837 C C . ARG B 1 166 ? 15.195 -31.141 -25.141 1 95.5 166 ARG B C 1
ATOM 6839 O O . ARG B 1 166 ? 14.555 -31.391 -24.125 1 95.5 166 ARG B O 1
ATOM 6846 N N . GLY B 1 167 ? 15.609 -32.031 -25.906 1 96.38 167 GLY B N 1
ATOM 6847 C CA . GLY B 1 167 ? 15.383 -33.469 -25.641 1 96.38 167 GLY B CA 1
ATOM 6848 C C . GLY B 1 167 ? 13.953 -33.906 -25.891 1 96.38 167 GLY B C 1
ATOM 6849 O O . GLY B 1 167 ? 13.445 -34.781 -25.219 1 96.38 167 GLY B O 1
ATOM 6850 N N . SER B 1 168 ? 13.219 -33.25 -26.812 1 94.12 168 SER B N 1
ATOM 6851 C CA . SER B 1 168 ? 11.867 -33.625 -27.172 1 94.12 168 SER B CA 1
ATOM 6852 C C . SER B 1 168 ? 11.867 -34.781 -28.172 1 94.12 168 SER B C 1
ATOM 6854 O O . SER B 1 168 ? 12.898 -35.094 -28.766 1 94.12 168 SER B O 1
ATOM 6856 N N . GLN B 1 169 ? 10.742 -35.375 -28.281 1 92.44 169 GLN B N 1
ATOM 6857 C CA . GLN B 1 169 ? 10.633 -36.438 -29.297 1 92.44 169 GLN B CA 1
ATOM 6858 C C . GLN B 1 169 ? 10.969 -35.875 -30.672 1 92.44 169 GLN B C 1
ATOM 6860 O O . GLN B 1 169 ? 11.594 -36.562 -31.484 1 92.44 169 GLN B O 1
ATOM 6865 N N . LEU B 1 170 ? 10.547 -34.688 -30.906 1 91.12 170 LEU B N 1
ATOM 6866 C CA . LEU B 1 170 ? 10.828 -34.062 -32.188 1 91.12 170 LEU B CA 1
ATOM 6867 C C . LEU B 1 170 ? 12.328 -33.844 -32.375 1 91.12 170 LEU B C 1
ATOM 6869 O O . LEU B 1 170 ? 12.836 -33.969 -33.5 1 91.12 170 LEU B O 1
ATOM 6873 N N . ASP B 1 171 ? 13.016 -33.5 -31.344 1 95.06 171 ASP B N 1
ATOM 6874 C CA . ASP B 1 171 ? 14.461 -33.344 -31.406 1 95.06 171 ASP B CA 1
ATOM 6875 C C . ASP B 1 171 ? 15.141 -34.656 -31.766 1 95.06 171 ASP B C 1
ATOM 6877 O O . ASP B 1 171 ? 15.992 -34.688 -32.656 1 95.06 171 ASP B O 1
ATOM 6881 N N . PHE B 1 172 ? 14.797 -35.688 -31.109 1 96.44 172 PHE B N 1
ATOM 6882 C CA . PHE B 1 172 ? 15.414 -36.969 -31.344 1 96.44 172 PHE B CA 1
ATOM 6883 C C . PHE B 1 172 ? 15.062 -37.5 -32.719 1 96.44 172 PHE B C 1
ATOM 6885 O O . PHE B 1 172 ? 15.906 -38.094 -33.406 1 96.44 172 PHE B O 1
ATOM 6892 N N . ASP B 1 173 ? 13.75 -37.312 -33.125 1 93.75 173 ASP B N 1
ATOM 6893 C CA . ASP B 1 173 ? 13.359 -37.719 -34.469 1 93.75 173 ASP B CA 1
ATOM 6894 C C . ASP B 1 173 ? 14.227 -37.031 -35.531 1 93.75 173 ASP B C 1
ATOM 6896 O O . ASP B 1 173 ? 14.656 -37.656 -36.469 1 93.75 173 ASP B O 1
ATOM 6900 N N . ARG B 1 174 ? 14.398 -35.75 -35.312 1 95.44 174 ARG B N 1
ATOM 6901 C CA . ARG B 1 174 ? 15.203 -35 -36.25 1 95.44 174 ARG B CA 1
ATOM 6902 C C . ARG B 1 174 ? 16.641 -35.469 -36.281 1 95.44 174 ARG B C 1
ATOM 6904 O O . ARG B 1 174 ? 17.266 -35.562 -37.344 1 95.44 174 ARG B O 1
ATOM 6911 N N . LEU B 1 175 ? 17.25 -35.75 -35.156 1 97.56 175 LEU B N 1
ATOM 6912 C CA . LEU B 1 175 ? 18.609 -36.25 -35.062 1 97.56 175 LEU B CA 1
ATOM 6913 C C . LEU B 1 175 ? 18.75 -37.594 -35.781 1 97.56 175 LEU B C 1
ATOM 6915 O O . LEU B 1 175 ? 19.734 -37.812 -36.5 1 97.56 175 LEU B O 1
ATOM 6919 N N . VAL B 1 176 ? 17.797 -38.438 -35.625 1 97.25 176 VAL B N 1
ATOM 6920 C CA . VAL B 1 176 ? 17.797 -39.75 -36.312 1 97.25 176 VAL B CA 1
ATOM 6921 C C . VAL B 1 176 ? 17.703 -39.531 -37.844 1 97.25 176 VAL B C 1
ATOM 6923 O O . VAL B 1 176 ? 18.422 -40.188 -38.594 1 97.25 176 VAL B O 1
ATOM 6926 N N . GLU B 1 177 ? 16.812 -38.656 -38.25 1 96.19 177 GLU B N 1
ATOM 6927 C CA . GLU B 1 177 ? 16.656 -38.312 -39.688 1 96.19 177 GLU B CA 1
ATOM 6928 C C . GLU B 1 177 ? 17.969 -37.844 -40.281 1 96.19 177 GLU B C 1
ATOM 6930 O O . GLU B 1 177 ? 18.266 -38.125 -41.438 1 96.19 177 GLU B O 1
ATOM 6935 N N . LEU B 1 178 ? 18.734 -37.156 -39.469 1 97.06 178 LEU B N 1
ATOM 6936 C CA . LEU B 1 178 ? 19.969 -36.562 -39.938 1 97.06 178 LEU B CA 1
ATOM 6937 C C . LEU B 1 178 ? 21.141 -37.531 -39.781 1 97.06 178 LEU B C 1
ATOM 6939 O O . LEU B 1 178 ? 22.266 -37.188 -40.156 1 97.06 178 LEU B O 1
ATOM 6943 N N . GLY B 1 179 ? 20.891 -38.656 -39.219 1 96.88 179 GLY B N 1
ATOM 6944 C CA . GLY B 1 179 ? 21.875 -39.719 -39.125 1 96.88 179 GLY B CA 1
ATOM 6945 C C . GLY B 1 179 ? 22.844 -39.562 -37.969 1 96.88 179 GLY B C 1
ATOM 6946 O O . GLY B 1 179 ? 23.938 -40.125 -37.969 1 96.88 179 GLY B O 1
ATOM 6947 N N . VAL B 1 180 ? 22.484 -38.812 -37 1 98 180 VAL B N 1
ATOM 6948 C CA . VAL B 1 180 ? 23.328 -38.656 -35.812 1 98 180 VAL B CA 1
ATOM 6949 C C . VAL B 1 180 ? 23.312 -39.938 -34.969 1 98 180 VAL B C 1
ATOM 6951 O O . VAL B 1 180 ? 22.25 -40.469 -34.656 1 98 180 VAL B O 1
ATOM 6954 N N . GLU B 1 181 ? 24.438 -40.469 -34.594 1 96.94 181 GLU B N 1
ATOM 6955 C CA . GLU B 1 181 ? 24.531 -41.656 -33.781 1 96.94 181 GLU B CA 1
ATOM 6956 C C . GLU B 1 181 ? 24.188 -41.375 -32.312 1 96.94 181 GLU B C 1
ATOM 6958 O O . GLU B 1 181 ? 24.875 -40.594 -31.656 1 96.94 181 GLU B O 1
ATOM 6963 N N . LEU B 1 182 ? 23.219 -42.062 -31.797 1 98.62 182 LEU B N 1
ATOM 6964 C CA . LEU B 1 182 ? 22.734 -41.781 -30.453 1 98.62 182 LEU B CA 1
ATOM 6965 C C . LEU B 1 182 ? 23.031 -42.938 -29.516 1 98.62 182 LEU B C 1
ATOM 6967 O O . LEU B 1 182 ? 23.391 -42.75 -28.359 1 98.62 182 LEU B O 1
ATOM 6971 N N . GLU B 1 183 ? 22.922 -44.125 -29.984 1 98.5 183 GLU B N 1
ATOM 6972 C CA . GLU B 1 183 ? 23.062 -45.312 -29.156 1 98.5 183 GLU B CA 1
ATOM 6973 C C . GLU B 1 183 ? 24.422 -45.375 -28.469 1 98.5 183 GLU B C 1
ATOM 6975 O O . GLU B 1 183 ? 25.453 -45.188 -29.125 1 98.5 183 GLU B O 1
ATOM 6980 N N . GLY B 1 184 ? 24.344 -45.594 -27.188 1 98.5 184 GLY B N 1
ATOM 6981 C CA . GLY B 1 184 ? 25.578 -45.719 -26.422 1 98.5 184 GLY B CA 1
ATOM 6982 C C . GLY B 1 184 ? 26.219 -44.406 -26.078 1 98.5 184 GLY B C 1
ATOM 6983 O O . GLY B 1 184 ? 27.312 -44.375 -25.5 1 98.5 184 GLY B O 1
ATOM 6984 N N . LYS B 1 185 ? 25.594 -43.312 -26.438 1 98.81 185 LYS B N 1
ATOM 6985 C CA . LYS B 1 185 ? 26.141 -42 -26.156 1 98.81 185 LYS B CA 1
ATOM 6986 C C . LYS B 1 185 ? 25.469 -41.344 -24.953 1 98.81 185 LYS B C 1
ATOM 6988 O O . LYS B 1 185 ? 24.484 -41.906 -24.422 1 98.81 185 LYS B O 1
ATOM 6993 N N . ILE B 1 186 ? 26.016 -40.25 -24.438 1 98.88 186 ILE B N 1
ATOM 6994 C CA . ILE B 1 186 ? 25.406 -39.438 -23.359 1 98.88 186 ILE B CA 1
ATOM 6995 C C . ILE B 1 186 ? 24.703 -38.219 -23.969 1 98.88 186 ILE B C 1
ATOM 6997 O O . ILE B 1 186 ? 25.25 -37.562 -24.844 1 98.88 186 ILE B O 1
ATOM 7001 N N . ALA B 1 187 ? 23.5 -37.938 -23.531 1 98.94 187 ALA B N 1
ATOM 7002 C CA . ALA B 1 187 ? 22.719 -36.812 -24.016 1 98.94 187 ALA B CA 1
ATOM 7003 C C . ALA B 1 187 ? 23.062 -35.531 -23.234 1 98.94 187 ALA B C 1
ATOM 7005 O O . ALA B 1 187 ? 23.125 -35.562 -22 1 98.94 187 ALA B O 1
ATOM 7006 N N . LEU B 1 188 ? 23.375 -34.438 -23.891 1 98.88 188 LEU B N 1
ATOM 7007 C CA . LEU B 1 188 ? 23.422 -33.094 -23.344 1 98.88 188 LEU B CA 1
ATOM 7008 C C . LEU B 1 188 ? 22.203 -32.281 -23.781 1 98.88 188 LEU B C 1
ATOM 7010 O O . LEU B 1 188 ? 22.062 -31.984 -24.969 1 98.88 188 LEU B O 1
ATOM 7014 N N . ALA B 1 189 ? 21.328 -31.969 -22.844 1 98.31 189 ALA B N 1
ATOM 7015 C CA . ALA B 1 189 ? 20.062 -31.344 -23.203 1 98.31 189 ALA B CA 1
ATOM 7016 C C . ALA B 1 189 ? 19.859 -30.031 -22.453 1 98.31 189 ALA B C 1
ATOM 7018 O O . ALA B 1 189 ? 20.281 -29.906 -21.297 1 98.31 189 ALA B O 1
ATOM 7019 N N . ARG B 1 190 ? 19.25 -29.094 -23.062 1 96 190 ARG B N 1
ATOM 7020 C CA . ARG B 1 190 ? 18.906 -27.875 -22.359 1 96 190 ARG B CA 1
ATOM 7021 C C . ARG B 1 190 ? 17.516 -27.953 -21.734 1 96 190 ARG B C 1
ATOM 7023 O O . ARG B 1 190 ? 16.641 -28.641 -22.266 1 96 190 ARG B O 1
ATOM 7030 N N . TYR B 1 191 ? 17.281 -27.281 -20.625 1 95.75 191 TYR B N 1
ATOM 7031 C CA . TYR B 1 191 ? 15.977 -27.172 -20.016 1 95.75 191 TYR B CA 1
ATOM 7032 C C . TYR B 1 191 ? 15.016 -26.391 -20.906 1 95.75 191 TYR B C 1
ATOM 7034 O O . TYR B 1 191 ? 15.445 -25.719 -21.844 1 95.75 191 TYR B O 1
ATOM 7042 N N . GLY B 1 192 ? 13.68 -26.547 -20.594 1 91.19 192 GLY B N 1
ATOM 7043 C CA . GLY B 1 192 ? 12.633 -25.812 -21.297 1 91.19 192 GLY B CA 1
ATOM 7044 C C . GLY B 1 192 ? 11.789 -26.703 -22.188 1 91.19 192 GLY B C 1
ATOM 7045 O O . GLY B 1 192 ? 12.242 -27.766 -22.625 1 91.19 192 GLY B O 1
ATOM 7046 N N . GLY B 1 193 ? 10.57 -26.234 -22.422 1 89.19 193 GLY B N 1
ATOM 7047 C CA . GLY B 1 193 ? 9.664 -26.938 -23.312 1 89.19 193 GLY B CA 1
ATOM 7048 C C . GLY B 1 193 ? 8.906 -28.062 -22.641 1 89.19 193 GLY B C 1
ATOM 7049 O O . GLY B 1 193 ? 7.77 -27.875 -22.203 1 89.19 193 GLY B O 1
ATOM 7050 N N . LEU B 1 194 ? 9.562 -29.172 -22.578 1 92.38 194 LEU B N 1
ATOM 7051 C CA . LEU B 1 194 ? 8.922 -30.328 -21.953 1 92.38 194 LEU B CA 1
ATOM 7052 C C . LEU B 1 194 ? 9.492 -30.594 -20.562 1 92.38 194 LEU B C 1
ATOM 7054 O O . LEU B 1 194 ? 10.523 -30.031 -20.203 1 92.38 194 LEU B O 1
ATOM 7058 N N . PHE B 1 195 ? 8.758 -31.422 -19.812 1 94.75 195 PHE B N 1
ATOM 7059 C CA . PHE B 1 195 ? 9.164 -31.844 -18.484 1 94.75 195 PHE B CA 1
ATOM 7060 C C . PHE B 1 195 ? 10.5 -32.562 -18.531 1 94.75 195 PHE B C 1
ATOM 7062 O O . PHE B 1 195 ? 10.75 -33.375 -19.438 1 94.75 195 PHE B O 1
ATOM 7069 N N . ARG B 1 196 ? 11.375 -32.375 -17.641 1 96.44 196 ARG B N 1
ATOM 7070 C CA . ARG B 1 196 ? 12.758 -32.844 -17.641 1 96.44 196 ARG B CA 1
ATOM 7071 C C . ARG B 1 196 ? 12.82 -34.375 -17.625 1 96.44 196 ARG B C 1
ATOM 7073 O O . ARG B 1 196 ? 13.703 -34.969 -18.25 1 96.44 196 ARG B O 1
ATOM 7080 N N . GLY B 1 197 ? 11.844 -35 -16.922 1 97.38 197 GLY B N 1
ATOM 7081 C CA . GLY B 1 197 ? 11.867 -36.469 -16.906 1 97.38 197 GLY B CA 1
ATOM 7082 C C . GLY B 1 197 ? 11.695 -37.062 -18.281 1 97.38 197 GLY B C 1
ATOM 7083 O O . GLY B 1 197 ? 12.242 -38.156 -18.562 1 97.38 197 GLY B O 1
ATOM 7084 N N . LEU B 1 198 ? 11.047 -36.406 -19.109 1 96.81 198 LEU B N 1
ATOM 7085 C CA . LEU B 1 198 ? 10.781 -36.906 -20.453 1 96.81 198 LEU B CA 1
ATOM 7086 C C . LEU B 1 198 ? 12 -36.75 -21.344 1 96.81 198 LEU B C 1
ATOM 7088 O O . LEU B 1 198 ? 12.164 -37.469 -22.328 1 96.81 198 LEU B O 1
ATOM 7092 N N . LYS B 1 199 ? 12.844 -35.781 -21.031 1 97.69 199 LYS B N 1
ATOM 7093 C CA . LYS B 1 199 ? 14.117 -35.688 -21.734 1 97.69 199 LYS B CA 1
ATOM 7094 C C . LYS B 1 199 ? 14.969 -36.938 -21.516 1 97.69 199 LYS B C 1
ATOM 7096 O O . LYS B 1 199 ? 15.562 -37.469 -22.453 1 97.69 199 LYS B O 1
ATOM 7101 N N . VAL B 1 200 ? 15 -37.344 -20.281 1 98.75 200 VAL B N 1
ATOM 7102 C CA . VAL B 1 200 ? 15.773 -38.531 -19.922 1 98.75 200 VAL B CA 1
ATOM 7103 C C . VAL B 1 200 ? 15.133 -39.781 -20.516 1 98.75 200 VAL B C 1
ATOM 7105 O O . VAL B 1 200 ? 15.836 -40.656 -21.031 1 98.75 200 VAL B O 1
ATOM 7108 N N . LYS B 1 201 ? 13.836 -39.844 -20.453 1 98.06 201 LYS B N 1
ATOM 7109 C CA . LYS B 1 201 ? 13.109 -40.969 -21.031 1 98.06 201 LYS B CA 1
ATOM 7110 C C . LYS B 1 201 ? 13.406 -41.062 -22.531 1 98.06 201 LYS B C 1
ATOM 7112 O O . LYS B 1 201 ? 13.664 -42.156 -23.031 1 98.06 201 LYS B O 1
ATOM 7117 N N . ASN B 1 202 ? 13.297 -39.969 -23.234 1 97.88 202 ASN B N 1
ATOM 7118 C CA . ASN B 1 202 ? 13.531 -39.969 -24.672 1 97.88 202 ASN B CA 1
ATOM 7119 C C . ASN B 1 202 ? 14.961 -40.375 -25 1 97.88 202 ASN B C 1
ATOM 7121 O O . ASN B 1 202 ? 15.188 -41.094 -25.969 1 97.88 202 ASN B O 1
ATOM 7125 N N . ALA B 1 203 ? 15.922 -39.938 -24.219 1 98.75 203 ALA B N 1
ATOM 7126 C CA . ALA B 1 203 ? 17.312 -40.344 -24.391 1 98.75 203 ALA B CA 1
ATOM 7127 C C . ALA B 1 203 ? 17.453 -41.875 -24.234 1 98.75 203 ALA B C 1
ATOM 7129 O O . ALA B 1 203 ? 18.031 -42.531 -25.078 1 98.75 203 ALA B O 1
ATOM 7130 N N . GLN B 1 204 ? 16.906 -42.375 -23.125 1 98.31 204 GLN B N 1
ATOM 7131 C CA . GLN B 1 204 ? 16.984 -43.812 -22.859 1 98.31 204 GLN B CA 1
ATOM 7132 C C . GLN B 1 204 ? 16.312 -44.625 -23.969 1 98.31 204 GLN B C 1
ATOM 7134 O O . GLN B 1 204 ? 16.781 -45.688 -24.328 1 98.31 204 GLN B O 1
ATOM 7139 N N . ASP B 1 205 ? 15.203 -44.125 -24.484 1 97.5 205 ASP B N 1
ATOM 7140 C CA . ASP B 1 205 ? 14.445 -44.812 -25.531 1 97.5 205 ASP B CA 1
ATOM 7141 C C . ASP B 1 205 ? 15.219 -44.844 -26.844 1 97.5 205 ASP B C 1
ATOM 7143 O O . ASP B 1 205 ? 14.898 -45.625 -27.734 1 97.5 205 ASP B O 1
ATOM 7147 N N . HIS B 1 206 ? 16.156 -44 -26.984 1 98.44 206 HIS B N 1
ATOM 7148 C CA . HIS B 1 206 ? 16.984 -44 -28.188 1 98.44 206 HIS B CA 1
ATOM 7149 C C . HIS B 1 206 ? 18.344 -44.656 -27.938 1 98.44 206 HIS B C 1
ATOM 7151 O O . HIS B 1 206 ? 19.297 -44.438 -28.688 1 98.44 206 HIS B O 1
ATOM 7157 N N . GLY B 1 207 ? 18.453 -45.312 -26.828 1 98.44 207 GLY B N 1
ATOM 7158 C CA . GLY B 1 207 ? 19.609 -46.125 -26.547 1 98.44 207 GLY B CA 1
ATOM 7159 C C . GLY B 1 207 ? 20.75 -45.375 -25.922 1 98.44 207 GLY B C 1
ATOM 7160 O O . GLY B 1 207 ? 21.859 -45.875 -25.797 1 98.44 207 GLY B O 1
ATOM 7161 N N . MET B 1 208 ? 20.547 -44.188 -25.578 1 98.81 208 MET B N 1
ATOM 7162 C CA . MET B 1 208 ? 21.594 -43.438 -24.891 1 98.81 208 MET B CA 1
ATOM 7163 C C . MET B 1 208 ? 21.781 -43.938 -23.453 1 98.81 208 MET B C 1
ATOM 7165 O O . MET B 1 208 ? 20.891 -44.562 -22.906 1 98.81 208 MET B O 1
ATOM 7169 N N . ILE B 1 209 ? 22.938 -43.625 -22.828 1 98.88 209 ILE B N 1
ATOM 7170 C CA . ILE B 1 209 ? 23.266 -44.375 -21.594 1 98.88 209 ILE B CA 1
ATOM 7171 C C . ILE B 1 209 ? 23.391 -43.375 -20.438 1 98.88 209 ILE B C 1
ATOM 7173 O O . ILE B 1 209 ? 23.688 -43.781 -19.312 1 98.88 209 ILE B O 1
ATOM 7177 N N . GLY B 1 210 ? 23.156 -42.125 -20.656 1 98.81 210 GLY B N 1
ATOM 7178 C CA . GLY B 1 210 ? 23.141 -41.062 -19.656 1 98.81 210 GLY B CA 1
ATOM 7179 C C . GLY B 1 210 ? 22.609 -39.75 -20.188 1 98.81 210 GLY B C 1
ATOM 7180 O O . GLY B 1 210 ? 22.484 -39.562 -21.391 1 98.81 210 GLY B O 1
ATOM 7181 N N . ALA B 1 211 ? 22.281 -38.875 -19.281 1 98.94 211 ALA B N 1
ATOM 7182 C CA . ALA B 1 211 ? 21.766 -37.562 -19.672 1 98.94 211 ALA B CA 1
ATOM 7183 C C . ALA B 1 211 ? 22.281 -36.469 -18.75 1 98.94 211 ALA B C 1
ATOM 7185 O O . ALA B 1 211 ? 22.312 -36.656 -17.531 1 98.94 211 ALA B O 1
ATOM 7186 N N . VAL B 1 212 ? 22.75 -35.344 -19.297 1 98.88 212 VAL B N 1
ATOM 7187 C CA . VAL B 1 212 ? 23.125 -34.125 -18.594 1 98.88 212 VAL B CA 1
ATOM 7188 C C . VAL B 1 212 ? 22.234 -32.969 -19.062 1 98.88 212 VAL B C 1
ATOM 7190 O O . VAL B 1 212 ? 22.125 -32.719 -20.266 1 98.88 212 VAL B O 1
ATOM 7193 N N . ILE B 1 213 ? 21.562 -32.344 -18.125 1 98.81 213 ILE B N 1
ATOM 7194 C CA . ILE B 1 213 ? 20.609 -31.312 -18.484 1 98.81 213 ILE B CA 1
ATOM 7195 C C . ILE B 1 213 ? 21.062 -29.969 -17.891 1 98.81 213 ILE B C 1
ATOM 7197 O O . ILE B 1 213 ? 21.516 -29.906 -16.75 1 98.81 213 ILE B O 1
ATOM 7201 N N . PHE B 1 214 ? 20.969 -28.859 -18.672 1 98.31 214 PHE B N 1
ATOM 7202 C CA . PHE B 1 214 ? 21.438 -27.562 -18.203 1 98.31 214 PHE B CA 1
ATOM 7203 C C . PHE B 1 214 ? 20.438 -26.469 -18.531 1 98.31 214 PHE B C 1
ATOM 7205 O O . PHE B 1 214 ? 19.609 -26.625 -19.438 1 98.31 214 PHE B O 1
ATOM 7212 N N . THR B 1 215 ? 20.5 -25.438 -17.75 1 95.69 215 THR B N 1
ATOM 7213 C CA . THR B 1 215 ? 19.688 -24.25 -18 1 95.69 215 THR B CA 1
ATOM 7214 C C . THR B 1 215 ? 20.391 -23.297 -18.953 1 95.69 215 THR B C 1
ATOM 7216 O O . THR B 1 215 ? 21.594 -23.031 -18.797 1 95.69 215 THR B O 1
ATOM 7219 N N . ASP B 1 216 ? 19.656 -22.828 -19.969 1 96.12 216 ASP B N 1
ATOM 7220 C CA . ASP B 1 216 ? 20.203 -21.906 -20.953 1 96.12 216 ASP B CA 1
ATOM 7221 C C . ASP B 1 216 ? 19.578 -20.516 -20.812 1 96.12 216 ASP B C 1
ATOM 7223 O O . ASP B 1 216 ? 18.359 -20.391 -20.719 1 96.12 216 ASP B O 1
ATOM 7227 N N . PRO B 1 217 ? 20.344 -19.453 -20.844 1 95.5 217 PRO B N 1
ATOM 7228 C CA . PRO B 1 217 ? 19.812 -18.094 -20.656 1 95.5 217 PRO B CA 1
ATOM 7229 C C . PRO B 1 217 ? 18.922 -17.641 -21.797 1 95.5 217 PRO B C 1
ATOM 7231 O O . PRO B 1 217 ? 18.281 -16.594 -21.719 1 95.5 217 PRO B O 1
ATOM 7234 N N . ALA B 1 218 ? 18.859 -18.422 -22.844 1 94.12 218 ALA B N 1
ATOM 7235 C CA . ALA B 1 218 ? 18 -18.062 -23.969 1 94.12 218 ALA B CA 1
ATOM 7236 C C . ALA B 1 218 ? 16.547 -17.938 -23.531 1 94.12 218 ALA B C 1
ATOM 7238 O O . ALA B 1 218 ? 15.766 -17.219 -24.156 1 94.12 218 ALA B O 1
ATOM 7239 N N . ASP B 1 219 ? 16.234 -18.5 -22.422 1 91.88 219 ASP B N 1
ATOM 7240 C CA . ASP B 1 219 ? 14.852 -18.484 -21.953 1 91.88 219 ASP B CA 1
ATOM 7241 C C . ASP B 1 219 ? 14.656 -17.453 -20.844 1 91.88 219 ASP B C 1
ATOM 7243 O O . ASP B 1 219 ? 13.609 -17.406 -20.203 1 91.88 219 ASP B O 1
ATOM 7247 N N . ASP B 1 220 ? 15.656 -16.562 -20.547 1 94.25 220 ASP B N 1
ATOM 7248 C CA . ASP B 1 220 ? 15.648 -15.656 -19.391 1 94.25 220 ASP B CA 1
ATOM 7249 C C . ASP B 1 220 ? 15.086 -14.289 -19.781 1 94.25 220 ASP B C 1
ATOM 7251 O O . ASP B 1 220 ? 15.172 -13.336 -19 1 94.25 220 ASP B O 1
ATOM 7255 N N . GLY B 1 221 ? 14.461 -14.117 -20.844 1 92.44 221 GLY B N 1
ATOM 7256 C CA . GLY B 1 221 ? 13.938 -12.812 -21.219 1 92.44 221 GLY B CA 1
ATOM 7257 C C . GLY B 1 221 ? 15.023 -11.781 -21.469 1 92.44 221 GLY B C 1
ATOM 7258 O O . GLY B 1 221 ? 16.062 -12.094 -22.062 1 92.44 221 GLY B O 1
ATOM 7259 N N . ASN B 1 222 ? 14.758 -10.484 -20.938 1 95.06 222 ASN B N 1
ATOM 7260 C CA . ASN B 1 222 ? 15.633 -9.375 -21.281 1 95.06 222 ASN B CA 1
ATOM 7261 C C . ASN B 1 222 ? 16.688 -9.117 -20.203 1 95.06 222 ASN B C 1
ATOM 7263 O O . ASN B 1 222 ? 17.688 -8.445 -20.453 1 95.06 222 ASN B O 1
ATOM 7267 N N . GLN B 1 223 ? 16.516 -9.68 -19.062 1 95.56 223 GLN B N 1
ATOM 7268 C CA . GLN B 1 223 ? 17.422 -9.375 -17.969 1 95.56 223 GLN B CA 1
ATOM 7269 C C . GLN B 1 223 ? 18.531 -10.414 -17.875 1 95.56 223 GLN B C 1
ATOM 7271 O O . GLN B 1 223 ? 18.609 -11.172 -16.906 1 95.56 223 GLN B O 1
ATOM 7276 N N . THR B 1 224 ? 19.406 -10.344 -18.844 1 96.88 224 THR B N 1
ATOM 7277 C CA . THR B 1 224 ? 20.531 -11.273 -18.906 1 96.88 224 THR B CA 1
ATOM 7278 C C . THR B 1 224 ? 21.859 -10.523 -18.828 1 96.88 224 THR B C 1
ATOM 7280 O O . THR B 1 224 ? 21.906 -9.32 -19.062 1 96.88 224 THR B O 1
ATOM 7283 N N . VAL B 1 225 ? 22.891 -11.25 -18.5 1 96.5 225 VAL B N 1
ATOM 7284 C CA . VAL B 1 225 ? 24.234 -10.672 -18.469 1 96.5 225 VAL B CA 1
ATOM 7285 C C . VAL B 1 225 ? 24.609 -10.164 -19.859 1 96.5 225 VAL B C 1
ATOM 7287 O O . VAL B 1 225 ? 25.203 -9.094 -19.984 1 96.5 225 VAL B O 1
ATOM 7290 N N . ALA B 1 226 ? 24.25 -10.938 -20.875 1 95.19 226 ALA B N 1
ATOM 7291 C CA . ALA B 1 226 ? 24.531 -10.562 -22.266 1 95.19 226 ALA B CA 1
ATOM 7292 C C . ALA B 1 226 ? 23.891 -9.219 -22.609 1 95.19 226 ALA B C 1
ATOM 7294 O O . ALA B 1 226 ? 24.438 -8.445 -23.391 1 95.19 226 ALA B O 1
ATOM 7295 N N . ASN B 1 227 ? 22.781 -8.883 -22 1 96.56 227 ASN B N 1
ATOM 7296 C CA . ASN B 1 227 ? 22.078 -7.629 -22.25 1 96.56 227 ASN B CA 1
ATOM 7297 C C . ASN B 1 227 ? 22.531 -6.527 -21.297 1 96.56 227 ASN B C 1
ATOM 7299 O O . ASN B 1 227 ? 21.906 -5.465 -21.219 1 96.56 227 ASN B O 1
ATOM 7303 N N . GLY B 1 228 ? 23.531 -6.789 -20.484 1 97 228 GLY B N 1
ATOM 7304 C CA . GLY B 1 228 ? 24.188 -5.738 -19.719 1 97 228 GLY B CA 1
ATOM 7305 C C . GLY B 1 228 ? 23.797 -5.738 -18.25 1 97 228 GLY B C 1
ATOM 7306 O O . GLY B 1 228 ? 24.266 -4.898 -17.484 1 97 228 GLY B O 1
ATOM 7307 N N . TYR B 1 229 ? 23 -6.586 -17.797 1 97.81 229 TYR B N 1
ATOM 7308 C CA . TYR B 1 229 ? 22.594 -6.648 -16.391 1 97.81 229 TYR B CA 1
ATOM 7309 C C . TYR B 1 229 ? 23.578 -7.477 -15.578 1 97.81 229 TYR B C 1
ATOM 7311 O O . TYR B 1 229 ? 24.109 -8.484 -16.062 1 97.81 229 TYR B O 1
ATOM 7319 N N . GLU B 1 230 ? 23.797 -7.059 -14.344 1 98.25 230 GLU B N 1
ATOM 7320 C CA . GLU B 1 230 ? 24.609 -7.879 -13.438 1 98.25 230 GLU B CA 1
ATOM 7321 C C . GLU B 1 230 ? 23.844 -9.117 -12.984 1 98.25 230 GLU B C 1
ATOM 7323 O O . GLU B 1 230 ? 22.609 -9.078 -12.844 1 98.25 230 GLU B O 1
ATOM 7328 N N . ALA B 1 231 ? 24.547 -10.188 -12.773 1 98.38 231 ALA B N 1
ATOM 7329 C CA . ALA B 1 231 ? 23.953 -11.43 -12.289 1 98.38 231 ALA B CA 1
ATOM 7330 C C . ALA B 1 231 ? 23.625 -11.336 -10.797 1 98.38 231 ALA B C 1
ATOM 7332 O O . ALA B 1 231 ? 24.203 -10.5 -10.086 1 98.38 231 ALA B O 1
ATOM 7333 N N . TYR B 1 232 ? 22.734 -12.086 -10.328 1 98.31 232 TYR B N 1
ATOM 7334 C CA . TYR B 1 232 ? 22.5 -12.273 -8.898 1 98.31 232 TYR B CA 1
ATOM 7335 C C . TYR B 1 232 ? 23.781 -12.703 -8.195 1 98.31 232 TYR B C 1
ATOM 7337 O O . TYR B 1 232 ? 24.531 -13.539 -8.711 1 98.31 232 TYR B O 1
ATOM 7345 N N . PRO B 1 233 ? 24.109 -12.102 -7.031 1 98.12 233 PRO B N 1
ATOM 7346 C CA . PRO B 1 233 ? 23.234 -11.297 -6.176 1 98.12 233 PRO B CA 1
ATOM 7347 C C . PRO B 1 233 ? 23.344 -9.797 -6.449 1 98.12 233 PRO B C 1
ATOM 7349 O O . PRO B 1 233 ? 22.625 -9 -5.84 1 98.12 233 PRO B O 1
ATOM 7352 N N . ASN B 1 234 ? 24.188 -9.352 -7.383 1 98.06 234 ASN B N 1
ATOM 7353 C CA . ASN B 1 234 ? 24.469 -7.934 -7.574 1 98.06 234 ASN B CA 1
ATOM 7354 C C . ASN B 1 234 ? 23.469 -7.301 -8.547 1 98.06 234 ASN B C 1
ATOM 7356 O O . ASN B 1 234 ? 23.422 -6.074 -8.672 1 98.06 234 ASN B O 1
ATOM 7360 N N . GLY B 1 235 ? 22.734 -8.125 -9.242 1 98.12 235 GLY B N 1
ATOM 7361 C CA . GLY B 1 235 ? 21.734 -7.641 -10.195 1 98.12 235 GLY B CA 1
ATOM 7362 C C . GLY B 1 235 ? 20.672 -8.664 -10.516 1 98.12 235 GLY B C 1
ATOM 7363 O O . GLY B 1 235 ? 20.641 -9.75 -9.922 1 98.12 235 GLY B O 1
ATOM 7364 N N . PRO B 1 236 ? 19.781 -8.398 -11.492 1 98.19 236 PRO B N 1
ATOM 7365 C CA . PRO B 1 236 ? 18.562 -9.188 -11.719 1 98.19 236 PRO B CA 1
ATOM 7366 C C . PRO B 1 236 ? 18.797 -10.367 -12.656 1 98.19 236 PRO B C 1
ATOM 7368 O O . PRO B 1 236 ? 17.906 -11.227 -12.797 1 98.19 236 PRO B O 1
ATOM 7371 N N . ALA B 1 237 ? 19.938 -10.492 -13.312 1 98.5 237 ALA B N 1
ATOM 7372 C CA . ALA B 1 237 ? 20.188 -11.586 -14.25 1 98.5 237 ALA B CA 1
ATOM 7373 C C . ALA B 1 237 ? 20.5 -12.883 -13.516 1 98.5 237 ALA B C 1
ATOM 7375 O O . ALA B 1 237 ? 20.875 -12.859 -12.344 1 98.5 237 ALA B O 1
ATOM 7376 N N . ARG B 1 238 ? 20.359 -14.023 -14.18 1 98.38 238 ARG B N 1
ATOM 7377 C CA . ARG B 1 238 ? 20.625 -15.336 -13.594 1 98.38 238 ARG B CA 1
ATOM 7378 C C . ARG B 1 238 ? 22.094 -15.477 -13.203 1 98.38 238 ARG B C 1
ATOM 7380 O O . ARG B 1 238 ? 22.984 -15.062 -13.953 1 98.38 238 ARG B O 1
ATOM 7387 N N . HIS B 1 239 ? 22.312 -16.016 -12.031 1 98.62 239 HIS B N 1
ATOM 7388 C CA . HIS B 1 239 ? 23.672 -16.359 -11.625 1 98.62 239 HIS B CA 1
ATOM 7389 C C . HIS B 1 239 ? 24.266 -17.438 -12.516 1 98.62 239 HIS B C 1
ATOM 7391 O O . HIS B 1 239 ? 23.594 -18.438 -12.812 1 98.62 239 HIS B O 1
ATOM 7397 N N . PRO B 1 240 ? 25.469 -17.375 -12.914 1 98.06 240 PRO B N 1
ATOM 7398 C CA . PRO B 1 240 ? 26.047 -18.312 -13.875 1 98.06 240 PRO B CA 1
ATOM 7399 C C . PRO B 1 240 ? 26.141 -19.734 -13.328 1 98.06 240 PRO B C 1
ATOM 7401 O O . PRO B 1 240 ? 26.125 -20.703 -14.094 1 98.06 240 PRO B O 1
ATOM 7404 N N . SER B 1 241 ? 26.188 -19.906 -12.078 1 98.31 241 SER B N 1
ATOM 7405 C CA . SER B 1 241 ? 26.344 -21.234 -11.508 1 98.31 241 SER B CA 1
ATOM 7406 C C . SER B 1 241 ? 25.016 -21.812 -11.078 1 98.31 241 SER B C 1
ATOM 7408 O O . SER B 1 241 ? 24.953 -22.875 -10.43 1 98.31 241 SER B O 1
ATOM 7410 N N . ALA B 1 242 ? 23.906 -21.172 -11.438 1 98.31 242 ALA B N 1
ATOM 7411 C CA . ALA B 1 242 ? 22.594 -21.656 -11.039 1 98.31 242 ALA B CA 1
ATOM 7412 C C . ALA B 1 242 ? 22.281 -23 -11.695 1 98.31 242 ALA B C 1
ATOM 7414 O O . ALA B 1 242 ? 22.469 -23.172 -12.906 1 98.31 242 ALA B O 1
ATOM 7415 N N . VAL B 1 243 ? 21.844 -23.938 -10.914 1 98.38 243 VAL B N 1
ATOM 7416 C CA . VAL B 1 243 ? 21.484 -25.266 -11.391 1 98.38 243 VAL B CA 1
ATOM 7417 C C . VAL B 1 243 ? 20 -25.516 -11.094 1 98.38 243 VAL B C 1
ATOM 7419 O O . VAL B 1 243 ? 19.531 -25.234 -9.992 1 98.38 243 VAL B O 1
ATOM 7422 N N . GLN B 1 244 ? 19.297 -25.984 -12.078 1 98.06 244 GLN B N 1
ATOM 7423 C CA . GLN B 1 244 ? 17.891 -26.359 -11.898 1 98.06 244 GLN B CA 1
ATOM 7424 C C . GLN B 1 244 ? 17.75 -27.828 -11.547 1 98.06 244 GLN B C 1
ATOM 7426 O O . GLN B 1 244 ? 17.812 -28.703 -12.422 1 98.06 244 GLN B O 1
ATOM 7431 N N . LYS B 1 245 ? 17.5 -28.078 -10.273 1 98.19 245 LYS B N 1
ATOM 7432 C CA . LYS B 1 245 ? 17.25 -29.438 -9.789 1 98.19 245 LYS B CA 1
ATOM 7433 C C . LYS B 1 245 ? 15.805 -29.859 -10.078 1 98.19 245 LYS B C 1
ATOM 7435 O O . LYS B 1 245 ? 15.023 -29.094 -10.625 1 98.19 245 LYS B O 1
ATOM 7440 N N . GLY B 1 246 ? 15.523 -31.188 -9.797 1 97.62 246 GLY B N 1
ATOM 7441 C CA . GLY B 1 246 ? 14.148 -31.609 -10 1 97.62 246 GLY B CA 1
ATOM 7442 C C . GLY B 1 246 ? 14.008 -33.125 -10.172 1 97.62 246 GLY B C 1
ATOM 7443 O O . GLY B 1 246 ? 15 -33.844 -10.203 1 97.62 246 GLY B O 1
ATOM 7444 N N . SER B 1 247 ? 12.812 -33.5 -10.281 1 98 247 SER B N 1
ATOM 7445 C CA . SER B 1 247 ? 12.477 -34.906 -10.477 1 98 247 SER B CA 1
ATOM 7446 C C . SER B 1 247 ? 12.562 -35.312 -11.953 1 98 247 SER B C 1
ATOM 7448 O O . SER B 1 247 ? 12.234 -34.5 -12.828 1 98 247 SER B O 1
ATOM 7450 N N . VAL B 1 248 ? 12.992 -36.531 -12.195 1 98.31 248 VAL B N 1
ATOM 7451 C CA . VAL B 1 248 ? 12.969 -37.031 -13.57 1 98.31 248 VAL B CA 1
ATOM 7452 C C . VAL B 1 248 ? 11.961 -38.156 -13.703 1 98.31 248 VAL B C 1
ATOM 7454 O O . VAL B 1 248 ? 12.094 -39.031 -14.57 1 98.31 248 VAL B O 1
ATOM 7457 N N . LEU B 1 249 ? 10.992 -38.156 -12.773 1 97.44 249 LEU B N 1
ATOM 7458 C CA . LEU B 1 249 ? 9.852 -39.031 -12.891 1 97.44 249 LEU B CA 1
ATOM 7459 C C . LEU B 1 249 ? 9.125 -38.844 -14.219 1 97.44 249 LEU B C 1
ATOM 7461 O O . LEU B 1 249 ? 9.023 -37.688 -14.695 1 97.44 249 LEU B O 1
ATOM 7465 N N . PHE B 1 250 ? 8.656 -39.969 -14.805 1 96.19 250 PHE B N 1
ATOM 7466 C CA . PHE B 1 250 ? 7.82 -39.812 -15.992 1 96.19 250 PHE B CA 1
ATOM 7467 C C . PHE B 1 250 ? 6.41 -39.375 -15.609 1 96.19 250 PHE B C 1
ATOM 7469 O O . PHE B 1 250 ? 5.457 -40.156 -15.773 1 96.19 250 PHE B O 1
ATOM 7476 N N . LEU B 1 251 ? 6.23 -38.156 -15.258 1 93.62 251 LEU B N 1
ATOM 7477 C CA . LEU B 1 251 ? 5.055 -37.562 -14.609 1 93.62 251 LEU B CA 1
ATOM 7478 C C . LEU B 1 251 ? 3.814 -37.75 -15.477 1 93.62 251 LEU B C 1
ATOM 7480 O O . LEU B 1 251 ? 2.707 -37.906 -14.961 1 93.62 251 LEU B O 1
ATOM 7484 N N . SER B 1 252 ? 3.924 -37.656 -16.812 1 91.75 252 SER B N 1
ATOM 7485 C CA . SER B 1 252 ? 2.775 -37.75 -17.703 1 91.75 252 SER B CA 1
ATOM 7486 C C . SER B 1 252 ? 2.205 -39.156 -17.766 1 91.75 252 SER B C 1
ATOM 7488 O O . SER B 1 252 ? 1.099 -39.375 -18.266 1 91.75 252 SER B O 1
ATOM 7490 N N . THR B 1 253 ? 2.936 -40.094 -17.172 1 92 253 THR B N 1
ATOM 7491 C CA . THR B 1 253 ? 2.438 -41.469 -17.078 1 92 253 THR B CA 1
ATOM 7492 C C . THR B 1 253 ? 1.69 -41.688 -15.766 1 92 253 THR B C 1
ATOM 7494 O O . THR B 1 253 ? 0.567 -42.188 -15.758 1 92 253 THR B O 1
ATOM 7497 N N . HIS B 1 254 ? 2.373 -41.375 -14.773 1 93.25 254 HIS B N 1
ATOM 7498 C CA . HIS B 1 254 ? 1.75 -41.5 -13.461 1 93.25 254 HIS B CA 1
ATOM 7499 C C . HIS B 1 254 ? 2.449 -40.656 -12.422 1 93.25 254 HIS B C 1
ATOM 7501 O O . HIS B 1 254 ? 3.66 -40.75 -12.219 1 93.25 254 HIS B O 1
ATOM 7507 N N . PRO B 1 255 ? 1.675 -39.781 -11.742 1 95.81 255 PRO B N 1
ATOM 7508 C CA . PRO B 1 255 ? 2.24 -39.094 -10.586 1 95.81 255 PRO B CA 1
ATOM 7509 C C . PRO B 1 255 ? 2.154 -39.906 -9.297 1 95.81 255 PRO B C 1
ATOM 7511 O O . PRO B 1 255 ? 1.603 -41 -9.297 1 95.81 255 PRO B O 1
ATOM 7514 N N . GLY B 1 256 ? 2.729 -39.375 -8.156 1 97 256 GLY B N 1
ATOM 7515 C CA . GLY B 1 256 ? 2.637 -40.031 -6.867 1 97 256 GLY B CA 1
ATOM 7516 C C . GLY B 1 256 ? 3.752 -41.031 -6.641 1 97 256 GLY B C 1
ATOM 7517 O O . GLY B 1 256 ? 4.727 -41.094 -7.395 1 97 256 GLY B O 1
ATOM 7518 N N . ASP B 1 257 ? 3.631 -41.781 -5.609 1 98.31 257 ASP B N 1
ATOM 7519 C CA . ASP B 1 257 ? 4.602 -42.844 -5.273 1 98.31 257 ASP B CA 1
ATOM 7520 C C . ASP B 1 257 ? 4.676 -43.875 -6.371 1 98.31 257 ASP B C 1
ATOM 7522 O O . ASP B 1 257 ? 3.691 -44.594 -6.637 1 98.31 257 ASP B O 1
ATOM 7526 N N . PRO B 1 258 ? 5.855 -44.062 -6.984 1 97.56 258 PRO B N 1
ATOM 7527 C CA . PRO B 1 258 ? 5.961 -45 -8.094 1 97.56 258 PRO B CA 1
ATOM 7528 C C . PRO B 1 258 ? 5.723 -46.438 -7.652 1 97.56 258 PRO B C 1
ATOM 7530 O O . PRO B 1 258 ? 5.469 -47.312 -8.492 1 97.56 258 PRO B O 1
ATOM 7533 N N . THR B 1 259 ? 5.738 -46.719 -6.395 1 98.12 259 THR B N 1
ATOM 7534 C CA . THR B 1 259 ? 5.629 -48.094 -5.926 1 98.12 259 THR B CA 1
ATOM 7535 C C . THR B 1 259 ? 4.188 -48.438 -5.559 1 98.12 259 THR B C 1
ATOM 7537 O O . THR B 1 259 ? 3.85 -49.594 -5.336 1 98.12 259 THR B O 1
ATOM 7540 N N . THR B 1 260 ? 3.369 -47.438 -5.445 1 97.31 260 THR B N 1
ATOM 7541 C CA . THR B 1 260 ? 1.979 -47.688 -5.09 1 97.31 260 THR B CA 1
ATOM 7542 C C . THR B 1 260 ? 1.032 -46.969 -6.039 1 97.31 260 THR B C 1
ATOM 7544 O O . THR B 1 260 ? 0.19 -46.188 -5.605 1 97.31 260 THR B O 1
ATOM 7547 N N . PRO B 1 261 ? 1.08 -47.25 -7.293 1 94.69 261 PRO B N 1
ATOM 7548 C CA . PRO B 1 261 ? 0.187 -46.594 -8.242 1 94.69 261 PRO B CA 1
ATOM 7549 C C . PRO B 1 261 ? -1.287 -46.875 -7.973 1 94.69 261 PRO B C 1
ATOM 7551 O O . PRO B 1 261 ? -1.71 -48.031 -8.039 1 94.69 261 PRO B O 1
ATOM 7554 N N . GLY B 1 262 ? -2.043 -45.844 -7.602 1 93.44 262 GLY B N 1
ATOM 7555 C CA . GLY B 1 262 ? -3.492 -45.969 -7.539 1 93.44 262 GLY B CA 1
ATOM 7556 C C . GLY B 1 262 ? -4.012 -46.188 -6.133 1 93.44 262 GLY B C 1
ATOM 7557 O O . GLY B 1 262 ? -5.223 -46.25 -5.914 1 93.44 262 GLY B O 1
ATOM 7558 N N . TYR B 1 263 ? -3.139 -46.375 -5.156 1 95.56 263 TYR B N 1
ATOM 7559 C CA . TYR B 1 263 ? -3.559 -46.5 -3.766 1 95.56 263 TYR B CA 1
ATOM 7560 C C . TYR B 1 263 ? -2.533 -45.906 -2.818 1 95.56 263 TYR B C 1
ATOM 7562 O O . TYR B 1 263 ? -1.37 -45.719 -3.186 1 95.56 263 TYR B O 1
ATOM 7570 N N . PRO B 1 264 ? -2.902 -45.531 -1.613 1 97.62 264 PRO B N 1
ATOM 7571 C CA . PRO B 1 264 ? -2.018 -44.781 -0.716 1 97.62 264 PRO B CA 1
ATOM 7572 C C . PRO B 1 264 ? -0.89 -45.656 -0.15 1 97.62 264 PRO B C 1
ATOM 7574 O O . PRO B 1 264 ? -1.1 -46.844 0.155 1 97.62 264 PRO B O 1
ATOM 7577 N N . SER B 1 265 ? 0.198 -45 0.12 1 98.12 265 SER B N 1
ATOM 7578 C CA . SER B 1 265 ? 1.406 -45.656 0.608 1 98.12 265 SER B CA 1
ATOM 7579 C C . SER B 1 265 ? 1.398 -45.781 2.129 1 98.12 265 SER B C 1
ATOM 7581 O O . SER B 1 265 ? 2.203 -45.125 2.809 1 98.12 265 SER B O 1
ATOM 7583 N N . HIS B 1 266 ? 0.673 -46.719 2.66 1 97.19 266 HIS B N 1
ATOM 7584 C CA . HIS B 1 266 ? 0.7 -47.031 4.082 1 97.19 266 HIS B CA 1
ATOM 7585 C C . HIS B 1 266 ? 1.751 -48.094 4.379 1 97.19 266 HIS B C 1
ATOM 7587 O O . HIS B 1 266 ? 2.266 -48.75 3.461 1 97.19 266 HIS B O 1
ATOM 7593 N N . GLU B 1 267 ? 2.102 -48.25 5.637 1 94.25 267 GLU B N 1
ATOM 7594 C CA . GLU B 1 267 ? 3.055 -49.281 6.02 1 94.25 267 GLU B CA 1
ATOM 7595 C C . GLU B 1 267 ? 2.525 -50.656 5.68 1 94.25 267 GLU B C 1
ATOM 7597 O O . GLU B 1 267 ? 1.354 -50.969 5.922 1 94.25 267 GLU B O 1
ATOM 7602 N N . GLY B 1 268 ? 3.326 -51.469 5.074 1 93.38 268 GLY B N 1
ATOM 7603 C CA . GLY B 1 268 ? 3.004 -52.875 4.875 1 93.38 268 GLY B CA 1
ATOM 7604 C C . GLY B 1 268 ? 2.279 -53.156 3.57 1 93.38 268 GLY B C 1
ATOM 7605 O O . GLY B 1 268 ? 1.984 -54.312 3.24 1 93.38 268 GLY B O 1
ATOM 7606 N N . VAL B 1 269 ? 2.084 -52.188 2.748 1 96.25 269 VAL B N 1
ATOM 7607 C CA . VAL B 1 269 ? 1.346 -52.406 1.507 1 96.25 269 VAL B CA 1
ATOM 7608 C C . VAL B 1 269 ? 2.258 -53.031 0.466 1 96.25 269 VAL B C 1
ATOM 7610 O O . VAL B 1 269 ? 3.484 -52.969 0.576 1 96.25 269 VAL B O 1
ATOM 7613 N N . ASP B 1 270 ? 1.66 -53.688 -0.572 1 96.56 270 ASP B N 1
ATOM 7614 C CA . ASP B 1 270 ? 2.412 -54.219 -1.696 1 96.56 270 ASP B CA 1
ATOM 7615 C C . ASP B 1 270 ? 3.027 -53.125 -2.541 1 96.56 270 ASP B C 1
ATOM 7617 O O . ASP B 1 270 ? 2.41 -52.062 -2.74 1 96.56 270 ASP B O 1
ATOM 7621 N N . ARG B 1 271 ? 4.176 -53.375 -3.064 1 96.94 271 ARG B N 1
ATOM 7622 C CA . ARG B 1 271 ? 4.887 -52.375 -3.836 1 96.94 271 ARG B CA 1
ATOM 7623 C C . ARG B 1 271 ? 5.191 -52.875 -5.246 1 96.94 271 ARG B C 1
ATOM 7625 O O . ARG B 1 271 ? 5.531 -54.031 -5.434 1 96.94 271 ARG B O 1
ATOM 7632 N N . ALA B 1 272 ? 5.02 -52.031 -6.164 1 96.06 272 ALA B N 1
ATOM 7633 C CA . ALA B 1 272 ? 5.211 -52.312 -7.578 1 96.06 272 ALA B CA 1
ATOM 7634 C C . ALA B 1 272 ? 6.625 -51.969 -8.031 1 96.06 272 ALA B C 1
ATOM 7636 O O . ALA B 1 272 ? 7.344 -51.25 -7.328 1 96.06 272 ALA B O 1
ATOM 7637 N N . ASP B 1 273 ? 6.926 -52.531 -9.227 1 95.69 273 ASP B N 1
ATOM 7638 C CA . ASP B 1 273 ? 8.148 -52.125 -9.93 1 95.69 273 ASP B CA 1
ATOM 7639 C C . ASP B 1 273 ? 8.062 -50.688 -10.391 1 95.69 273 ASP B C 1
ATOM 7641 O O . ASP B 1 273 ? 7.02 -50.25 -10.867 1 95.69 273 ASP B O 1
ATOM 7645 N N . ILE B 1 274 ? 9.141 -49.938 -10.203 1 96.38 274 ILE B N 1
ATOM 7646 C CA . ILE B 1 274 ? 9.102 -48.5 -10.461 1 96.38 274 ILE B CA 1
ATOM 7647 C C . ILE B 1 274 ? 9.547 -48.25 -11.891 1 96.38 274 ILE B C 1
ATOM 7649 O O . ILE B 1 274 ? 9.383 -47.125 -12.398 1 96.38 274 ILE B O 1
ATOM 7653 N N . SER B 1 275 ? 10.062 -49.125 -12.68 1 94.31 275 SER B N 1
ATOM 7654 C CA . SER B 1 275 ? 10.758 -48.969 -13.953 1 94.31 275 SER B CA 1
ATOM 7655 C C . SER B 1 275 ? 9.836 -48.375 -15.008 1 94.31 275 SER B C 1
ATOM 7657 O O . SER B 1 275 ? 10.297 -47.719 -15.953 1 94.31 275 SER B O 1
ATOM 7659 N N . PRO B 1 276 ? 8.516 -48.531 -14.844 1 93.25 276 PRO B N 1
ATOM 7660 C CA . PRO B 1 276 ? 7.66 -47.938 -15.867 1 93.25 276 PRO B CA 1
ATOM 7661 C C . PRO B 1 276 ? 7.602 -46.406 -15.773 1 93.25 276 PRO B C 1
ATOM 7663 O O . PRO B 1 276 ? 7.215 -45.75 -16.734 1 93.25 276 PRO B O 1
ATOM 7666 N N . VAL B 1 277 ? 8.016 -45.938 -14.625 1 96.25 277 VAL B N 1
ATOM 7667 C CA . VAL B 1 277 ? 7.766 -44.5 -14.461 1 96.25 277 VAL B CA 1
ATOM 7668 C C . VAL B 1 277 ? 9.047 -43.812 -14.023 1 96.25 277 VAL B C 1
ATOM 7670 O O . VAL B 1 277 ? 9.031 -42.625 -13.695 1 96.25 277 VAL B O 1
ATOM 7673 N N . THR B 1 278 ? 10.164 -44.438 -13.984 1 97.56 278 THR B N 1
ATOM 7674 C CA . THR B 1 278 ? 11.453 -43.844 -13.641 1 97.56 278 THR B CA 1
ATOM 7675 C C . THR B 1 278 ? 12.516 -44.219 -14.672 1 97.56 278 THR B C 1
ATOM 7677 O O . THR B 1 278 ? 12.406 -45.25 -15.336 1 97.56 278 THR B O 1
ATOM 7680 N N . PRO B 1 279 ? 13.523 -43.406 -14.812 1 97.81 279 PRO B N 1
ATOM 7681 C CA . PRO B 1 279 ? 14.578 -43.688 -15.789 1 97.81 279 PRO B CA 1
ATOM 7682 C C . PRO B 1 279 ? 15.461 -44.875 -15.391 1 97.81 279 PRO B C 1
ATOM 7684 O O . PRO B 1 279 ? 15.633 -45.125 -14.195 1 97.81 279 PRO B O 1
ATOM 7687 N N . LYS B 1 280 ? 16.062 -45.406 -16.422 1 97.81 280 LYS B N 1
ATOM 7688 C CA . LYS B 1 280 ? 17 -46.5 -16.219 1 97.81 280 LYS B CA 1
ATOM 7689 C C . LYS B 1 280 ? 18.438 -46.062 -16.484 1 97.81 280 LYS B C 1
ATOM 7691 O O . LYS B 1 280 ? 19.375 -46.844 -16.281 1 97.81 280 LYS B O 1
ATOM 7696 N N . ILE B 1 281 ? 18.625 -44.844 -16.875 1 98.75 281 ILE B N 1
ATOM 7697 C CA . ILE B 1 281 ? 19.953 -44.281 -17.109 1 98.75 281 ILE B CA 1
ATOM 7698 C C . ILE B 1 281 ? 20.203 -43.125 -16.125 1 98.75 281 ILE B C 1
ATOM 7700 O O . ILE B 1 281 ? 19.266 -42.5 -15.664 1 98.75 281 ILE B O 1
ATOM 7704 N N . PRO B 1 282 ? 21.484 -42.906 -15.75 1 98.69 282 PRO B N 1
ATOM 7705 C CA . PRO B 1 282 ? 21.781 -41.781 -14.852 1 98.69 282 PRO B CA 1
ATOM 7706 C C . PRO B 1 282 ? 21.594 -40.438 -15.516 1 98.69 282 PRO B C 1
ATOM 7708 O O . PRO B 1 282 ? 21.797 -40.312 -16.734 1 98.69 282 PRO B O 1
ATOM 7711 N N . SER B 1 283 ? 21.203 -39.5 -14.789 1 98.81 283 SER B N 1
ATOM 7712 C CA . SER B 1 283 ? 21.078 -38.125 -15.234 1 98.81 283 SER B CA 1
ATOM 7713 C C . SER B 1 283 ? 21.484 -37.125 -14.133 1 98.81 283 SER B C 1
ATOM 7715 O O . SER B 1 283 ? 21.312 -37.438 -12.945 1 98.81 283 SER B O 1
ATOM 7717 N N . ILE B 1 284 ? 22 -35.938 -14.477 1 98.56 284 ILE B N 1
ATOM 7718 C CA . ILE B 1 284 ? 22.344 -34.906 -13.531 1 98.56 284 ILE B CA 1
ATOM 7719 C C . ILE B 1 284 ? 22.078 -33.531 -14.156 1 98.56 284 ILE B C 1
ATOM 7721 O O . ILE B 1 284 ? 22.062 -33.406 -15.375 1 98.56 284 ILE B O 1
ATOM 7725 N N . PRO B 1 285 ? 21.766 -32.562 -13.336 1 98.69 285 PRO B N 1
ATOM 7726 C CA . PRO B 1 285 ? 21.672 -31.172 -13.797 1 98.69 285 PRO B CA 1
ATOM 7727 C C . PRO B 1 285 ? 22.969 -30.406 -13.609 1 98.69 285 PRO B C 1
ATOM 7729 O O . PRO B 1 285 ? 23.703 -30.641 -12.641 1 98.69 285 PRO B O 1
ATOM 7732 N N . ILE B 1 286 ? 23.281 -29.453 -14.477 1 98.75 286 ILE B N 1
ATOM 7733 C CA . ILE B 1 286 ? 24.453 -28.594 -14.336 1 98.75 286 ILE B CA 1
ATOM 7734 C C . ILE B 1 286 ? 24.078 -27.156 -14.688 1 98.75 286 ILE B C 1
ATOM 7736 O O . ILE B 1 286 ? 22.984 -26.891 -15.195 1 98.75 286 ILE B O 1
ATOM 7740 N N . SER B 1 287 ? 24.969 -26.234 -14.398 1 98.38 287 SER B N 1
ATOM 7741 C CA . SER B 1 287 ? 24.766 -24.812 -14.672 1 98.38 287 SER B CA 1
ATOM 7742 C C . SER B 1 287 ? 25.125 -24.469 -16.109 1 98.38 287 SER B C 1
ATOM 7744 O O . SER B 1 287 ? 25.719 -25.281 -16.828 1 98.38 287 SER B O 1
ATOM 7746 N N . TYR B 1 288 ? 24.656 -23.266 -16.531 1 97.62 288 TYR B N 1
ATOM 7747 C CA . TYR B 1 288 ? 25.031 -22.891 -17.891 1 97.62 288 TYR B CA 1
ATOM 7748 C C . TYR B 1 288 ? 26.516 -22.562 -17.969 1 97.62 288 TYR B C 1
ATOM 7750 O O . TYR B 1 288 ? 27.125 -22.734 -19.031 1 97.62 288 TYR B O 1
ATOM 7758 N N . ALA B 1 289 ? 27.109 -22.156 -16.828 1 98.19 289 ALA B N 1
ATOM 7759 C CA . ALA B 1 289 ? 28.562 -21.938 -16.797 1 98.19 289 ALA B CA 1
ATOM 7760 C C . ALA B 1 289 ? 29.312 -23.234 -17.047 1 98.19 289 ALA B C 1
ATOM 7762 O O . ALA B 1 289 ? 30.359 -23.25 -17.688 1 98.19 289 ALA B O 1
ATOM 7763 N N . SER B 1 290 ? 28.812 -24.328 -16.547 1 98.56 290 SER B N 1
ATOM 7764 C CA . SER B 1 290 ? 29.438 -25.641 -16.703 1 98.56 290 SER B CA 1
ATOM 7765 C C . SER B 1 290 ? 29.125 -26.25 -18.062 1 98.56 290 SER B C 1
ATOM 7767 O O . SER B 1 290 ? 29.906 -27.031 -18.594 1 98.56 290 SER B O 1
ATOM 7769 N N . ALA B 1 291 ? 28.031 -25.906 -18.672 1 98.69 291 ALA B N 1
ATOM 7770 C CA . ALA B 1 291 ? 27.578 -26.484 -19.938 1 98.69 291 ALA B CA 1
ATOM 7771 C C . ALA B 1 291 ? 28.297 -25.844 -21.125 1 98.69 291 ALA B C 1
ATOM 7773 O O . ALA B 1 291 ? 28.5 -26.5 -22.156 1 98.69 291 ALA B O 1
ATOM 7774 N N . GLU B 1 292 ? 28.656 -24.578 -20.969 1 98.25 292 GLU B N 1
ATOM 7775 C CA . GLU B 1 292 ? 29.203 -23.812 -22.078 1 98.25 292 GLU B CA 1
ATOM 7776 C C . GLU B 1 292 ? 30.453 -24.484 -22.656 1 98.25 292 GLU B C 1
ATOM 7778 O O . GLU B 1 292 ? 30.547 -24.703 -23.859 1 98.25 292 GLU B O 1
ATOM 7783 N N . PRO B 1 293 ? 31.453 -24.906 -21.828 1 98.12 293 PRO B N 1
ATOM 7784 C CA . PRO B 1 293 ? 32.625 -25.578 -22.375 1 98.12 293 PRO B CA 1
ATOM 7785 C C . PRO B 1 293 ? 32.281 -26.906 -23.031 1 98.12 293 PRO B C 1
ATOM 7787 O O . PRO B 1 293 ? 32.938 -27.328 -24 1 98.12 293 PRO B O 1
ATOM 7790 N N . LEU B 1 294 ? 31.266 -27.625 -22.531 1 98.69 294 LEU B N 1
ATOM 7791 C CA . LEU B 1 294 ? 30.828 -28.875 -23.141 1 98.69 294 LEU B CA 1
ATOM 7792 C C . LEU B 1 294 ? 30.281 -28.641 -24.547 1 98.69 294 LEU B C 1
ATOM 7794 O O . LEU B 1 294 ? 30.547 -29.422 -25.453 1 98.69 294 LEU B O 1
ATOM 7798 N N . LEU B 1 295 ? 29.531 -27.562 -24.672 1 98.56 295 LEU B N 1
ATOM 7799 C CA . LEU B 1 295 ? 28.969 -27.203 -25.984 1 98.56 295 LEU B CA 1
ATOM 7800 C C . LEU B 1 295 ? 30.078 -26.797 -26.938 1 98.56 295 LEU B C 1
ATOM 7802 O O . LEU B 1 295 ? 30.062 -27.172 -28.109 1 98.56 295 LEU B O 1
ATOM 7806 N N . GLN B 1 296 ? 31.016 -26.031 -26.453 1 98.06 296 GLN B N 1
ATOM 7807 C CA . GLN B 1 296 ? 32.125 -25.562 -27.281 1 98.06 296 GLN B CA 1
ATOM 7808 C C . GLN B 1 296 ? 32.969 -26.719 -27.812 1 98.06 296 GLN B C 1
ATOM 7810 O O . GLN B 1 296 ? 33.469 -26.672 -28.938 1 98.06 296 GLN B O 1
ATOM 7815 N N . ALA B 1 297 ? 33.062 -27.719 -27 1 98.12 297 ALA B N 1
ATOM 7816 C CA . ALA B 1 297 ? 33.844 -28.891 -27.391 1 98.12 297 ALA B CA 1
ATOM 7817 C C . ALA B 1 297 ? 33.219 -29.609 -28.578 1 98.12 297 ALA B C 1
ATOM 7819 O O . ALA B 1 297 ? 33.875 -30.359 -29.297 1 98.12 297 ALA B O 1
ATOM 7820 N N . LEU B 1 298 ? 31.953 -29.406 -28.875 1 98.06 298 LEU B N 1
ATOM 7821 C CA . LEU B 1 298 ? 31.234 -30.047 -29.984 1 98.06 298 LEU B CA 1
ATOM 7822 C C . LEU B 1 298 ? 31.234 -29.141 -31.219 1 98.06 298 LEU B C 1
ATOM 7824 O O . LEU B 1 298 ? 30.734 -29.547 -32.281 1 98.06 298 LEU B O 1
ATOM 7828 N N . ASP B 1 299 ? 31.734 -27.922 -31.094 1 97.44 299 ASP B N 1
ATOM 7829 C CA . ASP B 1 299 ? 31.688 -26.969 -32.188 1 97.44 299 ASP B CA 1
ATOM 7830 C C . ASP B 1 299 ? 32.312 -27.547 -33.469 1 97.44 299 ASP B C 1
ATOM 7832 O O . ASP B 1 299 ? 33.5 -27.953 -33.438 1 97.44 299 ASP B O 1
ATOM 7836 N N . GLY B 1 300 ? 31.531 -27.531 -34.5 1 96.19 300 GLY B N 1
ATOM 7837 C CA . GLY B 1 300 ? 32.062 -27.969 -35.781 1 96.19 300 GLY B CA 1
ATOM 7838 C C . GLY B 1 300 ? 31.938 -29.469 -36.031 1 96.19 300 GLY B C 1
ATOM 7839 O O . GLY B 1 300 ? 32.312 -29.969 -37.062 1 96.19 300 GLY B O 1
ATOM 7840 N N . PHE B 1 301 ? 31.438 -30.203 -35.094 1 97.5 301 PHE B N 1
ATOM 7841 C CA . PHE B 1 301 ? 31.297 -31.641 -35.219 1 97.5 301 PHE B CA 1
ATOM 7842 C C . PHE B 1 301 ? 29.828 -32.031 -35.25 1 97.5 301 PHE B C 1
ATOM 7844 O O . PHE B 1 301 ? 29.016 -31.469 -34.5 1 97.5 301 PHE B O 1
ATOM 7851 N N . GLY B 1 302 ? 29.484 -33.031 -36.062 1 97.12 302 GLY B N 1
ATOM 7852 C CA . GLY B 1 302 ? 28.094 -33.406 -36.219 1 97.12 302 GLY B CA 1
ATOM 7853 C C . GLY B 1 302 ? 27.328 -32.5 -37.156 1 97.12 302 GLY B C 1
ATOM 7854 O O . GLY B 1 302 ? 27.859 -32 -38.156 1 97.12 302 GLY B O 1
ATOM 7855 N N . VAL B 1 303 ? 26.062 -32.281 -36.75 1 97.62 303 VAL B N 1
ATOM 7856 C CA . VAL B 1 303 ? 25.188 -31.469 -37.594 1 97.62 303 VAL B CA 1
ATOM 7857 C C . VAL B 1 303 ? 25.094 -30.062 -37 1 97.62 303 VAL B C 1
ATOM 7859 O O . VAL B 1 303 ? 24.969 -29.906 -35.781 1 97.62 303 VAL B O 1
ATOM 7862 N N . ALA B 1 304 ? 25.156 -29.078 -37.875 1 96.25 304 ALA B N 1
ATOM 7863 C CA . ALA B 1 304 ? 25.078 -27.688 -37.438 1 96.25 304 ALA B CA 1
ATOM 7864 C C . ALA B 1 304 ? 23.688 -27.328 -36.938 1 96.25 304 ALA B C 1
ATOM 7866 O O . ALA B 1 304 ? 22.688 -27.875 -37.438 1 96.25 304 ALA B O 1
ATOM 7867 N N . ALA B 1 305 ? 23.688 -26.359 -36 1 95.81 305 ALA B N 1
ATOM 7868 C CA . ALA B 1 305 ? 22.422 -25.938 -35.375 1 95.81 305 ALA B CA 1
ATOM 7869 C C . ALA B 1 305 ? 21.422 -25.5 -36.438 1 95.81 305 ALA B C 1
ATOM 7871 O O . ALA B 1 305 ? 20.219 -25.797 -36.344 1 95.81 305 ALA B O 1
ATOM 7872 N N . GLU B 1 306 ? 21.828 -24.797 -37.438 1 93.12 306 GLU B N 1
ATOM 7873 C CA . GLU B 1 306 ? 20.969 -24.266 -38.469 1 93.12 306 GLU B CA 1
ATOM 7874 C C . GLU B 1 306 ? 20.281 -25.391 -39.25 1 93.12 306 GLU B C 1
ATOM 7876 O O . GLU B 1 306 ? 19.156 -25.234 -39.719 1 93.12 306 GLU B O 1
ATOM 7881 N N . GLU B 1 307 ? 20.984 -26.438 -39.344 1 93.81 307 GLU B N 1
ATOM 7882 C CA . GLU B 1 307 ? 20.453 -27.562 -40.094 1 93.81 307 GLU B CA 1
ATOM 7883 C C . GLU B 1 307 ? 19.438 -28.344 -39.281 1 93.81 307 GLU B C 1
ATOM 7885 O O . GLU B 1 307 ? 18.453 -28.844 -39.812 1 93.81 307 GLU B O 1
ATOM 7890 N N . VAL B 1 308 ? 19.688 -28.484 -38.094 1 92.19 308 VAL B N 1
ATOM 7891 C CA . VAL B 1 308 ? 18.766 -29.203 -37.25 1 92.19 308 VAL B CA 1
ATOM 7892 C C . VAL B 1 308 ? 17.469 -28.406 -37.062 1 92.19 308 VAL B C 1
ATOM 7894 O O . VAL B 1 308 ? 16.375 -28.922 -37.25 1 92.19 308 VAL B O 1
ATOM 7897 N N . ASN B 1 309 ? 17.516 -27 -36.875 1 77.25 309 ASN B N 1
ATOM 7898 C CA . ASN B 1 309 ? 16.672 -25.922 -36.375 1 77.25 309 ASN B CA 1
ATOM 7899 C C . ASN B 1 309 ? 15.195 -26.234 -36.562 1 77.25 309 ASN B C 1
ATOM 7901 O O . ASN B 1 309 ? 14.508 -25.531 -37.312 1 77.25 309 ASN B O 1
ATOM 7905 N N . ARG B 1 310 ? 14.516 -27.125 -35.781 1 68.62 310 ARG B N 1
ATOM 7906 C CA . ARG B 1 310 ? 13.086 -27.406 -35.781 1 68.62 310 ARG B CA 1
ATOM 7907 C C . ARG B 1 310 ? 12.43 -26.875 -34.5 1 68.62 310 ARG B C 1
ATOM 7909 O O . ARG B 1 310 ? 11.273 -26.453 -34.531 1 68.62 310 ARG B O 1
ATOM 7916 N N . THR B 1 311 ? 13.023 -26.812 -33.406 1 69.81 311 THR B N 1
ATOM 7917 C CA . THR B 1 311 ? 12.398 -26.438 -32.156 1 69.81 311 THR B CA 1
ATOM 7918 C C . THR B 1 311 ? 13.234 -25.391 -31.422 1 69.81 311 THR B C 1
ATOM 7920 O O . THR B 1 311 ? 13.438 -25.484 -30.203 1 69.81 311 THR B O 1
ATOM 7923 N N . VAL B 1 312 ? 13.656 -24.391 -32.031 1 82.19 312 VAL B N 1
ATOM 7924 C CA . VAL B 1 312 ? 14.57 -23.438 -31.406 1 82.19 312 VAL B CA 1
ATOM 7925 C C . VAL B 1 312 ? 15.75 -24.172 -30.781 1 82.19 312 VAL B C 1
ATOM 7927 O O . VAL B 1 312 ? 15.898 -24.188 -29.562 1 82.19 312 VAL B O 1
ATOM 7930 N N . TRP B 1 313 ? 16.531 -24.656 -31.484 1 92.38 313 TRP B N 1
ATOM 7931 C CA . TRP B 1 313 ? 17.609 -25.594 -31.203 1 92.38 313 TRP B CA 1
ATOM 7932 C C . TRP B 1 313 ? 18.75 -24.922 -30.438 1 92.38 313 TRP B C 1
ATOM 7934 O O . TRP B 1 313 ? 19.172 -25.406 -29.391 1 92.38 313 TRP B O 1
ATOM 7944 N N . ALA B 1 314 ? 19.109 -23.703 -30.922 1 93.81 314 ALA B N 1
ATOM 7945 C CA . ALA B 1 314 ? 20.25 -23 -30.328 1 93.81 314 ALA B CA 1
ATOM 7946 C C . ALA B 1 314 ? 19.812 -22.172 -29.125 1 93.81 314 ALA B C 1
ATOM 7948 O O . ALA B 1 314 ? 18.703 -21.625 -29.125 1 93.81 314 ALA B O 1
ATOM 7949 N N . GLY B 1 315 ? 20.688 -22.125 -28.141 1 94.75 315 GLY B N 1
ATOM 7950 C CA . GLY B 1 315 ? 20.5 -21.234 -27 1 94.75 315 GLY B CA 1
ATOM 7951 C C . GLY B 1 315 ? 21.281 -19.938 -27.125 1 94.75 315 GLY B C 1
ATOM 7952 O O . GLY B 1 315 ? 21.438 -19.406 -28.234 1 94.75 315 GLY B O 1
ATOM 7953 N N . ALA B 1 316 ? 21.641 -19.391 -25.953 1 95.62 316 ALA B N 1
ATOM 7954 C CA . ALA B 1 316 ? 22.25 -18.062 -25.984 1 95.62 316 ALA B CA 1
ATOM 7955 C C . ALA B 1 316 ? 23.672 -18.094 -25.453 1 95.62 316 ALA B C 1
ATOM 7957 O O . ALA B 1 316 ? 24.281 -17.047 -25.234 1 95.62 316 ALA B O 1
ATOM 7958 N N . LEU B 1 317 ? 24.219 -19.312 -25.219 1 97.25 317 LEU B N 1
ATOM 7959 C CA . LEU B 1 317 ? 25.594 -19.406 -24.75 1 97.25 317 LEU B CA 1
ATOM 7960 C C . LEU B 1 317 ? 26.578 -19.234 -25.891 1 97.25 317 LEU B C 1
ATOM 7962 O O . LEU B 1 317 ? 26.203 -19.312 -27.062 1 97.25 317 LEU B O 1
ATOM 7966 N N . ASN B 1 318 ? 27.844 -18.891 -25.531 1 96.69 318 ASN B N 1
ATOM 7967 C CA . ASN B 1 318 ? 28.891 -18.703 -26.531 1 96.69 318 ASN B CA 1
ATOM 7968 C C . ASN B 1 318 ? 29.359 -20.031 -27.109 1 96.69 318 ASN B C 1
ATOM 7970 O O . ASN B 1 318 ? 30.5 -20.453 -26.859 1 96.69 318 ASN B O 1
ATOM 7974 N N . ALA B 1 319 ? 28.531 -20.734 -27.938 1 97.75 319 ALA B N 1
ATOM 7975 C CA . ALA B 1 319 ? 28.766 -22 -28.625 1 97.75 319 ALA B CA 1
ATOM 7976 C C . ALA B 1 319 ? 27.922 -22.094 -29.906 1 97.75 319 ALA B C 1
ATOM 7978 O O . ALA B 1 319 ? 26.969 -21.328 -30.078 1 97.75 319 ALA B O 1
ATOM 7979 N N . ASN B 1 320 ? 28.281 -23.016 -30.828 1 96.25 320 ASN B N 1
ATOM 7980 C CA . ASN B 1 320 ? 27.562 -23.141 -32.094 1 96.25 320 ASN B CA 1
ATOM 7981 C C . ASN B 1 320 ? 26.375 -24.078 -31.984 1 96.25 320 ASN B C 1
ATOM 7983 O O . ASN B 1 320 ? 25.531 -24.141 -32.875 1 96.25 320 ASN B O 1
ATOM 7987 N N . TYR B 1 321 ? 26.328 -24.828 -30.891 1 97.69 321 TYR B N 1
ATOM 7988 C CA . TYR B 1 321 ? 25.266 -25.766 -30.625 1 97.69 321 TYR B CA 1
ATOM 7989 C C . TYR B 1 321 ? 25.203 -26.844 -31.703 1 97.69 321 TYR B C 1
ATOM 7991 O O . TYR B 1 321 ? 24.109 -27.219 -32.156 1 97.69 321 TYR B O 1
ATOM 7999 N N . SER B 1 322 ? 26.391 -27.219 -32.188 1 97.75 322 SER B N 1
ATOM 8000 C CA . SER B 1 322 ? 26.484 -28.406 -33 1 97.75 322 SER B CA 1
ATOM 8001 C C . SER B 1 322 ? 26.094 -29.672 -32.25 1 97.75 322 SER B C 1
ATOM 8003 O O . SER B 1 322 ? 26.297 -29.75 -31.031 1 97.75 322 SER B O 1
ATOM 8005 N N . THR B 1 323 ? 25.641 -30.641 -32.938 1 98.19 323 THR B N 1
ATOM 8006 C CA . THR B 1 323 ? 25.125 -31.828 -32.281 1 98.19 323 THR B CA 1
ATOM 8007 C C . THR B 1 323 ? 26.266 -32.656 -31.672 1 98.19 323 THR B C 1
ATOM 8009 O O . THR B 1 323 ? 26.109 -33.25 -30.594 1 98.19 323 THR B O 1
ATOM 8012 N N . GLY B 1 324 ? 27.375 -32.656 -32.281 1 96.69 324 GLY B N 1
ATOM 8013 C CA . GLY B 1 324 ? 28.344 -33.719 -32.031 1 96.69 324 GLY B CA 1
ATOM 8014 C C . GLY B 1 324 ? 27.938 -35.062 -32.625 1 96.69 324 GLY B C 1
ATOM 8015 O O . GLY B 1 324 ? 27.062 -35.125 -33.469 1 96.69 324 GLY B O 1
ATOM 8016 N N . PRO B 1 325 ? 28.5 -36.219 -32.156 1 96.88 325 PRO B N 1
ATOM 8017 C CA . PRO B 1 325 ? 29.641 -36.188 -31.219 1 96.88 325 PRO B CA 1
ATOM 8018 C C . PRO B 1 325 ? 30.953 -35.812 -31.891 1 96.88 325 PRO B C 1
ATOM 8020 O O . PRO B 1 325 ? 31.062 -35.875 -33.125 1 96.88 325 PRO B O 1
ATOM 8023 N N . GLU B 1 326 ? 31.797 -35.344 -31.156 1 96.75 326 GLU B N 1
ATOM 8024 C CA . GLU B 1 326 ? 33.188 -35.281 -31.562 1 96.75 326 GLU B CA 1
ATOM 8025 C C . GLU B 1 326 ? 33.938 -36.562 -31.219 1 96.75 326 GLU B C 1
ATOM 8027 O O . GLU B 1 326 ? 34 -36.969 -30.047 1 96.75 326 GLU B O 1
ATOM 8032 N N . PRO B 1 327 ? 34.438 -37.156 -32.281 1 95.44 327 PRO B N 1
ATOM 8033 C CA . PRO B 1 327 ? 35.125 -38.406 -32 1 95.44 327 PRO B CA 1
ATOM 8034 C C . PRO B 1 327 ? 36.219 -38.281 -30.953 1 95.44 327 PRO B C 1
ATOM 8036 O O . PRO B 1 327 ? 37.062 -37.375 -31.047 1 95.44 327 PRO B O 1
ATOM 8039 N N . GLY B 1 328 ? 36.125 -39.031 -29.938 1 95.25 328 GLY B N 1
ATOM 8040 C CA . GLY B 1 328 ? 37.156 -39.094 -28.906 1 95.25 328 GLY B CA 1
ATOM 8041 C C . GLY B 1 328 ? 36.875 -38.188 -27.734 1 95.25 328 GLY B C 1
ATOM 8042 O O . GLY B 1 328 ? 37.531 -38.281 -26.672 1 95.25 328 GLY B O 1
ATOM 8043 N N . VAL B 1 329 ? 36.031 -37.281 -27.922 1 98.19 329 VAL B N 1
ATOM 8044 C CA . VAL B 1 329 ? 35.625 -36.438 -26.797 1 98.19 329 VAL B CA 1
ATOM 8045 C C . VAL B 1 329 ? 34.5 -37.125 -26 1 98.19 329 VAL B C 1
ATOM 8047 O O . VAL B 1 329 ? 33.438 -37.406 -26.531 1 98.19 329 VAL B O 1
ATOM 8050 N N . THR B 1 330 ? 34.781 -37.406 -24.688 1 98.56 330 THR B N 1
ATOM 8051 C CA . THR B 1 330 ? 33.844 -38.219 -23.922 1 98.56 330 THR B CA 1
ATOM 8052 C C . THR B 1 330 ? 33.531 -37.531 -22.594 1 98.56 330 THR B C 1
ATOM 8054 O O . THR B 1 330 ? 34.25 -36.688 -22.125 1 98.56 330 THR B O 1
ATOM 8057 N N . LEU B 1 331 ? 32.344 -37.844 -22.109 1 98.81 331 LEU B N 1
ATOM 8058 C CA . LEU B 1 331 ? 31.938 -37.531 -20.734 1 98.81 331 LEU B CA 1
ATOM 8059 C C . LEU B 1 331 ? 31.984 -38.781 -19.859 1 98.81 331 LEU B C 1
ATOM 8061 O O . LEU B 1 331 ? 31.609 -39.875 -20.297 1 98.81 331 LEU B O 1
ATOM 8065 N N . HIS B 1 332 ? 32.5 -38.625 -18.719 1 98.75 332 HIS B N 1
ATOM 8066 C CA . HIS B 1 332 ? 32.375 -39.625 -17.656 1 98.75 332 HIS B CA 1
ATOM 8067 C C . HIS B 1 332 ? 31.375 -39.156 -16.609 1 98.75 332 HIS B C 1
ATOM 8069 O O . HIS B 1 332 ? 31.641 -38.25 -15.844 1 98.75 332 HIS B O 1
ATOM 8075 N N . LEU B 1 333 ? 30.203 -39.781 -16.594 1 98.81 333 LEU B N 1
ATOM 8076 C CA . LEU B 1 333 ? 29.109 -39.5 -15.672 1 98.81 333 LEU B CA 1
ATOM 8077 C C . LEU B 1 333 ? 29 -40.594 -14.609 1 98.81 333 LEU B C 1
ATOM 8079 O O . LEU B 1 333 ? 28.688 -41.75 -14.922 1 98.81 333 LEU B O 1
ATOM 8083 N N . ASP B 1 334 ? 29.266 -40.188 -13.359 1 98.62 334 ASP B N 1
ATOM 8084 C CA . ASP B 1 334 ? 29.109 -41.062 -12.203 1 98.62 334 ASP B CA 1
ATOM 8085 C C . ASP B 1 334 ? 28.031 -40.562 -11.258 1 98.62 334 ASP B C 1
ATOM 8087 O O . ASP B 1 334 ? 28.203 -39.5 -10.633 1 98.62 334 ASP B O 1
ATOM 8091 N N . ASN B 1 335 ? 26.938 -41.188 -11.25 1 98.56 335 ASN B N 1
ATOM 8092 C CA . ASN B 1 335 ? 25.781 -40.844 -10.43 1 98.56 335 ASN B CA 1
ATOM 8093 C C . ASN B 1 335 ? 25.328 -42 -9.547 1 98.56 335 ASN B C 1
ATOM 8095 O O . ASN B 1 335 ? 24.938 -43.031 -10.055 1 98.56 335 ASN B O 1
ATOM 8099 N N . LEU B 1 336 ? 25.422 -41.844 -8.242 1 98.38 336 LEU B N 1
ATOM 8100 C CA . LEU B 1 336 ? 24.969 -42.844 -7.285 1 98.38 336 LEU B CA 1
ATOM 8101 C C . LEU B 1 336 ? 23.812 -42.312 -6.438 1 98.38 336 LEU B C 1
ATOM 8103 O O . LEU B 1 336 ? 23.969 -41.312 -5.73 1 98.38 336 LEU B O 1
ATOM 8107 N N . MET B 1 337 ? 22.719 -43 -6.621 1 98.12 337 MET B N 1
ATOM 8108 C CA . MET B 1 337 ? 21.516 -42.656 -5.863 1 98.12 337 MET B CA 1
ATOM 8109 C C . MET B 1 337 ? 21.156 -43.781 -4.895 1 98.12 337 MET B C 1
ATOM 8111 O O . MET B 1 337 ? 21.484 -44.938 -5.137 1 98.12 337 MET B O 1
ATOM 8115 N N . GLU B 1 338 ? 20.516 -43.406 -3.836 1 97.56 338 GLU B N 1
ATOM 8116 C CA . GLU B 1 338 ? 19.953 -44.375 -2.902 1 97.56 338 GLU B CA 1
ATOM 8117 C C . GLU B 1 338 ? 18.438 -44.25 -2.811 1 97.56 338 GLU B C 1
ATOM 8119 O O . GLU B 1 338 ? 17.922 -43.188 -2.498 1 97.56 338 GLU B O 1
ATOM 8124 N N . GLY B 1 339 ? 17.719 -45.344 -3.156 1 96.62 339 GLY B N 1
ATOM 8125 C CA . GLY B 1 339 ? 16.281 -45.406 -2.977 1 96.62 339 GLY B CA 1
ATOM 8126 C C . GLY B 1 339 ? 15.867 -46 -1.646 1 96.62 339 GLY B C 1
ATOM 8127 O O . GLY B 1 339 ? 16.5 -46.938 -1.168 1 96.62 339 GLY B O 1
ATOM 8128 N N . LYS B 1 340 ? 14.844 -45.438 -1 1 95.88 340 LYS B N 1
ATOM 8129 C CA . LYS B 1 340 ? 14.336 -46 0.24 1 95.88 340 LYS B CA 1
ATOM 8130 C C . LYS B 1 340 ? 12.875 -45.625 0.468 1 95.88 340 LYS B C 1
ATOM 8132 O O . LYS B 1 340 ? 12.391 -44.625 -0.088 1 95.88 340 LYS B O 1
ATOM 8137 N N . ILE B 1 341 ? 12.227 -46.469 1.188 1 97.88 341 ILE B N 1
ATOM 8138 C CA . ILE B 1 341 ? 10.906 -46.125 1.705 1 97.88 341 ILE B CA 1
ATOM 8139 C C . ILE B 1 341 ? 11.039 -45.281 2.961 1 97.88 341 ILE B C 1
ATOM 8141 O O . ILE B 1 341 ? 11.695 -45.688 3.926 1 97.88 341 ILE B O 1
ATOM 8145 N N . THR B 1 342 ? 10.492 -44.125 2.967 1 97.5 342 THR B N 1
ATOM 8146 C CA . THR B 1 342 ? 10.617 -43.219 4.09 1 97.5 342 THR B CA 1
ATOM 8147 C C . THR B 1 342 ? 9.305 -42.469 4.32 1 97.5 342 THR B C 1
ATOM 8149 O O . THR B 1 342 ? 8.484 -42.344 3.412 1 97.5 342 THR B O 1
ATOM 8152 N N . PRO B 1 343 ? 9.055 -42 5.543 1 98.12 343 PRO B N 1
ATOM 8153 C CA . PRO B 1 343 ? 7.832 -41.219 5.801 1 98.12 343 PRO B CA 1
ATOM 8154 C C . PRO B 1 343 ? 7.902 -39.812 5.227 1 98.12 343 PRO B C 1
ATOM 8156 O O . PRO B 1 343 ? 8.977 -39.219 5.18 1 98.12 343 PRO B O 1
ATOM 8159 N N . ILE B 1 344 ? 6.836 -39.344 4.746 1 98.69 344 ILE B N 1
ATOM 8160 C CA . ILE B 1 344 ? 6.602 -37.938 4.449 1 98.69 344 ILE B CA 1
ATOM 8161 C C . ILE B 1 344 ? 5.41 -37.438 5.262 1 98.69 344 ILE B C 1
ATOM 8163 O O . ILE B 1 344 ? 4.609 -38.219 5.762 1 98.69 344 ILE B O 1
ATOM 8167 N N . TRP B 1 345 ? 5.277 -36.094 5.477 1 98.75 345 TRP B N 1
ATOM 8168 C CA . TRP B 1 345 ? 4.273 -35.531 6.371 1 98.75 345 TRP B CA 1
ATOM 8169 C C . TRP B 1 345 ? 3.48 -34.406 5.676 1 98.75 345 TRP B C 1
ATOM 8171 O O . TRP B 1 345 ? 3.992 -33.312 5.457 1 98.75 345 TRP B O 1
ATOM 8181 N N . ASN B 1 346 ? 2.24 -34.75 5.328 1 98.81 346 ASN B N 1
ATOM 8182 C CA . ASN B 1 346 ? 1.299 -33.688 4.984 1 98.81 346 ASN B CA 1
ATOM 8183 C C . ASN B 1 346 ? 0.776 -32.969 6.227 1 98.81 346 ASN B C 1
ATOM 8185 O O . ASN B 1 346 ? 0.708 -33.562 7.305 1 98.81 346 ASN B O 1
ATOM 8189 N N . VAL B 1 347 ? 0.518 -31.703 6.133 1 98.94 347 VAL B N 1
ATOM 8190 C CA . VAL B 1 347 ? -0.225 -30.984 7.164 1 98.94 347 VAL B CA 1
ATOM 8191 C C . VAL B 1 347 ? -1.645 -30.703 6.676 1 98.94 347 VAL B C 1
ATOM 8193 O O . VAL B 1 347 ? -1.835 -30.109 5.609 1 98.94 347 VAL B O 1
ATOM 8196 N N . ILE B 1 348 ? -2.629 -31.188 7.438 1 98.94 348 ILE B N 1
ATOM 8197 C CA . ILE B 1 348 ? -4.031 -31 7.078 1 98.94 348 ILE B CA 1
ATOM 8198 C C . ILE B 1 348 ? -4.742 -30.203 8.172 1 98.94 348 ILE B C 1
ATOM 8200 O O . ILE B 1 348 ? -4.652 -30.547 9.352 1 98.94 348 ILE B O 1
ATOM 8204 N N . GLY B 1 349 ? -5.363 -29.062 7.777 1 98.88 349 GLY B N 1
ATOM 8205 C CA . GLY B 1 349 ? -6.172 -28.25 8.68 1 98.88 349 GLY B CA 1
ATOM 8206 C C . GLY B 1 349 ? -7.633 -28.188 8.281 1 98.88 349 GLY B C 1
ATOM 8207 O O . GLY B 1 349 ? -7.957 -28.109 7.094 1 98.88 349 GLY B O 1
ATOM 8208 N N . HIS B 1 350 ? -8.523 -28.203 9.32 1 98.44 350 HIS B N 1
ATOM 8209 C CA . HIS B 1 350 ? -9.961 -28.188 9.07 1 98.44 350 HIS B CA 1
ATOM 8210 C C . HIS B 1 350 ? -10.641 -27.016 9.766 1 98.44 350 HIS B C 1
ATOM 8212 O O . HIS B 1 350 ? -10.297 -26.688 10.906 1 98.44 350 HIS B O 1
ATOM 8218 N N . LEU B 1 351 ? -11.477 -26.375 9.07 1 98.5 351 LEU B N 1
ATOM 8219 C CA . LEU B 1 351 ? -12.492 -25.469 9.602 1 98.5 351 LEU B CA 1
ATOM 8220 C C . LEU B 1 351 ? -13.883 -25.891 9.148 1 98.5 351 LEU B C 1
ATOM 8222 O O . LEU B 1 351 ? -14.25 -25.672 7.992 1 98.5 351 LEU B O 1
ATOM 8226 N N . ASN B 1 352 ? -14.688 -26.453 10.023 1 97.62 352 ASN B N 1
ATOM 8227 C CA . ASN B 1 352 ? -15.984 -27.031 9.672 1 97.62 352 ASN B CA 1
ATOM 8228 C C . ASN B 1 352 ? -17.031 -25.938 9.438 1 97.62 352 ASN B C 1
ATOM 8230 O O . ASN B 1 352 ? -17.078 -24.953 10.18 1 97.62 352 ASN B O 1
ATOM 8234 N N . GLY B 1 353 ? -17.719 -26.125 8.391 1 97.5 353 GLY B N 1
ATOM 8235 C CA . GLY B 1 353 ? -18.859 -25.25 8.117 1 97.5 353 GLY B CA 1
ATOM 8236 C C . GLY B 1 353 ? -20.172 -25.797 8.656 1 97.5 353 GLY B C 1
ATOM 8237 O O . GLY B 1 353 ? -20.172 -26.734 9.453 1 97.5 353 GLY B O 1
ATOM 8238 N N . THR B 1 354 ? -21.266 -25.109 8.281 1 96.88 354 THR B N 1
ATOM 8239 C CA . THR B 1 354 ? -22.594 -25.516 8.742 1 96.88 354 THR B CA 1
ATOM 8240 C C . THR B 1 354 ? -23.156 -26.625 7.855 1 96.88 354 THR B C 1
ATOM 8242 O O . THR B 1 354 ? -24.078 -27.328 8.258 1 96.88 354 THR B O 1
ATOM 8245 N N . ASN B 1 355 ? -22.656 -26.75 6.68 1 95.88 355 ASN B N 1
ATOM 8246 C CA . ASN B 1 355 ? -23.016 -27.797 5.734 1 95.88 355 ASN B CA 1
ATOM 8247 C C . ASN B 1 355 ? -21.875 -28.781 5.523 1 95.88 355 ASN B C 1
ATOM 8249 O O . ASN B 1 355 ? -20.938 -28.484 4.773 1 95.88 355 ASN B O 1
ATOM 8253 N N . ALA B 1 356 ? -21.969 -29.922 6.027 1 92.88 356 ALA B N 1
ATOM 8254 C CA . ALA B 1 356 ? -20.875 -30.891 6.012 1 92.88 356 ALA B CA 1
ATOM 8255 C C . ALA B 1 356 ? -20.781 -31.578 4.648 1 92.88 356 ALA B C 1
ATOM 8257 O O . ALA B 1 356 ? -19.766 -32.219 4.344 1 92.88 356 ALA B O 1
ATOM 8258 N N . ASP B 1 357 ? -21.719 -31.375 3.75 1 94 357 ASP B N 1
ATOM 8259 C CA . ASP B 1 357 ? -21.781 -32.094 2.473 1 94 357 ASP B CA 1
ATOM 8260 C C . ASP B 1 357 ? -20.938 -31.375 1.414 1 94 357 ASP B C 1
ATOM 8262 O O . ASP B 1 357 ? -20.781 -31.891 0.301 1 94 357 ASP B O 1
ATOM 8266 N N . GLU B 1 358 ? -20.469 -30.281 1.729 1 97.88 358 GLU B N 1
ATOM 8267 C CA . GLU B 1 358 ? -19.672 -29.5 0.776 1 97.88 358 GLU B CA 1
ATOM 8268 C C . GLU B 1 358 ? -18.359 -29.031 1.396 1 97.88 358 GLU B C 1
ATOM 8270 O O . GLU B 1 358 ? -18.344 -28.547 2.531 1 97.88 358 GLU B O 1
ATOM 8275 N N . THR B 1 359 ? -17.266 -29.219 0.653 1 98.56 359 THR B N 1
ATOM 8276 C CA . THR B 1 359 ? -15.93 -28.938 1.164 1 98.56 359 THR B CA 1
ATOM 8277 C C . THR B 1 359 ? -15.078 -28.25 0.096 1 98.56 359 THR B C 1
ATOM 8279 O O . THR B 1 359 ? -15.078 -28.672 -1.063 1 98.56 359 THR B O 1
ATOM 8282 N N . ILE B 1 360 ? -14.43 -27.219 0.427 1 98.62 360 ILE B N 1
ATOM 8283 C CA . ILE B 1 360 ? -13.383 -26.672 -0.427 1 98.62 360 ILE B CA 1
ATOM 8284 C C . ILE B 1 360 ? -12.016 -27.047 0.146 1 98.62 360 ILE B C 1
ATOM 8286 O O . ILE B 1 360 ? -11.82 -27.031 1.364 1 98.62 360 ILE B O 1
ATOM 8290 N N . VAL B 1 361 ? -11.07 -27.375 -0.691 1 98.88 361 VAL B N 1
ATOM 8291 C CA . VAL B 1 361 ? -9.703 -27.703 -0.298 1 98.88 361 VAL B CA 1
ATOM 8292 C C . VAL B 1 361 ? -8.742 -26.672 -0.887 1 98.88 361 VAL B C 1
ATOM 8294 O O . VAL B 1 361 ? -8.82 -26.344 -2.076 1 98.88 361 VAL B O 1
ATOM 8297 N N . ILE B 1 362 ? -7.902 -26.125 -0.049 1 98.88 362 ILE B N 1
ATOM 8298 C CA . ILE B 1 362 ? -6.887 -25.172 -0.451 1 98.88 362 ILE B CA 1
ATOM 8299 C C . ILE B 1 362 ? -5.5 -25.688 -0.089 1 98.88 362 ILE B C 1
ATOM 8301 O O . ILE B 1 362 ? -5.273 -26.141 1.039 1 98.88 362 ILE B O 1
ATOM 8305 N N . GLY B 1 363 ? -4.574 -25.656 -1.073 1 98.31 363 GLY B N 1
ATOM 8306 C CA . GLY B 1 363 ? -3.314 -26.25 -0.662 1 98.31 363 GLY B CA 1
ATOM 8307 C C . GLY B 1 363 ? -2.127 -25.766 -1.469 1 98.31 363 GLY B C 1
ATOM 8308 O O . GLY B 1 363 ? -2.299 -25.125 -2.512 1 98.31 363 GLY B O 1
ATOM 8309 N N . ASN B 1 364 ? -0.967 -25.953 -0.979 1 97.12 364 ASN B N 1
ATOM 8310 C CA . ASN B 1 364 ? 0.343 -25.859 -1.613 1 97.12 364 ASN B CA 1
ATOM 8311 C C . ASN B 1 364 ? 1.334 -26.844 -0.999 1 97.12 364 ASN B C 1
ATOM 8313 O O . ASN B 1 364 ? 1.13 -27.328 0.119 1 97.12 364 ASN B O 1
ATOM 8317 N N . HIS B 1 365 ? 2.336 -27.141 -1.699 1 98.5 365 HIS B N 1
ATOM 8318 C CA . HIS B 1 365 ? 3.326 -28.031 -1.104 1 98.5 365 HIS B CA 1
ATOM 8319 C C . HIS B 1 365 ? 4.355 -27.25 -0.293 1 98.5 365 HIS B C 1
ATOM 8321 O O . HIS B 1 365 ? 4.328 -26.031 -0.271 1 98.5 365 HIS B O 1
ATOM 8327 N N . ARG B 1 366 ? 5.203 -28 0.443 1 98.44 366 ARG B N 1
ATOM 8328 C CA . ARG B 1 366 ? 6.156 -27.391 1.366 1 98.44 366 ARG B CA 1
ATOM 8329 C C . ARG B 1 366 ? 7.582 -27.828 1.048 1 98.44 366 ARG B C 1
ATOM 8331 O O . ARG B 1 366 ? 8.531 -27.078 1.299 1 98.44 366 ARG B O 1
ATOM 8338 N N . ASP B 1 367 ? 7.785 -29 0.549 1 98.5 367 ASP B N 1
ATOM 8339 C CA . ASP B 1 367 ? 9.117 -29.562 0.328 1 98.5 367 ASP B CA 1
ATOM 8340 C C . ASP B 1 367 ? 9.859 -28.797 -0.765 1 98.5 367 ASP B C 1
ATOM 8342 O O . ASP B 1 367 ? 9.242 -28.172 -1.627 1 98.5 367 ASP B O 1
ATOM 8346 N N . THR B 1 368 ? 11.156 -28.828 -0.674 1 97.94 368 THR B N 1
ATOM 8347 C CA . THR B 1 368 ? 12.031 -28.172 -1.637 1 97.94 368 THR B CA 1
ATOM 8348 C C . THR B 1 368 ? 13.258 -29.031 -1.937 1 97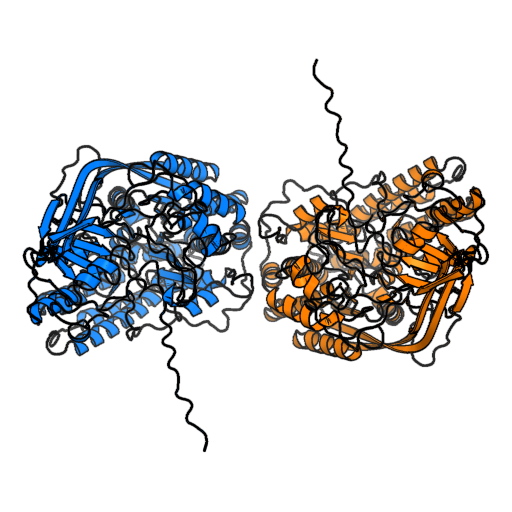.94 368 THR B C 1
ATOM 8350 O O . THR B 1 368 ? 13.602 -29.922 -1.16 1 97.94 368 THR B O 1
ATOM 8353 N N . TRP B 1 369 ? 13.898 -28.75 -3.018 1 97.69 369 TRP B N 1
ATOM 8354 C CA . TRP B 1 369 ? 15.117 -29.438 -3.404 1 97.69 369 TRP B CA 1
ATOM 8355 C C . TRP B 1 369 ? 16.312 -28.906 -2.629 1 97.69 369 TRP B C 1
ATOM 8357 O O . TRP B 1 369 ? 17.391 -29.516 -2.613 1 97.69 369 TRP B O 1
ATOM 8367 N N . MET B 1 370 ? 16.234 -27.703 -2.037 1 96.62 370 MET B N 1
ATOM 8368 C CA . MET B 1 370 ? 17.312 -26.953 -1.375 1 96.62 370 MET B CA 1
ATOM 8369 C C . MET B 1 370 ? 16.797 -26.25 -0.122 1 96.62 370 MET B C 1
ATOM 8371 O O . MET B 1 370 ? 15.609 -26.375 0.218 1 96.62 370 MET B O 1
ATOM 8375 N N . ILE B 1 371 ? 17.734 -25.734 0.662 1 97.44 371 ILE B N 1
ATOM 8376 C CA . ILE B 1 371 ? 17.281 -24.734 1.638 1 97.44 371 ILE B CA 1
ATOM 8377 C C . ILE B 1 371 ? 16.859 -23.453 0.918 1 97.44 371 ILE B C 1
ATOM 8379 O O . ILE B 1 371 ? 17.625 -22.922 0.109 1 97.44 371 ILE B O 1
ATOM 8383 N N . GLY B 1 372 ? 15.781 -23 1.14 1 97.44 372 GLY B N 1
ATOM 8384 C CA . GLY B 1 372 ? 15.164 -21.922 0.384 1 97.44 372 GLY B CA 1
ATOM 8385 C C . GLY B 1 372 ? 13.82 -22.297 -0.211 1 97.44 372 GLY B C 1
ATOM 8386 O O . GLY B 1 372 ? 12.953 -22.844 0.485 1 97.44 372 GLY B O 1
ATOM 8387 N N . GLY B 1 373 ? 13.648 -22.016 -1.528 1 98.12 373 GLY B N 1
ATOM 8388 C CA . GLY B 1 373 ? 12.383 -22.266 -2.211 1 98.12 373 GLY B CA 1
ATOM 8389 C C . GLY B 1 373 ? 11.352 -21.188 -1.954 1 98.12 373 GLY B C 1
ATOM 8390 O O . GLY B 1 373 ? 10.164 -21.484 -1.785 1 98.12 373 GLY B O 1
ATOM 8391 N N . ASN B 1 374 ? 11.852 -19.969 -1.878 1 98.69 374 ASN B N 1
ATOM 8392 C CA . ASN B 1 374 ? 10.945 -18.891 -1.464 1 98.69 374 ASN B CA 1
ATOM 8393 C C . ASN B 1 374 ? 9.961 -18.531 -2.568 1 98.69 374 ASN B C 1
ATOM 8395 O O . ASN B 1 374 ? 8.914 -17.938 -2.301 1 98.69 374 ASN B O 1
ATOM 8399 N N . GLY B 1 375 ? 10.297 -18.844 -3.834 1 98.44 375 GLY B N 1
ATOM 8400 C CA . GLY B 1 375 ? 9.289 -18.844 -4.883 1 98.44 375 GLY B CA 1
ATOM 8401 C C . GLY B 1 375 ? 8.469 -20.125 -4.922 1 98.44 375 GLY B C 1
ATOM 8402 O O . GLY B 1 375 ? 7.246 -20.078 -4.809 1 98.44 375 GLY B O 1
ATOM 8403 N N . ASP B 1 376 ? 9.141 -21.156 -4.914 1 97.88 376 ASP B N 1
ATOM 8404 C CA . ASP B 1 376 ? 8.57 -22.5 -4.973 1 97.88 376 ASP B CA 1
ATOM 8405 C C . ASP B 1 376 ? 9.086 -23.359 -3.828 1 97.88 376 ASP B C 1
ATOM 8407 O O . ASP B 1 376 ? 10.211 -23.875 -3.887 1 97.88 376 ASP B O 1
ATOM 8411 N N . PRO B 1 377 ? 8.25 -23.547 -2.846 1 97.94 377 PRO B N 1
ATOM 8412 C CA . PRO B 1 377 ? 6.836 -23.172 -2.803 1 97.94 377 PRO B CA 1
ATOM 8413 C C . PRO B 1 377 ? 6.508 -22.25 -1.641 1 97.94 377 PRO B C 1
ATOM 8415 O O . PRO B 1 377 ? 5.336 -22.062 -1.301 1 97.94 377 PRO B O 1
ATOM 8418 N N . ASN B 1 378 ? 7.547 -21.672 -1.072 1 98.44 378 ASN B N 1
ATOM 8419 C CA . ASN B 1 378 ? 7.312 -21.016 0.205 1 98.44 378 ASN B CA 1
ATOM 8420 C C . ASN B 1 378 ? 6.523 -19.719 0.028 1 98.44 378 ASN B C 1
ATOM 8422 O O . ASN B 1 378 ? 6 -19.172 0.998 1 98.44 378 ASN B O 1
ATOM 8426 N N . SER B 1 379 ? 6.457 -19.234 -1.242 1 98.75 379 SER B N 1
ATOM 8427 C CA . SER B 1 379 ? 5.539 -18.141 -1.494 1 98.75 379 SER B CA 1
ATOM 8428 C C . SER B 1 379 ? 4.105 -18.516 -1.134 1 98.75 379 SER B C 1
ATOM 8430 O O . SER B 1 379 ? 3.41 -17.75 -0.456 1 98.75 379 SER B O 1
ATOM 8432 N N . GLY B 1 380 ? 3.666 -19.719 -1.538 1 98.69 380 GLY B N 1
ATOM 8433 C CA . GLY B 1 380 ? 2.352 -20.219 -1.173 1 98.69 380 GLY B CA 1
ATOM 8434 C C . GLY B 1 380 ? 2.234 -20.578 0.297 1 98.69 380 GLY B C 1
ATOM 8435 O O . GLY B 1 380 ? 1.207 -20.312 0.925 1 98.69 380 GLY B O 1
ATOM 8436 N N . SER B 1 381 ? 3.281 -21.109 0.859 1 98.75 381 SER B N 1
ATOM 8437 C CA . SER B 1 381 ? 3.268 -21.5 2.266 1 98.75 381 SER B CA 1
ATOM 8438 C C . SER B 1 381 ? 3.086 -20.297 3.174 1 98.75 381 SER B C 1
ATOM 8440 O O . SER B 1 381 ? 2.293 -20.328 4.117 1 98.75 381 SER B O 1
ATOM 8442 N N . ALA B 1 382 ? 3.867 -19.297 2.855 1 98.81 382 ALA B N 1
ATOM 8443 C CA . ALA B 1 382 ? 3.756 -18.062 3.641 1 98.81 382 ALA B CA 1
ATOM 8444 C C . ALA B 1 382 ? 2.348 -17.484 3.553 1 98.81 382 ALA B C 1
ATOM 8446 O O . ALA B 1 382 ? 1.786 -17.047 4.559 1 98.81 382 ALA B O 1
ATOM 8447 N N . ILE B 1 383 ? 1.766 -17.453 2.367 1 98.81 383 ILE B N 1
ATOM 8448 C CA . ILE B 1 383 ? 0.429 -16.922 2.141 1 98.81 383 ILE B CA 1
ATOM 8449 C C . ILE B 1 383 ? -0.601 -17.75 2.895 1 98.81 383 ILE B C 1
ATOM 8451 O O . ILE B 1 383 ? -1.552 -17.219 3.465 1 98.81 383 ILE B O 1
ATOM 8455 N N . LEU B 1 384 ? -0.452 -19.062 2.936 1 98.75 384 LEU B N 1
ATOM 8456 C CA . LEU B 1 384 ? -1.445 -19.906 3.582 1 98.75 384 LEU B CA 1
ATOM 8457 C C . LEU B 1 384 ? -1.459 -19.688 5.09 1 98.75 384 LEU B C 1
ATOM 8459 O O . LEU B 1 384 ? -2.516 -19.75 5.723 1 98.75 384 LEU B O 1
ATOM 8463 N N . VAL B 1 385 ? -0.274 -19.469 5.684 1 98.75 385 VAL B N 1
ATOM 8464 C CA . VAL B 1 385 ? -0.256 -19.125 7.098 1 98.75 385 VAL B CA 1
ATOM 8465 C C . VAL B 1 385 ? -1.004 -17.812 7.312 1 98.75 385 VAL B C 1
ATOM 8467 O O . VAL B 1 385 ? -1.844 -17.703 8.211 1 98.75 385 VAL B O 1
ATOM 8470 N N . GLU B 1 386 ? -0.671 -16.859 6.488 1 98.44 386 GLU B N 1
ATOM 8471 C CA . GLU B 1 386 ? -1.335 -15.555 6.598 1 98.44 386 GLU B CA 1
ATOM 8472 C C . GLU B 1 386 ? -2.834 -15.68 6.344 1 98.44 386 GLU B C 1
ATOM 8474 O O . GLU B 1 386 ? -3.637 -14.984 6.969 1 98.44 386 GLU B O 1
ATOM 8479 N N . PHE B 1 387 ? -3.242 -16.5 5.391 1 98.69 387 PHE B N 1
ATOM 8480 C CA . PHE B 1 387 ? -4.641 -16.797 5.094 1 98.69 387 PHE B CA 1
ATOM 8481 C C . PHE B 1 387 ? -5.379 -17.25 6.352 1 98.69 387 PHE B C 1
ATOM 8483 O O . PHE B 1 387 ? -6.492 -16.781 6.617 1 98.69 387 PHE B O 1
ATOM 8490 N N . THR B 1 388 ? -4.812 -18.094 7.164 1 98.75 388 THR B N 1
ATOM 8491 C CA . THR B 1 388 ? -5.477 -18.578 8.367 1 98.75 388 THR B CA 1
ATOM 8492 C C . THR B 1 388 ? -5.668 -17.453 9.375 1 98.75 388 THR B C 1
ATOM 8494 O O . THR B 1 388 ? -6.668 -17.422 10.102 1 98.75 388 THR B O 1
ATOM 8497 N N . LYS B 1 389 ? -4.715 -16.5 9.43 1 98.06 389 LYS B N 1
ATOM 8498 C CA . LYS B 1 389 ? -4.887 -15.32 10.266 1 98.06 389 LYS B CA 1
ATOM 8499 C C . LYS B 1 389 ? -6.09 -14.5 9.82 1 98.06 389 LYS B C 1
ATOM 8501 O O . LYS B 1 389 ? -6.867 -14.023 10.648 1 98.06 389 LYS B O 1
ATOM 8506 N N . ALA B 1 390 ? -6.168 -14.297 8.539 1 98.31 390 ALA B N 1
ATOM 8507 C CA . ALA B 1 390 ? -7.266 -13.516 7.977 1 98.31 390 ALA B CA 1
ATOM 8508 C C . ALA B 1 390 ? -8.609 -14.18 8.258 1 98.31 390 ALA B C 1
ATOM 8510 O O . ALA B 1 390 ? -9.578 -13.508 8.617 1 98.31 390 ALA B O 1
ATOM 8511 N N . VAL B 1 391 ? -8.68 -15.492 8.102 1 98.62 391 VAL B N 1
ATOM 8512 C CA . VAL B 1 391 ? -9.898 -16.25 8.383 1 98.62 391 VAL B CA 1
ATOM 8513 C C . VAL B 1 391 ? -10.25 -16.141 9.859 1 98.62 391 VAL B C 1
ATOM 8515 O O . VAL B 1 391 ? -11.414 -15.961 10.219 1 98.62 391 VAL B O 1
ATOM 8518 N N . ASN B 1 392 ? -9.25 -16.25 10.688 1 98 392 ASN B N 1
ATOM 8519 C CA . ASN B 1 392 ? -9.477 -16.109 12.117 1 98 392 ASN B CA 1
ATOM 8520 C C . ASN B 1 392 ? -10.055 -14.734 12.469 1 98 392 ASN B C 1
ATOM 8522 O O . ASN B 1 392 ? -10.898 -14.625 13.359 1 98 392 ASN B O 1
ATOM 8526 N N . ALA B 1 393 ? -9.539 -13.695 11.82 1 96.69 393 ALA B N 1
ATOM 8527 C CA . ALA B 1 393 ? -10.062 -12.352 12.031 1 96.69 393 ALA B CA 1
ATOM 8528 C C . ALA B 1 393 ? -11.555 -12.289 11.711 1 96.69 393 ALA B C 1
ATOM 8530 O O . ALA B 1 393 ? -12.328 -11.664 12.438 1 96.69 393 ALA B O 1
ATOM 8531 N N . LEU B 1 394 ? -11.961 -12.898 10.633 1 97.38 394 LEU B N 1
ATOM 8532 C CA . LEU B 1 394 ? -13.367 -12.906 10.227 1 97.38 394 LEU B CA 1
ATOM 8533 C C . LEU B 1 394 ? -14.195 -13.758 11.188 1 97.38 394 LEU B C 1
ATOM 8535 O O . LEU B 1 394 ? -15.297 -13.359 11.57 1 97.38 394 LEU B O 1
ATOM 8539 N N . VAL B 1 395 ? -13.695 -14.922 11.578 1 97.44 395 VAL B N 1
ATOM 8540 C CA . VAL B 1 395 ? -14.383 -15.82 12.5 1 97.44 395 VAL B CA 1
ATOM 8541 C C . VAL B 1 395 ? -14.586 -15.117 13.844 1 97.44 395 VAL B C 1
ATOM 8543 O O . VAL B 1 395 ? -15.641 -15.266 14.469 1 97.44 395 VAL B O 1
ATOM 8546 N N . SER B 1 396 ? -13.617 -14.383 14.242 1 94.44 396 SER B N 1
ATOM 8547 C CA . SER B 1 396 ? -13.688 -13.672 15.516 1 94.44 396 SER B CA 1
ATOM 8548 C C . SER B 1 396 ? -14.789 -12.625 15.508 1 94.44 396 SER B C 1
ATOM 8550 O O . SER B 1 396 ? -15.242 -12.18 16.562 1 94.44 396 SER B O 1
ATOM 8552 N N . LYS B 1 397 ? -15.188 -12.273 14.344 1 92.81 397 LYS B N 1
ATOM 8553 C CA . LYS B 1 397 ? -16.266 -11.305 14.211 1 92.81 397 LYS B CA 1
ATOM 8554 C C . LYS B 1 397 ? -17.609 -12 14.047 1 92.81 397 LYS B C 1
ATOM 8556 O O . LYS B 1 397 ? -18.609 -11.359 13.695 1 92.81 397 LYS B O 1
ATOM 8561 N N . GLY B 1 398 ? -17.625 -13.32 14.18 1 94.75 398 GLY B N 1
ATOM 8562 C CA . GLY B 1 398 ? -18.875 -14.062 14.25 1 94.75 398 GLY B CA 1
ATOM 8563 C C . GLY B 1 398 ? -19.172 -14.852 12.992 1 94.75 398 GLY B C 1
ATOM 8564 O O . GLY B 1 398 ? -20.219 -15.508 12.898 1 94.75 398 GLY B O 1
ATOM 8565 N N . TRP B 1 399 ? -18.297 -14.875 12.055 1 96.62 399 TRP B N 1
ATOM 8566 C CA . TRP B 1 399 ? -18.5 -15.594 10.805 1 96.62 399 TRP B CA 1
ATOM 8567 C C . TRP B 1 399 ? -18.312 -17.094 11 1 96.62 399 TRP B C 1
ATOM 8569 O O . TRP B 1 399 ? -17.391 -17.516 11.703 1 96.62 399 TRP B O 1
ATOM 8579 N N . LYS B 1 400 ? -19.141 -17.875 10.422 1 97.25 400 LYS B N 1
ATOM 8580 C CA . LYS B 1 400 ? -19.016 -19.312 10.242 1 97.25 400 LYS B CA 1
ATOM 8581 C C . LYS B 1 400 ? -19.266 -19.703 8.789 1 97.25 400 LYS B C 1
ATOM 8583 O O . LYS B 1 400 ? -20.312 -19.422 8.227 1 97.25 400 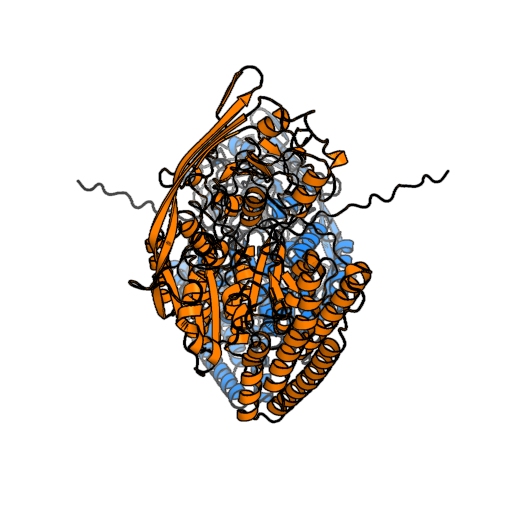LYS B O 1
ATOM 8588 N N . PRO B 1 401 ? -18.312 -20.359 8.195 1 98.06 401 PRO B N 1
ATOM 8589 C CA . PRO B 1 401 ? -18.531 -20.719 6.789 1 98.06 401 PRO B CA 1
ATOM 8590 C C . PRO B 1 401 ? -19.703 -21.688 6.598 1 98.06 401 PRO B C 1
ATOM 8592 O O . PRO B 1 401 ? -20 -22.484 7.484 1 98.06 401 PRO B O 1
ATOM 8595 N N . ARG B 1 402 ? -20.344 -21.547 5.504 1 98.06 402 ARG B N 1
ATOM 8596 C CA . ARG B 1 402 ? -21.406 -22.5 5.137 1 98.06 402 ARG B CA 1
ATOM 8597 C C . ARG B 1 402 ? -20.812 -23.859 4.801 1 98.06 402 ARG B C 1
ATOM 8599 O O . ARG B 1 402 ? -21.438 -24.891 5.07 1 98.06 402 ARG B O 1
ATOM 8606 N N . ARG B 1 403 ? -19.703 -23.891 4.176 1 98.62 403 ARG B N 1
ATOM 8607 C CA . ARG B 1 403 ? -19.047 -25.109 3.729 1 98.62 403 ARG B CA 1
ATOM 8608 C C . ARG B 1 403 ? -17.734 -25.344 4.484 1 98.62 403 ARG B C 1
ATOM 8610 O O . ARG B 1 403 ? -17.141 -24.391 5.004 1 98.62 403 ARG B O 1
ATOM 8617 N N . ASN B 1 404 ? -17.328 -26.656 4.484 1 98.44 404 ASN B N 1
ATOM 8618 C CA . ASN B 1 404 ? -16.047 -26.969 5.117 1 98.44 404 ASN B CA 1
ATOM 8619 C C . ASN B 1 404 ? -14.875 -26.391 4.34 1 98.44 404 ASN B C 1
ATOM 8621 O O . ASN B 1 404 ? -14.891 -26.359 3.105 1 98.44 404 ASN B O 1
ATOM 8625 N N . ILE B 1 405 ? -13.914 -25.922 5.102 1 98.81 405 ILE B N 1
ATOM 8626 C CA . ILE B 1 405 ? -12.641 -25.516 4.508 1 98.81 405 ILE B CA 1
ATOM 8627 C C . ILE B 1 405 ? -11.523 -26.438 4.996 1 98.81 405 ILE B C 1
ATOM 8629 O O . ILE B 1 405 ? -11.305 -26.562 6.203 1 98.81 405 ILE B O 1
ATOM 8633 N N . VAL B 1 406 ? -10.867 -27.047 4.09 1 98.88 406 VAL B N 1
ATOM 8634 C CA . VAL B 1 406 ? -9.688 -27.844 4.379 1 98.88 406 VAL B CA 1
ATOM 8635 C C . VAL B 1 406 ? -8.453 -27.203 3.752 1 98.88 406 VAL B C 1
ATOM 8637 O O . VAL B 1 406 ? -8.461 -26.859 2.566 1 98.88 406 VAL B O 1
ATOM 8640 N N . ILE B 1 407 ? -7.453 -26.984 4.566 1 98.88 407 ILE B N 1
ATOM 8641 C CA . ILE B 1 407 ? -6.184 -26.484 4.047 1 98.88 407 ILE B CA 1
ATOM 8642 C C . ILE B 1 407 ? -5.117 -27.578 4.156 1 98.88 407 ILE B C 1
ATOM 8644 O O . ILE B 1 407 ? -5.129 -28.375 5.098 1 98.88 407 ILE B O 1
ATOM 8648 N N . ALA B 1 408 ? -4.27 -27.578 3.15 1 98.94 408 ALA B N 1
ATOM 8649 C CA . ALA B 1 408 ? -3.301 -28.672 3.08 1 98.94 408 ALA B CA 1
ATOM 8650 C C . ALA B 1 408 ? -1.919 -28.156 2.689 1 98.94 408 ALA B C 1
ATOM 8652 O O . ALA B 1 408 ? -1.791 -27.312 1.788 1 98.94 408 ALA B O 1
ATOM 8653 N N . SER B 1 409 ? -0.906 -28.531 3.41 1 98.88 409 SER B N 1
ATOM 8654 C CA . SER B 1 409 ? 0.511 -28.406 3.088 1 98.88 409 SER B CA 1
ATOM 8655 C C . SER B 1 409 ? 1.124 -29.75 2.715 1 98.88 409 SER B C 1
ATOM 8657 O O . SER B 1 409 ? 1.356 -30.594 3.582 1 98.88 409 SER B O 1
ATOM 8659 N N . TRP B 1 410 ? 1.371 -29.906 1.449 1 98.88 410 TRP B N 1
ATOM 8660 C CA . TRP B 1 410 ? 1.764 -31.203 0.933 1 98.88 410 TRP B CA 1
ATOM 8661 C C . TRP B 1 410 ? 3.271 -31.406 1.04 1 98.88 410 TRP B C 1
ATOM 8663 O O . TRP B 1 410 ? 4.043 -30.469 0.831 1 98.88 410 TRP B O 1
ATOM 8673 N N . ASP B 1 411 ? 3.693 -32.625 1.374 1 98.75 411 ASP B N 1
ATOM 8674 C CA . ASP B 1 411 ? 5.094 -33 1.298 1 98.75 411 ASP B CA 1
ATOM 8675 C C . ASP B 1 411 ? 5.367 -33.812 0.028 1 98.75 411 ASP B C 1
ATOM 8677 O O . ASP B 1 411 ? 4.441 -34.375 -0.573 1 98.75 411 ASP B O 1
ATOM 8681 N N . ALA B 1 412 ? 6.594 -33.719 -0.508 1 98.69 412 ALA B N 1
ATOM 8682 C CA . ALA B 1 412 ? 7.137 -34.5 -1.609 1 98.69 412 ALA B CA 1
ATOM 8683 C C . ALA B 1 412 ? 6.426 -34.188 -2.92 1 98.69 412 ALA B C 1
ATOM 8685 O O . ALA B 1 412 ? 6.246 -35.062 -3.768 1 98.69 412 ALA B O 1
ATOM 8686 N N . GLU B 1 413 ? 5.832 -33.031 -3.029 1 98.5 413 GLU B N 1
ATOM 8687 C CA . GLU B 1 413 ? 5.328 -32.594 -4.328 1 98.5 413 GLU B CA 1
ATOM 8688 C C . GLU B 1 413 ? 6.434 -32.594 -5.379 1 98.5 413 GLU B C 1
ATOM 8690 O O . GLU B 1 413 ? 6.211 -33 -6.52 1 98.5 413 GLU B O 1
ATOM 8695 N N . GLU B 1 414 ? 7.605 -32.219 -5.004 1 97.81 414 GLU B N 1
ATOM 8696 C CA . GLU B 1 414 ? 8.742 -32 -5.898 1 97.81 414 GLU B CA 1
ATOM 8697 C C . GLU B 1 414 ? 9.141 -33.312 -6.586 1 97.81 414 GLU B C 1
ATOM 8699 O O . GLU B 1 414 ? 9.656 -33.281 -7.707 1 97.81 414 GLU B O 1
ATOM 8704 N N . TYR B 1 415 ? 8.891 -34.375 -5.957 1 98.12 415 TYR B N 1
ATOM 8705 C CA . TYR B 1 415 ? 9.266 -35.656 -6.527 1 98.12 415 TYR B CA 1
ATOM 8706 C C . TYR B 1 415 ? 8.242 -36.125 -7.547 1 98.12 415 TYR B C 1
ATOM 8708 O O . TYR B 1 415 ? 8.523 -37.031 -8.359 1 98.12 415 TYR B O 1
ATOM 8716 N N . GLY B 1 416 ? 7.105 -35.594 -7.582 1 97.56 416 GLY B N 1
ATOM 8717 C CA . GLY B 1 416 ? 6.062 -36 -8.516 1 97.56 416 GLY B CA 1
ATOM 8718 C C . GLY B 1 416 ? 4.68 -36 -7.902 1 97.56 416 GLY B C 1
ATOM 8719 O O . GLY B 1 416 ? 3.932 -36.969 -8.039 1 97.56 416 GLY B O 1
ATOM 8720 N N . LEU B 1 417 ? 4.402 -34.969 -7.09 1 98.25 417 LEU B N 1
ATOM 8721 C CA . LEU B 1 417 ? 3.088 -34.781 -6.496 1 98.25 417 LEU B CA 1
ATOM 8722 C C . LEU B 1 417 ? 2.732 -35.906 -5.539 1 98.25 417 LEU B C 1
ATOM 8724 O O . LEU B 1 417 ? 1.579 -36.344 -5.48 1 98.25 417 LEU B O 1
ATOM 8728 N N . VAL B 1 418 ? 3.633 -36.375 -4.801 1 98.62 418 VAL B N 1
ATOM 8729 C CA . VAL B 1 418 ? 3.471 -37.625 -4.027 1 98.62 418 VAL B CA 1
ATOM 8730 C C . VAL B 1 418 ? 2.48 -37.375 -2.889 1 98.62 418 VAL B C 1
ATOM 8732 O O . VAL B 1 418 ? 1.466 -38.062 -2.789 1 98.62 418 VAL B O 1
ATOM 8735 N N . GLY B 1 419 ? 2.715 -36.344 -2.082 1 98.69 419 GLY B N 1
ATOM 8736 C CA . GLY B 1 419 ? 1.907 -36.125 -0.894 1 98.69 419 GLY B CA 1
ATOM 8737 C C . GLY B 1 419 ? 0.439 -35.906 -1.203 1 98.69 419 GLY B C 1
ATOM 8738 O O . GLY B 1 419 ? -0.432 -36.5 -0.57 1 98.69 419 GLY B O 1
ATOM 8739 N N . SER B 1 420 ? 0.144 -35.031 -2.127 1 98.69 420 SER B N 1
ATOM 8740 C CA . SER B 1 420 ? -1.245 -34.75 -2.479 1 98.69 420 SER B CA 1
ATOM 8741 C C . SER B 1 420 ? -1.909 -35.969 -3.107 1 98.69 420 SER B C 1
ATOM 8743 O O . SER B 1 420 ? -3.074 -36.25 -2.828 1 98.69 420 SER B O 1
ATOM 8745 N N . THR B 1 421 ? -1.159 -36.688 -3.988 1 98.5 421 THR B N 1
ATOM 8746 C CA . THR B 1 421 ? -1.705 -37.906 -4.609 1 98.5 421 THR B CA 1
ATOM 8747 C C . THR B 1 421 ? -2.066 -38.938 -3.555 1 98.5 421 THR B C 1
ATOM 8749 O O . THR B 1 421 ? -3.148 -39.531 -3.602 1 98.5 421 THR B O 1
ATOM 8752 N N . GLU B 1 422 ? -1.14 -39.156 -2.574 1 98.62 422 GLU B N 1
ATOM 8753 C CA . GLU B 1 422 ? -1.411 -40.094 -1.489 1 98.62 422 GLU B CA 1
ATOM 8754 C C . GLU B 1 422 ? -2.688 -39.719 -0.742 1 98.62 422 GLU B C 1
ATOM 8756 O O . GLU B 1 422 ? -3.516 -40.562 -0.444 1 98.62 422 GLU B O 1
ATOM 8761 N N . TRP B 1 423 ? -2.832 -38.438 -0.441 1 98.81 423 TRP B N 1
ATOM 8762 C CA . TRP B 1 423 ? -3.965 -38 0.356 1 98.81 423 TRP B CA 1
ATOM 8763 C C . TRP B 1 423 ? -5.266 -38.094 -0.43 1 98.81 423 TRP B C 1
ATOM 8765 O O . TRP B 1 423 ? -6.301 -38.5 0.124 1 98.81 423 TRP B O 1
ATOM 8775 N N . VAL B 1 424 ? -5.258 -37.75 -1.701 1 98.69 424 VAL B N 1
ATOM 8776 C CA . VAL B 1 424 ? -6.438 -37.875 -2.549 1 98.69 424 VAL B CA 1
ATOM 8777 C C . VAL B 1 424 ? -6.855 -39.344 -2.65 1 98.69 424 VAL B C 1
ATOM 8779 O O . VAL B 1 424 ? -8.039 -39.656 -2.537 1 98.69 424 VAL B O 1
ATOM 8782 N N . GLU B 1 425 ? -5.883 -40.25 -2.889 1 98.19 425 GLU B N 1
ATOM 8783 C CA . GLU B 1 425 ? -6.176 -41.688 -2.961 1 98.19 425 GLU B CA 1
ATOM 8784 C C . GLU B 1 425 ? -6.75 -42.188 -1.643 1 98.19 425 GLU B C 1
ATOM 8786 O O . GLU B 1 425 ? -7.664 -43.031 -1.637 1 98.19 425 GLU B O 1
ATOM 8791 N N . ASP B 1 426 ? -6.227 -41.656 -0.585 1 98.31 426 ASP B N 1
ATOM 8792 C CA . ASP B 1 426 ? -6.641 -42.094 0.746 1 98.31 426 ASP B CA 1
ATOM 8793 C C . ASP B 1 426 ? -8.047 -41.594 1.074 1 98.31 426 ASP B C 1
ATOM 8795 O O . ASP B 1 426 ? -8.75 -42.188 1.884 1 98.31 426 ASP B O 1
ATOM 8799 N N . HIS B 1 427 ? -8.484 -40.5 0.451 1 98.25 427 HIS B N 1
ATOM 8800 C CA . HIS B 1 427 ? -9.75 -39.875 0.816 1 98.25 427 HIS B CA 1
ATOM 8801 C C . HIS B 1 427 ? -10.672 -39.75 -0.39 1 98.25 427 HIS B C 1
ATOM 8803 O O . HIS B 1 427 ? -11.5 -38.844 -0.459 1 98.25 427 HIS B O 1
ATOM 8809 N N . VAL B 1 428 ? -10.562 -40.594 -1.346 1 97.19 428 VAL B N 1
ATOM 8810 C CA . VAL B 1 428 ? -11.211 -40.469 -2.643 1 97.19 428 VAL B CA 1
ATOM 8811 C C . VAL B 1 428 ? -12.727 -40.5 -2.465 1 97.19 428 VAL B C 1
ATOM 8813 O O . VAL B 1 428 ? -13.469 -39.781 -3.119 1 97.19 428 VAL B O 1
ATOM 8816 N N . ASP B 1 429 ? -13.289 -41.344 -1.58 1 97.06 429 ASP B N 1
ATOM 8817 C CA . ASP B 1 429 ? -14.727 -41.469 -1.382 1 97.06 429 ASP B CA 1
ATOM 8818 C C . ASP B 1 429 ? -15.312 -40.156 -0.804 1 97.06 429 ASP B C 1
ATOM 8820 O O . ASP B 1 429 ? -16.312 -39.656 -1.3 1 97.06 429 ASP B O 1
ATOM 8824 N N . TRP B 1 430 ? -14.68 -39.719 0.219 1 97.81 430 TRP B N 1
ATOM 8825 C CA . TRP B 1 430 ? -15.125 -38.469 0.864 1 97.81 430 TRP B CA 1
ATOM 8826 C C . TRP B 1 430 ? -15.039 -37.312 -0.096 1 97.81 430 TRP B C 1
ATOM 8828 O O . TRP B 1 430 ? -15.953 -36.469 -0.151 1 97.81 430 TRP B O 1
ATOM 8838 N N . LEU B 1 431 ? -13.945 -37.219 -0.804 1 98.19 431 LEU B N 1
ATOM 8839 C CA . LEU B 1 431 ? -13.75 -36.156 -1.772 1 98.19 431 LEU B CA 1
ATOM 8840 C C . LEU B 1 431 ? -14.812 -36.219 -2.869 1 98.19 431 LEU B C 1
ATOM 8842 O O . LEU B 1 431 ? -15.367 -35.188 -3.26 1 98.19 431 LEU B O 1
ATOM 8846 N N . THR B 1 432 ? -15.086 -37.375 -3.369 1 96.75 432 THR B N 1
ATOM 8847 C CA . THR B 1 432 ? -16.078 -37.531 -4.418 1 96.75 432 THR B CA 1
ATOM 8848 C C . THR B 1 432 ? -17.453 -37.062 -3.945 1 96.75 432 THR B C 1
ATOM 8850 O O . THR B 1 432 ? -18.203 -36.469 -4.723 1 96.75 432 THR B O 1
ATOM 8853 N N . GLU B 1 433 ? -17.672 -37.219 -2.697 1 97.06 433 GLU B N 1
ATOM 8854 C CA . GLU B 1 433 ? -18.984 -36.906 -2.15 1 97.06 433 GLU B CA 1
ATOM 8855 C C . GLU B 1 433 ? -19.109 -35.438 -1.776 1 97.06 433 GLU B C 1
ATOM 8857 O O . GLU B 1 433 ? -20.203 -34.875 -1.793 1 97.06 433 GLU B O 1
ATOM 8862 N N . THR B 1 434 ? -17.984 -34.812 -1.465 1 98.12 434 THR B N 1
ATOM 8863 C CA . THR B 1 434 ? -18.172 -33.531 -0.778 1 98.12 434 THR B CA 1
ATOM 8864 C C . THR B 1 434 ? -17.359 -32.406 -1.451 1 98.12 434 THR B C 1
ATOM 8866 O O . THR B 1 434 ? -17.625 -31.234 -1.233 1 98.12 434 THR B O 1
ATOM 8869 N N . ALA B 1 435 ? -16.344 -32.719 -2.188 1 98.62 435 ALA B N 1
ATOM 8870 C CA . ALA B 1 435 ? -15.398 -31.703 -2.652 1 98.62 435 ALA B CA 1
ATOM 8871 C C . ALA B 1 435 ? -16.031 -30.812 -3.717 1 98.62 435 ALA B C 1
ATOM 8873 O O . ALA B 1 435 ? -16.547 -31.312 -4.727 1 98.62 435 ALA B O 1
ATOM 8874 N N . VAL B 1 436 ? -16.016 -29.516 -3.43 1 98.56 436 VAL B N 1
ATOM 8875 C CA . VAL B 1 436 ? -16.531 -28.5 -4.348 1 98.56 436 VAL B CA 1
ATOM 8876 C C . VAL B 1 436 ? -15.422 -28.047 -5.285 1 98.56 436 VAL B C 1
ATOM 8878 O O . VAL B 1 436 ? -15.633 -27.906 -6.496 1 98.56 436 VAL B O 1
ATOM 8881 N N . ALA B 1 437 ? -14.281 -27.75 -4.723 1 98.75 437 ALA B N 1
ATOM 8882 C CA . ALA B 1 437 ? -13.164 -27.234 -5.508 1 98.75 437 ALA B CA 1
ATOM 8883 C C . ALA B 1 437 ? -11.844 -27.422 -4.77 1 98.75 437 ALA B C 1
ATOM 8885 O O . ALA B 1 437 ? -11.82 -27.5 -3.541 1 98.75 437 ALA B O 1
ATOM 8886 N N . TYR B 1 438 ? -10.797 -27.562 -5.531 1 98.81 438 TYR B N 1
ATOM 8887 C CA . TYR B 1 438 ? -9.43 -27.453 -5.035 1 98.81 438 TYR B CA 1
ATOM 8888 C C . TYR B 1 438 ? -8.758 -26.172 -5.531 1 98.81 438 TYR B C 1
ATOM 8890 O O . TYR B 1 438 ? -8.695 -25.938 -6.738 1 98.81 438 TYR B O 1
ATOM 8898 N N . LEU B 1 439 ? -8.32 -25.359 -4.594 1 98.88 439 LEU B N 1
ATOM 8899 C CA . LEU B 1 439 ? -7.602 -24.125 -4.902 1 98.88 439 LEU B CA 1
ATOM 8900 C C . LEU B 1 439 ? -6.109 -24.297 -4.645 1 98.88 439 LEU B C 1
ATOM 8902 O O . LEU B 1 439 ? -5.68 -24.406 -3.492 1 98.88 439 LEU B O 1
ATOM 8906 N N . ASN B 1 440 ? -5.352 -24.234 -5.738 1 98.75 440 ASN B N 1
ATOM 8907 C CA . ASN B 1 440 ? -3.91 -24.438 -5.688 1 98.75 440 ASN B CA 1
ATOM 8908 C C . ASN B 1 440 ? -3.148 -23.125 -5.668 1 98.75 440 ASN B C 1
ATOM 8910 O O . ASN B 1 440 ? -3.379 -22.25 -6.516 1 98.75 440 ASN B O 1
ATOM 8914 N N . ILE B 1 441 ? -2.234 -22.984 -4.676 1 98.12 441 ILE B N 1
ATOM 8915 C CA . ILE B 1 441 ? -1.416 -21.781 -4.57 1 98.12 441 ILE B CA 1
ATOM 8916 C C . ILE B 1 441 ? 0.053 -22.172 -4.414 1 98.12 441 ILE B C 1
ATOM 8918 O O . ILE B 1 441 ? 0.72 -21.734 -3.473 1 98.12 441 ILE B O 1
ATOM 8922 N N . ASP B 1 442 ? 0.563 -22.812 -5.281 1 96.56 442 ASP B N 1
ATOM 8923 C CA . ASP B 1 442 ? 1.901 -23.406 -5.332 1 96.56 442 ASP B CA 1
ATOM 8924 C C . ASP B 1 442 ? 2.967 -22.312 -5.457 1 96.56 442 ASP B C 1
ATOM 8926 O O . ASP B 1 442 ? 3.383 -21.719 -4.453 1 96.56 442 ASP B O 1
ATOM 8930 N N . VAL B 1 443 ? 3.266 -21.828 -6.664 1 97.19 443 VAL B N 1
ATOM 8931 C CA . VAL B 1 443 ? 4.109 -20.672 -6.898 1 97.19 443 VAL B CA 1
ATOM 8932 C C . VAL B 1 443 ? 3.258 -19.406 -6.867 1 97.19 443 VAL B C 1
ATOM 8934 O O . VAL B 1 443 ? 2.979 -18.812 -7.91 1 97.19 443 VAL B O 1
ATOM 8937 N N . ALA B 1 444 ? 2.99 -19.016 -5.641 1 98.5 444 ALA B N 1
ATOM 8938 C CA . ALA B 1 444 ? 2.111 -17.859 -5.461 1 98.5 444 ALA B CA 1
ATOM 8939 C C . ALA B 1 444 ? 2.768 -16.578 -5.977 1 98.5 444 ALA B C 1
ATOM 8941 O O . ALA B 1 444 ? 2.092 -15.703 -6.508 1 98.5 444 ALA B O 1
ATOM 8942 N N . VAL B 1 445 ? 4.102 -16.484 -5.715 1 98.75 445 VAL B N 1
ATOM 8943 C CA . VAL B 1 445 ? 4.82 -15.305 -6.168 1 98.75 445 VAL B CA 1
ATOM 8944 C C . VAL B 1 445 ? 6.25 -15.688 -6.551 1 98.75 445 VAL B C 1
ATOM 8946 O O . VAL B 1 445 ? 7.012 -16.188 -5.719 1 98.75 445 VAL B O 1
ATOM 8949 N N . SER B 1 446 ? 6.605 -15.469 -7.766 1 98.12 446 SER B N 1
ATOM 8950 C CA . SER B 1 446 ? 7.98 -15.531 -8.25 1 98.12 446 SER B CA 1
ATOM 8951 C C . SER B 1 446 ? 8.305 -14.328 -9.133 1 98.12 446 SER B C 1
ATOM 8953 O O . SER B 1 446 ? 9.352 -14.297 -9.789 1 98.12 446 SER B O 1
ATOM 8955 N N . GLY B 1 447 ? 7.445 -13.422 -9.203 1 97.56 447 GLY B N 1
ATOM 8956 C CA . GLY B 1 447 ? 7.465 -12.18 -9.953 1 97.56 447 GLY B CA 1
ATOM 8957 C C . GLY B 1 447 ? 6.156 -11.414 -9.875 1 97.56 447 GLY B C 1
ATOM 8958 O O . GLY B 1 447 ? 5.219 -11.844 -9.195 1 97.56 447 GLY B O 1
ATOM 8959 N N . PRO B 1 448 ? 6.027 -10.352 -10.555 1 97.5 448 PRO B N 1
ATOM 8960 C CA . PRO B 1 448 ? 4.906 -9.438 -10.297 1 97.5 448 PRO B CA 1
ATOM 8961 C C . PRO B 1 448 ? 3.705 -9.711 -11.195 1 97.5 448 PRO B C 1
ATOM 8963 O O . PRO B 1 448 ? 2.662 -9.07 -11.055 1 97.5 448 PRO B O 1
ATOM 8966 N N . ARG B 1 449 ? 3.662 -10.641 -12.094 1 97.25 449 ARG B N 1
ATOM 8967 C CA . ARG B 1 449 ? 2.619 -10.789 -13.109 1 97.25 449 ARG B CA 1
ATOM 8968 C C . ARG B 1 449 ? 1.647 -11.906 -12.727 1 97.25 449 ARG B C 1
ATOM 8970 O O . ARG B 1 449 ? 1.979 -13.086 -12.836 1 97.25 449 ARG B O 1
ATOM 8977 N N . PRO B 1 450 ? 0.391 -11.531 -12.422 1 97.75 450 PRO B N 1
ATOM 8978 C CA . PRO B 1 450 ? -0.571 -12.547 -11.992 1 97.75 450 PRO B CA 1
ATOM 8979 C C . PRO B 1 450 ? -0.927 -13.531 -13.102 1 97.75 450 PRO B C 1
ATOM 8981 O O . PRO B 1 450 ? -1.001 -13.148 -14.273 1 97.75 450 PRO B O 1
ATOM 8984 N N . ASN B 1 451 ? -1.179 -14.773 -12.758 1 97.38 451 ASN B N 1
ATOM 8985 C CA . ASN B 1 451 ? -1.629 -15.812 -13.68 1 97.38 451 ASN B CA 1
ATOM 8986 C C . ASN B 1 451 ? -2.752 -16.641 -13.078 1 97.38 451 ASN B C 1
ATOM 8988 O O . ASN B 1 451 ? -2.869 -16.75 -11.852 1 97.38 451 ASN B O 1
ATOM 8992 N N . LEU B 1 452 ? -3.557 -17.203 -13.953 1 97.88 452 LEU B N 1
ATOM 8993 C CA . LEU B 1 452 ? -4.699 -18.016 -13.523 1 97.88 452 LEU B CA 1
ATOM 8994 C C . LEU B 1 452 ? -4.949 -19.156 -14.492 1 97.88 452 LEU B C 1
ATOM 8996 O O . LEU B 1 452 ? -5.082 -18.953 -15.695 1 97.88 452 LEU B O 1
ATOM 9000 N N . ALA B 1 453 ? -4.93 -20.328 -13.984 1 97.88 453 ALA B N 1
ATOM 9001 C CA . ALA B 1 453 ? -5.391 -21.531 -14.68 1 97.88 453 ALA B CA 1
ATOM 9002 C C . ALA B 1 453 ? -6.5 -22.219 -13.898 1 97.88 453 ALA B C 1
ATOM 9004 O O . ALA B 1 453 ? -6.426 -22.344 -12.672 1 97.88 453 ALA B O 1
ATOM 9005 N N . THR B 1 454 ? -7.547 -22.516 -14.57 1 97.94 454 THR B N 1
ATOM 9006 C CA . THR B 1 454 ? -8.641 -23.172 -13.852 1 97.94 454 THR B CA 1
ATOM 9007 C C . THR B 1 454 ? -9.531 -23.938 -14.812 1 97.94 454 THR B C 1
ATOM 9009 O O . THR B 1 454 ? -9.453 -23.75 -16.031 1 97.94 454 THR B O 1
ATOM 9012 N N . THR B 1 455 ? -10.305 -24.828 -14.289 1 98.31 455 THR B N 1
ATOM 9013 C CA . THR B 1 455 ? -11.398 -25.391 -15.07 1 98.31 455 THR B CA 1
ATOM 9014 C C . THR B 1 455 ? -12.43 -24.328 -15.414 1 98.31 455 THR B C 1
ATOM 9016 O O . THR B 1 455 ? -12.641 -23.391 -14.641 1 98.31 455 THR B O 1
ATOM 9019 N N . PRO B 1 456 ? -13.102 -24.391 -16.531 1 98.06 456 PRO B N 1
ATOM 9020 C CA . PRO B 1 456 ? -13.82 -23.281 -17.141 1 98.06 456 PRO B CA 1
ATOM 9021 C C . PRO B 1 456 ? -14.953 -22.766 -16.25 1 98.06 456 PRO B C 1
ATOM 9023 O O . PRO B 1 456 ? -15.289 -21.578 -16.297 1 98.06 456 PRO B O 1
ATOM 9026 N N . GLU B 1 457 ? -15.602 -23.641 -15.391 1 98.12 457 GLU B N 1
ATOM 9027 C CA . GLU B 1 457 ? -16.734 -23.219 -14.578 1 98.12 457 GLU B CA 1
ATOM 9028 C C . GLU B 1 457 ? -16.312 -22.188 -13.539 1 98.12 457 GLU B C 1
ATOM 9030 O O . GLU B 1 457 ? -17.156 -21.484 -12.969 1 98.12 457 GLU B O 1
ATOM 9035 N N . LEU B 1 458 ? -15 -22.031 -13.297 1 98.5 458 LEU B N 1
ATOM 9036 C CA . LEU B 1 458 ? -14.5 -21.094 -12.297 1 98.5 458 LEU B CA 1
ATOM 9037 C C . LEU B 1 458 ? -13.938 -19.828 -12.953 1 98.5 458 LEU B C 1
ATOM 9039 O O . LEU B 1 458 ? -13.406 -18.953 -12.273 1 98.5 458 LEU B O 1
ATOM 9043 N N . HIS B 1 459 ? -14.023 -19.734 -14.297 1 97.69 459 HIS B N 1
ATOM 9044 C CA . HIS B 1 459 ? -13.5 -18.562 -15 1 97.69 459 HIS B CA 1
ATOM 9045 C C . HIS B 1 459 ? -14.094 -17.266 -14.453 1 97.69 459 HIS B C 1
ATOM 9047 O O . HIS B 1 459 ? -13.359 -16.328 -14.133 1 97.69 459 HIS B O 1
ATOM 9053 N N . ALA B 1 460 ? -15.383 -17.266 -14.305 1 96.5 460 ALA B N 1
ATOM 9054 C CA . ALA B 1 460 ? -16.078 -16.047 -13.945 1 96.5 460 ALA B CA 1
ATOM 9055 C C . ALA B 1 460 ? -15.711 -15.586 -12.539 1 96.5 460 ALA B C 1
ATOM 9057 O O . ALA B 1 460 ? -15.281 -14.453 -12.336 1 96.5 460 ALA B O 1
ATOM 9058 N N . ILE B 1 461 ? -15.844 -16.469 -11.555 1 97.88 461 ILE B N 1
ATOM 9059 C CA . ILE B 1 461 ? -15.547 -16.062 -10.18 1 97.88 461 ILE B CA 1
ATOM 9060 C C . ILE B 1 461 ? -14.055 -15.805 -10.031 1 97.88 461 ILE B C 1
ATOM 9062 O O . ILE B 1 461 ? -13.648 -14.898 -9.297 1 97.88 461 ILE B O 1
ATOM 9066 N N . GLY B 1 462 ? -13.211 -16.641 -10.703 1 98 462 GLY B N 1
ATOM 9067 C CA . GLY B 1 462 ? -11.781 -16.406 -10.641 1 98 462 GLY B CA 1
ATOM 9068 C C . GLY B 1 462 ? -11.367 -15.031 -11.125 1 98 462 GLY B C 1
ATOM 9069 O O . GLY B 1 462 ? -10.539 -14.367 -10.492 1 98 462 GLY B O 1
ATOM 9070 N N . THR B 1 463 ? -11.945 -14.547 -12.164 1 96.88 463 THR B N 1
ATOM 9071 C CA . THR B 1 463 ? -11.547 -13.266 -12.727 1 96.88 463 THR B CA 1
ATOM 9072 C C . THR B 1 463 ? -12.281 -12.117 -12.039 1 96.88 463 THR B C 1
ATOM 9074 O O . THR B 1 463 ? -11.742 -11.023 -11.891 1 96.88 463 THR B O 1
ATOM 9077 N N . ASP B 1 464 ? -13.539 -12.352 -11.57 1 96.12 464 ASP B N 1
ATOM 9078 C CA . ASP B 1 464 ? -14.281 -11.336 -10.844 1 96.12 464 ASP B CA 1
ATOM 9079 C C . ASP B 1 464 ? -13.562 -10.938 -9.555 1 96.12 464 ASP B C 1
ATOM 9081 O O . ASP B 1 464 ? -13.539 -9.758 -9.188 1 96.12 464 ASP B O 1
ATOM 9085 N N . ILE B 1 465 ? -12.992 -11.93 -8.922 1 97.75 465 ILE B N 1
ATOM 9086 C CA . ILE B 1 465 ? -12.312 -11.656 -7.664 1 97.75 465 ILE B CA 1
ATOM 9087 C C . ILE B 1 465 ? -11.055 -10.828 -7.926 1 97.75 465 ILE B C 1
ATOM 9089 O O . ILE B 1 465 ? -10.688 -9.977 -7.113 1 97.75 465 ILE B O 1
ATOM 9093 N N . PHE B 1 466 ? -10.352 -11 -9.086 1 97.44 466 PHE B N 1
ATOM 9094 C CA . PHE B 1 466 ? -9.211 -10.172 -9.453 1 97.44 466 PHE B CA 1
ATOM 9095 C C . PHE B 1 466 ? -9.578 -8.695 -9.398 1 97.44 466 PHE B C 1
ATOM 9097 O O . PHE B 1 466 ? -8.75 -7.855 -9.031 1 97.44 466 PHE B O 1
ATOM 9104 N N . LYS B 1 467 ? -10.812 -8.383 -9.719 1 96.38 467 LYS B N 1
ATOM 9105 C CA . LYS B 1 467 ? -11.266 -6.996 -9.797 1 96.38 467 LYS B CA 1
ATOM 9106 C C . LYS B 1 467 ? -11.383 -6.379 -8.406 1 96.38 467 LYS B C 1
ATOM 9108 O O . LYS B 1 467 ? -11.406 -5.152 -8.266 1 96.38 467 LYS B O 1
ATOM 9113 N N . LYS B 1 468 ? -11.43 -7.188 -7.402 1 97.12 468 LYS B N 1
ATOM 9114 C CA . LYS B 1 468 ? -11.711 -6.719 -6.051 1 97.12 468 LYS B CA 1
ATOM 9115 C C . LYS B 1 468 ? -10.414 -6.457 -5.281 1 97.12 468 LYS B C 1
ATOM 9117 O O . LYS B 1 468 ? -10.445 -5.914 -4.176 1 97.12 468 LYS B O 1
ATOM 9122 N N . VAL B 1 469 ? -9.273 -6.789 -5.863 1 97.94 469 VAL B N 1
ATOM 9123 C CA . VAL B 1 469 ? -8 -6.664 -5.16 1 97.94 469 VAL B CA 1
ATOM 9124 C C . VAL B 1 469 ? -7.129 -5.613 -5.844 1 97.94 469 VAL B C 1
ATOM 9126 O O . VAL B 1 469 ? -6.984 -5.621 -7.07 1 97.94 469 VAL B O 1
ATOM 9129 N N . ILE B 1 470 ? -6.59 -4.66 -5.078 1 97.31 470 ILE B N 1
ATOM 9130 C CA . ILE B 1 470 ? -5.695 -3.635 -5.605 1 97.31 470 ILE B CA 1
ATOM 9131 C C . ILE B 1 470 ? -4.328 -4.242 -5.898 1 97.31 470 ILE B C 1
ATOM 9133 O O . ILE B 1 470 ? -3.764 -4.949 -5.062 1 97.31 470 ILE B O 1
ATOM 9137 N N . TYR B 1 471 ? -3.809 -4.055 -7.09 1 97.56 471 TYR B N 1
ATOM 9138 C CA . TYR B 1 471 ? -2.504 -4.527 -7.539 1 97.56 471 TYR B CA 1
ATOM 9139 C C . TYR B 1 471 ? -1.396 -3.596 -7.07 1 97.56 471 TYR B C 1
ATOM 9141 O O . TYR B 1 471 ? -1.467 -2.381 -7.277 1 97.56 471 TYR B O 1
ATOM 9149 N N . PRO B 1 472 ? -0.402 -4.168 -6.27 1 97.19 472 PRO B N 1
ATOM 9150 C CA . PRO B 1 472 ? 0.737 -3.312 -5.926 1 97.19 472 PRO B CA 1
ATOM 9151 C C . PRO B 1 472 ? 1.654 -3.043 -7.117 1 97.19 472 PRO B C 1
ATOM 9153 O O . PRO B 1 472 ? 2.736 -3.627 -7.211 1 97.19 472 PRO B O 1
ATOM 9156 N N . ASN B 1 473 ? 1.401 -2.229 -7.973 1 94.69 473 ASN B N 1
ATOM 9157 C CA . ASN B 1 473 ? 1.974 -1.896 -9.273 1 94.69 473 ASN B CA 1
ATOM 9158 C C . ASN B 1 473 ? 3.287 -1.132 -9.125 1 94.69 473 ASN B C 1
ATOM 9160 O O . ASN B 1 473 ? 3.398 0.011 -9.57 1 94.69 473 ASN B O 1
ATOM 9164 N N . PHE B 1 474 ? 4.359 -1.889 -8.531 1 93 474 PHE B N 1
ATOM 9165 C CA . PHE B 1 474 ? 5.688 -1.312 -8.375 1 93 474 PHE B CA 1
ATOM 9166 C C . PHE B 1 474 ? 5.621 -0.004 -7.594 1 93 474 PHE B C 1
ATOM 9168 O O . PHE B 1 474 ? 6.285 0.972 -7.953 1 93 474 PHE B O 1
ATOM 9175 N N . GLY B 1 475 ? 4.68 0.024 -6.605 1 92.62 475 GLY B N 1
ATOM 9176 C CA . GLY B 1 475 ? 4.559 1.172 -5.719 1 92.62 475 GLY B CA 1
ATOM 9177 C C . GLY B 1 475 ? 3.33 2.016 -6 1 92.62 475 GLY B C 1
ATOM 9178 O O . GLY B 1 475 ? 2.955 2.861 -5.184 1 92.62 475 GLY B O 1
ATOM 9179 N N . ALA B 1 476 ? 2.689 1.828 -7.109 1 95.12 476 ALA B N 1
ATOM 9180 C CA . ALA B 1 476 ? 1.425 2.48 -7.438 1 95.12 476 ALA B CA 1
ATOM 9181 C C . ALA B 1 476 ? 0.238 1.619 -7.02 1 95.12 476 ALA B C 1
ATOM 9183 O O . ALA B 1 476 ? 0.267 0.395 -7.168 1 95.12 476 ALA B O 1
ATOM 9184 N N . PHE B 1 477 ? -0.713 2.109 -6.395 1 95.31 477 PHE B N 1
ATOM 9185 C CA . PHE B 1 477 ? -1.906 1.399 -5.949 1 95.31 477 PHE B CA 1
ATOM 9186 C C . PHE B 1 477 ? -3.154 1.965 -6.613 1 95.31 477 PHE B C 1
ATOM 9188 O O . PHE B 1 477 ? -4.062 2.445 -5.938 1 95.31 477 PHE B O 1
ATOM 9195 N N . ASN B 1 478 ? -3.23 1.813 -7.98 1 95.06 478 ASN B N 1
ATOM 9196 C CA . ASN B 1 478 ? -4.246 2.539 -8.734 1 95.06 478 ASN B CA 1
ATOM 9197 C C . ASN B 1 478 ? -4.898 1.655 -9.789 1 95.06 478 ASN B C 1
ATOM 9199 O O . ASN B 1 478 ? -5.652 2.143 -10.633 1 95.06 478 ASN B O 1
ATOM 9203 N N . ILE B 1 479 ? -4.598 0.377 -9.773 1 95.94 479 ILE B N 1
ATOM 9204 C CA . ILE B 1 479 ? -5.262 -0.573 -10.664 1 95.94 479 ILE B CA 1
ATOM 9205 C C . ILE B 1 479 ? -5.578 -1.856 -9.898 1 95.94 479 ILE B C 1
ATOM 9207 O O . ILE B 1 479 ? -5.047 -2.086 -8.812 1 95.94 479 ILE B O 1
ATOM 9211 N N . SER B 1 480 ? -6.426 -2.711 -10.469 1 96.31 480 SER B N 1
ATOM 9212 C CA . SER B 1 480 ? -6.789 -3.977 -9.844 1 96.31 480 SER B CA 1
ATOM 9213 C C . SER B 1 480 ? -5.879 -5.109 -10.312 1 96.31 480 SER B C 1
ATOM 9215 O O . SER B 1 480 ? -5.16 -4.961 -11.297 1 96.31 480 SER B O 1
ATOM 9217 N N . LEU B 1 481 ? -5.875 -6.23 -9.617 1 97.38 481 LEU B N 1
ATOM 9218 C CA . LEU B 1 481 ? -5.211 -7.445 -10.078 1 97.38 481 LEU B CA 1
ATOM 9219 C C . LEU B 1 481 ? -5.746 -7.875 -11.438 1 97.38 481 LEU B C 1
ATOM 9221 O O . LEU B 1 481 ? -5.02 -8.477 -12.234 1 97.38 481 LEU B O 1
ATOM 9225 N N . TYR B 1 482 ? -7.027 -7.57 -11.719 1 96.75 482 TYR B N 1
ATOM 9226 C CA . TYR B 1 482 ? -7.605 -7.906 -13.016 1 96.75 482 TYR B CA 1
ATOM 9227 C C . TYR B 1 482 ? -6.863 -7.191 -14.141 1 96.75 482 TYR B C 1
ATOM 9229 O O . TYR B 1 482 ? -6.543 -7.801 -15.164 1 96.75 482 TYR B O 1
ATOM 9237 N N . ASP B 1 483 ? -6.613 -5.887 -13.914 1 95.94 483 ASP B N 1
ATOM 9238 C CA . ASP B 1 483 ? -5.906 -5.102 -14.914 1 95.94 483 ASP B CA 1
ATOM 9239 C C . ASP B 1 483 ? -4.523 -5.688 -15.195 1 95.94 483 ASP B C 1
ATOM 9241 O O . ASP B 1 483 ? -4.105 -5.785 -16.344 1 95.94 483 ASP B O 1
ATOM 9245 N N . ALA B 1 484 ? -3.822 -6.039 -14.164 1 96.38 484 ALA B N 1
ATOM 9246 C CA . ALA B 1 484 ? -2.486 -6.613 -14.297 1 96.38 484 ALA B CA 1
ATOM 9247 C C . ALA B 1 484 ? -2.543 -7.977 -14.984 1 96.38 484 ALA B C 1
ATOM 9249 O O . ALA B 1 484 ? -1.709 -8.281 -15.836 1 96.38 484 ALA B O 1
ATOM 9250 N N . TRP B 1 485 ? -3.523 -8.805 -14.586 1 97.06 485 TRP B N 1
ATOM 9251 C CA . TRP B 1 485 ? -3.691 -10.125 -15.18 1 97.06 485 TRP B CA 1
ATOM 9252 C C . TRP B 1 485 ? -4.027 -10.016 -16.672 1 97.06 485 TRP B C 1
ATOM 9254 O O . TRP B 1 485 ? -3.482 -10.758 -17.484 1 97.06 485 TRP B O 1
ATOM 9264 N N . GLU B 1 486 ? -4.949 -9.133 -16.984 1 95.25 486 GLU B N 1
ATOM 9265 C CA . GLU B 1 486 ? -5.355 -8.938 -18.375 1 95.25 486 GLU B CA 1
ATOM 9266 C C . GLU B 1 486 ? -4.176 -8.508 -19.234 1 95.25 486 GLU B C 1
ATOM 9268 O O . GLU B 1 486 ? -4.023 -8.977 -20.359 1 95.25 486 GLU B O 1
ATOM 9273 N N . GLU B 1 487 ? -3.361 -7.648 -18.688 1 93.25 487 GLU B N 1
ATOM 9274 C CA . GLU B 1 487 ? -2.168 -7.215 -19.406 1 93.25 487 GLU B CA 1
ATOM 9275 C C . GLU B 1 487 ? -1.2 -8.375 -19.625 1 93.25 487 GLU B C 1
ATOM 9277 O O . GLU B 1 487 ? -0.638 -8.531 -20.703 1 93.25 487 GLU B O 1
ATOM 9282 N N . ALA B 1 488 ? -1.053 -9.188 -18.625 1 93.5 488 ALA B N 1
ATOM 9283 C CA . ALA B 1 488 ? -0.076 -10.273 -18.672 1 93.5 488 ALA B CA 1
ATOM 9284 C C . ALA B 1 488 ? -0.574 -11.43 -19.531 1 93.5 488 ALA B C 1
ATOM 9286 O O . ALA B 1 488 ? 0.213 -12.086 -20.219 1 93.5 488 ALA B O 1
ATOM 9287 N N . SER B 1 489 ? -1.859 -11.758 -19.547 1 93.94 489 SER B N 1
ATOM 9288 C CA . SER B 1 489 ? -2.395 -12.977 -20.141 1 93.94 489 SER B CA 1
ATOM 9289 C C . SER B 1 489 ? -3.117 -12.688 -21.438 1 93.94 489 SER B C 1
ATOM 9291 O O . SER B 1 489 ? -3.41 -13.602 -22.219 1 93.94 489 SER B O 1
ATOM 9293 N N . GLY B 1 490 ? -3.422 -11.414 -21.734 1 91.5 490 GLY B N 1
ATOM 9294 C CA . GLY B 1 490 ? -4.285 -11.062 -22.859 1 91.5 490 GLY B CA 1
ATOM 9295 C C . GLY B 1 490 ? -5.742 -11.406 -22.609 1 91.5 490 GLY B C 1
ATOM 9296 O O . GLY B 1 490 ? -6.512 -11.562 -23.562 1 91.5 490 GLY B O 1
ATOM 9297 N N . GLY B 1 491 ? -6.109 -11.68 -21.344 1 92.69 491 GLY B N 1
ATOM 9298 C CA . GLY B 1 491 ? -7.496 -11.938 -20.984 1 92.69 491 GLY B CA 1
ATOM 9299 C C . GLY B 1 491 ? -7.895 -13.391 -21.156 1 92.69 491 GLY B C 1
ATOM 9300 O O . GLY B 1 491 ? -9.086 -13.719 -21.141 1 92.69 491 GLY B O 1
ATOM 9301 N N . VAL B 1 492 ? -6.957 -14.297 -21.266 1 93.81 492 VAL B N 1
ATOM 9302 C CA . VAL B 1 492 ? -7.258 -15.711 -21.469 1 93.81 492 VAL B CA 1
ATOM 9303 C C . VAL B 1 492 ? -6.891 -16.5 -20.203 1 93.81 492 VAL B C 1
ATOM 9305 O O . VAL B 1 492 ? -5.75 -16.453 -19.75 1 93.81 492 VAL B O 1
ATOM 9308 N N . VAL B 1 493 ? -7.844 -17.188 -19.672 1 96.06 493 VAL B N 1
ATOM 9309 C CA . VAL B 1 493 ? -7.598 -18.094 -18.547 1 96.06 493 VAL B CA 1
ATOM 9310 C C . VAL B 1 493 ? -6.957 -19.375 -19.062 1 96.06 493 VAL B C 1
ATOM 9312 O O . VAL B 1 493 ? -7.438 -19.984 -20.031 1 96.06 493 VAL B O 1
ATOM 9315 N N . GLU B 1 494 ? -5.934 -19.812 -18.453 1 95.62 494 GLU B N 1
ATOM 9316 C CA . GLU B 1 494 ? -5.215 -21 -18.891 1 95.62 494 GLU B CA 1
ATOM 9317 C C . GLU B 1 494 ? -5.945 -22.266 -18.469 1 95.62 494 GLU B C 1
ATOM 9319 O O . GLU B 1 494 ? -6.633 -22.281 -17.438 1 95.62 494 GLU B O 1
ATOM 9324 N N . ALA B 1 495 ? -5.793 -23.328 -19.328 1 96.19 495 ALA B N 1
ATOM 9325 C CA . ALA B 1 495 ? -6.289 -24.656 -18.953 1 96.19 495 ALA B CA 1
ATOM 9326 C C . ALA B 1 495 ? -5.328 -25.359 -18 1 96.19 495 ALA B C 1
ATOM 9328 O O . ALA B 1 495 ? -4.188 -24.922 -17.828 1 96.19 495 ALA B O 1
ATOM 9329 N N . LEU B 1 496 ? -5.82 -26.375 -17.391 1 97 496 LEU B N 1
ATOM 9330 C CA . LEU B 1 496 ? -5.008 -27.109 -16.422 1 97 496 LEU B CA 1
ATOM 9331 C C . LEU B 1 496 ? -4.391 -28.359 -17.062 1 97 496 LEU B C 1
ATOM 9333 O O . LEU B 1 496 ? -5.082 -29.109 -17.75 1 97 496 LEU B O 1
ATOM 9337 N N . GLY B 1 497 ? -3.121 -28.5 -16.906 1 95.19 497 GLY B N 1
ATOM 9338 C CA . GLY B 1 497 ? -2.406 -29.719 -17.234 1 95.19 497 GLY B CA 1
ATOM 9339 C C . GLY B 1 497 ? -2.041 -30.547 -16 1 95.19 497 GLY B C 1
ATOM 9340 O O . GLY B 1 497 ? -2.91 -31.141 -15.375 1 95.19 497 GLY B O 1
ATOM 9341 N N . SER B 1 498 ? -0.839 -30.484 -15.664 1 95 498 SER B N 1
ATOM 9342 C CA . SER B 1 498 ? -0.311 -31.062 -14.43 1 95 498 SER B CA 1
ATOM 9343 C C . SER B 1 498 ? 0.873 -30.266 -13.906 1 95 498 SER B C 1
ATOM 9345 O O . SER B 1 498 ? 0.985 -29.062 -14.172 1 95 498 SER B O 1
ATOM 9347 N N . GLY B 1 499 ? 1.595 -30.844 -13.07 1 91.44 499 GLY B N 1
ATOM 9348 C CA . GLY B 1 499 ? 2.781 -30.172 -12.562 1 91.44 499 GLY B CA 1
ATOM 9349 C C . GLY B 1 499 ? 2.574 -29.547 -11.203 1 91.44 499 GLY B C 1
ATOM 9350 O O . GLY B 1 499 ? 3.486 -28.922 -10.656 1 91.44 499 GLY B O 1
ATOM 9351 N N . SER B 1 500 ? 1.395 -29.688 -10.664 1 95.56 500 SER B N 1
ATOM 9352 C CA . SER B 1 500 ? 1.14 -29.234 -9.297 1 95.56 500 SER B CA 1
ATOM 9353 C C . SER B 1 500 ? 0.018 -30.047 -8.648 1 95.56 500 SER B C 1
ATOM 9355 O O . SER B 1 500 ? -0.603 -30.891 -9.297 1 95.56 500 SER B O 1
ATOM 9357 N N . ASP B 1 501 ? -0.251 -29.703 -7.484 1 98.12 501 ASP B N 1
ATOM 9358 C CA . ASP B 1 501 ? -1.016 -30.609 -6.617 1 98.12 501 ASP B CA 1
ATOM 9359 C C . ASP B 1 501 ? -2.498 -30.578 -6.98 1 98.12 501 ASP B C 1
ATOM 9361 O O . ASP B 1 501 ? -3.27 -31.422 -6.516 1 98.12 501 ASP B O 1
ATOM 9365 N N . TYR B 1 502 ? -2.941 -29.781 -7.898 1 98.38 502 TYR B N 1
ATOM 9366 C CA . TYR B 1 502 ? -4.332 -29.828 -8.336 1 98.38 502 TYR B CA 1
ATOM 9367 C C . TYR B 1 502 ? -4.605 -31.078 -9.156 1 98.38 502 TYR B C 1
ATOM 9369 O O . TYR B 1 502 ? -5.762 -31.469 -9.344 1 98.38 502 TYR B O 1
ATOM 9377 N N . THR B 1 503 ? -3.59 -31.766 -9.617 1 98.25 503 THR B N 1
ATOM 9378 C CA . THR B 1 503 ? -3.68 -32.875 -10.586 1 98.25 503 THR B CA 1
ATOM 9379 C C . THR B 1 503 ? -4.535 -34 -10.031 1 98.25 503 THR B C 1
ATOM 9381 O O . THR B 1 503 ? -5.441 -34.5 -10.711 1 98.25 503 THR B O 1
ATOM 9384 N N . GLY B 1 504 ? -4.23 -34.438 -8.805 1 97.81 504 GLY B N 1
ATOM 9385 C CA . GLY B 1 504 ? -5.008 -35.5 -8.219 1 97.81 504 GLY B CA 1
ATOM 9386 C C . GLY B 1 504 ? -6.48 -35.156 -8.062 1 97.81 504 GLY B C 1
ATOM 9387 O O . GLY B 1 504 ? -7.344 -36.031 -8.258 1 97.81 504 GLY B O 1
ATOM 9388 N N . PHE B 1 505 ? -6.777 -33.938 -7.754 1 98.69 505 PHE B N 1
ATOM 9389 C CA . PHE B 1 505 ? -8.148 -33.5 -7.59 1 98.69 505 PHE B CA 1
ATOM 9390 C C . PHE B 1 505 ? -8.852 -33.406 -8.938 1 98.69 505 PHE B C 1
ATOM 9392 O O . PHE B 1 505 ? -9.977 -33.875 -9.094 1 98.69 505 PHE B O 1
ATOM 9399 N N . LEU B 1 506 ? -8.148 -32.812 -9.898 1 98.5 506 LEU B N 1
ATOM 9400 C CA . LEU B 1 506 ? -8.688 -32.656 -11.242 1 98.5 506 LEU B CA 1
ATOM 9401 C C . LEU B 1 506 ? -9.086 -34 -11.852 1 98.5 506 LEU B C 1
ATOM 9403 O O . LEU B 1 506 ? -10.164 -34.125 -12.43 1 98.5 506 LEU B O 1
ATOM 9407 N N . HIS B 1 507 ? -8.305 -35 -11.719 1 98.12 507 HIS B N 1
ATOM 9408 C CA . HIS B 1 507 ? -8.516 -36.281 -12.352 1 98.12 507 HIS B CA 1
ATOM 9409 C C . HIS B 1 507 ? -9.383 -37.188 -11.477 1 98.12 507 HIS B C 1
ATOM 9411 O O . HIS B 1 507 ? -9.508 -38.375 -11.75 1 98.12 507 HIS B O 1
ATOM 9417 N N . ARG B 1 508 ? -9.93 -36.562 -10.438 1 97.94 508 ARG B N 1
ATOM 9418 C CA . ARG B 1 508 ? -11.031 -37.188 -9.703 1 97.94 508 ARG B CA 1
ATOM 9419 C C . ARG B 1 508 ? -12.32 -36.375 -9.891 1 97.94 508 ARG B C 1
ATOM 9421 O O . ARG B 1 508 ? -13.281 -36.562 -9.141 1 97.94 508 ARG B O 1
ATOM 9428 N N . GLY B 1 509 ? -12.32 -35.531 -10.836 1 98.25 509 GLY B N 1
ATOM 9429 C CA . GLY B 1 509 ? -13.516 -34.812 -11.242 1 98.25 509 GLY B CA 1
ATOM 9430 C C . GLY B 1 509 ? -13.859 -33.656 -10.312 1 98.25 509 GLY B C 1
ATOM 9431 O O . GLY B 1 509 ? -15.031 -33.344 -10.109 1 98.25 509 GLY B O 1
ATOM 9432 N N . ILE B 1 510 ? -12.93 -33.062 -9.68 1 98.56 510 ILE B N 1
ATOM 9433 C CA . ILE B 1 510 ? -13.133 -31.938 -8.758 1 98.56 510 ILE B CA 1
ATOM 9434 C C . ILE B 1 510 ? -12.727 -30.625 -9.438 1 98.56 510 ILE B C 1
ATOM 9436 O O . ILE B 1 510 ? -11.656 -30.531 -10.023 1 98.56 510 ILE B O 1
ATOM 9440 N N . ASN B 1 511 ? -13.648 -29.562 -9.383 1 97.88 511 ASN B N 1
ATOM 9441 C CA . ASN B 1 511 ? -13.266 -28.234 -9.859 1 97.88 511 ASN B CA 1
ATOM 9442 C C . ASN B 1 511 ? -11.914 -27.797 -9.297 1 97.88 511 ASN B C 1
ATOM 9444 O O . ASN B 1 511 ? -11.656 -27.969 -8.102 1 97.88 511 ASN B O 1
ATOM 9448 N N . SER B 1 512 ? -11.016 -27.328 -10.18 1 98.62 512 SER B N 1
ATOM 9449 C CA . SER B 1 512 ? -9.664 -27.031 -9.719 1 98.62 512 SER B CA 1
ATOM 9450 C C . SER B 1 512 ? -9.18 -25.688 -10.266 1 98.62 512 SER B C 1
ATOM 9452 O O . SER B 1 512 ? -9.547 -25.297 -11.375 1 98.62 512 SER B O 1
ATOM 9454 N N . LEU B 1 513 ? -8.469 -25.031 -9.461 1 98.62 513 LEU B N 1
ATOM 9455 C CA . LEU B 1 513 ? -7.93 -23.719 -9.789 1 98.62 513 LEU B CA 1
ATOM 9456 C C . LEU B 1 513 ? -6.48 -23.594 -9.328 1 98.62 513 LEU B C 1
ATOM 9458 O O . LEU B 1 513 ? -6.133 -24.047 -8.234 1 98.62 513 LEU B O 1
ATOM 9462 N N . ASP B 1 514 ? -5.59 -23.062 -10.195 1 98.56 514 ASP B N 1
ATOM 9463 C CA . ASP B 1 514 ? -4.199 -22.734 -9.898 1 98.56 514 ASP B CA 1
ATOM 9464 C C . ASP B 1 514 ? -3.926 -21.25 -10.117 1 98.56 514 ASP B C 1
ATOM 9466 O O . ASP B 1 514 ? -4.094 -20.734 -11.227 1 98.56 514 ASP B O 1
ATOM 9470 N N . VAL B 1 515 ? -3.514 -20.594 -9.039 1 98.38 515 VAL B N 1
ATOM 9471 C CA . VAL B 1 515 ? -3.299 -19.156 -9.148 1 98.38 515 VAL B CA 1
ATOM 9472 C C . VAL B 1 515 ? -1.904 -18.797 -8.633 1 98.38 515 VAL B C 1
ATOM 9474 O O . VAL B 1 515 ? -1.375 -19.453 -7.742 1 98.38 515 VAL B O 1
ATOM 9477 N N . GLY B 1 516 ? -1.292 -17.766 -9.211 1 97.88 516 GLY B N 1
ATOM 9478 C CA . GLY B 1 516 ? -0.016 -17.234 -8.766 1 97.88 516 GLY B CA 1
ATOM 9479 C C . GLY B 1 516 ? 0.379 -15.945 -9.477 1 97.88 516 GLY B C 1
ATOM 9480 O O . GLY B 1 516 ? -0.482 -15.203 -9.953 1 97.88 516 GLY B O 1
ATOM 9481 N N . SER B 1 517 ? 1.618 -15.617 -9.359 1 98.12 517 SER B N 1
ATOM 9482 C CA . SER B 1 517 ? 2.24 -14.461 -9.992 1 98.12 517 SER B CA 1
ATOM 9483 C C . SER B 1 517 ? 3.682 -14.758 -10.391 1 98.12 517 SER B C 1
ATOM 9485 O O . SER B 1 517 ? 4.457 -15.273 -9.586 1 98.12 517 SER B O 1
ATOM 9487 N N . SER B 1 518 ? 4.004 -14.453 -11.609 1 97.38 518 SER B N 1
ATOM 9488 C CA . SER B 1 518 ? 5.316 -14.82 -12.133 1 97.38 518 SER B CA 1
ATOM 9489 C C . SER B 1 518 ? 6.008 -13.633 -12.789 1 97.38 518 SER B C 1
ATOM 9491 O O . SER B 1 518 ? 5.48 -12.523 -12.781 1 97.38 518 SER B O 1
ATOM 9493 N N . GLY B 1 519 ? 7.242 -13.875 -13.266 1 96 519 GLY B N 1
ATOM 9494 C CA . GLY B 1 519 ? 7.984 -12.836 -13.961 1 96 519 GLY B CA 1
ATOM 9495 C C . GLY B 1 519 ? 7.664 -12.758 -15.445 1 96 519 GLY B C 1
ATOM 9496 O O . GLY B 1 519 ? 7.098 -13.695 -16.016 1 96 519 GLY B O 1
ATOM 9497 N N . GLY B 1 520 ? 7.957 -11.633 -16.047 1 93.75 520 GLY B N 1
ATOM 9498 C CA . GLY B 1 520 ? 7.949 -11.422 -17.484 1 93.75 520 GLY B CA 1
ATOM 9499 C C . GLY B 1 520 ? 9.32 -11.102 -18.047 1 93.75 520 GLY B C 1
ATOM 9500 O O . GLY B 1 520 ? 10.328 -11.234 -17.359 1 93.75 520 GLY B O 1
ATOM 9501 N N . ALA B 1 521 ? 9.344 -10.672 -19.25 1 94 521 ALA B N 1
ATOM 9502 C CA . ALA B 1 521 ? 10.578 -10.477 -20 1 94 521 ALA B CA 1
ATOM 9503 C C . ALA B 1 521 ? 11.461 -9.414 -19.344 1 94 521 ALA B C 1
ATOM 9505 O O . ALA B 1 521 ? 12.688 -9.445 -19.469 1 94 521 ALA B O 1
ATOM 9506 N N . THR B 1 522 ? 10.859 -8.547 -18.641 1 95.56 522 THR B N 1
ATOM 9507 C CA . THR B 1 522 ? 11.609 -7.406 -18.125 1 95.56 522 THR B CA 1
ATOM 9508 C C . THR B 1 522 ? 11.797 -7.523 -16.609 1 95.56 522 THR B C 1
ATOM 9510 O O . THR B 1 522 ? 12.234 -6.574 -15.953 1 95.56 522 THR B O 1
ATOM 9513 N N . ASP B 1 523 ? 11.438 -8.602 -16.016 1 97 523 ASP B N 1
ATOM 9514 C CA . ASP B 1 523 ? 11.508 -8.789 -14.562 1 97 523 ASP B CA 1
ATOM 9515 C C . ASP B 1 523 ? 12.75 -9.594 -14.18 1 97 523 ASP B C 1
ATOM 9517 O O . ASP B 1 523 ? 13.32 -10.305 -15.016 1 97 523 ASP B O 1
ATOM 9521 N N . PRO B 1 524 ? 13.203 -9.5 -12.883 1 97.88 524 PRO B N 1
ATOM 9522 C CA . PRO B 1 524 ? 14.352 -10.289 -12.43 1 97.88 524 PRO B CA 1
ATOM 9523 C C . PRO B 1 524 ? 14.156 -11.789 -12.641 1 97.88 524 PRO B C 1
ATOM 9525 O O . PRO B 1 524 ? 13.039 -12.297 -12.5 1 97.88 524 PRO B O 1
ATOM 9528 N N . ILE B 1 525 ? 15.234 -12.484 -12.938 1 98.06 525 ILE B N 1
ATOM 9529 C CA . ILE B 1 525 ? 15.156 -13.906 -13.266 1 98.06 525 ILE B CA 1
ATOM 9530 C C . ILE B 1 525 ? 15.062 -14.727 -11.984 1 98.06 525 ILE B C 1
ATOM 9532 O O . ILE B 1 525 ? 15.969 -14.688 -11.148 1 98.06 525 ILE B O 1
ATOM 9536 N N . TRP B 1 526 ? 13.992 -15.367 -11.844 1 97.75 526 TRP B N 1
ATOM 9537 C CA . TRP B 1 526 ? 13.789 -16.312 -10.75 1 97.75 526 TRP B CA 1
ATOM 9538 C C . TRP B 1 526 ? 14.555 -17.609 -10.992 1 97.75 526 TRP B C 1
ATOM 9540 O O . TRP B 1 526 ? 14.461 -18.188 -12.07 1 97.75 526 TRP B O 1
ATOM 9550 N N . HIS B 1 527 ? 15.336 -18.016 -10.008 1 97.81 527 HIS B N 1
ATOM 9551 C CA . HIS B 1 527 ? 16.125 -19.234 -10.133 1 97.81 527 HIS B CA 1
ATOM 9552 C C . HIS B 1 527 ? 15.336 -20.453 -9.664 1 97.81 527 HIS B C 1
ATOM 9554 O O . HIS B 1 527 ? 15.609 -21 -8.594 1 97.81 527 HIS B O 1
ATOM 9560 N N . TYR B 1 528 ? 14.477 -20.922 -10.516 1 96.88 528 TYR B N 1
ATOM 9561 C CA . TYR B 1 528 ? 13.602 -22.047 -10.219 1 96.88 528 TYR B CA 1
ATOM 9562 C C . TYR B 1 528 ? 14.422 -23.281 -9.82 1 96.88 528 TYR B C 1
ATOM 9564 O O . TYR B 1 528 ? 15.336 -23.688 -10.539 1 96.88 528 TYR B O 1
ATOM 9572 N N . HIS B 1 529 ? 14.203 -23.859 -8.578 1 97.12 529 HIS B N 1
ATOM 9573 C CA . HIS B 1 529 ? 14.742 -25.109 -8.07 1 97.12 529 HIS B CA 1
ATOM 9574 C C . HIS B 1 529 ? 16.234 -25.016 -7.809 1 97.12 529 HIS B C 1
ATOM 9576 O O . HIS B 1 529 ? 16.938 -26.016 -7.766 1 97.12 529 HIS B O 1
ATOM 9582 N N . SER B 1 530 ? 16.797 -23.812 -7.699 1 97.88 530 SER B N 1
ATOM 9583 C CA . SER B 1 530 ? 18.203 -23.547 -7.402 1 97.88 530 SER B CA 1
ATOM 9584 C C . SER B 1 530 ? 18.391 -23.062 -5.973 1 97.88 530 SER B C 1
ATOM 9586 O O . SER B 1 530 ? 17.422 -22.672 -5.312 1 97.88 530 SER B O 1
ATOM 9588 N N . ASN B 1 531 ? 19.625 -23.047 -5.547 1 97.94 531 ASN B N 1
ATOM 9589 C CA . ASN B 1 531 ? 19.938 -22.516 -4.227 1 97.94 531 ASN B CA 1
ATOM 9590 C C . ASN B 1 531 ? 19.609 -21.031 -4.137 1 97.94 531 ASN B C 1
ATOM 9592 O O . ASN B 1 531 ? 19.547 -20.469 -3.043 1 97.94 531 ASN B O 1
ATOM 9596 N N . TYR B 1 532 ? 19.375 -20.406 -5.309 1 98.44 532 TYR B N 1
ATOM 9597 C CA . TYR B 1 532 ? 19.156 -18.969 -5.34 1 98.44 532 TYR B CA 1
ATOM 9598 C C . TYR B 1 532 ? 17.672 -18.625 -5.293 1 98.44 532 TYR B C 1
ATOM 9600 O O . TYR B 1 532 ? 17.297 -17.453 -5.266 1 98.44 532 TYR B O 1
ATOM 9608 N N . ASP B 1 533 ? 16.812 -19.719 -5.395 1 98.38 533 ASP B N 1
ATOM 9609 C CA . ASP B 1 533 ? 15.43 -19.547 -4.941 1 98.38 533 ASP B CA 1
ATOM 9610 C C . ASP B 1 533 ? 15.367 -19.422 -3.422 1 98.38 533 ASP B C 1
ATOM 9612 O O . ASP B 1 533 ? 14.969 -20.359 -2.73 1 98.38 533 ASP B O 1
ATOM 9616 N N . SER B 1 534 ? 15.773 -18.219 -2.932 1 98.56 534 SER B N 1
ATOM 9617 C CA . SER B 1 534 ? 16.047 -17.984 -1.516 1 98.56 534 SER B CA 1
ATOM 9618 C C . SER B 1 534 ? 15.25 -16.797 -0.995 1 98.56 534 SER B C 1
ATOM 9620 O O . SER B 1 534 ? 14.656 -16.047 -1.775 1 98.56 534 SER B O 1
ATOM 9622 N N . TYR B 1 535 ? 15.273 -16.672 0.329 1 98.62 535 TYR B N 1
ATOM 9623 C CA . TYR B 1 535 ? 14.664 -15.508 0.954 1 98.62 535 TYR B CA 1
ATOM 9624 C C . TYR B 1 535 ? 15.328 -14.219 0.485 1 98.62 535 TYR B C 1
ATOM 9626 O O . TYR B 1 535 ? 14.656 -13.234 0.193 1 98.62 535 TYR B O 1
ATOM 9634 N N . HIS B 1 536 ? 16.672 -14.273 0.433 1 98.62 536 HIS B N 1
ATOM 9635 C CA . HIS B 1 536 ? 17.391 -13.07 0.043 1 98.62 536 HIS B CA 1
ATOM 9636 C C . HIS B 1 536 ? 16.984 -12.609 -1.354 1 98.62 536 HIS B C 1
ATOM 9638 O O . HIS B 1 536 ? 16.766 -11.422 -1.579 1 98.62 536 HIS B O 1
ATOM 9644 N N . TRP B 1 537 ? 16.891 -13.562 -2.309 1 98.69 537 TRP B N 1
ATOM 9645 C CA . TRP B 1 537 ? 16.469 -13.203 -3.66 1 98.69 537 TRP B CA 1
ATOM 9646 C C . TRP B 1 537 ? 15.062 -12.625 -3.656 1 98.69 537 TRP B C 1
ATOM 9648 O O . TRP B 1 537 ? 14.797 -11.609 -4.312 1 98.69 537 TRP B O 1
ATOM 9658 N N . MET B 1 538 ? 14.141 -13.266 -2.959 1 98.69 538 MET B N 1
ATOM 9659 C CA . MET B 1 538 ? 12.742 -12.852 -2.91 1 98.69 538 MET B CA 1
ATOM 9660 C C . MET B 1 538 ? 12.617 -11.445 -2.33 1 98.69 538 MET B C 1
ATOM 9662 O O . MET B 1 538 ? 11.938 -10.594 -2.902 1 98.69 538 MET B O 1
ATOM 9666 N N . ALA B 1 539 ? 13.32 -11.188 -1.226 1 98.25 539 ALA B N 1
ATOM 9667 C CA . ALA B 1 539 ? 13.211 -9.922 -0.502 1 98.25 539 ALA B CA 1
ATOM 9668 C C . ALA B 1 539 ? 13.891 -8.797 -1.271 1 98.25 539 ALA B C 1
ATOM 9670 O O . ALA B 1 539 ? 13.523 -7.629 -1.128 1 98.25 539 ALA B O 1
ATOM 9671 N N . THR B 1 540 ? 14.859 -9.148 -2.137 1 98.06 540 THR B N 1
ATOM 9672 C CA . THR B 1 540 ? 15.648 -8.125 -2.816 1 98.06 540 THR B CA 1
ATOM 9673 C C . THR B 1 540 ? 15.109 -7.863 -4.219 1 98.06 540 THR B C 1
ATOM 9675 O O . THR B 1 540 ? 15.07 -6.719 -4.668 1 98.06 540 THR B O 1
ATOM 9678 N N . PHE B 1 541 ? 14.672 -8.977 -4.953 1 97.75 541 PHE B N 1
ATOM 9679 C CA . PHE B 1 541 ? 14.336 -8.844 -6.367 1 97.75 541 PHE B CA 1
ATOM 9680 C C . PHE B 1 541 ? 12.93 -9.375 -6.641 1 97.75 541 PHE B C 1
ATOM 9682 O O . PHE B 1 541 ? 12.195 -8.797 -7.449 1 97.75 541 PHE B O 1
ATOM 9689 N N . GLY B 1 542 ? 12.523 -10.406 -5.996 1 98.12 542 GLY B N 1
ATOM 9690 C CA . GLY B 1 542 ? 11.281 -11.094 -6.312 1 98.12 542 GLY B CA 1
ATOM 9691 C C . GLY B 1 542 ? 10.047 -10.312 -5.918 1 98.12 542 GLY B C 1
ATOM 9692 O O . GLY B 1 542 ? 9.164 -10.078 -6.746 1 98.12 542 GLY B O 1
ATOM 9693 N N . ASP B 1 543 ? 10.039 -9.891 -4.648 1 98.38 543 ASP B N 1
ATOM 9694 C CA . ASP B 1 543 ? 8.914 -9.141 -4.105 1 98.38 543 ASP B CA 1
ATOM 9695 C C . ASP B 1 543 ? 9.344 -8.289 -2.91 1 98.38 543 ASP B C 1
ATOM 9697 O O . ASP B 1 543 ? 8.875 -8.516 -1.789 1 98.38 543 ASP B O 1
ATOM 9701 N N . PRO B 1 544 ? 10.188 -7.305 -3.176 1 97.25 544 PRO B N 1
ATOM 9702 C CA . PRO B 1 544 ? 10.57 -6.43 -2.064 1 97.25 544 PRO B CA 1
ATOM 9703 C C . PRO B 1 544 ? 9.367 -5.852 -1.327 1 97.25 544 PRO B C 1
ATOM 9705 O O . PRO B 1 544 ? 8.461 -5.293 -1.954 1 97.25 544 PRO B O 1
ATOM 9708 N N . GLY B 1 545 ? 9.32 -6.09 -0.037 1 97 545 GLY B N 1
ATOM 9709 C CA . GLY B 1 545 ? 8.234 -5.602 0.797 1 97 545 GLY B CA 1
ATOM 9710 C C . GLY B 1 545 ? 7.078 -6.578 0.893 1 97 545 GLY B C 1
ATOM 9711 O O . GLY B 1 545 ? 6.148 -6.371 1.68 1 97 545 GLY B O 1
ATOM 9712 N N . PHE B 1 546 ? 7.031 -7.66 0.054 1 98.62 546 PHE B N 1
ATOM 9713 C CA . PHE B 1 546 ? 6.09 -8.773 0.078 1 98.62 546 PHE B CA 1
ATOM 9714 C C . PHE B 1 546 ? 4.668 -8.281 -0.162 1 98.62 546 PHE B C 1
ATOM 9716 O O . PHE B 1 546 ? 3.723 -8.781 0.448 1 98.62 546 PHE B O 1
ATOM 9723 N N . LEU B 1 547 ? 4.547 -7.238 -0.994 1 98.38 547 LEU B N 1
ATOM 9724 C CA . LEU B 1 547 ? 3.242 -6.66 -1.301 1 98.38 547 LEU B CA 1
ATOM 9725 C C . LEU B 1 547 ? 2.482 -7.531 -2.297 1 98.38 547 LEU B C 1
ATOM 9727 O O . LEU B 1 547 ? 1.254 -7.609 -2.244 1 98.38 547 LEU B O 1
ATOM 9731 N N . GLN B 1 548 ? 3.217 -8.109 -3.246 1 98.56 548 GLN B N 1
ATOM 9732 C CA . GLN B 1 548 ? 2.58 -9.031 -4.18 1 98.56 548 GLN B CA 1
ATOM 9733 C C . GLN B 1 548 ? 2.043 -10.258 -3.457 1 98.56 548 GLN B C 1
ATOM 9735 O O . GLN B 1 548 ? 0.973 -10.773 -3.795 1 98.56 548 GLN B O 1
ATOM 9740 N N . HIS B 1 549 ? 2.811 -10.758 -2.449 1 98.81 549 HIS B N 1
ATOM 9741 C CA . HIS B 1 549 ? 2.332 -11.859 -1.618 1 98.81 549 HIS B CA 1
ATOM 9742 C C . HIS B 1 549 ? 1.001 -11.508 -0.961 1 98.81 549 HIS B C 1
ATOM 9744 O O . HIS B 1 549 ? 0.069 -12.32 -0.973 1 98.81 549 HIS B O 1
ATOM 9750 N N . ALA B 1 550 ? 0.967 -10.344 -0.415 1 98.75 550 ALA B N 1
ATOM 9751 C CA . ALA B 1 550 ? -0.26 -9.914 0.251 1 98.75 550 ALA B CA 1
ATOM 9752 C C . ALA B 1 550 ? -1.428 -9.867 -0.729 1 98.75 550 ALA B C 1
ATOM 9754 O O . ALA B 1 550 ? -2.531 -10.312 -0.415 1 98.75 550 ALA B O 1
ATOM 9755 N N . ALA B 1 551 ? -1.239 -9.312 -1.895 1 98.75 551 ALA B N 1
ATOM 9756 C CA . ALA B 1 551 ? -2.293 -9.164 -2.895 1 98.75 551 ALA B CA 1
ATOM 9757 C C . ALA B 1 551 ? -2.816 -10.531 -3.34 1 98.75 551 ALA B C 1
ATOM 9759 O O . ALA B 1 551 ? -4.027 -10.734 -3.439 1 98.75 551 ALA B O 1
ATOM 9760 N N . ILE B 1 552 ? -1.908 -11.438 -3.613 1 98.88 552 ILE B N 1
ATOM 9761 C CA . ILE B 1 552 ? -2.311 -12.773 -4.047 1 98.88 552 ILE B CA 1
ATOM 9762 C C . ILE B 1 552 ? -3.02 -13.492 -2.902 1 98.88 552 ILE B C 1
ATOM 9764 O O . ILE B 1 552 ? -3.971 -14.25 -3.129 1 98.88 552 ILE B O 1
ATOM 9768 N N . GLY B 1 553 ? -2.539 -13.305 -1.694 1 98.88 553 GLY B N 1
ATOM 9769 C CA . GLY B 1 553 ? -3.236 -13.844 -0.536 1 98.88 553 GLY B CA 1
ATOM 9770 C C . GLY B 1 553 ? -4.641 -13.289 -0.379 1 98.88 553 GLY B C 1
ATOM 9771 O O . GLY B 1 553 ? -5.57 -14.031 -0.06 1 98.88 553 GLY B O 1
ATOM 9772 N N . GLN B 1 554 ? -4.781 -11.961 -0.548 1 98.81 554 GLN B N 1
ATOM 9773 C CA . GLN B 1 554 ? -6.094 -11.32 -0.506 1 98.81 554 GLN B CA 1
ATOM 9774 C C . GLN B 1 554 ? -7.035 -11.922 -1.544 1 98.81 554 GLN B C 1
ATOM 9776 O O . GLN B 1 554 ? -8.203 -12.195 -1.25 1 98.81 554 GLN B O 1
ATOM 9781 N N . TYR B 1 555 ? -6.539 -12.102 -2.758 1 98.75 555 TYR B N 1
ATOM 9782 C CA . TYR B 1 555 ? -7.305 -12.758 -3.811 1 98.75 555 TYR B CA 1
ATOM 9783 C C . TYR B 1 555 ? -7.793 -14.133 -3.354 1 98.75 555 TYR B C 1
ATOM 9785 O O . TYR B 1 555 ? -8.977 -14.445 -3.477 1 98.75 555 TYR B O 1
ATOM 9793 N N . LEU B 1 556 ? -6.852 -14.945 -2.84 1 98.88 556 LEU B N 1
ATOM 9794 C CA . LEU B 1 556 ? -7.176 -16.297 -2.391 1 98.88 556 LEU B CA 1
ATOM 9795 C C . LEU B 1 556 ? -8.258 -16.266 -1.319 1 98.88 556 LEU B C 1
ATOM 9797 O O . LEU B 1 556 ? -9.188 -17.078 -1.349 1 98.88 556 LEU B O 1
ATOM 9801 N N . ALA B 1 557 ? -8.125 -15.398 -0.401 1 98.88 557 ALA B N 1
ATOM 9802 C CA . ALA B 1 557 ? -9.07 -15.32 0.714 1 98.88 557 ALA B CA 1
ATOM 9803 C C . ALA B 1 557 ? -10.469 -14.961 0.226 1 98.88 557 ALA B C 1
ATOM 9805 O O . ALA B 1 557 ? -11.461 -15.523 0.696 1 98.88 557 ALA B O 1
ATOM 9806 N N . LEU B 1 558 ? -10.547 -13.977 -0.68 1 98.81 558 LEU B N 1
ATOM 9807 C CA . LEU B 1 558 ? -11.852 -13.578 -1.205 1 98.81 558 LEU B CA 1
ATOM 9808 C C . LEU B 1 558 ? -12.484 -14.703 -2.014 1 98.81 558 LEU B C 1
ATOM 9810 O O . LEU B 1 558 ? -13.688 -14.945 -1.914 1 98.81 558 LEU B O 1
ATOM 9814 N N . LEU B 1 559 ? -11.672 -15.367 -2.834 1 98.88 559 LEU B N 1
ATOM 9815 C CA . LEU B 1 559 ? -12.172 -16.5 -3.609 1 98.88 559 LEU B CA 1
ATOM 9816 C C . LEU B 1 559 ? -12.688 -17.594 -2.691 1 98.88 559 LEU B C 1
ATOM 9818 O O . LEU B 1 559 ? -13.797 -18.109 -2.893 1 98.88 559 LEU B O 1
ATOM 9822 N N . ALA B 1 560 ? -11.898 -17.938 -1.707 1 98.88 560 ALA B N 1
ATOM 9823 C CA . ALA B 1 560 ? -12.281 -18.969 -0.745 1 98.88 560 ALA B CA 1
ATOM 9824 C C . ALA B 1 560 ? -13.547 -18.578 0.006 1 98.88 560 ALA B C 1
ATOM 9826 O O . ALA B 1 560 ? -14.414 -19.422 0.265 1 98.88 560 ALA B O 1
ATOM 9827 N N . PHE B 1 561 ? -13.664 -17.328 0.381 1 98.81 561 PHE B N 1
ATOM 9828 C CA . PHE B 1 561 ? -14.82 -16.812 1.105 1 98.81 561 PHE B CA 1
ATOM 9829 C C . PHE B 1 561 ? -16.094 -17.031 0.306 1 98.81 561 PHE B C 1
ATOM 9831 O O . PHE B 1 561 ? -17.078 -17.562 0.831 1 98.81 561 PHE B O 1
ATOM 9838 N N . HIS B 1 562 ? -16.062 -16.703 -0.916 1 98.75 562 HIS B N 1
ATOM 9839 C CA . HIS B 1 562 ? -17.266 -16.828 -1.735 1 98.75 562 HIS B CA 1
ATOM 9840 C C . HIS B 1 562 ? -17.594 -18.297 -2.008 1 98.75 562 HIS B C 1
ATOM 9842 O O . HIS B 1 562 ? -18.766 -18.688 -1.979 1 98.75 562 HIS B O 1
ATOM 9848 N N . LEU B 1 563 ? -16.609 -19.094 -2.264 1 98.81 563 LEU B N 1
ATOM 9849 C CA . LEU B 1 563 ? -16.844 -20.516 -2.475 1 98.81 563 LEU B CA 1
ATOM 9850 C C . LEU B 1 563 ? -17.328 -21.188 -1.193 1 98.81 563 LEU B C 1
ATOM 9852 O O . LEU B 1 563 ? -18.141 -22.125 -1.24 1 98.81 563 LEU B O 1
ATOM 9856 N N . ALA B 1 564 ? -16.906 -20.688 -0.083 1 98.44 564 ALA B N 1
ATOM 9857 C CA . ALA B 1 564 ? -17.203 -21.328 1.198 1 98.44 564 ALA B CA 1
ATOM 9858 C C . ALA B 1 564 ? -18.547 -20.828 1.747 1 98.44 564 ALA B C 1
ATOM 9860 O O . ALA B 1 564 ? -19.172 -21.5 2.561 1 98.44 564 ALA B O 1
ATOM 9861 N N . ASP B 1 565 ? -19 -19.641 1.292 1 97.81 565 ASP B N 1
ATOM 9862 C CA . ASP B 1 565 ? -20.062 -19.047 2.102 1 97.81 565 ASP B CA 1
ATOM 9863 C C . ASP B 1 565 ? -21.25 -18.656 1.238 1 97.81 565 ASP B C 1
ATOM 9865 O O . ASP B 1 565 ? -22.359 -18.484 1.747 1 97.81 565 ASP B O 1
ATOM 9869 N N . ASP B 1 566 ? -21.078 -18.344 -0.065 1 98 566 ASP B N 1
ATOM 9870 C CA . ASP B 1 566 ? -22.203 -17.938 -0.889 1 98 566 ASP B CA 1
ATOM 9871 C C . ASP B 1 566 ? -23.328 -18.984 -0.829 1 98 566 ASP B C 1
ATOM 9873 O O . ASP B 1 566 ? -23.062 -20.188 -0.803 1 98 566 ASP B O 1
ATOM 9877 N N . GLU B 1 567 ? -24.562 -18.469 -0.812 1 97.38 567 GLU B N 1
ATOM 9878 C CA . GLU B 1 567 ? -25.703 -19.391 -0.749 1 97.38 567 GLU B CA 1
ATOM 9879 C C . GLU B 1 567 ? -25.719 -20.328 -1.956 1 97.38 567 GLU B C 1
ATOM 9881 O O . GLU B 1 567 ? -25.922 -21.531 -1.81 1 97.38 567 GLU B O 1
ATOM 9886 N N . VAL B 1 568 ? -25.625 -19.75 -3.119 1 98.19 568 VAL B N 1
ATOM 9887 C CA . VAL B 1 568 ? -25.469 -20.531 -4.344 1 98.19 568 VAL B CA 1
ATOM 9888 C C . VAL B 1 568 ? -24 -20.578 -4.742 1 98.19 568 VAL B C 1
ATOM 9890 O O . VAL B 1 568 ? -23.328 -19.547 -4.793 1 98.19 568 VAL B O 1
ATOM 9893 N N . LEU B 1 569 ? -23.469 -21.766 -4.992 1 98.38 569 LEU B N 1
ATOM 9894 C CA . LEU B 1 569 ? -22.094 -21.875 -5.461 1 98.38 569 LEU B CA 1
ATOM 9895 C C . LEU B 1 569 ? -21.875 -21.031 -6.703 1 98.38 569 LEU B C 1
ATOM 9897 O O . LEU B 1 569 ? -22.656 -21.094 -7.656 1 98.38 569 LEU B O 1
ATOM 9901 N N . PRO B 1 570 ? -20.859 -20.188 -6.645 1 98.25 570 PRO B N 1
ATOM 9902 C CA . PRO B 1 570 ? -20.578 -19.359 -7.816 1 98.25 570 PRO B CA 1
ATOM 9903 C C . PRO B 1 570 ? -19.906 -20.141 -8.945 1 98.25 570 PRO B C 1
ATOM 9905 O O . PRO B 1 570 ? -18.781 -19.828 -9.344 1 98.25 570 PRO B O 1
ATOM 9908 N N . ILE B 1 571 ? -20.562 -21.094 -9.539 1 97.81 571 ILE B N 1
ATOM 9909 C CA . ILE B 1 571 ? -20.109 -22 -10.578 1 97.81 571 ILE B CA 1
ATOM 9910 C C . ILE B 1 571 ? -20.844 -21.703 -11.883 1 97.81 571 ILE B C 1
ATOM 9912 O O . ILE B 1 571 ? -22.078 -21.656 -11.914 1 97.81 571 ILE B O 1
ATOM 9916 N N . ASP B 1 572 ? -20.047 -21.438 -12.938 1 97.69 572 ASP B N 1
ATOM 9917 C CA . ASP B 1 572 ? -20.609 -21.047 -14.227 1 97.69 572 ASP B CA 1
ATOM 9918 C C . ASP B 1 572 ? -20.547 -22.219 -15.219 1 97.69 572 ASP B C 1
ATOM 9920 O O . ASP B 1 572 ? -19.688 -22.234 -16.109 1 97.69 572 ASP B O 1
ATOM 9924 N N . VAL B 1 573 ? -21.516 -23.109 -15.227 1 98.12 573 VAL B N 1
ATOM 9925 C CA . VAL B 1 573 ? -21.516 -24.312 -16.047 1 98.12 573 VAL B CA 1
ATOM 9926 C C . VAL B 1 573 ? -21.734 -23.938 -17.516 1 98.12 573 VAL B C 1
ATOM 9928 O O . VAL B 1 573 ? -21.141 -24.531 -18.422 1 98.12 573 VAL B O 1
ATOM 9931 N N . PRO B 1 574 ? -22.562 -22.922 -17.844 1 97.94 574 PRO B N 1
ATOM 9932 C CA . PRO B 1 574 ? -22.688 -22.5 -19.25 1 97.94 574 PRO B CA 1
ATOM 9933 C C . PRO B 1 574 ? -21.359 -22.062 -19.844 1 97.94 574 PRO B C 1
ATOM 9935 O O . PRO B 1 574 ? -21.109 -22.281 -21.031 1 97.94 574 PRO B O 1
ATOM 9938 N N . ASN B 1 575 ? -20.531 -21.438 -19.031 1 97.5 575 ASN B N 1
ATOM 9939 C CA . ASN B 1 575 ? -19.203 -21.094 -19.547 1 97.5 575 ASN B CA 1
ATOM 9940 C C . ASN B 1 575 ? -18.406 -22.344 -19.906 1 97.5 575 ASN B C 1
ATOM 9942 O O . ASN B 1 575 ? -17.609 -22.328 -20.859 1 97.5 575 ASN B O 1
ATOM 9946 N N . TYR B 1 576 ? -18.594 -23.406 -19.125 1 98.25 576 TYR B N 1
ATOM 9947 C CA . TYR B 1 576 ? -17.922 -24.656 -19.484 1 98.25 576 TYR B CA 1
ATOM 9948 C C . TYR B 1 576 ? -18.359 -25.141 -20.859 1 98.25 576 TYR B C 1
ATOM 9950 O O . TYR B 1 576 ? -17.531 -25.609 -21.656 1 98.25 576 TYR B O 1
ATOM 9958 N N . ALA B 1 577 ? -19.641 -25.031 -21.141 1 98.12 577 ALA B N 1
ATOM 9959 C CA . ALA B 1 577 ? -20.172 -25.438 -22.453 1 98.12 577 ALA B CA 1
ATOM 9960 C C . ALA B 1 577 ? -19.547 -24.609 -23.562 1 98.12 577 ALA B C 1
ATOM 9962 O O . ALA B 1 577 ? -19.172 -25.141 -24.625 1 98.12 577 ALA B O 1
ATOM 9963 N N . ALA B 1 578 ? -19.438 -23.359 -23.297 1 97.44 578 ALA B N 1
ATOM 9964 C CA . ALA B 1 578 ? -18.828 -22.469 -24.297 1 97.44 578 ALA B CA 1
ATOM 9965 C C . ALA B 1 578 ? -17.375 -22.844 -24.562 1 97.44 578 ALA B C 1
ATOM 9967 O O . ALA B 1 578 ? -16.922 -22.859 -25.703 1 97.44 578 ALA B O 1
ATOM 9968 N N . GLU B 1 579 ? -16.625 -23.156 -23.547 1 97.75 579 GLU B N 1
ATOM 9969 C CA . GLU B 1 579 ? -15.234 -23.547 -23.688 1 97.75 579 GLU B CA 1
ATOM 9970 C C . GLU B 1 579 ? -15.117 -24.891 -24.391 1 97.75 579 GLU B C 1
ATOM 9972 O O . GLU B 1 579 ? -14.211 -25.094 -25.219 1 97.75 579 GLU B O 1
ATOM 9977 N N . LEU B 1 580 ? -16.016 -25.828 -24.078 1 98.38 580 LEU B N 1
ATOM 9978 C CA . LEU B 1 580 ? -16.016 -27.125 -24.75 1 98.38 580 LEU B CA 1
ATOM 9979 C C . LEU B 1 580 ? -16.188 -26.938 -26.266 1 98.38 580 LEU B C 1
ATOM 9981 O O . LEU B 1 580 ? -15.531 -27.625 -27.047 1 98.38 580 LEU B O 1
ATOM 9985 N N . ARG B 1 581 ? -17.078 -26.062 -26.625 1 97.69 581 ARG B N 1
ATOM 9986 C CA . ARG B 1 581 ? -17.281 -25.781 -28.047 1 97.69 581 ARG B CA 1
ATOM 9987 C C . ARG B 1 581 ? -16.031 -25.219 -28.688 1 97.69 581 ARG B C 1
ATOM 9989 O O . ARG B 1 581 ? -15.648 -25.625 -29.797 1 97.69 581 ARG B O 1
ATOM 9996 N N . ALA B 1 582 ? -15.406 -24.281 -28 1 96.69 582 ALA B N 1
ATOM 9997 C CA . ALA B 1 582 ? -14.164 -23.703 -28.516 1 96.69 582 ALA B CA 1
ATOM 9998 C C . ALA B 1 582 ? -13.078 -24.766 -28.625 1 96.69 582 ALA B C 1
ATOM 10000 O O . ALA B 1 582 ? -12.32 -24.781 -29.609 1 96.69 582 ALA B O 1
ATOM 10001 N N . TYR B 1 583 ? -12.992 -25.656 -27.641 1 97.62 583 TYR B N 1
ATOM 10002 C CA . TYR B 1 583 ? -12.023 -26.75 -27.672 1 97.62 583 TYR B CA 1
ATOM 10003 C C . TYR B 1 583 ? -12.281 -27.656 -28.875 1 97.62 583 TYR B C 1
ATOM 10005 O O . TYR B 1 583 ? -11.344 -28.141 -29.5 1 97.62 583 TYR B O 1
ATOM 10013 N N . LEU B 1 584 ? -13.531 -27.891 -29.094 1 97.81 584 LEU B N 1
ATOM 10014 C CA . LEU B 1 584 ? -13.922 -28.75 -30.219 1 97.81 584 LEU B CA 1
ATOM 10015 C C . LEU B 1 584 ? -13.508 -28.109 -31.547 1 97.81 584 LEU B C 1
ATOM 10017 O O . LEU B 1 584 ? -13 -28.797 -32.438 1 97.81 584 LEU B O 1
ATOM 10021 N N . GLU B 1 585 ? -13.727 -26.828 -31.656 1 96.44 585 GLU B N 1
ATOM 10022 C CA . GLU B 1 585 ? -13.336 -26.125 -32.875 1 96.44 585 GLU B CA 1
ATOM 10023 C C . GLU B 1 585 ? -11.82 -26.141 -33.062 1 96.44 585 GLU B C 1
ATOM 10025 O O . GLU B 1 585 ? -11.328 -26.297 -34.156 1 96.44 585 GLU B O 1
ATOM 10030 N N . ASP B 1 586 ? -11.125 -25.969 -31.984 1 95.31 586 ASP B N 1
ATOM 10031 C CA . ASP B 1 586 ? -9.672 -26.062 -32.031 1 95.31 586 ASP B CA 1
ATOM 10032 C C . ASP B 1 586 ? -9.227 -27.453 -32.469 1 95.31 586 ASP B C 1
ATOM 10034 O O . ASP B 1 586 ? -8.281 -27.594 -33.25 1 95.31 586 ASP B O 1
ATOM 10038 N N . LEU B 1 587 ? -9.867 -28.484 -31.922 1 96.38 587 LEU B N 1
ATOM 10039 C CA . LEU B 1 587 ? -9.562 -29.859 -32.281 1 96.38 587 LEU B CA 1
ATOM 10040 C C . LEU B 1 587 ? -9.82 -30.125 -33.75 1 96.38 587 LEU B C 1
ATOM 10042 O O . LEU B 1 587 ? -9.031 -30.781 -34.438 1 96.38 587 LEU B O 1
ATOM 10046 N N . ALA B 1 588 ? -10.922 -29.609 -34.25 1 95.38 588 ALA B N 1
ATOM 10047 C CA . ALA B 1 588 ? -11.258 -29.75 -35.656 1 95.38 588 ALA B CA 1
ATOM 10048 C C . ALA B 1 588 ? -10.211 -29.094 -36.562 1 95.38 588 ALA B C 1
ATOM 10050 O O . ALA B 1 588 ? -9.82 -29.656 -37.594 1 95.38 588 ALA B O 1
ATOM 10051 N N . GLU B 1 589 ? -9.867 -27.953 -36.188 1 93.5 589 GLU B N 1
ATOM 10052 C CA . GLU B 1 589 ? -8.82 -27.266 -36.906 1 93.5 589 GLU B CA 1
ATOM 10053 C C . GLU B 1 589 ? -7.516 -28.047 -36.906 1 93.5 589 GLU B C 1
ATOM 10055 O O . GLU B 1 589 ? -6.82 -28.125 -37.906 1 93.5 589 GLU B O 1
ATOM 10060 N N . TYR B 1 590 ? -7.168 -28.516 -35.781 1 93.5 590 TYR B N 1
ATOM 10061 C CA . TYR B 1 590 ? -5.969 -29.344 -35.656 1 93.5 590 TYR B CA 1
ATOM 10062 C C . TYR B 1 590 ? -6.043 -30.562 -36.562 1 93.5 590 TYR B C 1
ATOM 10064 O O . TYR B 1 590 ? -5.078 -30.875 -37.25 1 93.5 590 TYR B O 1
ATOM 10072 N N . ALA B 1 591 ? -7.168 -31.266 -36.531 1 93.5 591 ALA B N 1
ATOM 10073 C CA . ALA B 1 591 ? -7.363 -32.438 -37.375 1 93.5 591 ALA B CA 1
ATOM 10074 C C . ALA B 1 591 ? -7.227 -32.094 -38.844 1 93.5 591 ALA B C 1
ATOM 10076 O O . ALA B 1 591 ? -6.648 -32.844 -39.625 1 93.5 591 ALA B O 1
ATOM 10077 N N . GLU B 1 592 ? -7.77 -30.984 -39.219 1 91.56 592 GLU B N 1
ATOM 10078 C CA . GLU B 1 592 ? -7.672 -30.516 -40.594 1 91.56 592 GLU B CA 1
ATOM 10079 C C . GLU B 1 592 ? -6.223 -30.234 -40.969 1 91.56 592 GLU B C 1
ATOM 10081 O O . GLU B 1 592 ? -5.793 -30.547 -42.094 1 91.56 592 GLU B O 1
ATOM 10086 N N . ALA B 1 593 ? -5.566 -29.594 -40.094 1 89.69 593 ALA B N 1
ATOM 10087 C CA . ALA B 1 593 ? -4.172 -29.234 -40.344 1 89.69 593 ALA B CA 1
ATOM 10088 C C . ALA B 1 593 ? -3.311 -30.484 -40.531 1 89.69 593 ALA B C 1
ATOM 10090 O O . ALA B 1 593 ? -2.332 -30.469 -41.281 1 89.69 593 ALA B O 1
ATOM 10091 N N . GLU B 1 594 ? -3.713 -31.562 -39.844 1 88.94 594 GLU B N 1
ATOM 10092 C CA . GLU B 1 594 ? -2.971 -32.812 -39.938 1 88.94 594 GLU B CA 1
ATOM 10093 C C . GLU B 1 594 ? -3.254 -33.531 -41.25 1 88.94 594 GLU B C 1
ATOM 10095 O O . GLU B 1 594 ? -2.549 -34.469 -41.594 1 88.94 594 GLU B O 1
ATOM 10100 N N . GLY B 1 595 ? -4.281 -33.156 -42 1 86.94 595 GLY B N 1
ATOM 10101 C CA . GLY B 1 595 ? -4.547 -33.625 -43.344 1 86.94 595 GLY B CA 1
ATOM 10102 C C . GLY B 1 595 ? -4.855 -35.125 -43.406 1 86.94 595 GLY B C 1
ATOM 10103 O O . GLY B 1 595 ? -5.738 -35.594 -42.688 1 86.94 595 GLY B O 1
ATOM 10104 N N . ALA B 1 596 ? -4.055 -35.719 -44.094 1 80.44 596 ALA B N 1
ATOM 10105 C CA . ALA B 1 596 ? -4.27 -37.125 -44.344 1 80.44 596 ALA B CA 1
ATOM 10106 C C . ALA B 1 596 ? -4.188 -37.938 -43.062 1 80.44 596 ALA B C 1
ATOM 10108 O O . ALA B 1 596 ? -4.875 -38.969 -42.906 1 80.44 596 ALA B O 1
ATOM 10109 N N . ALA B 1 597 ? -3.432 -37.5 -42.156 1 80.5 597 ALA B N 1
ATOM 10110 C CA . ALA B 1 597 ? -3.225 -38.219 -40.906 1 80.5 597 ALA B CA 1
ATOM 10111 C C . ALA B 1 597 ? -4.496 -38.25 -40.062 1 80.5 597 ALA B C 1
ATOM 10113 O O . ALA B 1 597 ? -4.664 -39.094 -39.188 1 80.5 597 ALA B O 1
ATOM 10114 N N . ALA B 1 598 ? -5.41 -37.406 -40.375 1 84.44 598 ALA B N 1
ATOM 10115 C CA . ALA B 1 598 ? -6.645 -37.344 -39.594 1 84.44 598 ALA B CA 1
ATOM 10116 C C . ALA B 1 598 ? -7.871 -37.469 -40.469 1 84.44 598 ALA B C 1
ATOM 10118 O O . ALA B 1 598 ? -9.008 -37.312 -40.031 1 84.44 598 ALA B O 1
ATOM 10119 N N . ALA B 1 599 ? -7.602 -37.75 -41.688 1 85.56 599 ALA B N 1
ATOM 10120 C CA . ALA B 1 599 ? -8.695 -37.875 -42.656 1 85.56 599 ALA B CA 1
ATOM 10121 C C . ALA B 1 599 ? -9.656 -38.969 -42.25 1 85.56 599 ALA B C 1
ATOM 10123 O O . ALA B 1 599 ? -9.234 -40.094 -42 1 85.56 599 ALA B O 1
ATOM 10124 N N . GLY B 1 600 ? -10.859 -38.656 -42.094 1 88.62 600 GLY B N 1
ATOM 10125 C CA . GLY B 1 600 ? -11.852 -39.656 -41.75 1 88.62 600 GLY B CA 1
ATOM 10126 C C . GLY B 1 600 ? -12.336 -39.594 -40.312 1 88.62 600 GLY B C 1
ATOM 10127 O O . GLY B 1 600 ? -13.281 -40.281 -39.938 1 88.62 600 GLY B O 1
ATOM 10128 N N . LEU B 1 601 ? -11.609 -38.875 -39.531 1 95 601 LEU B N 1
ATOM 10129 C CA . LEU B 1 601 ? -12.055 -38.719 -38.156 1 95 601 LEU B CA 1
ATOM 10130 C C . LEU B 1 601 ? -13.438 -38.062 -38.094 1 95 601 LEU B C 1
ATOM 10132 O O . LEU B 1 601 ? -13.656 -37 -38.719 1 95 601 LEU B O 1
ATOM 10136 N N . ASP B 1 602 ? -14.352 -38.719 -37.469 1 96.81 602 ASP B N 1
ATOM 10137 C CA . ASP B 1 602 ? -15.703 -38.219 -37.344 1 96.81 602 ASP B CA 1
ATOM 10138 C C . ASP B 1 602 ? -15.938 -37.656 -35.938 1 96.81 602 ASP B C 1
ATOM 10140 O O . ASP B 1 602 ? -16.031 -38.406 -34.969 1 96.81 602 ASP B O 1
ATOM 10144 N N . LEU B 1 603 ? -16.047 -36.375 -35.875 1 98 603 LEU B N 1
ATOM 10145 C CA . LEU B 1 603 ? -16.188 -35.719 -34.562 1 98 603 LEU B CA 1
ATOM 10146 C C . LEU B 1 603 ? -17.656 -35.469 -34.25 1 98 603 LEU B C 1
ATOM 10148 O O . LEU B 1 603 ? -17.969 -34.781 -33.281 1 98 603 LEU B O 1
ATOM 10152 N N . SER B 1 604 ? -18.609 -36 -34.969 1 98 604 SER B N 1
ATOM 10153 C CA . SER B 1 604 ? -20.031 -35.688 -34.844 1 98 604 SER B CA 1
ATOM 10154 C C . SER B 1 604 ? -20.562 -36.094 -33.5 1 98 604 SER B C 1
ATOM 10156 O O . SER B 1 604 ? -21.375 -35.375 -32.875 1 98 604 SER B O 1
ATOM 10158 N N . GLU B 1 605 ? -20.141 -37.281 -32.969 1 98.31 605 GLU B N 1
ATOM 10159 C CA . GLU B 1 605 ? -20.594 -37.719 -31.656 1 98.31 605 GLU B CA 1
ATOM 10160 C C . GLU B 1 605 ? -20.188 -36.75 -30.562 1 98.31 605 GLU B C 1
ATOM 10162 O O . GLU B 1 605 ? -20.969 -36.469 -29.641 1 98.31 605 GLU B O 1
ATOM 10167 N N . LEU B 1 606 ? -18.969 -36.281 -30.688 1 98.62 606 LEU B N 1
ATOM 10168 C CA . LEU B 1 606 ? -18.469 -35.312 -29.719 1 98.62 606 LEU B CA 1
ATOM 10169 C C . LEU B 1 606 ? -19.25 -34 -29.828 1 98.62 606 LEU B C 1
ATOM 10171 O O . LEU B 1 606 ? -19.609 -33.406 -28.812 1 98.62 606 LEU B O 1
ATOM 10175 N N . SER B 1 607 ? -19.484 -33.531 -31.047 1 98.56 607 SER B N 1
ATOM 10176 C CA . SER B 1 607 ? -20.25 -32.312 -31.281 1 98.56 607 SER B CA 1
ATOM 10177 C C . SER B 1 607 ? -21.656 -32.406 -30.672 1 98.56 607 SER B C 1
ATOM 10179 O O . SER B 1 607 ? -22.125 -31.484 -30.031 1 98.56 607 SER B O 1
ATOM 10181 N N . ASP B 1 608 ? -22.281 -33.531 -30.891 1 98.69 608 ASP B N 1
ATOM 10182 C CA . ASP B 1 608 ? -23.609 -33.75 -30.344 1 98.69 608 ASP B CA 1
ATOM 10183 C C . ASP B 1 608 ? -23.594 -33.75 -28.812 1 98.69 608 ASP B C 1
ATOM 10185 O O . ASP B 1 608 ? -24.5 -33.188 -28.188 1 98.69 608 ASP B O 1
ATOM 10189 N N . ALA B 1 609 ? -22.609 -34.406 -28.25 1 98.81 609 ALA B N 1
ATOM 10190 C CA . ALA B 1 609 ? -22.5 -34.438 -26.797 1 98.81 609 ALA B CA 1
ATOM 10191 C C . ALA B 1 609 ? -22.328 -33.062 -26.219 1 98.81 609 ALA B C 1
ATOM 10193 O O . ALA B 1 609 ? -22.906 -32.719 -25.188 1 98.81 609 ALA B O 1
ATOM 10194 N N . VAL B 1 610 ? -21.5 -32.219 -26.875 1 98.81 610 VAL B N 1
ATOM 10195 C CA . VAL B 1 610 ? -21.266 -30.844 -26.438 1 98.81 610 VAL B CA 1
ATOM 10196 C C . VAL B 1 610 ? -22.562 -30.047 -26.5 1 98.81 610 VAL B C 1
ATOM 10198 O O . VAL B 1 610 ? -22.859 -29.234 -25.625 1 98.81 610 VAL B O 1
ATOM 10201 N N . ASP B 1 611 ? -23.375 -30.266 -27.547 1 98.62 611 ASP B N 1
ATOM 10202 C CA . ASP B 1 611 ? -24.656 -29.578 -27.688 1 98.62 611 ASP B CA 1
ATOM 10203 C C . ASP B 1 611 ? -25.609 -29.984 -26.562 1 98.62 611 ASP B C 1
ATOM 10205 O O . ASP B 1 611 ? -26.328 -29.125 -26.016 1 98.62 611 ASP B O 1
ATOM 10209 N N . VAL B 1 612 ? -25.625 -31.266 -26.266 1 98.75 612 VAL B N 1
ATOM 10210 C CA . VAL B 1 612 ? -26.484 -31.734 -25.188 1 98.75 612 VAL B CA 1
ATOM 10211 C C . VAL B 1 612 ? -26.047 -31.109 -23.859 1 98.75 612 VAL B C 1
ATOM 10213 O O . VAL B 1 612 ? -26.875 -30.656 -23.078 1 98.75 612 VAL B O 1
ATOM 10216 N N . PHE B 1 613 ? -24.766 -31.109 -23.609 1 98.69 613 PHE B N 1
ATOM 10217 C CA . PHE B 1 613 ? -24.25 -30.516 -22.391 1 98.69 613 PHE B CA 1
ATOM 10218 C C . PHE B 1 613 ? -24.625 -29.047 -22.297 1 98.69 613 PHE B C 1
ATOM 10220 O O . PHE B 1 613 ? -25 -28.562 -21.234 1 98.69 613 PHE B O 1
ATOM 10227 N N . ALA B 1 614 ? -24.469 -28.328 -23.406 1 98.69 614 ALA B N 1
ATOM 10228 C CA . ALA B 1 614 ? -24.812 -26.906 -23.438 1 98.69 614 ALA B CA 1
ATOM 10229 C C . ALA B 1 614 ? -26.266 -26.672 -23.078 1 98.69 614 ALA B C 1
ATOM 10231 O O . ALA B 1 614 ? -26.594 -25.75 -22.328 1 98.69 614 ALA B O 1
ATOM 10232 N N . ALA B 1 615 ? -27.109 -27.516 -23.594 1 98.5 615 ALA B N 1
ATOM 10233 C CA . ALA B 1 615 ? -28.531 -27.406 -23.297 1 98.5 615 ALA B CA 1
ATOM 10234 C C . ALA B 1 615 ? -28.797 -27.656 -21.812 1 98.5 615 ALA B C 1
ATOM 10236 O O . ALA B 1 615 ? -29.578 -26.922 -21.188 1 98.5 615 ALA B O 1
ATOM 10237 N N . ARG B 1 616 ? -28.219 -28.688 -21.234 1 98.62 616 ARG B N 1
ATOM 10238 C CA . ARG B 1 616 ? -28.391 -29 -19.812 1 98.62 616 ARG B CA 1
ATOM 10239 C C . ARG B 1 616 ? -27.812 -27.906 -18.922 1 98.62 616 ARG B C 1
ATOM 10241 O O . ARG B 1 616 ? -28.328 -27.641 -17.844 1 98.62 616 ARG B O 1
ATOM 10248 N N . ALA B 1 617 ? -26.656 -27.375 -19.391 1 98.56 617 ALA B N 1
ATOM 10249 C CA . ALA B 1 617 ? -26.031 -26.281 -18.672 1 98.56 617 ALA B CA 1
ATOM 10250 C C . ALA B 1 617 ? -26.984 -25.094 -18.562 1 98.56 617 ALA B C 1
ATOM 10252 O O . ALA B 1 617 ? -27.094 -24.453 -17.516 1 98.56 617 ALA B O 1
ATOM 10253 N N . ASP B 1 618 ? -27.688 -24.781 -19.625 1 98.12 618 ASP B N 1
ATOM 10254 C CA . ASP B 1 618 ? -28.672 -23.703 -19.609 1 98.12 618 ASP B CA 1
ATOM 10255 C C . ASP B 1 618 ? -29.844 -24.047 -18.688 1 98.12 618 ASP B C 1
ATOM 10257 O O . ASP B 1 618 ? -30.375 -23.156 -18 1 98.12 618 ASP B O 1
ATOM 10261 N N . GLU B 1 619 ? -30.234 -25.25 -18.703 1 98 619 GLU B N 1
ATOM 10262 C CA . GLU B 1 619 ? -31.359 -25.703 -17.875 1 98 619 GLU B CA 1
ATOM 10263 C C . GLU B 1 619 ? -31.016 -25.562 -16.391 1 98 619 GLU B C 1
ATOM 10265 O O . GLU B 1 619 ? -31.859 -25.109 -15.602 1 98 619 GLU B O 1
ATOM 10270 N N . VAL B 1 620 ? -29.891 -26 -16 1 98.12 620 VAL B N 1
ATOM 10271 C CA . VAL B 1 620 ? -29.531 -25.938 -14.586 1 98.12 620 VAL B CA 1
ATOM 10272 C C . VAL B 1 620 ? -29.375 -24.469 -14.156 1 98.12 620 VAL B C 1
ATOM 10274 O O . VAL B 1 620 ? -29.688 -24.125 -13.016 1 98.12 620 VAL B O 1
ATOM 10277 N N . LYS B 1 621 ? -28.875 -23.641 -15.062 1 97.81 621 LYS B N 1
ATOM 10278 C CA . LYS B 1 621 ? -28.797 -22.219 -14.758 1 97.81 621 LYS B CA 1
ATOM 10279 C C . LYS B 1 621 ? -30.188 -21.609 -14.562 1 97.81 621 LYS B C 1
ATOM 10281 O O . LYS B 1 621 ? -30.375 -20.734 -13.711 1 97.81 621 LYS B O 1
ATOM 10286 N N . ALA B 1 622 ? -31.125 -22.031 -15.391 1 97.75 622 ALA B N 1
ATOM 10287 C CA . ALA B 1 622 ? -32.5 -21.609 -15.211 1 97.75 622 ALA B CA 1
ATOM 10288 C C . ALA B 1 622 ? -33.062 -22.078 -13.867 1 97.75 622 ALA B C 1
ATOM 10290 O O . ALA B 1 622 ? -33.812 -21.344 -13.203 1 97.75 622 ALA B O 1
ATOM 10291 N N . LEU B 1 623 ? -32.75 -23.266 -13.508 1 97.81 623 LEU B N 1
ATOM 10292 C CA . LEU B 1 623 ? -33.125 -23.797 -12.203 1 97.81 623 LEU B CA 1
ATOM 10293 C C . LEU B 1 623 ? -32.562 -22.953 -11.078 1 97.81 623 LEU B C 1
ATOM 10295 O O . LEU B 1 623 ? -33.219 -22.719 -10.07 1 97.81 623 LEU B O 1
ATOM 10299 N N . GLU B 1 624 ? -31.328 -22.578 -11.164 1 98.12 624 GLU B N 1
ATOM 10300 C CA . GLU B 1 624 ? -30.672 -21.688 -10.203 1 98.12 624 GLU B CA 1
ATOM 10301 C C . GLU B 1 624 ? -31.453 -20.391 -10.039 1 98.12 624 GLU B C 1
ATOM 10303 O O . GLU B 1 624 ? -31.734 -19.969 -8.914 1 98.12 624 GLU B O 1
ATOM 10308 N N . ARG B 1 625 ? -31.766 -19.766 -11.156 1 97.69 625 ARG B N 1
ATOM 10309 C CA . ARG B 1 625 ? -32.5 -18.516 -11.125 1 97.69 625 ARG B CA 1
ATOM 10310 C C . ARG B 1 625 ? -33.844 -18.688 -10.406 1 97.69 625 ARG B C 1
ATOM 10312 O O . ARG B 1 625 ? -34.25 -17.828 -9.625 1 97.69 625 ARG B O 1
ATOM 10319 N N . LEU B 1 626 ? -34.438 -19.766 -10.727 1 97.44 626 LEU B N 1
ATOM 10320 C CA . LEU B 1 626 ? -35.719 -20.078 -10.078 1 97.44 626 LEU B CA 1
ATOM 10321 C C . LEU B 1 626 ? -35.531 -20.25 -8.578 1 97.44 626 LEU B C 1
ATOM 10323 O O . LEU B 1 626 ? -36.344 -19.719 -7.789 1 97.44 626 LEU B O 1
ATOM 10327 N N . ALA B 1 627 ? -34.562 -20.984 -8.203 1 97.56 627 ALA B N 1
ATOM 10328 C CA . ALA B 1 627 ? -34.312 -21.234 -6.789 1 97.56 627 ALA B CA 1
ATOM 10329 C C . ALA B 1 627 ? -34.062 -19.938 -6.035 1 97.56 627 ALA B C 1
ATOM 10331 O O . ALA B 1 627 ? -34.562 -19.75 -4.934 1 97.56 627 ALA B O 1
ATOM 10332 N N . VAL B 1 628 ? -33.281 -19.031 -6.582 1 97.44 628 VAL B N 1
ATOM 10333 C CA . VAL B 1 628 ? -32.906 -17.781 -5.945 1 97.44 628 VAL B CA 1
ATOM 10334 C C . VAL B 1 628 ? -34.094 -16.828 -5.891 1 97.44 628 VAL B C 1
ATOM 10336 O O . VAL B 1 628 ? -34.375 -16.219 -4.859 1 97.44 628 VAL B O 1
ATOM 10339 N N . THR B 1 629 ? -34.812 -16.719 -6.977 1 97.69 629 THR B N 1
ATOM 10340 C CA . THR B 1 629 ? -35.938 -15.797 -7.055 1 97.69 629 THR B CA 1
ATOM 10341 C C . THR B 1 629 ? -37.031 -16.203 -6.078 1 97.69 629 THR B C 1
ATOM 10343 O O . THR B 1 629 ? -37.719 -15.336 -5.535 1 97.69 629 THR B O 1
ATOM 10346 N N . THR B 1 630 ? -37.188 -17.469 -5.855 1 97.44 630 THR B N 1
ATOM 10347 C CA . THR B 1 630 ? -38.25 -17.953 -4.98 1 97.44 630 THR B CA 1
ATOM 10348 C C . THR B 1 630 ? -37.719 -18.203 -3.57 1 97.44 630 THR B C 1
ATOM 10350 O O . THR B 1 630 ? -38.469 -18.656 -2.697 1 97.44 630 THR B O 1
ATOM 10353 N N . ASN B 1 631 ? -36.531 -18 -3.381 1 96.5 631 ASN B N 1
ATOM 10354 C CA . ASN B 1 631 ? -35.875 -18.25 -2.1 1 96.5 631 ASN B CA 1
ATOM 10355 C C . ASN B 1 631 ? -36.125 -19.656 -1.594 1 96.5 631 ASN B C 1
ATOM 10357 O O . ASN B 1 631 ? -36.562 -19.844 -0.448 1 96.5 631 ASN B O 1
ATOM 10361 N N . ASP B 1 632 ? -36 -20.625 -2.469 1 97.25 632 ASP B N 1
ATOM 10362 C CA . ASP B 1 632 ? -36.219 -22.031 -2.162 1 97.25 632 ASP B CA 1
ATOM 10363 C C . ASP B 1 632 ? -34.938 -22.719 -1.766 1 97.25 632 ASP B C 1
ATOM 10365 O O . ASP B 1 632 ? -34.156 -23.172 -2.627 1 97.25 632 ASP B O 1
ATOM 10369 N N . THR B 1 633 ? -34.75 -22.984 -0.521 1 96 633 THR B N 1
ATOM 10370 C CA . THR B 1 633 ? -33.5 -23.5 0.004 1 96 633 THR B CA 1
ATOM 10371 C C . THR B 1 633 ? -33.281 -24.938 -0.451 1 96 633 THR B C 1
ATOM 10373 O O . THR B 1 633 ? -32.125 -25.375 -0.648 1 96 633 THR B O 1
ATOM 10376 N N . ALA B 1 634 ? -34.25 -25.688 -0.633 1 96.5 634 ALA B N 1
ATOM 10377 C CA . ALA B 1 634 ? -34.125 -27.062 -1.106 1 96.5 634 ALA B CA 1
ATOM 10378 C C . ALA B 1 634 ? -33.656 -27.109 -2.555 1 96.5 634 ALA B C 1
ATOM 10380 O O . ALA B 1 634 ? -32.812 -27.938 -2.914 1 96.5 634 ALA B O 1
ATOM 10381 N N . LEU B 1 635 ? -34.219 -26.281 -3.363 1 96.88 635 LEU B N 1
ATOM 10382 C CA . LEU B 1 635 ? -33.812 -26.203 -4.758 1 96.88 635 LEU B CA 1
ATOM 10383 C C . LEU B 1 635 ? -32.375 -25.688 -4.871 1 96.88 635 LEU B C 1
ATOM 10385 O O . LEU B 1 635 ? -31.625 -26.094 -5.77 1 96.88 635 LEU B O 1
ATOM 10389 N N . ILE B 1 636 ? -32.031 -24.75 -4.012 1 97.69 636 ILE B N 1
ATOM 10390 C CA . ILE B 1 636 ? -30.672 -24.25 -3.982 1 97.69 636 ILE B CA 1
ATOM 10391 C C . ILE B 1 636 ? -29.719 -25.406 -3.674 1 97.69 636 ILE B C 1
ATOM 10393 O O . ILE B 1 636 ? -28.656 -25.531 -4.305 1 97.69 636 ILE B O 1
ATOM 10397 N N . ALA B 1 637 ? -30.062 -26.234 -2.721 1 97 637 ALA B N 1
ATOM 10398 C CA . ALA B 1 637 ? -29.25 -27.391 -2.381 1 97 637 ALA B CA 1
ATOM 10399 C C . ALA B 1 637 ? -29.078 -28.328 -3.582 1 97 637 ALA B C 1
ATOM 10401 O O . ALA B 1 637 ? -28 -28.859 -3.811 1 97 637 ALA B O 1
ATOM 10402 N N . VAL B 1 638 ? -30.125 -28.531 -4.355 1 97.44 638 VAL B N 1
ATOM 10403 C CA . VAL B 1 638 ? -30.078 -29.375 -5.543 1 97.44 638 VAL B CA 1
ATOM 10404 C C . VAL B 1 638 ? -29.125 -28.781 -6.57 1 97.44 638 VAL B C 1
ATOM 10406 O O . VAL B 1 638 ? -28.297 -29.484 -7.137 1 97.44 638 VAL B O 1
ATOM 10409 N N . VAL B 1 639 ? -29.25 -27.5 -6.777 1 98.12 639 VAL B N 1
ATOM 10410 C CA . VAL B 1 639 ? -28.391 -26.812 -7.73 1 98.12 639 VAL B CA 1
ATOM 10411 C C . VAL B 1 639 ? -26.922 -26.938 -7.297 1 98.12 639 VAL B C 1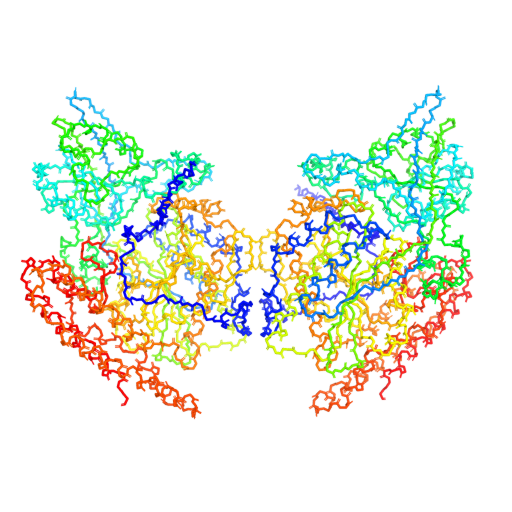
ATOM 10413 O O . VAL B 1 639 ? -26.062 -27.266 -8.109 1 98.12 639 VAL B O 1
ATOM 10416 N N . ASN B 1 640 ? -26.688 -26.719 -6.02 1 98.19 640 ASN B N 1
ATOM 10417 C CA . ASN B 1 640 ? -25.328 -26.781 -5.496 1 98.19 640 ASN B CA 1
ATOM 10418 C C . ASN B 1 640 ? -24.734 -28.188 -5.652 1 98.19 640 ASN B C 1
ATOM 10420 O O . ASN B 1 640 ? -23.562 -28.328 -5.965 1 98.19 640 ASN B O 1
ATOM 10424 N N . HIS B 1 641 ? -25.516 -29.203 -5.453 1 97.62 641 HIS B N 1
ATOM 10425 C CA . HIS B 1 641 ? -25.047 -30.562 -5.625 1 97.62 641 HIS B CA 1
ATOM 10426 C C . HIS B 1 641 ? -24.688 -30.859 -7.082 1 97.62 641 HIS B C 1
ATOM 10428 O O . HIS B 1 641 ? -23.703 -31.531 -7.367 1 97.62 641 HIS B O 1
ATOM 10434 N N . LYS B 1 642 ? -25.469 -30.359 -7.973 1 98.19 642 LYS B N 1
ATOM 10435 C CA . LYS B 1 642 ? -25.188 -30.516 -9.398 1 98.19 642 LYS B CA 1
ATOM 10436 C C . LYS B 1 642 ? -23.891 -29.797 -9.773 1 98.19 642 LYS B C 1
ATOM 10438 O O . LYS B 1 642 ? -23.062 -30.344 -10.5 1 98.19 642 LYS B O 1
ATOM 10443 N N . TYR B 1 643 ? -23.75 -28.531 -9.258 1 98.38 643 TYR B N 1
ATOM 10444 C CA . TYR B 1 643 ? -22.547 -27.75 -9.516 1 98.38 643 TYR B CA 1
ATOM 10445 C C . TYR B 1 643 ? -21.312 -28.422 -8.938 1 98.38 643 TYR B C 1
ATOM 10447 O O . TYR B 1 643 ? -20.25 -28.438 -9.562 1 98.38 643 TYR B O 1
ATOM 10455 N N . ARG B 1 644 ? -21.406 -29 -7.832 1 98.12 644 ARG B N 1
ATOM 10456 C CA . ARG B 1 644 ? -20.328 -29.719 -7.164 1 98.12 644 ARG B CA 1
ATOM 10457 C C . ARG B 1 644 ? -19.938 -30.969 -7.934 1 98.12 644 ARG B C 1
ATOM 10459 O O . ARG B 1 644 ? -18.75 -31.266 -8.078 1 98.12 644 ARG B O 1
ATOM 10466 N N . ASP B 1 645 ? -20.938 -31.734 -8.578 1 98.12 645 ASP B N 1
ATOM 10467 C CA . ASP B 1 645 ? -20.734 -33.125 -8.938 1 98.12 645 ASP B CA 1
ATOM 10468 C C . ASP B 1 645 ? -20.516 -33.281 -10.445 1 98.12 645 ASP B C 1
ATOM 10470 O O . ASP B 1 645 ? -20.047 -34.344 -10.906 1 98.12 645 ASP B O 1
ATOM 10474 N N . PHE B 1 646 ? -20.859 -32.312 -11.266 1 98.25 646 PHE B N 1
ATOM 10475 C CA . PHE B 1 646 ? -21.031 -32.562 -12.695 1 98.25 646 PHE B CA 1
ATOM 10476 C C . PHE B 1 646 ? -19.734 -33.062 -13.328 1 98.25 646 PHE B C 1
ATOM 10478 O O . PHE B 1 646 ? -19.75 -33.875 -14.227 1 98.25 646 PHE B O 1
ATOM 10485 N N . GLN B 1 647 ? -18.594 -32.625 -12.867 1 97.88 647 GLN B N 1
ATOM 10486 C CA . GLN B 1 647 ? -17.328 -32.969 -13.5 1 97.88 647 GLN B CA 1
ATOM 10487 C C . GLN B 1 647 ? -16.984 -34.438 -13.234 1 97.88 647 GLN B C 1
ATOM 10489 O O . GLN B 1 647 ? -16.078 -35 -13.867 1 97.88 647 GLN B O 1
ATOM 10494 N N . ARG B 1 648 ? -17.641 -35.062 -12.219 1 98.38 648 ARG B N 1
ATOM 10495 C CA . ARG B 1 648 ? -17.453 -36.5 -12.047 1 98.38 648 ARG B CA 1
ATOM 10496 C C . ARG B 1 648 ? -17.781 -37.25 -13.336 1 98.38 648 ARG B C 1
ATOM 10498 O O . ARG B 1 648 ? -17.266 -38.344 -13.57 1 98.38 648 ARG B O 1
ATOM 10505 N N . GLY B 1 649 ? -18.594 -36.656 -14.164 1 98.62 649 GLY B N 1
ATOM 10506 C CA . GLY B 1 649 ? -18.875 -37.25 -15.469 1 98.62 649 GLY B CA 1
ATOM 10507 C C . GLY B 1 649 ? -17.672 -37.281 -16.391 1 98.62 649 GLY B C 1
ATOM 10508 O O . GLY B 1 649 ? -17.5 -38.25 -17.141 1 98.62 649 GLY B O 1
ATOM 10509 N N . PHE B 1 650 ? -16.828 -36.344 -16.344 1 98.69 650 PHE B N 1
ATOM 10510 C CA . PHE B 1 650 ? -15.68 -36.219 -17.234 1 98.69 650 PHE B CA 1
ATOM 10511 C C . PHE B 1 650 ? -14.641 -37.281 -16.922 1 98.69 650 PHE B C 1
ATOM 10513 O O . PHE B 1 650 ? -13.719 -37.5 -17.703 1 98.69 650 PHE B O 1
ATOM 10520 N N . ILE B 1 651 ? -14.766 -37.969 -15.789 1 98.25 651 ILE B N 1
ATOM 10521 C CA . ILE B 1 651 ? -13.773 -39 -15.438 1 98.25 651 ILE B CA 1
ATOM 10522 C C . ILE B 1 651 ? -14.422 -40.375 -15.406 1 98.25 651 ILE B C 1
ATOM 10524 O O . ILE B 1 651 ? -13.875 -41.312 -14.828 1 98.25 651 ILE B O 1
ATOM 10528 N N . SER B 1 652 ? -15.539 -40.531 -16.016 1 97 652 SER B N 1
ATOM 10529 C CA . SER B 1 652 ? -16.359 -41.719 -15.883 1 97 652 SER B CA 1
ATOM 10530 C C . SER B 1 652 ? -15.969 -42.781 -16.906 1 97 652 SER B C 1
ATOM 10532 O O . SER B 1 652 ? -16.531 -43.875 -16.922 1 97 652 SER B O 1
ATOM 10534 N N . GLN B 1 653 ? -14.953 -42.5 -17.766 1 96.75 653 GLN B N 1
ATOM 10535 C CA . GLN B 1 653 ? -14.672 -43.406 -18.875 1 96.75 653 GLN B CA 1
ATOM 10536 C C . GLN B 1 653 ? -13.367 -44.156 -18.672 1 96.75 653 GLN B C 1
ATOM 10538 O O . GLN B 1 653 ? -12.836 -44.75 -19.594 1 96.75 653 GLN B O 1
ATOM 10543 N N . GLY B 1 654 ? -12.82 -44.094 -17.5 1 95.31 654 GLY B N 1
ATOM 10544 C CA . GLY B 1 654 ? -11.555 -44.781 -17.219 1 95.31 654 GLY B CA 1
ATOM 10545 C C . GLY B 1 654 ? -10.344 -43.938 -17.609 1 95.31 654 GLY B C 1
ATOM 10546 O O . GLY B 1 654 ? -10.477 -42.781 -17.969 1 95.31 654 GLY B O 1
ATOM 10547 N N . GLY B 1 655 ? -9.172 -44.625 -17.547 1 96.5 655 GLY B N 1
ATOM 10548 C CA . GLY B 1 655 ? -7.926 -43.906 -17.797 1 96.5 655 GLY B CA 1
ATOM 10549 C C . GLY B 1 655 ? -7.668 -43.688 -19.281 1 96.5 655 GLY B C 1
ATOM 10550 O O . GLY B 1 655 ? -8.148 -44.438 -20.125 1 96.5 655 GLY B O 1
ATOM 10551 N N . LEU B 1 656 ? -6.957 -42.594 -19.609 1 96.5 656 LEU B N 1
ATOM 10552 C CA . LEU B 1 656 ? -6.52 -42.312 -20.984 1 96.5 656 LEU B CA 1
ATOM 10553 C C . LEU B 1 656 ? -5.645 -43.438 -21.516 1 96.5 656 LEU B C 1
ATOM 10555 O O . LEU B 1 656 ? -5.18 -44.281 -20.75 1 96.5 656 LEU B O 1
ATOM 10559 N N . PRO B 1 657 ? -5.445 -43.406 -22.828 1 93.12 657 PRO B N 1
ATOM 10560 C CA . PRO B 1 657 ? -4.625 -44.469 -23.391 1 93.12 657 PRO B CA 1
ATOM 10561 C C . PRO B 1 657 ? -3.256 -44.594 -22.734 1 93.12 657 PRO B C 1
ATOM 10563 O O . PRO B 1 657 ? -2.504 -43.594 -22.688 1 93.12 657 PRO B O 1
ATOM 10566 N N . ASP B 1 658 ? -2.955 -45.781 -22.125 1 87.12 658 ASP B N 1
ATOM 10567 C CA . ASP B 1 658 ? -1.682 -46.156 -21.531 1 87.12 658 ASP B CA 1
ATOM 10568 C C . ASP B 1 658 ? -1.371 -45.312 -20.297 1 87.12 658 ASP B C 1
ATOM 10570 O O . ASP B 1 658 ? -0.208 -45.156 -19.922 1 87.12 658 ASP B O 1
ATOM 10574 N N . ARG B 1 659 ? -2.361 -44.625 -19.766 1 92.62 659 ARG B N 1
ATOM 10575 C CA . ARG B 1 659 ? -2.191 -43.844 -18.562 1 92.62 659 ARG B CA 1
ATOM 10576 C C . ARG B 1 659 ? -3.43 -43.906 -17.672 1 92.62 659 ARG B C 1
ATOM 10578 O O . ARG B 1 659 ? -4.246 -43 -17.656 1 92.62 659 ARG B O 1
ATOM 10585 N N . GLU B 1 660 ? -3.482 -44.812 -16.859 1 93.44 660 GLU B N 1
ATOM 10586 C CA . GLU B 1 660 ? -4.652 -45.188 -16.062 1 93.44 660 GLU B CA 1
ATOM 10587 C C . GLU B 1 660 ? -4.984 -44.062 -15.062 1 93.44 660 GLU B C 1
ATOM 10589 O O . GLU B 1 660 ? -6.156 -43.844 -14.734 1 93.44 660 GLU B O 1
ATOM 10594 N N . PHE B 1 661 ? -4.008 -43.375 -14.586 1 96.19 661 PHE B N 1
ATOM 10595 C CA . PHE B 1 661 ? -4.211 -42.344 -13.562 1 96.19 661 PHE B CA 1
ATOM 10596 C C . PHE B 1 661 ? -5.004 -41.156 -14.125 1 96.19 661 PHE B C 1
ATOM 10598 O O . PHE B 1 661 ? -5.859 -40.594 -13.438 1 96.19 661 PHE B O 1
ATOM 10605 N N . TYR B 1 662 ? -4.676 -40.75 -15.328 1 97.69 662 TYR B N 1
ATOM 10606 C CA . TYR B 1 662 ? -5.281 -39.594 -15.953 1 97.69 662 TYR B CA 1
ATOM 10607 C C . TYR B 1 662 ? -6.617 -39.938 -16.594 1 97.69 662 TYR B C 1
ATOM 10609 O O . TYR B 1 662 ? -6.656 -40.531 -17.672 1 97.69 662 TYR B O 1
ATOM 10617 N N . LYS B 1 663 ? -7.645 -39.438 -15.969 1 97.88 663 LYS B N 1
ATOM 10618 C CA . LYS B 1 663 ? -8.969 -39.906 -16.359 1 97.88 663 LYS B CA 1
ATOM 10619 C C . LYS B 1 663 ? -9.789 -38.812 -17.016 1 97.88 663 LYS B C 1
ATOM 10621 O O . LYS B 1 663 ? -10.797 -39.062 -17.672 1 97.88 663 LYS B O 1
ATOM 10626 N N . HIS B 1 664 ? -9.43 -37.562 -16.812 1 98.25 664 HIS B N 1
ATOM 10627 C CA . HIS B 1 664 ? -10.25 -36.469 -17.281 1 98.25 664 HIS B CA 1
ATOM 10628 C C . HIS B 1 664 ? -10.281 -36.406 -18.797 1 98.25 664 HIS B C 1
ATOM 10630 O O . HIS B 1 664 ? -9.25 -36.25 -19.438 1 98.25 664 HIS B O 1
ATOM 10636 N N . VAL B 1 665 ? -11.375 -36.438 -19.391 1 98.44 665 VAL B N 1
ATOM 10637 C CA . VAL B 1 665 ? -11.484 -36.625 -20.844 1 98.44 665 VAL B CA 1
ATOM 10638 C C . VAL B 1 665 ? -11.336 -35.281 -21.547 1 98.44 665 VAL B C 1
ATOM 10640 O O . VAL B 1 665 ? -11.094 -35.219 -22.75 1 98.44 665 VAL B O 1
ATOM 10643 N N . VAL B 1 666 ? -11.445 -34.156 -20.781 1 98.38 666 VAL B N 1
ATOM 10644 C CA . VAL B 1 666 ? -11.43 -32.844 -21.391 1 98.38 666 VAL B CA 1
ATOM 10645 C C . VAL B 1 666 ? -10.016 -32.25 -21.375 1 98.38 666 VAL B C 1
ATOM 10647 O O . VAL B 1 666 ? -9.602 -31.562 -22.297 1 98.38 666 VAL B O 1
ATOM 10650 N N . THR B 1 667 ? -9.281 -32.5 -20.344 1 97.44 667 THR B N 1
ATOM 10651 C CA . THR B 1 667 ? -7.945 -31.938 -20.219 1 97.44 667 THR B CA 1
ATOM 10652 C C . THR B 1 667 ? -7.016 -32.875 -19.453 1 97.44 667 THR B C 1
ATOM 10654 O O . THR B 1 667 ? -7.449 -33.562 -18.531 1 97.44 667 THR B O 1
ATOM 10657 N N . ALA B 1 668 ? -5.777 -32.875 -19.812 1 97.38 668 ALA B N 1
ATOM 10658 C CA . ALA B 1 668 ? -4.703 -33.625 -19.172 1 97.38 668 ALA B CA 1
ATOM 10659 C C . ALA B 1 668 ? -3.336 -33.125 -19.625 1 97.38 668 ALA B C 1
ATOM 10661 O O . ALA B 1 668 ? -3.232 -32.406 -20.625 1 97.38 668 ALA B O 1
ATOM 10662 N N . PRO B 1 669 ? -2.344 -33.438 -18.828 1 96.19 669 PRO B N 1
ATOM 10663 C CA . PRO B 1 669 ? -1.022 -33.094 -19.344 1 96.19 669 PRO B CA 1
ATOM 10664 C C . PRO B 1 669 ? -0.666 -33.875 -20.609 1 96.19 669 PRO B C 1
ATOM 10666 O O . PRO B 1 669 ? -1.033 -35.062 -20.75 1 96.19 669 PRO B O 1
ATOM 10669 N N . GLY B 1 670 ? 0.078 -33.219 -21.484 1 94.31 670 GLY B N 1
ATOM 10670 C CA . GLY B 1 670 ? 0.536 -33.938 -22.672 1 94.31 670 GLY B CA 1
ATOM 10671 C C . GLY B 1 670 ? 1.474 -35.094 -22.375 1 94.31 670 GLY B C 1
ATOM 10672 O O . GLY B 1 670 ? 2.32 -34.969 -21.484 1 94.31 670 GLY B O 1
ATOM 10673 N N . LEU B 1 671 ? 1.291 -36.062 -23.094 1 91.88 671 LEU B N 1
ATOM 10674 C CA . LEU B 1 671 ? 2.113 -37.281 -22.891 1 91.88 671 LEU B CA 1
ATOM 10675 C C . LEU B 1 671 ? 3.588 -36.938 -23.125 1 91.88 671 LEU B C 1
ATOM 10677 O O . LEU B 1 671 ? 4.453 -37.469 -22.406 1 91.88 671 LEU B O 1
ATOM 10681 N N . ASP B 1 672 ? 3.887 -36.094 -24.047 1 91.25 672 ASP B N 1
ATOM 10682 C CA . ASP B 1 672 ? 5.27 -35.812 -24.406 1 91.25 672 ASP B CA 1
ATOM 10683 C C . ASP B 1 672 ? 5.723 -34.438 -23.859 1 91.25 672 ASP B C 1
ATOM 10685 O O . ASP B 1 672 ? 6.879 -34.062 -24.031 1 91.25 672 ASP B O 1
ATOM 10689 N N . THR B 1 673 ? 4.836 -33.75 -23.234 1 90 673 THR B N 1
ATOM 10690 C CA . THR B 1 673 ? 5.227 -32.469 -22.672 1 90 673 THR B CA 1
ATOM 10691 C C . THR B 1 673 ? 5.293 -32.531 -21.156 1 90 673 THR B C 1
ATOM 10693 O O . THR B 1 673 ? 6.047 -31.797 -20.531 1 90 673 THR B O 1
ATOM 10696 N N . GLY B 1 674 ? 4.445 -33.312 -20.562 1 88 674 GLY B N 1
ATOM 10697 C CA . GLY B 1 674 ? 4.535 -33.594 -19.141 1 88 674 GLY B CA 1
ATOM 10698 C C . GLY B 1 674 ? 3.695 -32.656 -18.297 1 88 674 GLY B C 1
ATOM 10699 O O . GLY B 1 674 ? 2.998 -33.125 -17.375 1 88 674 GLY B O 1
ATOM 10700 N N . TYR B 1 675 ? 3.732 -31.344 -18.531 1 86.75 675 TYR B N 1
ATOM 10701 C CA . TYR B 1 675 ? 3.023 -30.359 -17.719 1 86.75 675 TYR B CA 1
ATOM 10702 C C . TYR B 1 675 ? 1.912 -29.688 -18.516 1 86.75 675 TYR B C 1
ATOM 10704 O O . TYR B 1 675 ? 0.805 -29.5 -18.016 1 86.75 675 TYR B O 1
ATOM 10712 N N . ALA B 1 676 ? 2.125 -29.359 -19.734 1 91.44 676 ALA B N 1
ATOM 10713 C CA . ALA B 1 676 ? 1.236 -28.531 -20.547 1 91.44 676 ALA B CA 1
ATOM 10714 C C . ALA B 1 676 ? -0.096 -29.234 -20.797 1 91.44 676 ALA B C 1
ATOM 10716 O O . ALA B 1 676 ? -0.133 -30.438 -21.031 1 91.44 676 ALA B O 1
ATOM 10717 N N . PRO B 1 677 ? -1.168 -28.484 -20.766 1 95.25 677 PRO B N 1
ATOM 10718 C CA . PRO B 1 677 ? -2.477 -29.109 -21 1 95.25 677 PRO B CA 1
ATOM 10719 C C . PRO B 1 677 ? -2.691 -29.5 -22.469 1 95.25 677 PRO B C 1
ATOM 10721 O O . PRO B 1 677 ? -2.275 -28.781 -23.375 1 95.25 677 PRO B O 1
ATOM 10724 N N . VAL B 1 678 ? -3.189 -30.609 -22.641 1 95.88 678 VAL B N 1
ATOM 10725 C CA . VAL B 1 678 ? -3.76 -31.047 -23.906 1 95.88 678 VAL B CA 1
ATOM 10726 C C . VAL B 1 678 ? -5.273 -31.219 -23.766 1 95.88 678 VAL B C 1
ATOM 10728 O O . VAL B 1 678 ? -5.746 -31.906 -22.859 1 95.88 678 VAL B O 1
ATOM 10731 N N . LEU B 1 679 ? -5.969 -30.5 -24.594 1 97.06 679 LEU B N 1
ATOM 10732 C CA . LEU B 1 679 ? -7.426 -30.562 -24.562 1 97.06 679 LEU B CA 1
ATOM 10733 C C . LEU B 1 679 ? -7.934 -31.75 -25.391 1 97.06 679 LEU B C 1
ATOM 10735 O O . LEU B 1 679 ? -7.367 -32.062 -26.453 1 97.06 679 LEU B O 1
ATOM 10739 N N . PHE B 1 680 ? -8.984 -32.375 -24.922 1 98.12 680 PHE B N 1
ATOM 10740 C CA . PHE B 1 680 ? -9.453 -33.656 -25.469 1 98.12 680 PHE B CA 1
ATOM 10741 C C . PHE B 1 680 ? -8.289 -34.594 -25.734 1 98.12 680 PHE B C 1
ATOM 10743 O O . PHE B 1 680 ? -8.102 -35.094 -26.859 1 98.12 680 PHE B O 1
ATOM 10750 N N . PRO B 1 681 ? -7.617 -34.938 -24.625 1 97.5 681 PRO B N 1
ATOM 10751 C CA . PRO B 1 681 ? -6.309 -35.594 -24.766 1 97.5 681 PRO B CA 1
ATOM 10752 C C . PRO B 1 681 ? -6.383 -36.938 -25.469 1 97.5 681 PRO B C 1
ATOM 10754 O O . PRO B 1 681 ? -5.52 -37.25 -26.281 1 97.5 681 PRO B O 1
ATOM 10757 N N . GLY B 1 682 ? -7.383 -37.75 -25.188 1 97.38 682 GLY B N 1
ATOM 10758 C CA . GLY B 1 682 ? -7.5 -39.031 -25.859 1 97.38 682 GLY B CA 1
ATOM 10759 C C . GLY B 1 682 ? -7.605 -38.938 -27.359 1 97.38 682 GLY B C 1
ATOM 10760 O O . GLY B 1 682 ? -7.051 -39.75 -28.094 1 97.38 682 GLY B O 1
ATOM 10761 N N . ILE B 1 683 ? -8.297 -37.969 -27.875 1 97.94 683 ILE B N 1
ATOM 10762 C CA . ILE B 1 683 ? -8.516 -37.75 -29.297 1 97.94 683 ILE B CA 1
ATOM 10763 C C . ILE B 1 683 ? -7.273 -37.125 -29.922 1 97.94 683 ILE B C 1
ATOM 10765 O O . ILE B 1 683 ? -6.75 -37.594 -30.922 1 97.94 683 ILE B O 1
ATOM 10769 N N . THR B 1 684 ? -6.863 -36.031 -29.281 1 96.12 684 THR B N 1
ATOM 10770 C CA . THR B 1 684 ? -5.727 -35.281 -29.781 1 96.12 684 THR B CA 1
ATOM 10771 C C . THR B 1 684 ? -4.488 -36.188 -29.891 1 96.12 684 THR B C 1
ATOM 10773 O O . THR B 1 684 ? -3.812 -36.188 -30.922 1 96.12 684 THR B O 1
ATOM 10776 N N . GLU B 1 685 ? -4.234 -36.875 -28.859 1 95.31 685 GLU B N 1
ATOM 10777 C CA . GLU B 1 685 ? -3.055 -37.75 -28.844 1 95.31 685 GLU B CA 1
ATOM 10778 C C . GLU B 1 685 ? -3.264 -38.969 -29.703 1 95.31 685 GLU B C 1
ATOM 10780 O O . GLU B 1 685 ? -2.301 -39.562 -30.219 1 95.31 685 GLU B O 1
ATOM 10785 N N . GLY B 1 686 ? -4.516 -39.406 -29.859 1 95.38 686 GLY B N 1
ATOM 10786 C CA . GLY B 1 686 ? -4.816 -40.469 -30.797 1 95.38 686 GLY B CA 1
ATOM 10787 C C . GLY B 1 686 ? -4.473 -40.094 -32.219 1 95.38 686 GLY B C 1
ATOM 10788 O O . GLY B 1 686 ? -4.066 -40.969 -33 1 95.38 686 GLY B O 1
ATOM 10789 N N . ILE B 1 687 ? -4.719 -38.844 -32.562 1 94.56 687 ILE B N 1
ATOM 10790 C CA . ILE B 1 687 ? -4.324 -38.344 -33.875 1 94.56 687 ILE B CA 1
ATOM 10791 C C . ILE B 1 687 ? -2.805 -38.219 -33.969 1 94.56 687 ILE B C 1
ATOM 10793 O O . ILE B 1 687 ? -2.178 -38.75 -34.906 1 94.56 687 ILE B O 1
ATOM 10797 N N . GLN B 1 688 ? -2.234 -37.625 -32.938 1 90.81 688 GLN B N 1
ATOM 10798 C CA . GLN B 1 688 ? -0.823 -37.25 -32.938 1 90.81 688 GLN B CA 1
ATOM 10799 C C . GLN B 1 688 ? 0.068 -38.5 -33.031 1 90.81 688 GLN B C 1
ATOM 10801 O O . GLN B 1 688 ? 1.067 -38.469 -33.75 1 90.81 688 GLN B O 1
ATOM 10806 N N . TYR B 1 689 ? -0.33 -39.562 -32.375 1 89.69 689 TYR B N 1
ATOM 10807 C CA . TYR B 1 689 ? 0.549 -40.719 -32.281 1 89.69 689 TYR B CA 1
ATOM 10808 C C . TYR B 1 689 ? 0.008 -41.875 -33.125 1 89.69 689 TYR B C 1
ATOM 10810 O O . TYR B 1 689 ? 0.603 -42.969 -33.156 1 89.69 689 TYR B O 1
ATOM 10818 N N . GLY B 1 690 ? -1.033 -41.656 -33.812 1 89.81 690 GLY B N 1
ATOM 10819 C CA . GLY B 1 690 ? -1.662 -42.719 -34.594 1 89.81 690 GLY B CA 1
ATOM 10820 C C . GLY B 1 690 ? -1.019 -42.938 -35.938 1 89.81 690 GLY B C 1
ATOM 10821 O O . GLY B 1 690 ? -1.203 -44 -36.562 1 89.81 690 GLY B O 1
ATOM 10822 N N . ASP B 1 691 ? -0.236 -42.062 -36.375 1 84.06 691 ASP B N 1
ATOM 10823 C CA . ASP B 1 691 ? 0.417 -42.156 -37.688 1 84.06 691 ASP B CA 1
ATOM 10824 C C . ASP B 1 691 ? -0.572 -42.594 -38.75 1 84.06 691 ASP B C 1
ATOM 10826 O O . ASP B 1 691 ? -0.335 -43.594 -39.469 1 84.06 691 ASP B O 1
ATOM 10830 N N . GLY B 1 692 ? -1.697 -41.969 -38.812 1 85.5 692 GLY B N 1
ATOM 10831 C CA . GLY B 1 692 ? -2.703 -42.25 -39.812 1 85.5 692 GLY B CA 1
ATOM 10832 C C . GLY B 1 692 ? -3.736 -43.25 -39.375 1 85.5 692 GLY B C 1
ATOM 10833 O O . GLY B 1 692 ? -4.805 -43.375 -39.969 1 85.5 692 GLY B O 1
ATOM 10834 N N . ASN B 1 693 ? -3.379 -44.094 -38.406 1 90.62 693 ASN B N 1
ATOM 10835 C CA . ASN B 1 693 ? -4.359 -44.969 -37.812 1 90.62 693 ASN B CA 1
ATOM 10836 C C . ASN B 1 693 ? -5.219 -44.25 -36.781 1 90.62 693 ASN B C 1
ATOM 10838 O O . ASN B 1 693 ? -4.727 -43.844 -35.719 1 90.62 693 ASN B O 1
ATOM 10842 N N . LEU B 1 694 ? -6.488 -44.156 -37.062 1 94.44 694 LEU B N 1
ATOM 10843 C CA . LEU B 1 694 ? -7.367 -43.312 -36.281 1 94.44 694 LEU B CA 1
ATOM 10844 C C . LEU B 1 694 ? -8.211 -44.125 -35.312 1 94.44 694 LEU B C 1
ATOM 10846 O O . LEU B 1 694 ? -9.117 -43.594 -34.688 1 94.44 694 LEU B O 1
ATOM 10850 N N . THR B 1 695 ? -7.859 -45.344 -35.125 1 95.69 695 THR B N 1
ATOM 10851 C CA . THR B 1 695 ? -8.664 -46.25 -34.312 1 95.69 695 THR B CA 1
ATOM 10852 C C . THR B 1 695 ? -8.75 -45.719 -32.875 1 95.69 695 THR B C 1
ATOM 10854 O O . THR B 1 695 ? -9.844 -45.594 -32.312 1 95.69 695 THR B O 1
ATOM 10857 N N . VAL B 1 696 ? -7.691 -45.406 -32.312 1 96.31 696 VAL B N 1
ATOM 10858 C CA . VAL B 1 696 ? -7.664 -44.906 -30.953 1 96.31 696 VAL B CA 1
ATOM 10859 C C . VAL B 1 696 ? -8.391 -43.562 -30.875 1 96.31 696 VAL B C 1
ATOM 10861 O O . VAL B 1 696 ? -9.195 -43.312 -29.984 1 96.31 696 VAL B O 1
ATOM 10864 N N . ALA B 1 697 ? -8.094 -42.656 -31.828 1 97.38 697 ALA B N 1
ATOM 10865 C CA . ALA B 1 697 ? -8.734 -41.344 -31.859 1 97.38 697 ALA B CA 1
ATOM 10866 C C . ALA B 1 697 ? -10.258 -41.469 -31.922 1 97.38 697 ALA B C 1
ATOM 10868 O O . ALA B 1 697 ? -10.969 -40.812 -31.172 1 97.38 697 ALA B O 1
ATOM 10869 N N . GLN B 1 698 ? -10.719 -42.344 -32.812 1 97.31 698 GLN B N 1
ATOM 10870 C CA . GLN B 1 698 ? -12.156 -42.5 -32.969 1 97.31 698 GLN B CA 1
ATOM 10871 C C . GLN B 1 698 ? -12.789 -43.125 -31.734 1 97.31 698 GLN B C 1
ATOM 10873 O O . GLN B 1 698 ? -13.898 -42.75 -31.344 1 97.31 698 GLN B O 1
ATOM 10878 N N . GLU B 1 699 ? -12.125 -44.094 -31.188 1 97.5 699 GLU B N 1
ATOM 10879 C CA . GLU B 1 699 ? -12.594 -44.688 -29.938 1 97.5 699 GLU B CA 1
ATOM 10880 C C . GLU B 1 699 ? -12.75 -43.625 -28.859 1 97.5 699 GLU B C 1
ATOM 10882 O O . GLU B 1 699 ? -13.742 -43.625 -28.125 1 97.5 699 GLU B O 1
ATOM 10887 N N . TRP B 1 700 ? -11.852 -42.75 -28.797 1 98.12 700 TRP B N 1
ATOM 10888 C CA . TRP B 1 700 ? -11.852 -41.781 -27.734 1 98.12 700 TRP B CA 1
ATOM 10889 C C . TRP B 1 700 ? -12.789 -40.625 -28.078 1 98.12 700 TRP B C 1
ATOM 10891 O O . TRP B 1 700 ? -13.211 -39.875 -27.188 1 98.12 700 TRP B O 1
ATOM 10901 N N . VAL B 1 701 ? -13.133 -40.375 -29.328 1 98.44 701 VAL B N 1
ATOM 10902 C CA . VAL B 1 701 ? -14.258 -39.5 -29.625 1 98.44 701 VAL B CA 1
ATOM 10903 C C . VAL B 1 701 ? -15.508 -40 -28.906 1 98.44 701 VAL B C 1
ATOM 10905 O O . VAL B 1 701 ? -16.203 -39.219 -28.234 1 98.44 701 VAL B O 1
ATOM 10908 N N . SER B 1 702 ? -15.719 -41.25 -28.938 1 98.56 702 SER B N 1
ATOM 10909 C CA . SER B 1 702 ? -16.891 -41.844 -28.312 1 98.56 702 SER B CA 1
ATOM 10910 C C . SER B 1 702 ? -16.781 -41.812 -26.797 1 98.56 702 SER B C 1
ATOM 10912 O O . SER B 1 702 ? -17.75 -41.469 -26.109 1 98.56 702 SER B O 1
ATOM 10914 N N . LYS B 1 703 ? -15.664 -42.188 -26.25 1 98.5 703 LYS B N 1
ATOM 10915 C CA . LYS B 1 703 ? -15.469 -42.156 -24.797 1 98.5 703 LYS B CA 1
ATOM 10916 C C . LYS B 1 703 ? -15.617 -40.75 -24.25 1 98.5 703 LYS B C 1
ATOM 10918 O O . LYS B 1 703 ? -16.266 -40.562 -23.203 1 98.5 703 LYS B O 1
ATOM 10923 N N . THR B 1 704 ? -14.984 -39.812 -24.953 1 98.75 704 THR B N 1
ATOM 10924 C CA . THR B 1 704 ? -15.086 -38.406 -24.531 1 98.75 704 THR B CA 1
ATOM 10925 C C . THR B 1 704 ? -16.531 -37.938 -24.594 1 98.75 704 THR B C 1
ATOM 10927 O O . THR B 1 704 ? -17.016 -37.281 -23.672 1 98.75 704 THR B O 1
ATOM 10930 N N . ALA B 1 705 ? -17.234 -38.219 -25.688 1 98.81 705 ALA B N 1
ATOM 10931 C CA . ALA B 1 705 ? -18.641 -37.875 -25.812 1 98.81 705 ALA B CA 1
ATOM 10932 C C . ALA B 1 705 ? -19.453 -38.469 -24.672 1 98.81 705 ALA B C 1
ATOM 10934 O O . ALA B 1 705 ? -20.312 -37.812 -24.094 1 98.81 705 ALA B O 1
ATOM 10935 N N . ARG B 1 706 ? -19.203 -39.719 -24.328 1 98.75 706 ARG B N 1
ATOM 10936 C CA . ARG B 1 706 ? -19.938 -40.375 -23.25 1 98.75 706 ARG B CA 1
ATOM 10937 C C . ARG B 1 706 ? -19.656 -39.688 -21.922 1 98.75 706 ARG B C 1
ATOM 10939 O O . ARG B 1 706 ? -20.547 -39.562 -21.078 1 98.75 706 ARG B O 1
ATOM 10946 N N . GLY B 1 707 ? -18.391 -39.375 -21.688 1 98.75 707 GLY B N 1
ATOM 10947 C CA . GLY B 1 707 ? -18.062 -38.625 -20.484 1 98.75 707 GLY B CA 1
ATOM 10948 C C . GLY B 1 707 ? -18.812 -37.312 -20.375 1 98.75 707 GLY B C 1
ATOM 10949 O O . GLY B 1 707 ? -19.328 -36.969 -19.312 1 98.75 707 GLY B O 1
ATOM 10950 N N . ILE B 1 708 ? -18.844 -36.562 -21.453 1 98.81 708 ILE B N 1
ATOM 10951 C CA . ILE B 1 708 ? -19.531 -35.281 -21.5 1 98.81 708 ILE B CA 1
ATOM 10952 C C . ILE B 1 708 ? -21.031 -35.5 -21.281 1 98.81 708 ILE B C 1
ATOM 10954 O O . ILE B 1 708 ? -21.672 -34.719 -20.578 1 98.81 708 ILE B O 1
ATOM 10958 N N . LEU B 1 709 ? -21.594 -36.531 -21.922 1 98.75 709 LEU B N 1
ATOM 10959 C CA . LEU B 1 709 ? -23.016 -36.844 -21.75 1 98.75 709 LEU B CA 1
ATOM 10960 C C . LEU B 1 709 ? -23.312 -37.219 -20.312 1 98.75 709 LEU B C 1
ATOM 10962 O O . LEU B 1 709 ? -24.391 -36.906 -19.797 1 98.75 709 LEU B O 1
ATOM 10966 N N . ARG B 1 710 ? -22.422 -37.938 -19.656 1 98.75 710 ARG B N 1
ATOM 10967 C CA . ARG B 1 710 ? -22.625 -38.25 -18.25 1 98.75 710 ARG B CA 1
ATOM 10968 C C . ARG B 1 710 ? -22.656 -36.969 -17.406 1 98.75 710 ARG B C 1
ATOM 10970 O O . ARG B 1 710 ? -23.453 -36.875 -16.484 1 98.75 710 ARG B O 1
ATOM 10977 N N . ALA B 1 711 ? -21.719 -36.094 -17.609 1 98.75 711 ALA B N 1
ATOM 10978 C CA . ALA B 1 711 ? -21.734 -34.812 -16.922 1 98.75 711 ALA B CA 1
ATOM 10979 C C . ALA B 1 711 ? -23.062 -34.094 -17.172 1 98.75 711 ALA B C 1
ATOM 10981 O O . ALA B 1 711 ? -23.625 -33.5 -16.25 1 98.75 711 ALA B O 1
ATOM 10982 N N . ALA B 1 712 ? -23.516 -34.094 -18.422 1 98.75 712 ALA B N 1
ATOM 10983 C CA . ALA B 1 712 ? -24.797 -33.5 -18.781 1 98.75 712 ALA B CA 1
ATOM 10984 C C . ALA B 1 712 ? -25.938 -34.125 -17.984 1 98.75 712 ALA B C 1
ATOM 10986 O O . ALA B 1 712 ? -26.859 -33.438 -17.547 1 98.75 712 ALA B O 1
ATOM 10987 N N . ASP B 1 713 ? -25.875 -35.406 -17.812 1 98.44 713 ASP B N 1
ATOM 10988 C CA . ASP B 1 713 ? -26.906 -36.125 -17.078 1 98.44 713 ASP B CA 1
ATOM 10989 C C . ASP B 1 713 ? -26.922 -35.719 -15.617 1 98.44 713 ASP B C 1
ATOM 10991 O O . ASP B 1 713 ? -28 -35.688 -15 1 98.44 713 ASP B O 1
ATOM 10995 N N . ILE B 1 714 ? -25.797 -35.5 -15.07 1 98.31 714 ILE B N 1
ATOM 10996 C CA . ILE B 1 714 ? -25.688 -35.094 -13.672 1 98.31 714 ILE B CA 1
ATOM 10997 C C . ILE B 1 714 ? -26.375 -33.75 -13.453 1 98.31 714 ILE B C 1
ATOM 10999 O O . ILE B 1 714 ? -26.984 -33.531 -12.406 1 98.31 714 ILE B O 1
ATOM 11003 N N . ILE B 1 715 ? -26.375 -32.875 -14.43 1 98.12 715 ILE B N 1
ATOM 11004 C CA . ILE B 1 715 ? -26.922 -31.531 -14.211 1 98.12 715 ILE B CA 1
ATOM 11005 C C . ILE B 1 715 ? -28.312 -31.438 -14.828 1 98.12 715 ILE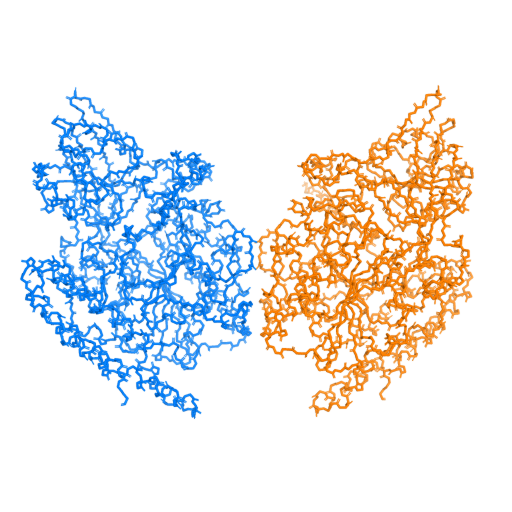 B C 1
ATOM 11007 O O . ILE B 1 715 ? -28.906 -30.359 -14.883 1 98.12 715 ILE B O 1
ATOM 11011 N N . LYS B 1 716 ? -28.812 -32.562 -15.281 1 95.62 716 LYS B N 1
ATOM 11012 C CA . LYS B 1 716 ? -30.141 -32.594 -15.867 1 95.62 716 LYS B CA 1
ATOM 11013 C C . LYS B 1 716 ? -31.203 -32.219 -14.836 1 95.62 716 LYS B C 1
ATOM 11015 O O . LYS B 1 716 ? -31.109 -32.594 -13.672 1 95.62 716 LYS B O 1
ATOM 11020 N N . THR B 1 717 ? -32.062 -31.375 -15.273 1 89.31 717 THR B N 1
ATOM 11021 C CA . THR B 1 717 ? -33.125 -30.891 -14.406 1 89.31 717 THR B CA 1
ATOM 11022 C C . THR B 1 717 ? -34.5 -31.453 -14.828 1 89.31 717 THR B C 1
ATOM 11024 O O . THR B 1 717 ? -34.719 -31.734 -16 1 89.31 717 THR B O 1
#

Secondary structure (DSSP, 8-state):
-----------------S------------PPPPPPPTT--SSP---HHHHHHHHH--HHHHHHHHHHHTTS--STTS-HHHHHHHHHHHHHTT-EEEEEEEEEEEEEEEEEEEEEE-TTS-EEEPP-SPPP-TT-GGGG-TTPPPS-EETPPPEEEEEEEEE-TT--HHHHHHHHHTT---TTPEEEEESSSS-HHHHHHHHHHTT--EEEEE--GGGSTT-STTTTPPBTTTSSBPPTT----EE---TTT--S-TTSTTS---TT------TTTS-SS-EEEE-HHHHHHHHHTTTTSSS-HHHH-SS----SSSS-----PPTT-EEEEEEEEEEEEEEEEEEEEEE--SEEEEEEEEEEE---SSS--TTTTHHHHHHHHHHHHHHHHHHTTT---SEEEEEEEESS-TTTSHHHHHHHHHTHHHHHHHEEEEEE-TT--SSSEEEEEE-GGGHHHHHHHHTTSEEEETTEEEEEHHHHHHHHHSS-PBPP-SSSTHHHHHTTT-EEEEEEEE--TTSPPP-TTSTTSSHHHIIIII-GGGHHHHHHHHHHHHHHHHHHH-SS----HHHHHHHHHHHHHHHHHHHHHHGGGGTT---HHHHHHHHHHHHHHHHHHHHHHHHHHTT-HHHHHHHHHHHHHGGGGGGTT-PBTTBTT---SSEEE-TTTSSSEEESHHHHHHHHTTTT--HHHHHHHHHHHHHHHHHHHHT--/----------------SS------------PPPPPPPTT--SS----HHHHHHHHH--HHHHHHHHHHHTTS--STTS-HHHHHHHHHHHHHTT-EEEEEEEEEEEEEEEEEEEEEE-TTS-EEEPP-SPPP-TT-GGGG-TTPPPS-EETPPPEEEEEEEEE-TT--HHHHHHHHHTT---TTPEEEEE-SSS-HHHHHHHHHHTT--EEEEE--GGGSTT-STTTTPPBTTTSSBPPTT----EE---TTT--S-TTSTTS---TT------TTTS-SS-EEEE-HHHHHHHHHTTTTSSS-HHHH-SS----SSSS-----PPTT-EEEEEEEEEEEEEEEEEEEEEE--SEEEEEEEEEEE---SSS--TTTTHHHHHHHHHHHHHHHHHHTTT---SEEEEEEEESS-TTTSHHHHHHHHHTHHHHHHHEEEEEE-TT--SSSEEEEEE-GGGHHHHHHHHTTSEEEETTEEEEEHHHHHHHHHSS-PBPP-SSSTHHHHHTTT-EEEEEEEE--TTSPPP-TTSTTSSHHHIIIII-GGGHHHHHHHHHHHHHHHHHHH-SS----HHHHHHHHHHHHHHHHHHHHHHGGGGTT---HHHHHHHHHHHHHHHHHHHHHHHHHHTT-HHHHHHHHHHHHHGGGGGGTT-PBTTBTT---SSEEE-TTTSSSEEESHHHHHHHHTTTT--HHHHHHHHHHHHHHHHHHHHT--

Organism: Colletotrichum higginsianum (strain IMI 349063) (NCBI:txid759273)

Radius of gyration: 38.62 Å; Cα contacts (8 Å, |Δi|>4): 3541; chains: 2; bounding box: 82×107×96 Å

Solvent-accessible surface area (backbone atoms only — not comparable to full-atom values): 69751 Å² total; per-residue (Å²): 137,81,76,78,75,76,80,78,78,75,75,77,62,75,19,56,56,95,59,66,27,65,80,55,72,83,67,89,63,64,63,74,57,61,69,83,48,87,73,72,51,86,43,38,65,38,51,47,70,50,28,29,39,49,48,42,44,38,26,59,57,35,48,50,42,27,47,54,51,19,69,36,62,18,36,60,59,58,25,60,66,61,36,52,52,49,24,50,54,39,36,75,30,68,27,59,39,41,75,46,76,40,44,35,65,48,48,44,84,74,46,74,50,40,32,40,30,39,70,87,64,52,70,45,79,45,62,57,67,60,72,63,41,88,88,34,68,60,43,61,42,86,83,44,60,76,74,42,35,34,48,35,21,53,36,78,45,73,26,39,37,30,48,38,34,51,27,40,70,66,45,52,52,50,37,53,74,71,64,50,83,44,64,62,19,27,38,37,25,36,61,54,54,40,39,64,13,47,26,48,44,49,38,47,75,50,43,22,54,30,34,39,36,25,48,52,67,60,66,45,46,59,30,28,56,91,70,69,35,44,33,46,91,83,31,45,6,62,40,54,42,50,33,52,43,46,32,28,36,31,49,43,46,51,59,26,36,60,34,32,77,89,44,48,37,51,86,90,60,81,70,51,78,42,68,89,40,32,43,83,37,19,44,41,39,24,10,39,61,46,42,39,63,59,36,42,68,14,48,89,23,62,50,48,29,82,73,67,52,78,74,75,47,61,70,63,61,94,48,62,47,16,23,18,49,34,85,69,28,27,38,37,43,36,31,40,52,45,74,44,75,43,54,36,49,26,24,43,27,40,42,80,29,77,34,82,63,34,28,38,38,36,35,26,36,62,28,23,78,30,34,15,16,25,28,52,17,28,30,17,46,20,31,51,56,45,43,35,47,16,50,35,56,41,38,74,72,70,54,71,41,40,21,21,39,36,39,38,38,24,20,27,37,66,60,33,30,23,34,44,33,33,51,44,51,68,38,44,68,61,42,68,66,20,34,41,32,39,42,30,28,35,49,28,32,40,20,84,39,42,48,52,25,34,46,53,30,43,48,63,52,59,50,54,41,26,45,58,32,65,26,65,60,90,75,34,53,73,48,28,35,35,58,48,24,33,70,66,53,67,26,50,76,35,67,52,29,41,87,50,66,47,38,54,44,40,38,59,19,28,46,34,35,42,42,29,14,32,29,43,23,84,32,46,47,68,41,66,61,16,58,60,15,17,39,58,43,32,52,69,63,39,36,56,65,27,47,59,49,37,39,52,34,33,39,50,49,53,50,49,48,44,66,27,46,45,88,60,60,69,62,38,53,49,49,32,33,53,49,52,52,22,50,48,51,43,50,51,50,50,38,57,72,51,38,74,39,34,62,81,71,70,60,60,60,35,52,51,22,50,51,51,26,36,52,25,27,50,47,36,52,51,50,45,51,52,18,61,77,64,68,34,67,68,52,35,52,51,45,39,49,27,68,30,44,22,45,41,16,31,34,67,65,47,41,37,86,93,16,67,64,51,14,32,38,57,41,28,33,25,75,81,29,29,30,51,55,25,65,37,34,44,31,50,48,17,43,71,73,29,80,51,45,47,63,58,16,52,52,28,33,50,42,37,19,50,12,40,40,43,20,23,57,53,31,52,120,138,82,77,81,74,77,80,79,77,76,77,78,59,71,20,51,63,98,34,68,29,64,75,55,70,83,66,87,64,65,64,75,54,61,68,82,49,89,73,72,51,86,42,37,64,38,50,46,69,53,28,29,37,49,47,43,43,38,28,60,57,35,46,50,42,28,46,55,50,18,70,36,65,18,35,61,61,57,26,59,67,62,35,51,52,50,24,51,54,39,35,75,29,69,27,60,40,40,78,46,77,37,42,34,67,48,46,43,84,74,47,73,51,39,32,40,30,39,70,89,66,53,70,45,81,46,63,58,68,58,73,63,42,88,90,34,67,60,44,61,43,86,84,46,60,76,73,44,34,34,49,34,20,52,37,77,44,72,26,39,37,31,48,38,34,50,27,41,71,67,44,52,52,48,38,53,75,71,63,51,86,44,62,62,18,27,37,37,25,37,61,54,56,40,39,64,12,48,26,49,43,50,38,49,74,51,42,21,56,29,34,39,36,25,46,54,68,58,62,45,45,58,31,28,54,92,70,69,35,44,33,45,93,83,31,46,5,61,41,56,41,49,33,52,43,46,32,28,36,32,48,42,48,50,59,26,37,60,34,32,77,89,45,49,38,50,87,88,62,83,69,50,78,42,69,89,40,34,44,83,37,18,45,41,38,24,10,39,61,49,43,40,62,60,35,41,68,14,47,90,21,62,51,50,30,82,74,68,55,79,74,73,46,60,68,61,60,95,48,61,48,15,22,18,48,33,83,69,28,28,39,37,43,36,31,40,50,46,76,45,76,43,54,35,48,26,25,42,27,39,41,80,28,79,34,83,63,32,28,37,37,38,36,26,36,61,28,23,77,31,34,15,17,26,28,53,17,31,30,16,47,20,30,52,55,46,44,34,46,15,50,35,55,42,37,73,72,70,55,72,41,41,21,20,40,34,40,37,38,22,20,28,35,65,58,33,31,23,34,44,32,33,50,43,50,67,39,44,69,60,42,68,66,20,35,41,33,38,43,27,28,35,50,30,33,40,21,85,38,40,49,52,26,33,45,53,31,42,48,62,50,60,50,54,41,25,45,58,32,65,27,65,60,90,75,34,53,73,48,28,36,33,58,49,24,33,68,66,52,67,26,51,76,36,70,52,30,41,86,50,67,47,38,54,44,40,38,58,18,27,45,32,34,40,40,30,14,32,34,45,26,84,33,48,48,64,41,62,60,18,59,60,16,17,38,58,42,32,52,69,62,39,34,57,66,27,47,59,50,38,39,51,33,34,38,50,49,52,50,49,46,43,66,27,46,45,86,61,58,70,61,38,53,48,49,32,34,53,48,51,52,22,50,48,51,42,50,50,50,50,39,56,74,51,38,75,40,35,62,81,70,70,60,60,61,33,53,51,21,50,52,50,25,35,54,25,27,50,48,38,52,51,50,44,50,50,18,62,74,64,67,34,66,68,53,36,51,52,46,38,50,27,68,30,45,22,44,41,16,32,34,66,65,48,41,36,86,94,16,64,67,52,14,32,38,57,41,29,34,25,75,82,28,28,31,51,53,27,65,37,34,47,32,50,49,17,42,70,73,29,79,48,46,46,62,57,16,51,51,29,33,51,44,36,19,48,13,40,40,42,19,24,56,53,32,52,120